Protein 2HK0 (pdb70)

Structure (mmCIF, N/CA/C/O backbone):
data_2HK0
#
_entry.id   2HK0
#
_cell.length_a   102.400
_cell.length_b   113.000
_cell.length_c   131.800
_cell.angle_alpha   90.000
_cell.angle_beta   90.000
_cell.angle_gamma   90.000
#
_symmetry.space_group_name_H-M   'P 21 21 21'
#
loop_
_entity.id
_entity.type
_entity.pdbx_description
1 polymer 'D-PSICOSE 3-EPIMERASE'
2 water water
#
loop_
_atom_site.group_PDB
_atom_site.id
_atom_site.type_symbol
_atom_site.label_atom_id
_atom_site.label_alt_id
_atom_site.label_comp_id
_atom_site.label_asym_id
_atom_site.label_entity_id
_atom_site.label_seq_id
_atom_site.pdbx_PDB_ins_code
_atom_site.Cartn_x
_atom_site.Cartn_y
_atom_site.Cartn_z
_atom_site.occupancy
_atom_site.B_iso_or_equiv
_atom_site.auth_seq_id
_atom_site.auth_comp_id
_atom_site.auth_asym_id
_atom_site.auth_atom_id
_atom_site.pdbx_PDB_model_num
ATOM 9 N N . LYS A 1 22 ? 37.351 44.012 85.281 1.00 24.44 2 LYS A N 1
ATOM 10 C CA . LYS A 1 22 ? 37.317 45.088 86.275 1.00 23.96 2 LYS A CA 1
ATOM 11 C C . LYS A 1 22 ? 38.468 45.009 87.268 1.00 22.37 2 LYS A C 1
ATOM 12 O O . LYS A 1 22 ? 38.940 43.916 87.606 1.00 21.56 2 LYS A O 1
ATOM 18 N N . HIS A 1 23 ? 38.898 46.172 87.747 1.00 18.86 3 HIS A N 1
ATOM 19 C CA . HIS A 1 23 ? 40.003 46.241 88.683 1.00 19.35 3 HIS A CA 1
ATOM 20 C C . HIS A 1 23 ? 39.621 46.745 90.067 1.00 18.56 3 HIS A C 1
ATOM 21 O O . HIS A 1 23 ? 38.843 47.691 90.208 1.00 16.89 3 HIS A O 1
ATOM 28 N N . GLY A 1 24 ? 40.172 46.089 91.083 1.00 16.58 4 GLY A N 1
ATOM 29 C CA . GLY A 1 24 ? 39.892 46.476 92.449 1.00 15.89 4 GLY A CA 1
ATOM 30 C C . GLY A 1 24 ? 41.119 46.364 93.335 1.00 15.82 4 GLY A C 1
ATOM 31 O O . GLY A 1 24 ? 42.207 46.007 92.883 1.00 16.13 4 GLY A O 1
ATOM 32 N N . ILE A 1 25 ? 40.944 46.682 94.610 1.00 16.22 5 ILE A N 1
ATOM 33 C CA . ILE A 1 25 ? 42.020 46.592 95.579 1.00 15.26 5 ILE A CA 1
ATOM 34 C C . ILE A 1 25 ? 41.427 46.188 96.928 1.00 17.28 5 ILE A C 1
ATOM 35 O O . ILE A 1 25 ? 40.300 46.569 97.249 1.00 17.14 5 ILE A O 1
ATOM 40 N N . TYR A 1 26 ? 42.178 45.405 97.697 1.00 16.64 6 TYR A N 1
ATOM 41 C CA . TYR A 1 26 ? 41.755 44.983 99.027 1.00 20.27 6 TYR A CA 1
ATOM 42 C C . TYR A 1 26 ? 42.059 46.177 99.957 1.00 20.74 6 TYR A C 1
ATOM 43 O O . TYR A 1 26 ? 43.218 46.561 100.097 1.00 20.68 6 TYR A O 1
ATOM 52 N N . TYR A 1 27 ? 41.033 46.752 100.595 1.00 22.44 7 TYR A N 1
ATOM 53 C CA . TYR A 1 27 ? 41.232 47.946 101.436 1.00 21.66 7 TYR A CA 1
ATOM 54 C C . TYR A 1 27 ? 42.246 47.828 102.586 1.00 21.22 7 TYR A C 1
ATOM 55 O O . TYR A 1 27 ? 42.806 48.839 103.008 1.00 21.44 7 TYR A O 1
ATOM 64 N N . SER A 1 28 ? 42.499 46.617 103.078 1.00 20.29 8 SER A N 1
ATOM 65 C CA . SER A 1 28 ? 43.474 46.424 104.164 1.00 21.32 8 SER A CA 1
ATOM 66 C C . SER A 1 28 ? 44.903 46.877 103.809 1.00 20.61 8 SER A C 1
ATOM 67 O O . SER A 1 28 ? 45.802 46.906 104.661 1.00 20.10 8 SER A O 1
ATOM 70 N N . TYR A 1 29 ? 45.108 47.198 102.543 1.00 18.81 9 TYR A N 1
ATOM 71 C CA . TYR A 1 29 ? 46.388 47.714 102.062 1.00 18.42 9 TYR A CA 1
ATOM 72 C C . TYR A 1 29 ? 46.772 48.950 102.901 1.00 19.02 9 TYR A C 1
ATOM 73 O O . TYR A 1 29 ? 47.936 49.181 103.197 1.00 18.39 9 TYR A O 1
ATOM 82 N N . TRP A 1 30 ? 45.769 49.731 103.280 1.00 20.59 10 TRP A N 1
ATOM 83 C CA . TRP A 1 30 ? 45.969 50.961 104.054 1.00 21.37 10 TRP A CA 1
ATOM 84 C C . TRP A 1 30 ? 45.923 50.784 105.581 1.00 23.75 10 TRP A C 1
ATOM 85 O O . TRP A 1 30 ? 46.091 51.760 106.316 1.00 23.82 10 TRP A O 1
ATOM 96 N N . GLU A 1 31 ? 45.718 49.563 106.069 1.00 24.75 11 GLU A N 1
ATOM 97 C CA . GLU A 1 31 ? 45.631 49.358 107.516 1.00 27.32 11 GLU A CA 1
ATOM 98 C C . GLU A 1 31 ? 46.683 48.428 108.109 1.00 29.56 11 GLU A C 1
ATOM 99 O O . GLU A 1 31 ? 47.481 47.828 107.380 1.00 27.10 11 GLU A O 1
ATOM 105 N N . HIS A 1 32 ? 46.669 48.311 109.441 1.00 30.72 12 HIS A N 1
ATOM 106 C CA . HIS A 1 32 ? 47.605 47.453 110.168 1.00 32.41 12 HIS A CA 1
ATOM 107 C C . HIS A 1 32 ? 46.842 46.405 110.959 1.00 33.50 12 HIS A C 1
ATOM 108 O O . HIS A 1 32 ? 47.419 45.443 111.450 1.00 32.65 12 HIS A O 1
ATOM 115 N N . GLU A 1 33 ? 45.538 46.615 111.093 1.00 34.29 13 GLU A N 1
ATOM 116 C CA . GLU A 1 33 ? 44.676 45.714 111.840 1.00 34.69 13 GLU A CA 1
ATOM 117 C C . GLU A 1 33 ? 43.507 45.244 110.958 1.00 35.34 13 GLU A C 1
ATOM 118 O O . GLU A 1 33 ? 42.956 46.033 110.177 1.00 34.17 13 GLU A O 1
ATOM 124 N N . TRP A 1 34 ? 43.123 43.972 111.078 1.00 34.26 14 TRP A N 1
ATOM 125 C CA . TRP A 1 34 ? 42.005 43.458 110.290 1.00 35.23 14 TRP A CA 1
ATOM 126 C C . TRP A 1 34 ? 40.700 44.082 110.797 1.00 37.20 14 TRP A C 1
ATOM 127 O O . TRP A 1 34 ? 39.694 44.103 110.093 1.00 37.88 14 TRP A O 1
ATOM 138 N N . SER A 1 35 ? 40.734 44.586 112.028 1.00 39.30 15 SER A N 1
ATOM 139 C CA . SER A 1 35 ? 39.566 45.188 112.668 1.00 39.62 15 SER A CA 1
ATOM 140 C C . SER A 1 35 ? 39.178 46.567 112.123 1.00 38.71 15 SER A C 1
ATOM 141 O O . SER A 1 35 ? 38.086 47.057 112.404 1.00 40.03 15 SER A O 1
ATOM 144 N N . ALA A 1 36 ? 40.057 47.202 111.355 1.00 37.33 16 ALA A N 1
ATOM 145 C CA . ALA A 1 36 ? 39.736 48.514 110.798 1.00 35.83 16 ALA A CA 1
ATOM 146 C C . ALA A 1 36 ? 38.523 48.407 109.868 1.00 35.71 16 ALA A C 1
ATOM 147 O O . ALA A 1 36 ? 38.491 47.553 108.981 1.00 34.77 16 ALA A O 1
ATOM 149 N N . LYS A 1 37 ? 37.527 49.267 110.078 1.00 34.58 17 LYS A N 1
ATOM 150 C CA . LYS A 1 37 ? 36.313 49.261 109.262 1.00 34.49 17 LYS A CA 1
ATOM 151 C C . LYS A 1 37 ? 36.563 49.732 107.835 1.00 32.50 17 LYS A C 1
ATOM 152 O O . LYS A 1 37 ? 37.348 50.653 107.600 1.00 32.18 17 LYS A O 1
ATOM 158 N N . PHE A 1 38 ? 35.865 49.117 106.885 1.00 29.52 18 PHE A N 1
ATOM 159 C CA . PHE A 1 38 ? 36.044 49.452 105.475 1.00 26.60 18 PHE A CA 1
ATOM 160 C C . PHE A 1 38 ? 35.133 50.577 104.963 1.00 24.88 18 PHE A C 1
ATOM 161 O O . PHE A 1 38 ? 35.351 51.120 103.882 1.00 23.60 18 PHE A O 1
ATOM 169 N N . GLY A 1 39 ? 34.128 50.941 105.751 1.00 24.58 19 GLY A N 1
ATOM 170 C CA . GLY A 1 39 ? 33.201 51.991 105.348 1.00 24.08 19 GLY A CA 1
ATOM 171 C C . GLY A 1 39 ? 33.780 53.198 104.632 1.00 24.23 19 GLY A C 1
ATOM 172 O O . GLY A 1 39 ? 33.390 53.478 103.496 1.00 25.99 19 GLY A O 1
ATOM 173 N N . PRO A 1 40 ? 34.716 53.937 105.258 1.00 24.64 20 PRO A N 1
ATOM 174 C CA . PRO A 1 40 ? 35.344 55.129 104.661 1.00 23.70 20 PRO A CA 1
ATOM 175 C C . PRO A 1 40 ? 36.122 54.832 103.380 1.00 23.97 20 PRO A C 1
ATOM 176 O O . PRO A 1 40 ? 36.333 55.713 102.546 1.00 22.99 20 PRO A O 1
ATOM 180 N N . TYR A 1 41 ? 36.556 53.587 103.230 1.00 23.06 21 TYR A N 1
ATOM 181 C CA . TYR A 1 41 ? 37.320 53.208 102.048 1.00 23.51 21 TYR A CA 1
ATOM 182 C C . TYR A 1 41 ? 36.509 53.128 100.764 1.00 23.66 21 TYR A C 1
ATOM 183 O O . TYR A 1 41 ? 37.068 53.249 99.673 1.00 23.48 21 TYR A O 1
ATOM 192 N N . ILE A 1 42 ? 35.194 52.937 100.885 1.00 23.92 22 ILE A N 1
ATOM 193 C CA . ILE A 1 42 ? 34.344 52.858 99.707 1.00 24.55 22 ILE A CA 1
ATOM 194 C C . ILE A 1 42 ? 34.570 54.093 98.832 1.00 25.51 22 ILE A C 1
ATOM 195 O O . ILE A 1 42 ? 34.931 53.991 97.656 1.00 23.39 22 ILE A O 1
ATOM 200 N N . GLU A 1 43 ? 34.369 55.264 99.429 1.00 23.86 23 GLU A N 1
ATOM 201 C CA . GLU A 1 43 ? 34.532 56.535 98.735 1.00 24.01 23 GLU A CA 1
ATOM 202 C C . GLU A 1 43 ? 35.977 56.791 98.317 1.00 22.45 23 GLU A C 1
ATOM 203 O O . GLU A 1 43 ? 36.235 57.280 97.222 1.00 22.96 23 GLU A O 1
ATOM 209 N N . LYS A 1 44 ? 36.924 56.472 99.192 1.00 21.44 24 LYS A N 1
ATOM 210 C CA . LYS A 1 44 ? 38.332 56.700 98.893 1.00 21.01 24 LYS A CA 1
ATOM 211 C C . LYS A 1 44 ? 38.795 55.869 97.700 1.00 20.45 24 LYS A C 1
ATOM 212 O O . LYS A 1 44 ? 39.414 56.388 96.766 1.00 20.24 24 LYS A O 1
ATOM 218 N N . VAL A 1 45 ? 38.513 54.569 97.742 1.00 19.16 25 VAL A N 1
ATOM 219 C CA . VAL A 1 45 ? 38.918 53.675 96.666 1.00 19.54 25 VAL A CA 1
ATOM 220 C C . VAL A 1 45 ? 38.244 54.077 95.351 1.00 20.40 25 VAL A C 1
ATOM 221 O O . VAL A 1 45 ? 38.876 54.064 94.292 1.00 21.09 25 VAL A O 1
ATOM 225 N N . ALA A 1 46 ? 36.971 54.463 95.415 1.00 20.46 26 ALA A N 1
ATOM 226 C CA . ALA A 1 46 ? 36.270 54.886 94.205 1.00 22.05 26 ALA A CA 1
ATOM 227 C C . ALA A 1 46 ? 36.968 56.125 93.635 1.00 24.28 26 ALA A C 1
ATOM 228 O O . ALA A 1 46 ? 37.190 56.226 92.427 1.00 21.01 26 ALA A O 1
ATOM 230 N N . LYS A 1 47 ? 37.325 57.061 94.511 1.00 24.70 27 LYS A N 1
ATOM 231 C CA . LYS A 1 47 ? 37.982 58.284 94.060 1.00 26.88 27 LYS A CA 1
ATOM 232 C C . LYS A 1 47 ? 39.334 58.008 93.412 1.00 25.09 27 LYS A C 1
ATOM 233 O O . LYS A 1 47 ? 39.788 58.779 92.578 1.00 23.50 27 LYS A O 1
ATOM 239 N N . LEU A 1 48 ? 39.988 56.922 93.802 1.00 23.99 28 LEU A N 1
ATOM 240 C CA . LEU A 1 48 ? 41.278 56.593 93.211 1.00 22.60 28 LEU A CA 1
ATOM 241 C C . LEU A 1 48 ? 41.091 55.964 91.825 1.00 22.98 28 LEU A C 1
ATOM 242 O O . LEU A 1 48 ? 42.058 55.692 91.120 1.00 23.26 28 LEU A O 1
ATOM 247 N N . GLY A 1 49 ? 39.851 55.713 91.431 1.00 21.15 29 GLY A N 1
ATOM 248 C CA . GLY A 1 49 ? 39.644 55.162 90.096 1.00 22.04 29 GLY A CA 1
ATOM 249 C C . GLY A 1 49 ? 39.338 53.678 89.959 1.00 20.03 29 GLY A C 1
ATOM 250 O O . GLY A 1 49 ? 39.088 53.197 88.855 1.00 19.07 29 GLY A O 1
ATOM 251 N N . PHE A 1 50 ? 39.356 52.943 91.060 1.00 17.92 30 PHE A N 1
ATOM 252 C CA . PHE A 1 50 ? 39.062 51.514 90.996 1.00 19.33 30 PHE A CA 1
ATOM 253 C C . PHE A 1 50 ? 37.584 51.230 90.697 1.00 19.46 30 PHE A C 1
ATOM 254 O O . PHE A 1 50 ? 36.703 51.988 91.100 1.00 19.21 30 PHE A O 1
ATOM 262 N N . ASP A 1 51 ? 37.325 50.128 89.995 1.00 18.98 31 ASP A N 1
ATOM 263 C CA . ASP A 1 51 ? 35.963 49.707 89.682 1.00 18.38 31 ASP A CA 1
ATOM 264 C C . ASP A 1 51 ? 35.405 48.945 90.891 1.00 18.51 31 ASP A C 1
ATOM 265 O O . ASP A 1 51 ? 34.200 48.878 91.096 1.00 17.88 31 ASP A O 1
ATOM 270 N N . ILE A 1 52 ? 36.299 48.350 91.675 1.00 16.76 32 ILE A N 1
ATOM 271 C CA . ILE A 1 52 ? 35.909 47.518 92.803 1.00 14.92 32 ILE A CA 1
ATOM 272 C C . ILE A 1 52 ? 36.741 47.714 94.067 1.00 15.78 32 ILE A C 1
ATOM 273 O O . ILE A 1 52 ? 37.930 48.061 94.003 1.00 17.71 32 ILE A O 1
ATOM 278 N N . ILE A 1 53 ? 36.111 47.489 95.217 1.00 15.87 33 ILE A N 1
ATOM 279 C CA . ILE A 1 53 ? 36.826 47.516 96.488 1.00 15.93 33 ILE A CA 1
ATOM 280 C C . ILE A 1 53 ? 36.496 46.152 97.093 1.00 15.86 33 ILE A C 1
ATOM 281 O O . ILE A 1 53 ? 35.336 45.751 97.135 1.00 14.23 33 ILE A O 1
ATOM 286 N N . GLU A 1 54 ? 37.525 45.416 97.501 1.00 17.20 34 GLU A N 1
ATOM 287 C CA . GLU A 1 54 ? 37.294 44.118 98.098 1.00 18.86 34 GLU A CA 1
ATOM 288 C C . GLU A 1 54 ? 37.374 44.294 99.592 1.00 19.71 34 GLU A C 1
ATOM 289 O O . GLU A 1 54 ? 38.295 44.923 100.107 1.00 20.38 34 GLU A O 1
ATOM 295 N N . VAL A 1 55 ? 36.409 43.689 100.267 1.00 20.94 35 VAL A N 1
ATOM 296 C CA . VAL A 1 55 ? 36.250 43.776 101.704 1.00 24.41 35 VAL A CA 1
ATOM 297 C C . VAL A 1 55 ? 36.301 42.409 102.394 1.00 24.08 35 VAL A C 1
ATOM 298 O O . VAL A 1 55 ? 36.175 41.381 101.734 1.00 20.81 35 VAL A O 1
ATOM 302 N N . ALA A 1 56 ? 36.488 42.403 103.717 1.00 25.47 36 ALA A N 1
ATOM 303 C CA . ALA A 1 56 ? 36.521 41.162 104.502 1.00 27.02 36 ALA A CA 1
ATOM 304 C C . ALA A 1 56 ? 35.118 40.848 105.043 1.00 29.13 36 ALA A C 1
ATOM 305 O O . ALA A 1 56 ? 34.499 41.676 105.717 1.00 24.53 36 ALA A O 1
ATOM 307 N N . ALA A 1 57 ? 34.633 39.644 104.757 1.00 30.76 37 ALA A N 1
ATOM 308 C CA . ALA A 1 57 ? 33.299 39.227 105.173 1.00 35.86 37 ALA A CA 1
ATOM 309 C C . ALA A 1 57 ? 32.973 39.310 106.663 1.00 39.02 37 ALA A C 1
ATOM 310 O O . ALA A 1 57 ? 31.854 39.688 107.019 1.00 38.64 37 ALA A O 1
ATOM 312 N N . HIS A 1 58 ? 33.929 38.980 107.532 1.00 43.20 38 HIS A N 1
ATOM 313 C CA . HIS A 1 58 ? 33.673 39.007 108.974 1.00 46.92 38 HIS A CA 1
ATOM 314 C C . HIS A 1 58 ? 33.169 40.369 109.456 1.00 47.99 38 HIS A C 1
ATOM 315 O O . HIS A 1 58 ? 32.292 40.444 110.323 1.00 49.31 38 HIS A O 1
ATOM 322 N N . HIS A 1 59 ? 33.716 41.440 108.895 1.00 48.22 39 HIS A N 1
ATOM 323 C CA . HIS A 1 59 ? 33.290 42.788 109.254 1.00 47.88 39 HIS A CA 1
ATOM 324 C C . HIS A 1 59 ? 31.803 42.941 108.976 1.00 46.73 39 HIS A C 1
ATOM 325 O O . HIS A 1 59 ? 31.063 43.547 109.750 1.00 46.85 39 HIS A O 1
ATOM 332 N N . ILE A 1 60 ? 31.381 42.386 107.850 1.00 44.67 40 ILE A N 1
ATOM 333 C CA . ILE A 1 60 ? 29.998 42.464 107.414 1.00 43.66 40 ILE A CA 1
ATOM 334 C C . ILE A 1 60 ? 28.983 41.862 108.391 1.00 42.55 40 ILE A C 1
ATOM 335 O O . ILE A 1 60 ? 27.880 42.386 108.539 1.00 40.15 40 ILE A O 1
ATOM 340 N N . ASN A 1 61 ? 29.360 40.784 109.072 1.00 41.82 41 ASN A N 1
ATOM 341 C CA . ASN A 1 61 ? 28.456 40.135 110.016 1.00 42.44 41 ASN A CA 1
ATOM 342 C C . ASN A 1 61 ? 28.195 40.931 111.290 1.00 44.04 41 ASN A C 1
ATOM 343 O O . ASN A 1 61 ? 27.333 40.566 112.086 1.00 43.02 41 ASN A O 1
ATOM 348 N N . GLU A 1 62 ? 28.928 42.019 111.480 1.00 46.26 42 GLU A N 1
ATOM 349 C CA . GLU A 1 62 ? 28.759 42.819 112.684 1.00 48.46 42 GLU A CA 1
ATOM 350 C C . GLU A 1 62 ? 27.929 44.076 112.506 1.00 48.60 42 GLU A C 1
ATOM 351 O O . GLU A 1 62 ? 27.515 44.694 113.489 1.00 49.78 42 GLU A O 1
ATOM 357 N N . TYR A 1 63 ? 27.681 44.448 111.255 1.00 48.04 43 TYR A N 1
ATOM 358 C CA . TYR A 1 63 ? 26.894 45.635 110.956 1.00 47.14 43 TYR A CA 1
ATOM 359 C C . TYR A 1 63 ? 25.406 45.353 111.063 1.00 46.17 43 TYR A C 1
ATOM 360 O O . TYR A 1 63 ? 24.952 44.249 110.781 1.00 45.68 43 TYR A O 1
ATOM 369 N N . SER A 1 64 ? 24.651 46.365 111.472 1.00 46.03 44 SER A N 1
ATOM 370 C CA . SER A 1 64 ? 23.207 46.244 111.592 1.00 45.80 44 SER A CA 1
ATOM 371 C C . SER A 1 64 ? 22.650 46.317 110.184 1.00 45.95 44 SER A C 1
ATOM 372 O O . SER A 1 64 ? 23.307 46.832 109.285 1.00 46.58 44 SER A O 1
ATOM 375 N N . ASP A 1 65 ? 21.438 45.818 109.991 1.00 45.82 45 ASP A N 1
ATOM 376 C CA . ASP A 1 65 ? 20.827 45.860 108.671 1.00 46.39 45 ASP A CA 1
ATOM 377 C C . ASP A 1 65 ? 20.738 47.300 108.166 1.00 45.92 45 ASP A C 1
ATOM 378 O O . ASP A 1 65 ? 20.749 47.544 106.956 1.00 46.81 45 ASP A O 1
ATOM 383 N N . ALA A 1 66 ? 20.667 48.254 109.092 1.00 43.47 46 ALA A N 1
ATOM 384 C CA . ALA A 1 66 ? 20.585 49.667 108.724 1.00 40.75 46 ALA A CA 1
ATOM 385 C C . ALA A 1 66 ? 21.943 50.165 108.233 1.00 39.57 46 ALA A C 1
ATOM 386 O O . ALA A 1 66 ? 22.035 50.967 107.300 1.00 37.43 46 ALA A O 1
ATOM 388 N N . GLU A 1 67 ? 22.998 49.687 108.884 1.00 38.12 47 GLU A N 1
ATOM 389 C CA . GLU A 1 67 ? 24.352 50.062 108.520 1.00 36.25 47 GLU A CA 1
ATOM 390 C C . GLU A 1 67 ? 24.725 49.460 107.167 1.00 34.20 47 GLU A C 1
ATOM 391 O O . GLU A 1 67 ? 25.334 50.130 106.330 1.00 33.66 47 GLU A O 1
ATOM 397 N N . LEU A 1 68 ? 24.348 48.202 106.955 1.00 32.29 48 LEU A N 1
ATOM 398 C CA . LEU A 1 68 ? 24.627 47.541 105.687 1.00 31.57 48 LEU A CA 1
ATOM 399 C C . LEU A 1 68 ? 24.006 48.369 104.571 1.00 30.59 48 LEU A C 1
ATOM 400 O O . LEU A 1 68 ? 24.655 48.654 103.570 1.00 31.38 48 LEU A O 1
ATOM 405 N N . ALA A 1 69 ? 22.752 48.765 104.759 1.00 29.44 49 ALA A N 1
ATOM 406 C CA . ALA A 1 69 ? 22.045 49.578 103.776 1.00 28.84 49 ALA A CA 1
ATOM 407 C C . ALA A 1 69 ? 22.806 50.871 103.481 1.00 28.42 49 ALA A C 1
ATOM 408 O O . ALA A 1 69 ? 22.908 51.297 102.335 1.00 26.66 49 ALA A O 1
ATOM 410 N N . THR A 1 70 ? 23.339 51.497 104.520 1.00 27.83 50 THR A N 1
ATOM 411 C CA . THR A 1 70 ? 24.082 52.741 104.340 1.00 29.72 50 THR A CA 1
ATOM 412 C C . THR A 1 70 ? 25.346 52.496 103.518 1.00 28.14 50 THR A C 1
ATOM 413 O O . THR A 1 70 ? 25.723 53.305 102.673 1.00 27.33 50 THR A O 1
ATOM 417 N N . ILE A 1 71 ? 25.998 51.373 103.792 1.00 27.40 51 ILE A N 1
ATOM 418 C CA . ILE A 1 71 ? 27.211 50.987 103.085 1.00 26.53 51 ILE A CA 1
ATOM 419 C C . ILE A 1 71 ? 26.880 50.711 101.613 1.00 26.47 51 ILE A C 1
ATOM 420 O O . ILE A 1 71 ? 27.580 51.184 100.714 1.00 25.17 51 ILE A O 1
ATOM 425 N N . ARG A 1 72 ? 25.806 49.961 101.369 1.00 24.93 52 ARG A N 1
ATOM 426 C CA . ARG A 1 72 ? 25.410 49.657 99.993 1.00 24.84 52 ARG A CA 1
ATOM 427 C C . ARG A 1 72 ? 25.078 50.934 99.222 1.00 25.38 52 ARG A C 1
ATOM 428 O O . ARG A 1 72 ? 25.329 51.030 98.010 1.00 23.03 52 ARG A O 1
ATOM 436 N N . LYS A 1 73 ? 24.518 51.919 99.924 1.00 25.64 53 LYS A N 1
ATOM 437 C CA . LYS A 1 73 ? 24.164 53.184 99.287 1.00 25.59 53 LYS A CA 1
ATOM 438 C C . LYS A 1 73 ? 25.424 53.982 98.972 1.00 24.70 53 LYS A C 1
ATOM 439 O O . LYS A 1 73 ? 25.518 54.629 97.930 1.00 23.64 53 LYS A O 1
ATOM 445 N N . SER A 1 74 ? 26.395 53.941 99.875 1.00 24.12 54 SER A N 1
ATOM 446 C CA . SER A 1 74 ? 27.641 54.652 99.642 1.00 24.64 54 SER A CA 1
ATOM 447 C C . SER A 1 74 ? 28.317 54.100 98.382 1.00 23.85 54 SER A C 1
ATOM 448 O O . SER A 1 74 ? 28.809 54.855 97.543 1.00 22.59 54 SER A O 1
ATOM 451 N N . ALA A 1 75 ? 28.341 52.775 98.257 1.00 23.22 55 ALA A N 1
ATOM 452 C CA . ALA A 1 75 ? 28.949 52.146 97.094 1.00 23.84 55 ALA A CA 1
ATOM 453 C C . ALA A 1 75 ? 28.174 52.563 95.840 1.00 24.20 55 ALA A C 1
ATOM 454 O O . ALA A 1 75 ? 28.764 52.924 94.822 1.00 24.07 55 ALA A O 1
ATOM 456 N N . LYS A 1 76 ? 26.850 52.521 95.905 1.00 26.11 56 LYS A N 1
ATOM 457 C CA . LYS A 1 76 ? 26.067 52.919 94.736 1.00 28.12 56 LYS A CA 1
ATOM 458 C C . LYS A 1 76 ? 26.347 54.380 94.351 1.00 28.17 56 LYS A C 1
ATOM 459 O O . LYS A 1 76 ? 26.569 54.688 93.182 1.00 25.95 56 LYS A O 1
ATOM 465 N N . ASP A 1 77 ? 26.348 55.276 95.337 1.00 29.41 57 ASP A N 1
ATOM 466 C CA . ASP A 1 77 ? 26.591 56.690 95.067 1.00 30.00 57 ASP A CA 1
ATOM 467 C C . ASP A 1 77 ? 27.975 56.959 94.504 1.00 29.97 57 ASP A C 1
ATOM 468 O O . ASP A 1 77 ? 28.169 57.921 93.775 1.00 30.33 57 ASP A O 1
ATOM 473 N N . ASN A 1 78 ? 28.944 56.118 94.840 1.00 28.94 58 ASN A N 1
ATOM 474 C CA . ASN A 1 78 ? 30.296 56.327 94.342 1.00 29.63 58 ASN A CA 1
ATOM 475 C C . ASN A 1 78 ? 30.618 55.481 93.124 1.00 29.52 58 ASN A C 1
ATOM 476 O O . ASN A 1 78 ? 31.761 55.436 92.669 1.00 31.00 58 ASN A O 1
ATOM 481 N N . GLY A 1 79 ? 29.594 54.814 92.603 1.00 28.09 59 GLY A N 1
ATOM 482 C CA . GLY A 1 79 ? 29.752 53.985 91.425 1.00 27.11 59 GLY A CA 1
ATOM 483 C C . GLY A 1 79 ? 30.815 52.913 91.550 1.00 27.79 59 GLY A C 1
ATOM 484 O O . GLY A 1 79 ? 31.548 52.661 90.591 1.00 29.14 59 GLY A O 1
ATOM 485 N N . ILE A 1 80 ? 30.904 52.270 92.715 1.00 25.54 60 ILE A N 1
ATOM 486 C CA . ILE A 1 80 ? 31.897 51.221 92.910 1.00 23.76 60 ILE A CA 1
ATOM 487 C C . ILE A 1 80 ? 31.223 49.905 93.325 1.00 23.07 60 ILE A C 1
ATOM 488 O O . ILE A 1 80 ? 30.203 49.904 94.019 1.00 24.00 60 ILE A O 1
ATOM 493 N N . ILE A 1 81 ? 31.796 48.791 92.886 1.00 20.45 61 ILE A N 1
ATOM 494 C CA . ILE A 1 81 ? 31.250 47.471 93.185 1.00 20.70 61 ILE A CA 1
ATOM 495 C C . ILE A 1 81 ? 31.971 46.840 94.371 1.00 20.30 61 ILE A C 1
ATOM 496 O O . ILE A 1 81 ? 33.170 47.048 94.560 1.00 16.99 61 ILE A O 1
ATOM 501 N N . LEU A 1 82 ? 31.250 46.066 95.171 1.00 19.48 62 LEU A N 1
ATOM 502 C CA . LEU A 1 82 ? 31.893 45.416 96.298 1.00 19.12 62 LEU A CA 1
ATOM 503 C C . LEU A 1 82 ? 32.099 43.930 96.039 1.00 19.83 62 LEU A C 1
ATOM 504 O O . LEU A 1 82 ? 31.235 43.247 95.478 1.00 17.84 62 LEU A O 1
ATOM 509 N N . THR A 1 83 ? 33.270 43.458 96.445 1.00 18.28 63 THR A N 1
ATOM 510 C CA . THR A 1 83 ? 33.646 42.062 96.348 1.00 20.32 63 THR A CA 1
ATOM 511 C C . THR A 1 83 ? 34.088 41.682 97.773 1.00 19.49 63 THR A C 1
ATOM 512 O O . THR A 1 83 ? 34.460 42.563 98.557 1.00 19.13 63 THR A O 1
ATOM 516 N N . ALA A 1 84 ? 34.031 40.406 98.139 1.00 17.52 64 ALA A N 1
ATOM 517 C CA . ALA A 1 84 ? 34.434 40.052 99.494 1.00 19.30 64 ALA A CA 1
ATOM 518 C C . ALA A 1 84 ? 35.232 38.779 99.662 1.00 20.39 64 ALA A C 1
ATOM 519 O O . ALA A 1 84 ? 35.081 37.816 98.892 1.00 19.46 64 ALA A O 1
ATOM 521 N N . GLY A 1 85 ? 36.080 38.800 100.691 1.00 19.86 65 GLY A N 1
ATOM 522 C CA . GLY A 1 85 ? 36.897 37.658 101.037 1.00 23.94 65 GLY A CA 1
ATOM 523 C C . GLY A 1 85 ? 36.314 37.038 102.301 1.00 28.20 65 GLY A C 1
ATOM 524 O O . GLY A 1 85 ? 35.678 37.729 103.111 1.00 27.05 65 GLY A O 1
ATOM 525 N N . ILE A 1 86 ? 36.502 35.732 102.462 1.00 28.55 66 ILE A N 1
ATOM 526 C CA . ILE A 1 86 ? 36.012 35.016 103.641 1.00 30.43 66 ILE A CA 1
ATOM 527 C C . ILE A 1 86 ? 37.120 34.107 104.151 1.00 30.47 66 ILE A C 1
ATOM 528 O O . ILE A 1 86 ? 37.691 33.320 103.389 1.00 28.07 66 ILE A O 1
ATOM 533 N N . GLY A 1 87 ? 37.424 34.223 105.440 1.00 30.23 67 GLY A N 1
ATOM 534 C CA . GLY A 1 87 ? 38.463 33.399 106.033 1.00 29.92 67 GLY A CA 1
ATOM 535 C C . GLY A 1 87 ? 37.893 32.572 107.168 1.00 29.24 67 GLY A C 1
ATOM 536 O O . GLY A 1 87 ? 37.743 33.068 108.277 1.00 28.69 67 GLY A O 1
ATOM 537 N N . PRO A 1 88 ? 37.552 31.303 106.918 1.00 28.45 68 PRO A N 1
ATOM 538 C CA . PRO A 1 88 ? 36.992 30.432 107.955 1.00 28.58 68 PRO A CA 1
ATOM 539 C C . PRO A 1 88 ? 38.009 30.256 109.083 1.00 29.11 68 PRO A C 1
ATOM 540 O O . PRO A 1 88 ? 39.209 30.417 108.866 1.00 27.41 68 PRO A O 1
ATOM 544 N N . SER A 1 89 ? 37.530 29.912 110.276 1.00 29.00 69 SER A N 1
ATOM 545 C CA . SER A 1 89 ? 38.406 29.726 111.430 1.00 29.11 69 SER A CA 1
ATOM 546 C C . SER A 1 89 ? 38.517 28.261 111.810 1.00 30.19 69 SER A C 1
ATOM 547 O O . SER A 1 89 ? 37.814 27.417 111.260 1.00 30.29 69 SER A O 1
ATOM 550 N N . LYS A 1 90 ? 39.399 27.964 112.761 1.00 31.44 70 LYS A N 1
ATOM 551 C CA . LYS A 1 90 ? 39.601 26.594 113.221 1.00 34.45 70 LYS A CA 1
ATOM 552 C C . LYS A 1 90 ? 38.333 25.996 113.812 1.00 33.23 70 LYS A C 1
ATOM 553 O O . LYS A 1 90 ? 38.106 24.800 113.709 1.00 32.77 70 LYS A O 1
ATOM 559 N N . THR A 1 91 ? 37.504 26.833 114.424 1.00 33.95 71 THR A N 1
ATOM 560 C CA . THR A 1 91 ? 36.263 26.363 115.040 1.00 33.32 71 THR A CA 1
ATOM 561 C C . THR A 1 91 ? 35.044 26.396 114.108 1.00 33.43 71 THR A C 1
ATOM 562 O O . THR A 1 91 ? 34.023 25.779 114.396 1.00 32.30 71 THR A O 1
ATOM 566 N N . LYS A 1 92 ? 35.148 27.123 112.999 1.00 33.15 72 LYS A N 1
ATOM 567 C CA . LYS A 1 92 ? 34.047 27.209 112.041 1.00 33.17 72 LYS A CA 1
ATOM 568 C C . LYS A 1 92 ? 34.587 27.072 110.624 1.00 31.78 72 LYS A C 1
ATOM 569 O O . LYS A 1 92 ? 35.006 28.060 110.025 1.00 31.39 72 LYS A O 1
ATOM 575 N N . ASN A 1 93 ? 34.593 25.851 110.098 1.00 29.50 73 ASN A N 1
ATOM 576 C CA . ASN A 1 93 ? 35.091 25.618 108.746 1.00 28.99 73 ASN A CA 1
ATOM 577 C C . ASN A 1 93 ? 34.494 24.338 108.213 1.00 28.13 73 ASN A C 1
ATOM 578 O O . ASN A 1 93 ? 34.009 23.505 108.986 1.00 29.86 73 ASN A O 1
ATOM 583 N N . LEU A 1 94 ? 34.557 24.171 106.896 1.00 26.06 74 LEU A N 1
ATOM 584 C CA . LEU A 1 94 ? 33.970 23.013 106.226 1.00 24.98 74 LEU A CA 1
ATOM 585 C C . LEU A 1 94 ? 34.855 21.786 106.048 1.00 25.00 74 LEU A C 1
ATOM 586 O O . LEU A 1 94 ? 34.394 20.751 105.571 1.00 27.27 74 LEU A O 1
ATOM 591 N N . SER A 1 95 ? 36.118 21.863 106.421 1.00 24.88 75 SER A N 1
ATOM 592 C CA . SER A 1 95 ? 36.959 20.702 106.200 1.00 25.54 75 SER A CA 1
ATOM 593 C C . SER A 1 95 ? 37.284 19.914 107.460 1.00 26.05 75 SER A C 1
ATOM 594 O O . SER A 1 95 ? 37.820 18.823 107.361 1.00 23.17 75 SER A O 1
ATOM 597 N N . SER A 1 96 ? 36.978 20.459 108.634 1.00 26.74 76 SER A N 1
ATOM 598 C CA . SER A 1 96 ? 37.301 19.761 109.878 1.00 31.18 76 SER A CA 1
ATOM 599 C C . SER A 1 96 ? 36.727 18.355 110.044 1.00 30.33 76 SER A C 1
ATOM 600 O O . SER A 1 96 ? 35.633 18.045 109.573 1.00 28.39 76 SER A O 1
ATOM 603 N N . GLU A 1 97 ? 37.490 17.505 110.724 1.00 33.68 77 GLU A N 1
ATOM 604 C CA . GLU A 1 97 ? 37.057 16.139 111.001 1.00 36.21 77 GLU A CA 1
ATOM 605 C C . GLU A 1 97 ? 35.857 16.188 111.941 1.00 34.80 77 GLU A C 1
ATOM 606 O O . GLU A 1 97 ? 34.970 15.343 111.879 1.00 35.86 77 GLU A O 1
ATOM 612 N N . ASP A 1 98 ? 35.853 17.190 112.810 1.00 33.00 78 ASP A N 1
ATOM 613 C CA . ASP A 1 98 ? 34.801 17.404 113.803 1.00 34.20 78 ASP A CA 1
ATOM 614 C C . ASP A 1 98 ? 33.464 17.840 113.192 1.00 33.64 78 ASP A C 1
ATOM 615 O O . ASP A 1 98 ? 33.324 18.967 112.728 1.00 31.06 78 ASP A O 1
ATOM 620 N N . ALA A 1 99 ? 32.481 16.947 113.219 1.00 33.18 79 ALA A N 1
ATOM 621 C CA . ALA A 1 99 ? 31.163 17.242 112.671 1.00 33.58 79 ALA A CA 1
ATOM 622 C C . ALA A 1 99 ? 30.571 18.533 113.223 1.00 33.28 79 ALA A C 1
ATOM 623 O O . ALA A 1 99 ? 29.903 19.274 112.504 1.00 33.25 79 ALA A O 1
ATOM 625 N N . ALA A 1 100 ? 30.815 18.807 114.501 1.00 33.25 80 ALA A N 1
ATOM 626 C CA . ALA A 1 100 ? 30.294 20.014 115.130 1.00 30.78 80 ALA A CA 1
ATOM 627 C C . ALA A 1 100 ? 30.903 21.250 114.489 1.00 29.85 80 ALA A C 1
ATOM 628 O O . ALA A 1 100 ? 30.222 22.253 114.262 1.00 28.75 80 ALA A O 1
ATOM 630 N N . VAL A 1 101 ? 32.198 21.178 114.217 1.00 29.02 81 VAL A N 1
ATOM 631 C CA . VAL A 1 101 ? 32.900 22.276 113.582 1.00 28.22 81 VAL A CA 1
ATOM 632 C C . VAL A 1 101 ? 32.329 22.490 112.182 1.00 28.31 81 VAL A C 1
ATOM 633 O O . VAL A 1 101 ? 32.092 23.626 111.776 1.00 26.27 81 VAL A O 1
ATOM 637 N N . ARG A 1 102 ? 32.101 21.395 111.457 1.00 28.55 82 ARG A N 1
ATOM 638 C CA . ARG A 1 102 ? 31.555 21.485 110.100 1.00 30.06 82 ARG A CA 1
ATOM 639 C C . ARG A 1 102 ? 30.153 22.079 110.106 1.00 29.92 82 ARG A C 1
ATOM 640 O O . ARG A 1 102 ? 29.789 22.823 109.196 1.00 28.67 82 ARG A O 1
ATOM 648 N N . ALA A 1 103 ? 29.368 21.749 111.129 1.00 28.56 83 ALA A N 1
ATOM 649 C CA . ALA A 1 103 ? 28.012 22.274 111.238 1.00 28.53 83 ALA A CA 1
ATOM 650 C C . ALA A 1 103 ? 28.069 23.765 111.538 1.00 28.54 83 ALA A C 1
ATOM 651 O O . ALA A 1 103 ? 27.265 24.549 111.019 1.00 28.80 83 ALA A O 1
ATOM 653 N N . ALA A 1 104 ? 29.014 24.158 112.386 1.00 26.88 84 ALA A N 1
ATOM 654 C CA . ALA A 1 104 ? 29.164 25.567 112.725 1.00 26.69 84 ALA A CA 1
ATOM 655 C C . ALA A 1 104 ? 29.696 26.335 111.508 1.00 26.28 84 ALA A C 1
ATOM 656 O O . ALA A 1 104 ? 29.339 27.494 111.285 1.00 26.77 84 ALA A O 1
ATOM 658 N N . GLY A 1 105 ? 30.547 25.688 110.719 1.00 26.29 85 GLY A N 1
ATOM 659 C CA . GLY A 1 105 ? 31.079 26.344 109.532 1.00 27.10 85 GLY A CA 1
ATOM 660 C C . GLY A 1 105 ? 29.959 26.592 108.536 1.00 26.63 85 GLY A C 1
ATOM 661 O O . GLY A 1 105 ? 29.860 27.668 107.946 1.00 25.32 85 GLY A O 1
ATOM 662 N N . LYS A 1 106 ? 29.103 25.590 108.348 1.00 26.63 86 LYS A N 1
ATOM 663 C CA . LYS A 1 106 ? 27.989 25.724 107.417 1.00 26.20 86 LYS A CA 1
ATOM 664 C C . LYS A 1 106 ? 27.053 26.838 107.880 1.00 26.39 86 LYS A C 1
ATOM 665 O O . LYS A 1 106 ? 26.575 27.641 107.060 1.00 25.44 86 LYS A O 1
ATOM 671 N N . ALA A 1 107 ? 26.798 26.895 109.187 1.00 25.44 87 ALA A N 1
ATOM 672 C CA . ALA A 1 107 ? 25.938 27.934 109.751 1.00 24.70 87 ALA A CA 1
ATOM 673 C C . ALA A 1 107 ? 26.601 29.292 109.559 1.00 24.87 87 ALA A C 1
ATOM 674 O O . ALA A 1 107 ? 25.932 30.268 109.238 1.00 26.01 87 ALA A O 1
ATOM 676 N N . PHE A 1 108 ? 27.914 29.356 109.771 1.00 25.12 88 PHE A N 1
ATOM 677 C CA . PHE A 1 108 ? 28.670 30.598 109.587 1.00 25.33 88 PHE A CA 1
ATOM 678 C C . PHE A 1 108 ? 28.590 31.091 108.127 1.00 24.81 88 PHE A C 1
ATOM 679 O O . PHE A 1 108 ? 28.428 32.281 107.865 1.00 23.39 88 PHE A O 1
ATOM 687 N N . PHE A 1 109 ? 28.725 30.182 107.172 1.00 24.59 89 PHE A N 1
ATOM 688 C CA . PHE A 1 109 ? 28.652 30.581 105.778 1.00 24.19 89 PHE A CA 1
ATOM 689 C C . PHE A 1 109 ? 27.276 31.104 105.390 1.00 24.86 89 PHE A C 1
ATOM 690 O O . PHE A 1 109 ? 27.164 32.132 104.725 1.00 23.44 89 PHE A O 1
ATOM 698 N N . GLU A 1 110 ? 26.227 30.399 105.802 1.00 25.01 90 GLU A N 1
ATOM 699 C CA . GLU A 1 110 ? 24.874 30.829 105.467 1.00 27.67 90 GLU A CA 1
ATOM 700 C C . GLU A 1 110 ? 24.589 32.233 105.986 1.00 26.01 90 GLU A C 1
ATOM 701 O O . GLU A 1 110 ? 24.048 33.070 105.269 1.00 26.28 90 GLU A O 1
ATOM 707 N N . ARG A 1 111 ? 24.987 32.501 107.220 1.00 25.41 91 ARG A N 1
ATOM 708 C CA . ARG A 1 111 ? 24.788 33.824 107.809 1.00 26.01 91 ARG A CA 1
ATOM 709 C C . ARG A 1 111 ? 25.573 34.902 107.047 1.00 24.53 91 ARG A C 1
ATOM 710 O O . ARG A 1 111 ? 25.041 35.964 106.692 1.00 23.91 91 ARG A O 1
ATOM 718 N N . THR A 1 112 ? 26.848 34.625 106.798 1.00 23.44 92 THR A N 1
ATOM 719 C CA . THR A 1 112 ? 27.702 35.571 106.094 1.00 22.80 92 THR A CA 1
ATOM 720 C C . THR A 1 112 ? 27.187 35.821 104.682 1.00 21.26 92 THR A C 1
ATOM 721 O O . THR A 1 112 ? 27.115 36.955 104.235 1.00 21.17 92 THR A O 1
ATOM 725 N N . LEU A 1 113 ? 26.825 34.755 103.980 1.00 21.45 93 LEU A N 1
ATOM 726 C CA . LEU A 1 113 ? 26.316 34.876 102.613 1.00 20.66 93 LEU A CA 1
ATOM 727 C C . LEU A 1 113 ? 25.044 35.742 102.559 1.00 20.41 93 LEU A C 1
ATOM 728 O O . LEU A 1 113 ? 24.870 36.548 101.641 1.00 16.68 93 LEU A O 1
ATOM 733 N N . SER A 1 114 ? 24.150 35.573 103.537 1.00 22.22 94 SER A N 1
ATOM 734 C CA . SER A 1 114 ? 22.925 36.369 103.574 1.00 23.00 94 SER A CA 1
ATOM 735 C C . SER A 1 114 ? 23.278 37.845 103.752 1.00 23.10 94 SER A C 1
ATOM 736 O O . SER A 1 114 ? 22.704 38.718 103.100 1.00 22.90 94 SER A O 1
ATOM 739 N N . ASN A 1 115 ? 24.223 38.125 104.638 1.00 23.24 95 ASN A N 1
ATOM 740 C CA . ASN A 1 115 ? 24.626 39.506 104.875 1.00 24.06 95 ASN A CA 1
ATOM 741 C C . ASN A 1 115 ? 25.329 40.082 103.643 1.00 24.51 95 ASN A C 1
ATOM 742 O O . ASN A 1 115 ? 25.100 41.231 103.270 1.00 23.87 95 ASN A O 1
ATOM 747 N N . VAL A 1 116 ? 26.164 39.260 103.010 1.00 23.04 96 VAL A N 1
ATOM 748 C CA . VAL A 1 116 ? 26.906 39.642 101.811 1.00 23.08 96 VAL A CA 1
ATOM 749 C C . VAL A 1 116 ? 25.946 40.093 100.704 1.00 22.41 96 VAL A C 1
ATOM 750 O O . VAL A 1 116 ? 26.207 41.067 99.985 1.00 21.19 96 VAL A O 1
ATOM 754 N N . ALA A 1 117 ? 24.825 39.390 100.575 1.00 22.06 97 ALA A N 1
ATOM 755 C CA . ALA A 1 117 ? 23.839 39.736 99.558 1.00 23.00 97 ALA A CA 1
ATOM 756 C C . ALA A 1 117 ? 23.203 41.094 99.856 1.00 23.51 97 ALA A C 1
ATOM 757 O O . ALA A 1 117 ? 22.817 41.822 98.931 1.00 22.39 97 ALA A O 1
ATOM 759 N N . LYS A 1 118 ? 23.099 41.440 101.143 1.00 22.24 98 LYS A N 1
ATOM 760 C CA . LYS A 1 118 ? 22.528 42.722 101.550 1.00 23.84 98 LYS A CA 1
ATOM 761 C C . LYS A 1 118 ? 23.394 43.879 101.061 1.00 24.63 98 LYS A C 1
ATOM 762 O O . LYS A 1 118 ? 22.938 45.025 101.014 1.00 25.58 98 LYS A O 1
ATOM 768 N N . LEU A 1 119 ? 24.647 43.591 100.719 1.00 22.01 99 LEU A N 1
ATOM 769 C CA . LEU A 1 119 ? 25.546 44.626 100.220 1.00 23.04 99 LEU A CA 1
ATOM 770 C C . LEU A 1 119 ? 25.674 44.547 98.702 1.00 23.77 99 LEU A C 1
ATOM 771 O O . LEU A 1 119 ? 26.529 45.209 98.102 1.00 23.76 99 LEU A O 1
ATOM 776 N N . ASP A 1 120 ? 24.829 43.728 98.079 1.00 24.02 100 ASP A N 1
ATOM 777 C CA . ASP A 1 120 ? 24.853 43.562 96.630 1.00 23.94 100 ASP A CA 1
ATOM 778 C C . ASP A 1 120 ? 26.217 43.039 96.155 1.00 23.59 100 ASP A C 1
ATOM 779 O O . ASP A 1 120 ? 26.748 43.474 95.133 1.00 22.58 100 ASP A O 1
ATOM 784 N N . ILE A 1 121 ? 26.777 42.110 96.925 1.00 21.67 101 ILE A N 1
ATOM 785 C CA . ILE A 1 121 ? 28.050 41.472 96.613 1.00 20.85 101 ILE A CA 1
ATOM 786 C C . ILE A 1 121 ? 27.724 40.122 95.957 1.00 21.49 101 ILE A C 1
ATOM 787 O O . ILE A 1 121 ? 26.935 39.336 96.496 1.00 21.46 101 ILE A O 1
ATOM 792 N N . HIS A 1 122 ? 28.331 39.841 94.813 1.00 19.65 102 HIS A N 1
ATOM 793 C CA . HIS A 1 122 ? 28.064 38.587 94.113 1.00 20.04 102 HIS A CA 1
ATOM 794 C C . HIS A 1 122 ? 29.264 37.649 93.963 1.00 20.55 102 HIS A C 1
ATOM 795 O O . HIS A 1 122 ? 29.135 36.527 93.456 1.00 18.71 102 HIS A O 1
ATOM 802 N N . THR A 1 123 ? 30.429 38.108 94.404 1.00 20.03 103 THR A N 1
ATOM 803 C CA . THR A 1 123 ? 31.649 37.305 94.324 1.00 20.70 103 THR A CA 1
ATOM 804 C C . THR A 1 123 ? 32.276 37.196 95.708 1.00 20.22 103 THR A C 1
ATOM 805 O O . THR A 1 123 ? 32.580 38.205 96.349 1.00 20.02 103 THR A O 1
ATOM 809 N N . ILE A 1 124 ? 32.447 35.961 96.160 1.00 20.06 104 ILE A N 1
ATOM 810 C CA . ILE A 1 124 ? 33.034 35.643 97.456 1.00 21.64 104 ILE A CA 1
ATOM 811 C C . ILE A 1 124 ? 34.228 34.743 97.175 1.00 22.83 104 ILE A C 1
ATOM 812 O O . ILE A 1 124 ? 34.099 33.750 96.445 1.00 23.02 104 ILE A O 1
ATOM 817 N N . GLY A 1 125 ? 35.384 35.073 97.744 1.00 21.38 105 GLY A N 1
ATOM 818 C CA . GLY A 1 125 ? 36.564 34.259 97.498 1.00 20.91 105 GLY A CA 1
ATOM 819 C C . GLY A 1 125 ? 37.418 33.985 98.719 1.00 19.77 105 GLY A C 1
ATOM 820 O O . GLY A 1 125 ? 37.230 34.586 99.778 1.00 20.88 105 GLY A O 1
ATOM 821 N N . GLY A 1 126 ? 38.377 33.079 98.575 1.00 19.58 106 GLY A N 1
ATOM 822 C CA . GLY A 1 126 ? 39.237 32.760 99.700 1.00 18.30 106 GLY A CA 1
ATOM 823 C C . GLY A 1 126 ? 39.372 31.260 99.866 1.00 17.55 106 GLY A C 1
ATOM 824 O O . GLY A 1 126 ? 38.894 30.494 99.032 1.00 15.62 106 GLY A O 1
ATOM 825 N N . ALA A 1 127 ? 40.014 30.835 100.945 1.00 16.30 107 ALA A N 1
ATOM 826 C CA . ALA A 1 127 ? 40.210 29.409 101.196 1.00 16.27 107 ALA A CA 1
ATOM 827 C C . ALA A 1 127 ? 38.934 28.835 101.815 1.00 16.48 107 ALA A C 1
ATOM 828 O O . ALA A 1 127 ? 38.961 28.301 102.927 1.00 15.32 107 ALA A O 1
ATOM 830 N N . LEU A 1 128 ? 37.825 28.942 101.075 1.00 17.26 108 LEU A N 1
ATOM 831 C CA . LEU A 1 128 ? 36.511 28.504 101.542 1.00 18.08 108 LEU A CA 1
ATOM 832 C C . LEU A 1 128 ? 36.446 27.040 101.925 1.00 19.83 108 LEU A C 1
ATOM 833 O O . LEU A 1 128 ? 35.614 26.639 102.747 1.00 19.57 108 LEU A O 1
ATOM 838 N N . HIS A 1 129 ? 37.328 26.252 101.329 1.00 18.67 109 HIS A N 1
ATOM 839 C CA . HIS A 1 129 ? 37.403 24.817 101.562 1.00 21.09 109 HIS A CA 1
ATOM 840 C C . HIS A 1 129 ? 38.215 24.462 102.795 1.00 23.81 109 HIS A C 1
ATOM 841 O O . HIS A 1 129 ? 38.340 23.290 103.146 1.00 23.70 109 HIS A O 1
ATOM 848 N N . SER A 1 130 ? 38.780 25.467 103.446 1.00 26.19 110 SER A N 1
ATOM 849 C CA . SER A 1 130 ? 39.667 25.203 104.561 1.00 25.95 110 SER A CA 1
ATOM 850 C C . SER A 1 130 ? 39.518 26.283 105.623 1.00 27.37 110 SER A C 1
ATOM 851 O O . SER A 1 130 ? 38.419 26.761 105.891 1.00 26.68 110 SER A O 1
ATOM 854 N N . TYR A 1 131 ? 40.633 26.651 106.237 1.00 29.00 111 TYR A N 1
ATOM 855 C CA . TYR A 1 131 ? 40.636 27.695 107.239 1.00 31.61 111 TYR A CA 1
ATOM 856 C C . TYR A 1 131 ? 42.061 28.182 107.427 1.00 35.70 111 TYR A C 1
ATOM 857 O O . TYR A 1 131 ? 43.000 27.668 106.811 1.00 33.17 111 TYR A O 1
ATOM 866 N N . TRP A 1 132 ? 42.198 29.193 108.274 1.00 39.01 112 TRP A N 1
ATOM 867 C CA . TRP A 1 132 ? 43.481 29.777 108.617 1.00 45.35 112 TRP A CA 1
ATOM 868 C C . TRP A 1 132 ? 43.462 29.981 110.136 1.00 46.39 112 TRP A C 1
ATOM 869 O O . TRP A 1 132 ? 42.422 30.316 110.702 1.00 47.38 112 TRP A O 1
ATOM 880 N N . PRO A 1 133 ? 44.611 29.825 110.815 1.00 47.79 113 PRO A N 1
ATOM 881 C CA . PRO A 1 133 ? 45.964 29.485 110.364 1.00 48.23 113 PRO A CA 1
ATOM 882 C C . PRO A 1 133 ? 46.172 28.088 109.770 1.00 48.91 113 PRO A C 1
ATOM 883 O O . PRO A 1 133 ? 46.305 27.928 108.551 1.00 49.75 113 PRO A O 1
ATOM 887 N N . ILE A 1 134 ? 46.217 27.106 110.666 1.00 47.93 114 ILE A N 1
ATOM 888 C CA . ILE A 1 134 ? 46.434 25.682 110.390 1.00 46.83 114 ILE A CA 1
ATOM 889 C C . ILE A 1 134 ? 47.731 25.297 111.101 1.00 46.86 114 ILE A C 1
ATOM 890 O O . ILE A 1 134 ? 48.818 25.710 110.704 1.00 46.66 114 ILE A O 1
ATOM 895 N N . ASP A 1 135 ? 47.606 24.516 112.168 1.00 47.72 115 ASP A N 1
ATOM 896 C CA . ASP A 1 135 ? 48.766 24.097 112.945 1.00 48.57 115 ASP A CA 1
ATOM 897 C C . ASP A 1 135 ? 49.533 23.005 112.220 1.00 47.28 115 ASP A C 1
ATOM 898 O O . ASP A 1 135 ? 49.168 21.829 112.282 1.00 47.52 115 ASP A O 1
ATOM 903 N N . TYR A 1 136 ? 50.601 23.393 111.535 1.00 46.29 116 TYR A N 1
ATOM 904 C CA . TYR A 1 136 ? 51.406 22.421 110.816 1.00 46.53 116 TYR A CA 1
ATOM 905 C C . TYR A 1 136 ? 52.392 21.669 111.710 1.00 47.31 116 TYR A C 1
ATOM 906 O O . TYR A 1 136 ? 53.211 20.892 111.222 1.00 47.33 116 TYR A O 1
ATOM 915 N N . SER A 1 137 ? 52.315 21.898 113.018 1.00 47.95 117 SER A N 1
ATOM 916 C CA . SER A 1 137 ? 53.189 21.186 113.948 1.00 49.38 117 SER A CA 1
ATOM 917 C C . SER A 1 137 ? 52.437 19.900 114.280 1.00 49.34 117 SER A C 1
ATOM 918 O O . SER A 1 137 ? 52.988 18.972 114.870 1.00 50.92 117 SER A O 1
ATOM 921 N N . GLN A 1 138 ? 51.162 19.873 113.896 1.00 48.99 118 GLN A N 1
ATOM 922 C CA . GLN A 1 138 ? 50.287 18.717 114.093 1.00 48.38 118 GLN A CA 1
ATOM 923 C C . GLN A 1 138 ? 50.131 18.026 112.733 1.00 47.24 118 GLN A C 1
ATOM 924 O O . GLN A 1 138 ? 50.063 18.697 111.700 1.00 46.58 118 GLN A O 1
ATOM 930 N N . PRO A 1 139 ? 50.074 16.682 112.715 1.00 45.45 119 PRO A N 1
ATOM 931 C CA . PRO A 1 139 ? 49.926 15.940 111.457 1.00 43.77 119 PRO A CA 1
ATOM 932 C C . PRO A 1 139 ? 48.773 16.468 110.599 1.00 41.84 119 PRO A C 1
ATOM 933 O O . PRO A 1 139 ? 47.780 16.987 111.106 1.00 40.33 119 PRO A O 1
ATOM 937 N N . VAL A 1 140 ? 48.920 16.322 109.292 1.00 40.40 120 VAL A N 1
ATOM 938 C CA . VAL A 1 140 ? 47.925 16.793 108.346 1.00 39.30 120 VAL A CA 1
ATOM 939 C C . VAL A 1 140 ? 47.271 15.631 107.593 1.00 36.79 120 VAL A C 1
ATOM 940 O O . VAL A 1 140 ? 47.925 14.645 107.267 1.00 35.31 120 VAL A O 1
ATOM 944 N N . ASP A 1 141 ? 45.974 15.765 107.327 1.00 35.94 121 ASP A N 1
ATOM 945 C CA . ASP A 1 141 ? 45.192 14.744 106.625 1.00 34.19 121 ASP A CA 1
ATOM 946 C C . ASP A 1 141 ? 44.701 15.302 105.280 1.00 32.87 121 ASP A C 1
ATOM 947 O O . ASP A 1 141 ? 43.558 15.758 105.159 1.00 33.09 121 ASP A O 1
ATOM 952 N N . LYS A 1 142 ? 45.562 15.241 104.263 1.00 29.23 122 LYS A N 1
ATOM 953 C CA . LYS A 1 142 ? 45.237 15.797 102.953 1.00 27.73 122 LYS A CA 1
ATOM 954 C C . LYS A 1 142 ? 44.006 15.212 102.282 1.00 26.08 122 LYS A C 1
ATOM 955 O O . LYS A 1 142 ? 43.112 15.952 101.880 1.00 22.27 122 LYS A O 1
ATOM 961 N N . ALA A 1 143 ? 43.970 13.890 102.148 1.00 26.59 123 ALA A N 1
ATOM 962 C CA . ALA A 1 143 ? 42.844 13.211 101.515 1.00 26.70 123 ALA A CA 1
ATOM 963 C C . ALA A 1 143 ? 41.542 13.506 102.247 1.00 25.68 123 ALA A C 1
ATOM 964 O O . ALA A 1 143 ? 40.521 13.791 101.622 1.00 25.61 123 ALA A O 1
ATOM 966 N N . GLY A 1 144 ? 41.588 13.436 103.574 1.00 24.91 124 GLY A N 1
ATOM 967 C CA . GLY A 1 144 ? 40.406 13.696 104.374 1.00 22.83 124 GLY A CA 1
ATOM 968 C C . GLY A 1 144 ? 39.915 15.129 104.255 1.00 23.65 124 GLY A C 1
ATOM 969 O O . GLY A 1 144 ? 38.724 15.371 104.045 1.00 23.73 124 GLY A O 1
ATOM 970 N N . ASP A 1 145 ? 40.816 16.096 104.388 1.00 23.46 125 ASP A N 1
ATOM 971 C CA . ASP A 1 145 ? 40.412 17.494 104.287 1.00 22.72 125 ASP A CA 1
ATOM 972 C C . ASP A 1 145 ? 39.868 17.809 102.890 1.00 22.27 125 ASP A C 1
ATOM 973 O O . ASP A 1 145 ? 38.957 18.629 102.733 1.00 21.34 125 ASP A O 1
ATOM 978 N N . TYR A 1 146 ? 40.422 17.156 101.879 1.00 21.16 126 TYR A N 1
ATOM 979 C CA . TYR A 1 146 ? 39.959 17.368 100.509 1.00 22.44 126 TYR A CA 1
ATOM 980 C C . TYR A 1 146 ? 38.509 16.882 100.383 1.00 22.91 126 TYR A C 1
ATOM 981 O O . TYR A 1 146 ? 37.609 17.628 99.965 1.00 21.43 126 TYR A O 1
ATOM 990 N N . ALA A 1 147 ? 38.296 15.618 100.749 1.00 21.68 127 ALA A N 1
ATOM 991 C CA . ALA A 1 147 ? 36.974 15.011 100.673 1.00 21.69 127 ALA A CA 1
ATOM 992 C C . ALA A 1 147 ? 35.922 15.783 101.475 1.00 21.17 127 ALA A C 1
ATOM 993 O O . ALA A 1 147 ? 34.814 16.024 100.984 1.00 21.16 127 ALA A O 1
ATOM 995 N N . ARG A 1 148 ? 36.254 16.179 102.699 1.00 19.88 128 ARG A N 1
ATOM 996 C CA . ARG A 1 148 ? 35.296 16.923 103.505 1.00 20.55 128 ARG A CA 1
ATOM 997 C C . ARG A 1 148 ? 35.089 18.329 102.939 1.00 20.30 128 ARG A C 1
ATOM 998 O O . ARG A 1 148 ? 33.985 18.878 103.012 1.00 21.02 128 ARG A O 1
ATOM 1006 N N . GLY A 1 149 ? 36.140 18.910 102.367 1.00 19.77 129 GLY A N 1
ATOM 1007 C CA . GLY A 1 149 ? 36.010 20.247 101.799 1.00 18.70 129 GLY A CA 1
ATOM 1008 C C . GLY A 1 149 ? 35.054 20.262 100.610 1.00 19.70 129 GLY A C 1
ATOM 1009 O O . GLY A 1 149 ? 34.221 21.167 100.467 1.00 19.53 129 GLY A O 1
ATOM 1010 N N . VAL A 1 150 ? 35.180 19.250 99.758 1.00 19.23 130 VAL A N 1
ATOM 1011 C CA . VAL A 1 150 ? 34.340 19.110 98.576 1.00 20.39 130 VAL A CA 1
ATOM 1012 C C . VAL A 1 150 ? 32.896 19.018 99.018 1.00 20.92 130 VAL A C 1
ATOM 1013 O O . VAL A 1 150 ? 32.033 19.706 98.496 1.00 22.79 130 VAL A O 1
ATOM 1017 N N . GLU A 1 151 ? 32.635 18.143 99.976 1.00 23.97 131 GLU A N 1
ATOM 1018 C CA . GLU A 1 151 ? 31.281 17.958 100.481 1.00 25.92 131 GLU A CA 1
ATOM 1019 C C . GLU A 1 151 ? 30.748 19.229 101.139 1.00 23.06 131 GLU A C 1
ATOM 1020 O O . GLU A 1 151 ? 29.624 19.635 100.878 1.00 23.05 131 GLU A O 1
ATOM 1026 N N . GLY A 1 152 ? 31.545 19.857 101.996 1.00 23.12 132 GLY A N 1
ATOM 1027 C CA . GLY A 1 152 ? 31.094 21.080 102.643 1.00 21.79 132 GLY A CA 1
ATOM 1028 C C . GLY A 1 152 ? 30.748 22.188 101.651 1.00 23.24 132 GLY A C 1
ATOM 1029 O O . GLY A 1 152 ? 29.743 22.883 101.816 1.00 23.92 132 GLY A O 1
ATOM 1030 N N . ILE A 1 153 ? 31.566 22.365 100.615 1.00 21.87 133 ILE A N 1
ATOM 1031 C CA . ILE A 1 153 ? 31.313 23.413 99.614 1.00 21.01 133 ILE A CA 1
ATOM 1032 C C . ILE A 1 153 ? 30.068 23.073 98.806 1.00 22.23 133 ILE A C 1
ATOM 1033 O O . ILE A 1 153 ? 29.215 23.925 98.549 1.00 21.87 133 ILE A O 1
ATOM 1038 N N . ASN A 1 154 ? 29.976 21.819 98.394 1.00 20.75 134 ASN A N 1
ATOM 1039 C CA . ASN A 1 154 ? 28.824 21.353 97.644 1.00 21.74 134 ASN A CA 1
ATOM 1040 C C . ASN A 1 154 ? 27.552 21.705 98.449 1.00 22.15 134 ASN A C 1
ATOM 1041 O O . ASN A 1 154 ? 26.572 22.192 97.896 1.00 20.98 134 ASN A O 1
ATOM 1046 N N . GLY A 1 155 ? 27.608 21.484 99.758 1.00 19.97 135 GLY A N 1
ATOM 1047 C CA . GLY A 1 155 ? 26.472 21.744 100.633 1.00 20.38 135 GLY A CA 1
ATOM 1048 C C . GLY A 1 155 ? 26.029 23.174 100.894 1.00 21.69 135 GLY A C 1
ATOM 1049 O O . GLY A 1 155 ? 24.947 23.379 101.453 1.00 20.76 135 GLY A O 1
ATOM 1050 N N . ILE A 1 156 ? 26.843 24.175 100.551 1.00 21.06 136 ILE A N 1
ATOM 1051 C CA . ILE A 1 156 ? 26.415 25.560 100.755 1.00 20.30 136 ILE A CA 1
ATOM 1052 C C . ILE A 1 156 ? 26.230 26.249 99.405 1.00 20.65 136 ILE A C 1
ATOM 1053 O O . ILE A 1 156 ? 25.743 27.386 99.335 1.00 20.52 136 ILE A O 1
ATOM 1058 N N . ALA A 1 157 ? 26.603 25.558 98.329 1.00 19.45 137 ALA A N 1
ATOM 1059 C CA . ALA A 1 157 ? 26.520 26.142 96.993 1.00 19.45 137 ALA A CA 1
ATOM 1060 C C . ALA A 1 157 ? 25.140 26.631 96.574 1.00 21.09 137 ALA A C 1
ATOM 1061 O O . ALA A 1 157 ? 25.006 27.739 96.031 1.00 18.91 137 ALA A O 1
ATOM 1063 N N . ASP A 1 158 ? 24.116 25.809 96.801 1.00 20.99 138 ASP A N 1
ATOM 1064 C CA . ASP A 1 158 ? 22.766 26.192 96.408 1.00 22.73 138 ASP A CA 1
ATOM 1065 C C . ASP A 1 158 ? 22.300 27.429 97.174 1.00 22.39 138 ASP A C 1
ATOM 1066 O O . ASP A 1 158 ? 21.632 28.296 96.614 1.00 21.49 138 ASP A O 1
ATOM 1071 N N . PHE A 1 159 ? 22.652 27.507 98.457 1.00 21.89 139 PHE A N 1
ATOM 1072 C CA . PHE A 1 159 ? 22.264 28.656 99.268 1.00 22.45 139 PHE A CA 1
ATOM 1073 C C . PHE A 1 159 ? 22.875 29.916 98.651 1.00 21.64 139 PHE A C 1
ATOM 1074 O O . PHE A 1 159 ? 22.197 30.924 98.481 1.00 19.28 139 PHE A O 1
ATOM 1082 N N . ALA A 1 160 ? 24.155 29.843 98.294 1.00 19.93 140 ALA A N 1
ATOM 1083 C CA . ALA A 1 160 ? 24.833 30.980 97.671 1.00 20.95 140 ALA A CA 1
ATOM 1084 C C . ALA A 1 160 ? 24.188 31.293 96.319 1.00 20.30 140 ALA A C 1
ATOM 1085 O O . ALA A 1 160 ? 23.954 32.453 95.976 1.00 19.91 140 ALA A O 1
ATOM 1087 N N . ASN A 1 161 ? 23.907 30.242 95.556 1.00 19.78 141 ASN A N 1
ATOM 1088 C CA . ASN A 1 161 ? 23.317 30.399 94.240 1.00 21.41 141 ASN A CA 1
ATOM 1089 C C . ASN A 1 161 ? 21.965 31.100 94.273 1.00 22.48 141 ASN A C 1
ATOM 1090 O O . ASN A 1 161 ? 21.643 31.878 93.376 1.00 22.02 141 ASN A O 1
ATOM 1095 N N . ASP A 1 162 ? 21.166 30.841 95.298 1.00 24.65 142 ASP A N 1
ATOM 1096 C CA . ASP A 1 162 ? 19.871 31.508 95.369 1.00 26.78 142 ASP A CA 1
ATOM 1097 C C . ASP A 1 162 ? 20.091 33.008 95.530 1.00 27.56 142 ASP A C 1
ATOM 1098 O O . ASP A 1 162 ? 19.257 33.811 95.124 1.00 28.21 142 ASP A O 1
ATOM 1103 N N . LEU A 1 163 ? 21.231 33.385 96.098 1.00 24.63 143 LEU A N 1
ATOM 1104 C CA . LEU A 1 163 ? 21.531 34.797 96.306 1.00 23.35 143 LEU A CA 1
ATOM 1105 C C . LEU A 1 163 ? 22.338 35.387 95.146 1.00 21.31 143 LEU A C 1
ATOM 1106 O O . LEU A 1 163 ? 22.784 36.525 95.221 1.00 19.10 143 LEU A O 1
ATOM 1111 N N . GLY A 1 164 ? 22.516 34.606 94.080 1.00 20.24 144 GLY A N 1
ATOM 1112 C CA . GLY A 1 164 ? 23.278 35.061 92.919 1.00 20.18 144 GLY A CA 1
ATOM 1113 C C . GLY A 1 164 ? 24.756 35.257 93.235 1.00 20.09 144 GLY A C 1
ATOM 1114 O O . GLY A 1 164 ? 25.414 36.127 92.669 1.00 21.01 144 GLY A O 1
ATOM 1115 N N . ILE A 1 165 ? 25.277 34.432 94.138 1.00 20.45 145 ILE A N 1
ATOM 1116 C CA . ILE A 1 165 ? 26.663 34.519 94.581 1.00 18.64 145 ILE A CA 1
ATOM 1117 C C . ILE A 1 165 ? 27.533 33.363 94.081 1.00 18.53 145 ILE A C 1
ATOM 1118 O O . ILE A 1 165 ? 27.140 32.203 94.176 1.00 18.96 145 ILE A O 1
ATOM 1123 N N . ASN A 1 166 ? 28.713 33.692 93.554 1.00 17.76 146 ASN A N 1
ATOM 1124 C CA . ASN A 1 166 ? 29.679 32.689 93.105 1.00 18.66 146 ASN A CA 1
ATOM 1125 C C . ASN A 1 166 ? 30.707 32.516 94.218 1.00 18.77 146 ASN A C 1
ATOM 1126 O O . ASN A 1 166 ? 31.173 33.505 94.778 1.00 19.68 146 ASN A O 1
ATOM 1131 N N . LEU A 1 167 ? 31.035 31.265 94.540 1.00 17.52 147 LEU A N 1
ATOM 1132 C CA . LEU A 1 167 ? 32.019 30.927 95.562 1.00 18.12 147 LEU A CA 1
ATOM 1133 C C . LEU A 1 167 ? 33.323 30.619 94.815 1.00 19.11 147 LEU A C 1
ATOM 1134 O O . LEU A 1 167 ? 33.380 29.684 94.006 1.00 18.63 147 LEU A O 1
ATOM 1139 N N . CYS A 1 168 ? 34.366 31.402 95.073 1.00 18.49 148 CYS A N 1
ATOM 1140 C CA . CYS A 1 168 ? 35.642 31.204 94.386 1.00 16.28 148 CYS A CA 1
ATOM 1141 C C . CYS A 1 168 ? 36.690 30.628 95.328 1.00 17.85 148 CYS A C 1
ATOM 1142 O O . CYS A 1 168 ? 37.096 31.282 96.291 1.00 19.62 148 CYS A O 1
ATOM 1145 N N . ILE A 1 169 ? 37.109 29.398 95.032 1.00 16.62 149 ILE A N 1
ATOM 1146 C CA . ILE A 1 169 ? 38.073 28.636 95.825 1.00 17.73 149 ILE A CA 1
ATOM 1147 C C . ILE A 1 169 ? 39.498 29.049 95.506 1.00 17.84 149 ILE A C 1
ATOM 1148 O O . ILE A 1 169 ? 39.997 28.790 94.407 1.00 14.52 149 ILE A O 1
ATOM 1153 N N . GLU A 1 170 ? 40.163 29.663 96.481 1.00 16.39 150 GLU A N 1
ATOM 1154 C CA . GLU A 1 170 ? 41.522 30.153 96.256 1.00 18.27 150 GLU A CA 1
ATOM 1155 C C . GLU A 1 170 ? 42.602 29.102 96.401 1.00 16.64 150 GLU A C 1
ATOM 1156 O O . GLU A 1 170 ? 42.633 28.357 97.380 1.00 16.91 150 GLU A O 1
ATOM 1162 N N . VAL A 1 171 ? 43.483 29.048 95.404 1.00 17.28 151 VAL A N 1
ATOM 1163 C CA . VAL A 1 171 ? 44.609 28.112 95.386 1.00 15.60 151 VAL A CA 1
ATOM 1164 C C . VAL A 1 171 ? 45.722 28.848 96.130 1.00 17.66 151 VAL A C 1
ATOM 1165 O O . VAL A 1 171 ? 46.051 29.980 95.781 1.00 17.07 151 VAL A O 1
ATOM 1169 N N . LEU A 1 172 ? 46.281 28.218 97.160 1.00 17.74 152 LEU A N 1
ATOM 1170 C CA . LEU A 1 172 ? 47.327 28.854 97.981 1.00 17.59 152 LEU A CA 1
ATOM 1171 C C . LEU A 1 172 ? 48.680 28.138 97.977 1.00 16.88 152 LEU A C 1
ATOM 1172 O O . LEU A 1 172 ? 48.776 26.976 97.586 1.00 15.33 152 LEU A O 1
ATOM 1177 N N . ASN A 1 173 ? 49.724 28.829 98.434 1.00 15.70 153 ASN A N 1
ATOM 1178 C CA . ASN A 1 173 ? 51.055 28.226 98.476 1.00 15.24 153 ASN A CA 1
ATOM 1179 C C . ASN A 1 173 ? 51.169 27.229 99.635 1.00 15.93 153 ASN A C 1
ATOM 1180 O O . ASN A 1 173 ? 50.406 27.289 100.594 1.00 16.64 153 ASN A O 1
ATOM 1185 N N . ARG A 1 174 ? 52.130 26.320 99.538 1.00 15.61 154 ARG A N 1
ATOM 1186 C CA . ARG A 1 174 ? 52.338 25.276 100.537 1.00 17.23 154 ARG A CA 1
ATOM 1187 C C . ARG A 1 174 ? 52.379 25.725 102.006 1.00 18.80 154 ARG A C 1
ATOM 1188 O O . ARG A 1 174 ? 52.029 24.958 102.898 1.00 17.43 154 ARG A O 1
ATOM 1196 N N . PHE A 1 175 ? 52.830 26.945 102.265 1.00 17.73 155 PHE A N 1
ATOM 1197 C CA . PHE A 1 175 ? 52.912 27.423 103.648 1.00 19.73 155 PHE A CA 1
ATOM 1198 C C . PHE A 1 175 ? 51.558 27.797 104.262 1.00 20.20 155 PHE A C 1
ATOM 1199 O O . PHE A 1 175 ? 51.445 27.892 105.482 1.00 19.93 155 PHE A O 1
ATOM 1207 N N . GLU A 1 176 ? 50.534 27.974 103.424 1.00 19.46 156 GLU A N 1
ATOM 1208 C CA . GLU A 1 176 ? 49.217 28.395 103.901 1.00 19.27 156 GLU A CA 1
ATOM 1209 C C . GLU A 1 176 ? 48.099 27.372 103.701 1.00 21.58 156 GLU A C 1
ATOM 1210 O O . GLU A 1 176 ? 47.038 27.480 104.308 1.00 23.72 156 GLU A O 1
ATOM 1216 N N . ASN A 1 177 ? 48.306 26.389 102.836 1.00 20.07 157 ASN A N 1
ATOM 1217 C CA . ASN A 1 177 ? 47.292 25.353 102.650 1.00 18.06 157 ASN A CA 1
ATOM 1218 C C . ASN A 1 177 ? 47.995 24.109 102.142 1.00 19.53 157 ASN A C 1
ATOM 1219 O O . ASN A 1 177 ? 49.037 24.195 101.478 1.00 17.90 157 ASN A O 1
ATOM 1224 N N . HIS A 1 178 ? 47.430 22.951 102.467 1.00 18.02 158 HIS A N 1
ATOM 1225 C CA . HIS A 1 178 ? 48.036 21.690 102.080 1.00 19.57 158 HIS A CA 1
ATOM 1226 C C . HIS A 1 178 ? 47.166 20.881 101.153 1.00 18.43 158 HIS A C 1
ATOM 1227 O O . HIS A 1 178 ? 47.532 19.760 100.807 1.00 17.17 158 HIS A O 1
ATOM 1234 N N . VAL A 1 179 ? 46.021 21.437 100.761 1.00 16.80 159 VAL A N 1
ATOM 1235 C CA . VAL A 1 179 ? 45.091 20.717 99.893 1.00 17.77 159 VAL A CA 1
ATOM 1236 C C . VAL A 1 179 ? 45.086 21.168 98.424 1.00 16.44 159 VAL A C 1
ATOM 1237 O O . VAL A 1 179 ? 45.211 20.345 97.526 1.00 15.98 159 VAL A O 1
ATOM 1241 N N . LEU A 1 180 ? 44.933 22.469 98.191 1.00 15.87 160 LEU A N 1
ATOM 1242 C CA . LEU A 1 180 ? 44.928 23.019 96.824 1.00 15.31 160 LEU A CA 1
ATOM 1243 C C . LEU A 1 180 ? 46.098 24.021 96.709 1.00 15.12 160 LEU A C 1
ATOM 1244 O O . LEU A 1 180 ? 46.037 25.130 97.255 1.00 13.59 160 LEU A O 1
ATOM 1249 N N . ASN A 1 181 ? 47.164 23.610 96.020 1.00 13.76 161 ASN A N 1
ATOM 1250 C CA . ASN A 1 181 ? 48.365 24.432 95.839 1.00 16.18 161 ASN A CA 1
ATOM 1251 C C . ASN A 1 181 ? 48.594 24.786 94.386 1.00 17.43 161 ASN A C 1
ATOM 1252 O O . ASN A 1 181 ? 49.419 25.644 94.055 1.00 18.71 161 ASN A O 1
ATOM 1257 N N . THR A 1 182 ? 47.837 24.134 93.527 1.00 15.29 162 THR A N 1
ATOM 1258 C CA . THR A 1 182 ? 47.982 24.296 92.097 1.00 17.74 162 THR A CA 1
ATOM 1259 C C . THR A 1 182 ? 46.665 24.577 91.355 1.00 16.55 162 THR A C 1
ATOM 1260 O O . THR A 1 182 ? 45.603 24.114 91.778 1.00 15.89 162 THR A O 1
ATOM 1264 N N . ALA A 1 183 ? 46.729 25.324 90.252 1.00 14.46 163 ALA A N 1
ATOM 1265 C CA . ALA A 1 183 ? 45.527 25.585 89.473 1.00 15.45 163 ALA A CA 1
ATOM 1266 C C . ALA A 1 183 ? 44.885 24.233 89.078 1.00 16.00 163 ALA A C 1
ATOM 1267 O O . ALA A 1 183 ? 43.679 24.070 89.153 1.00 16.49 163 ALA A O 1
ATOM 1269 N N . ALA A 1 184 ? 45.704 23.256 88.691 1.00 17.30 164 ALA A N 1
ATOM 1270 C CA . ALA A 1 184 ? 45.180 21.944 88.291 1.00 17.42 164 ALA A CA 1
ATOM 1271 C C . ALA A 1 184 ? 44.458 21.270 89.457 1.00 18.66 164 ALA A C 1
ATOM 1272 O O . ALA A 1 184 ? 43.436 20.617 89.261 1.00 18.86 164 ALA A O 1
ATOM 1274 N N . GLU A 1 185 ? 44.988 21.419 90.669 1.00 16.44 165 GLU A N 1
ATOM 1275 C CA . GLU A 1 185 ? 44.339 20.833 91.840 1.00 17.77 165 GLU A CA 1
ATOM 1276 C C . GLU A 1 185 ? 43.047 21.599 92.125 1.00 19.06 165 GLU A C 1
ATOM 1277 O O . GLU A 1 185 ? 42.036 21.004 92.510 1.00 18.34 165 GLU A O 1
ATOM 1283 N N . GLY A 1 186 ? 43.087 22.922 91.935 1.00 19.78 166 GLY A N 1
ATOM 1284 C CA . GLY A 1 186 ? 41.915 23.750 92.172 1.00 18.96 166 GLY A CA 1
ATOM 1285 C C . GLY A 1 186 ? 40.794 23.349 91.230 1.00 19.52 166 GLY A C 1
ATOM 1286 O O . GLY A 1 186 ? 39.643 23.198 91.637 1.00 20.07 166 GLY A O 1
ATOM 1287 N N . VAL A 1 187 ? 41.128 23.172 89.961 1.00 19.76 167 VAL A N 1
ATOM 1288 C CA . VAL A 1 187 ? 40.134 22.753 88.983 1.00 17.71 167 VAL A CA 1
ATOM 1289 C C . VAL A 1 187 ? 39.551 21.365 89.316 1.00 18.84 167 VAL A C 1
ATOM 1290 O O . VAL A 1 187 ? 38.351 21.149 89.171 1.00 19.96 167 VAL A O 1
ATOM 1294 N N . ALA A 1 188 ? 40.384 20.437 89.786 1.00 18.89 168 ALA A N 1
ATOM 1295 C CA . ALA A 1 188 ? 39.887 19.093 90.103 1.00 21.54 168 ALA A CA 1
ATOM 1296 C C . ALA A 1 188 ? 38.887 19.198 91.245 1.00 21.88 168 ALA A C 1
ATOM 1297 O O . ALA A 1 188 ? 37.830 18.576 91.221 1.00 21.10 168 ALA A O 1
ATOM 1299 N N . PHE A 1 189 ? 39.224 20.007 92.239 1.00 19.92 169 PHE A N 1
ATOM 1300 C CA . PHE A 1 189 ? 38.354 20.193 93.387 1.00 20.35 169 PHE A CA 1
ATOM 1301 C C . PHE A 1 189 ? 36.996 20.762 92.954 1.00 19.93 169 PHE A C 1
ATOM 1302 O O . PHE A 1 189 ? 35.952 20.277 93.378 1.00 19.03 169 PHE A O 1
ATOM 1310 N N . VAL A 1 190 ? 37.028 21.806 92.128 1.00 18.91 170 VAL A N 1
ATOM 1311 C CA . VAL A 1 190 ? 35.817 22.441 91.640 1.00 18.88 170 VAL A CA 1
ATOM 1312 C C . VAL A 1 190 ? 34.952 21.460 90.819 1.00 20.46 170 VAL A C 1
ATOM 1313 O O . VAL A 1 190 ? 33.721 21.431 90.964 1.00 18.63 170 VAL A O 1
ATOM 1317 N N . LYS A 1 191 ? 35.585 20.648 89.978 1.00 19.94 171 LYS A N 1
ATOM 1318 C CA . LYS A 1 191 ? 34.823 19.677 89.185 1.00 21.68 171 LYS A CA 1
ATOM 1319 C C . LYS A 1 191 ? 34.143 18.660 90.105 1.00 22.66 171 LYS A C 1
ATOM 1320 O O . LYS A 1 191 ? 33.018 18.243 89.852 1.00 21.54 171 LYS A O 1
ATOM 1326 N N . ASP A 1 192 ? 34.834 18.262 91.169 1.00 22.47 172 ASP A N 1
ATOM 1327 C CA . ASP A 1 192 ? 34.270 17.335 92.139 1.00 24.29 172 ASP A CA 1
ATOM 1328 C C . ASP A 1 192 ? 33.081 17.944 92.869 1.00 24.67 172 ASP A C 1
ATOM 1329 O O . ASP A 1 192 ? 32.143 17.232 93.239 1.00 23.92 172 ASP A O 1
ATOM 1334 N N . VAL A 1 193 ? 33.125 19.249 93.110 1.00 20.65 173 VAL A N 1
ATOM 1335 C CA . VAL A 1 193 ? 32.009 19.864 93.798 1.00 20.20 173 VAL A CA 1
ATOM 1336 C C . VAL A 1 193 ? 30.778 19.784 92.897 1.00 21.15 173 VAL A C 1
ATOM 1337 O O . VAL A 1 193 ? 29.674 19.549 93.379 1.00 19.61 173 VAL A O 1
ATOM 1341 N N . GLY A 1 194 ? 30.987 19.977 91.594 1.00 21.09 174 GLY A N 1
ATOM 1342 C CA . GLY A 1 194 ? 29.906 19.893 90.623 1.00 22.11 174 GLY A CA 1
ATOM 1343 C C . GLY A 1 194 ? 28.780 20.908 90.741 1.00 22.99 174 GLY A C 1
ATOM 1344 O O . GLY A 1 194 ? 27.611 20.566 90.614 1.00 21.52 174 GLY A O 1
ATOM 1345 N N . LYS A 1 195 ? 29.124 22.162 90.986 1.00 22.03 175 LYS A N 1
ATOM 1346 C CA . LYS A 1 195 ? 28.117 23.203 91.103 1.00 22.13 175 LYS A CA 1
ATOM 1347 C C . LYS A 1 195 ? 28.484 24.332 90.154 1.00 22.45 175 LYS A C 1
ATOM 1348 O O . LYS A 1 195 ? 29.652 24.712 90.037 1.00 24.03 175 LYS A O 1
ATOM 1354 N N . ASN A 1 196 ? 27.486 24.856 89.459 1.00 23.63 176 ASN A N 1
ATOM 1355 C CA . ASN A 1 196 ? 27.714 25.926 88.495 1.00 22.86 176 ASN A CA 1
ATOM 1356 C C . ASN A 1 196 ? 28.250 27.224 89.071 1.00 22.28 176 ASN A C 1
ATOM 1357 O O . ASN A 1 196 ? 28.877 27.999 88.349 1.00 21.40 176 ASN A O 1
ATOM 1362 N N . ASN A 1 197 ? 28.007 27.475 90.355 1.00 19.16 177 ASN A N 1
ATOM 1363 C CA . ASN A 1 197 ? 28.467 28.726 90.949 1.00 19.12 177 ASN A CA 1
ATOM 1364 C C . ASN A 1 197 ? 29.691 28.590 91.852 1.00 19.78 177 ASN A C 1
ATOM 1365 O O . ASN A 1 197 ? 29.918 29.438 92.718 1.00 19.83 177 ASN A O 1
ATOM 1370 N N . VAL A 1 198 ? 30.464 27.517 91.671 1.00 19.74 178 VAL A N 1
ATOM 1371 C CA . VAL A 1 198 ? 31.689 27.317 92.441 1.00 17.62 178 VAL A CA 1
ATOM 1372 C C . VAL A 1 198 ? 32.787 27.393 91.386 1.00 18.94 178 VAL A C 1
ATOM 1373 O O . VAL A 1 198 ? 32.770 26.657 90.394 1.00 18.16 178 VAL A O 1
ATOM 1377 N N . LYS A 1 199 ? 33.730 28.306 91.612 1.00 17.16 179 LYS A N 1
ATOM 1378 C CA . LYS A 1 199 ? 34.804 28.596 90.675 1.00 18.44 179 LYS A CA 1
ATOM 1379 C C . LYS A 1 199 ? 36.192 28.520 91.307 1.00 19.15 179 LYS A C 1
ATOM 1380 O O . LYS A 1 199 ? 36.341 28.487 92.536 1.00 18.24 179 LYS A O 1
ATOM 1386 N N . VAL A 1 200 ? 37.209 28.522 90.452 1.00 19.68 180 VAL A N 1
ATOM 1387 C CA . VAL A 1 200 ? 38.582 28.486 90.918 1.00 19.57 180 VAL A CA 1
ATOM 1388 C C . VAL A 1 200 ? 39.068 29.921 91.032 1.00 17.98 180 VAL A C 1
ATOM 1389 O O . VAL A 1 200 ? 38.658 30.788 90.254 1.00 15.47 180 VAL A O 1
ATOM 1401 N N . LEU A 1 202 ? 42.716 32.238 91.499 1.00 13.52 182 LEU A N 1
ATOM 1402 C CA . LEU A 1 202 ? 44.183 32.242 91.487 1.00 13.00 182 LEU A CA 1
ATOM 1403 C C . LEU A 1 202 ? 44.737 33.570 92.005 1.00 12.90 182 LEU A C 1
ATOM 1404 O O . LEU A 1 202 ? 44.091 34.615 91.901 1.00 11.97 182 LEU A O 1
ATOM 1409 N N . ASP A 1 203 ? 45.961 33.524 92.516 1.00 13.01 183 ASP A N 1
ATOM 1410 C CA . ASP A 1 203 ? 46.601 34.696 93.114 1.00 14.13 183 ASP A CA 1
ATOM 1411 C C . ASP A 1 203 ? 48.084 34.684 92.689 1.00 14.81 183 ASP A C 1
ATOM 1412 O O . ASP A 1 203 ? 48.790 33.706 92.943 1.00 14.01 183 ASP A O 1
ATOM 1417 N N . THR A 1 204 ? 48.556 35.756 92.046 1.00 14.74 184 THR A N 1
ATOM 1418 C CA . THR A 1 204 ? 49.935 35.777 91.581 1.00 14.72 184 THR A CA 1
ATOM 1419 C C . THR A 1 204 ? 50.970 35.495 92.652 1.00 13.89 184 THR A C 1
ATOM 1420 O O . THR A 1 204 ? 51.977 34.862 92.369 1.00 15.69 184 THR A O 1
ATOM 1424 N N . PHE A 1 205 ? 50.722 35.934 93.875 1.00 13.92 185 PHE A N 1
ATOM 1425 C CA . PHE A 1 205 ? 51.659 35.681 94.965 1.00 14.81 185 PHE A CA 1
ATOM 1426 C C . PHE A 1 205 ? 51.833 34.172 95.209 1.00 15.28 185 PHE A C 1
ATOM 1427 O O . PHE A 1 205 ? 52.959 33.685 95.415 1.00 13.76 185 PHE A O 1
ATOM 1435 N N . HIS A 1 206 ? 50.724 33.438 95.173 1.00 13.47 186 HIS A N 1
ATOM 1436 C CA . HIS A 1 206 ? 50.751 32.005 95.434 1.00 14.89 186 HIS A CA 1
ATOM 1437 C C . HIS A 1 206 ? 51.229 31.238 94.212 1.00 14.48 186 HIS A C 1
ATOM 1438 O O . HIS A 1 206 ? 51.972 30.260 94.329 1.00 12.35 186 HIS A O 1
ATOM 1453 N N . ASN A 1 208 ? 53.318 32.262 92.111 1.00 14.29 188 ASN A N 1
ATOM 1454 C CA . ASN A 1 208 ? 54.758 32.493 92.023 1.00 13.42 188 ASN A CA 1
ATOM 1455 C C . ASN A 1 208 ? 55.556 31.398 92.717 1.00 15.27 188 ASN A C 1
ATOM 1456 O O . ASN A 1 208 ? 56.669 31.083 92.313 1.00 15.37 188 ASN A O 1
ATOM 1461 N N . ILE A 1 209 ? 54.993 30.819 93.766 1.00 15.93 189 ILE A N 1
ATOM 1462 C CA . ILE A 1 209 ? 55.703 29.772 94.477 1.00 16.11 189 ILE A CA 1
ATOM 1463 C C . ILE A 1 209 ? 55.445 28.375 93.892 1.00 19.29 189 ILE A C 1
ATOM 1464 O O . ILE A 1 209 ? 56.384 27.658 93.524 1.00 18.03 189 ILE A O 1
ATOM 1469 N N . GLU A 1 210 ? 54.168 28.020 93.757 1.00 16.39 190 GLU A N 1
ATOM 1470 C CA . GLU A 1 210 ? 53.786 26.679 93.319 1.00 16.28 190 GLU A CA 1
ATOM 1471 C C . GLU A 1 210 ? 53.719 26.306 91.837 1.00 16.27 190 GLU A C 1
ATOM 1472 O O . GLU A 1 210 ? 54.022 25.170 91.478 1.00 15.41 190 GLU A O 1
ATOM 1478 N N . GLU A 1 211 ? 53.335 27.238 90.979 1.00 15.02 191 GLU A N 1
ATOM 1479 C CA . GLU A 1 211 ? 53.149 26.898 89.570 1.00 16.38 191 GLU A CA 1
ATOM 1480 C C . GLU A 1 211 ? 54.363 26.750 88.683 1.00 17.44 191 GLU A C 1
ATOM 1481 O O . GLU A 1 211 ? 55.368 27.462 88.820 1.00 17.52 191 GLU A O 1
ATOM 1487 N N . ASP A 1 212 ? 54.236 25.833 87.736 1.00 16.48 192 ASP A N 1
ATOM 1488 C CA . ASP A 1 212 ? 55.271 25.595 86.741 1.00 19.79 192 ASP A CA 1
ATOM 1489 C C . ASP A 1 212 ? 55.271 26.773 85.744 1.00 19.28 192 ASP A C 1
ATOM 1490 O O . ASP A 1 212 ? 56.331 27.230 85.305 1.00 19.33 192 ASP A O 1
ATOM 1495 N N . SER A 1 213 ? 54.080 27.262 85.399 1.00 18.69 193 SER A N 1
ATOM 1496 C CA . SER A 1 213 ? 53.929 28.373 84.450 1.00 17.22 193 SER A CA 1
ATOM 1497 C C . SER A 1 213 ? 52.675 29.211 84.754 1.00 17.35 193 SER A C 1
ATOM 1498 O O . SER A 1 213 ? 51.588 28.658 84.917 1.00 16.33 193 SER A O 1
ATOM 1501 N N . PHE A 1 214 ? 52.825 30.536 84.812 1.00 15.86 194 PHE A N 1
ATOM 1502 C CA . PHE A 1 214 ? 51.694 31.425 85.106 1.00 18.53 194 PHE A CA 1
ATOM 1503 C C . PHE A 1 214 ? 50.635 31.319 84.001 1.00 20.36 194 PHE A C 1
ATOM 1504 O O . PHE A 1 214 ? 49.437 31.165 84.280 1.00 18.44 194 PHE A O 1
ATOM 1512 N N . GLY A 1 215 ? 51.085 31.411 82.748 1.00 18.30 195 GLY A N 1
ATOM 1513 C CA . GLY A 1 215 ? 50.163 31.313 81.638 1.00 18.80 195 GLY A CA 1
ATOM 1514 C C . GLY A 1 215 ? 49.452 29.972 81.618 1.00 19.47 195 GLY A C 1
ATOM 1515 O O . GLY A 1 215 ? 48.237 29.906 81.385 1.00 19.00 195 GLY A O 1
ATOM 1516 N N . ASP A 1 216 ? 50.199 28.897 81.852 1.00 17.65 196 ASP A N 1
ATOM 1517 C CA . ASP A 1 216 ? 49.609 27.565 81.847 1.00 18.96 196 ASP A CA 1
ATOM 1518 C C . ASP A 1 216 ? 48.598 27.386 82.964 1.00 18.06 196 ASP A C 1
ATOM 1519 O O . ASP A 1 216 ? 47.573 26.745 82.757 1.00 15.53 196 ASP A O 1
ATOM 1524 N N . ALA A 1 217 ? 48.882 27.952 84.141 1.00 15.03 197 ALA A N 1
ATOM 1525 C CA . ALA A 1 217 ? 47.974 27.810 85.277 1.00 14.72 197 ALA A CA 1
ATOM 1526 C C . ALA A 1 217 ? 46.647 28.532 84.982 1.00 15.80 197 ALA A C 1
ATOM 1527 O O . ALA A 1 217 ? 45.553 28.041 85.306 1.00 15.32 197 ALA A O 1
ATOM 1529 N N . ILE A 1 218 ? 46.748 29.688 84.342 1.00 15.50 198 ILE A N 1
ATOM 1530 C CA . ILE A 1 218 ? 45.565 30.482 84.015 1.00 15.77 198 ILE A CA 1
ATOM 1531 C C . ILE A 1 218 ? 44.724 29.783 82.960 1.00 17.69 198 ILE A C 1
ATOM 1532 O O . ILE A 1 218 ? 43.500 29.723 83.061 1.00 17.39 198 ILE A O 1
ATOM 1537 N N . ARG A 1 219 ? 45.387 29.229 81.954 1.00 16.78 199 ARG A N 1
ATOM 1538 C CA . ARG A 1 219 ? 44.676 28.523 80.912 1.00 18.65 199 ARG A CA 1
ATOM 1539 C C . ARG A 1 219 ? 44.052 27.251 81.486 1.00 19.38 199 ARG A C 1
ATOM 1540 O O . ARG A 1 219 ? 42.976 26.843 81.061 1.00 17.33 199 ARG A O 1
ATOM 1548 N N . THR A 1 220 ? 44.739 26.622 82.442 1.00 18.62 200 THR A N 1
ATOM 1549 C CA . THR A 1 220 ? 44.223 25.409 83.072 1.00 19.36 200 THR A CA 1
ATOM 1550 C C . THR A 1 220 ? 42.923 25.760 83.788 1.00 19.44 200 THR A C 1
ATOM 1551 O O . THR A 1 220 ? 41.939 25.025 83.711 1.00 19.21 200 THR A O 1
ATOM 1555 N N . ALA A 1 221 ? 42.913 26.892 84.480 1.00 18.27 201 ALA A N 1
ATOM 1556 C CA . ALA A 1 221 ? 41.703 27.327 85.183 1.00 18.07 201 ALA A CA 1
ATOM 1557 C C . ALA A 1 221 ? 40.624 27.572 84.141 1.00 19.26 201 ALA A C 1
ATOM 1558 O O . ALA A 1 221 ? 39.456 27.224 84.337 1.00 19.18 201 ALA A O 1
ATOM 1560 N N . GLY A 1 222 ? 41.032 28.194 83.039 1.00 17.63 202 GLY A N 1
ATOM 1561 C CA . GLY A 1 222 ? 40.135 28.471 81.932 1.00 17.77 202 GLY A CA 1
ATOM 1562 C C . GLY A 1 222 ? 38.758 29.001 82.288 1.00 20.12 202 GLY A C 1
ATOM 1563 O O . GLY A 1 222 ? 38.625 29.985 83.012 1.00 20.44 202 GLY A O 1
ATOM 1564 N N . PRO A 1 223 ? 37.701 28.353 81.791 1.00 21.01 203 PRO A N 1
ATOM 1565 C CA . PRO A 1 223 ? 36.329 28.787 82.068 1.00 20.74 203 PRO A CA 1
ATOM 1566 C C . PRO A 1 223 ? 35.962 28.790 83.550 1.00 19.12 203 PRO A C 1
ATOM 1567 O O . PRO A 1 223 ? 35.004 29.449 83.939 1.00 20.75 203 PRO A O 1
ATOM 1571 N N . LEU A 1 224 ? 36.708 28.056 84.370 1.00 17.33 204 LEU A N 1
ATOM 1572 C CA . LEU A 1 224 ? 36.426 28.001 85.810 1.00 18.71 204 LEU A CA 1
ATOM 1573 C C . LEU A 1 224 ? 37.070 29.125 86.636 1.00 18.78 204 LEU A C 1
ATOM 1574 O O . LEU A 1 224 ? 36.848 29.202 87.853 1.00 18.83 204 LEU A O 1
ATOM 1579 N N . LEU A 1 225 ? 37.856 29.992 85.996 1.00 17.32 205 LEU A N 1
ATOM 1580 C CA . LEU A 1 225 ? 38.504 31.079 86.734 1.00 17.45 205 LEU A CA 1
ATOM 1581 C C . LEU A 1 225 ? 37.413 32.085 87.061 1.00 17.14 205 LEU A C 1
ATOM 1582 O O . LEU A 1 225 ? 36.871 32.723 86.153 1.00 16.32 205 LEU A O 1
ATOM 1587 N N . GLY A 1 226 ? 37.103 32.239 88.345 1.00 16.67 206 GLY A N 1
ATOM 1588 C CA . GLY A 1 226 ? 36.059 33.173 88.733 1.00 18.13 206 GLY A CA 1
ATOM 1589 C C . GLY A 1 226 ? 36.513 34.436 89.444 1.00 18.75 206 GLY A C 1
ATOM 1590 O O . GLY A 1 226 ? 35.751 35.396 89.531 1.00 19.38 206 GLY A O 1
ATOM 1591 N N . HIS A 1 227 ? 37.749 34.445 89.942 1.00 19.22 207 HIS A N 1
ATOM 1592 C CA . HIS A 1 227 ? 38.290 35.599 90.665 1.00 18.32 207 HIS A CA 1
ATOM 1593 C C . HIS A 1 227 ? 39.825 35.541 90.559 1.00 17.54 207 HIS A C 1
ATOM 1594 O O . HIS A 1 227 ? 40.401 34.461 90.401 1.00 19.53 207 HIS A O 1
ATOM 1601 N N . PHE A 1 228 ? 40.484 36.692 90.645 1.00 17.05 208 PHE A N 1
ATOM 1602 C CA . PHE A 1 228 ? 41.937 36.762 90.475 1.00 17.00 208 PHE A CA 1
ATOM 1603 C C . PHE A 1 228 ? 42.561 37.827 91.379 1.00 18.18 208 PHE A C 1
ATOM 1604 O O . PHE A 1 228 ? 42.073 38.959 91.455 1.00 15.99 208 PHE A O 1
ATOM 1612 N N . HIS A 1 229 ? 43.649 37.462 92.048 1.00 16.71 209 HIS A N 1
ATOM 1613 C CA . HIS A 1 229 ? 44.357 38.384 92.932 1.00 15.45 209 HIS A CA 1
ATOM 1614 C C . HIS A 1 229 ? 45.747 38.676 92.372 1.00 15.97 209 HIS A C 1
ATOM 1615 O O . HIS A 1 229 ? 46.405 37.779 91.824 1.00 15.65 209 HIS A O 1
ATOM 1622 N N . THR A 1 230 ? 46.210 39.913 92.540 1.00 14.45 210 THR A N 1
ATOM 1623 C CA . THR A 1 230 ? 47.522 40.299 92.038 1.00 16.01 210 THR A CA 1
ATOM 1624 C C . THR A 1 230 ? 48.423 40.964 93.077 1.00 15.99 210 THR A C 1
ATOM 1625 O O . THR A 1 230 ? 47.953 41.591 94.032 1.00 16.23 210 THR A O 1
ATOM 1629 N N . GLY A 1 231 ? 49.724 40.832 92.846 1.00 15.99 211 GLY A N 1
ATOM 1630 C CA . GLY A 1 231 ? 50.732 41.409 93.718 1.00 16.43 211 GLY A CA 1
ATOM 1631 C C . GLY A 1 231 ? 52.073 40.895 93.235 1.00 16.88 211 GLY A C 1
ATOM 1632 O O . GLY A 1 231 ? 52.125 39.896 92.511 1.00 17.87 211 GLY A O 1
ATOM 1633 N N . GLU A 1 232 ? 53.160 41.562 93.607 1.00 16.01 212 GLU A N 1
ATOM 1634 C CA . GLU A 1 232 ? 54.471 41.100 93.189 1.00 14.78 212 GLU A CA 1
ATOM 1635 C C . GLU A 1 232 ? 54.809 39.918 94.099 1.00 15.98 212 GLU A C 1
ATOM 1636 O O . GLU A 1 232 ? 54.048 39.606 95.021 1.00 16.85 212 GLU A O 1
ATOM 1642 N N . SER A 1 233 ? 55.936 39.259 93.850 1.00 15.22 213 SER A N 1
ATOM 1643 C CA . SER A 1 233 ? 56.307 38.081 94.622 1.00 14.39 213 SER A CA 1
ATOM 1644 C C . SER A 1 233 ? 56.410 38.350 96.113 1.00 16.38 213 SER A C 1
ATOM 1645 O O . SER A 1 233 ? 56.163 37.441 96.930 1.00 15.65 213 SER A O 1
ATOM 1648 N N . ASN A 1 234 ? 56.801 39.574 96.469 1.00 15.21 214 ASN A N 1
ATOM 1649 C CA . ASN A 1 234 ? 56.918 39.951 97.878 1.00 16.42 214 ASN A CA 1
ATOM 1650 C C . ASN A 1 234 ? 55.765 40.850 98.312 1.00 16.00 214 ASN A C 1
ATOM 1651 O O . ASN A 1 234 ? 55.843 41.538 99.338 1.00 16.56 214 ASN A O 1
ATOM 1656 N N . ARG A 1 235 ? 54.705 40.850 97.500 1.00 15.77 215 ARG A N 1
ATOM 1657 C CA . ARG A 1 235 ? 53.457 41.567 97.802 1.00 15.78 215 ARG A CA 1
ATOM 1658 C C . ARG A 1 235 ? 53.369 43.072 97.606 1.00 15.26 215 ARG A C 1
ATOM 1659 O O . ARG A 1 235 ? 52.472 43.702 98.156 1.00 11.69 215 ARG A O 1
ATOM 1667 N N . ARG A 1 236 ? 54.297 43.646 96.852 1.00 14.77 216 ARG A N 1
ATOM 1668 C CA . ARG A 1 236 ? 54.219 45.069 96.548 1.00 16.10 216 ARG A CA 1
ATOM 1669 C C . ARG A 1 236 ? 53.121 45.197 95.486 1.00 14.55 216 ARG A C 1
ATOM 1670 O O . ARG A 1 236 ? 52.667 44.191 94.931 1.00 11.57 216 ARG A O 1
ATOM 1678 N N . VAL A 1 237 ? 52.697 46.422 95.203 1.00 13.65 217 VAL A N 1
ATOM 1679 C CA . VAL A 1 237 ? 51.659 46.632 94.215 1.00 15.18 217 VAL A CA 1
ATOM 1680 C C . VAL A 1 237 ? 52.156 46.217 92.839 1.00 16.14 217 VAL A C 1
ATOM 1681 O O . VAL A 1 237 ? 53.346 46.295 92.536 1.00 15.02 217 VAL A O 1
ATOM 1685 N N . PRO A 1 238 ? 51.240 45.741 91.992 1.00 15.64 218 PRO A N 1
ATOM 1686 C CA . PRO A 1 238 ? 51.585 45.308 90.639 1.00 15.87 218 PRO A CA 1
ATOM 1687 C C . PRO A 1 238 ? 52.329 46.390 89.854 1.00 17.67 218 PRO A C 1
ATOM 1688 O O . PRO A 1 238 ? 51.941 47.560 89.858 1.00 16.71 218 PRO A O 1
ATOM 1692 N N . GLY A 1 239 ? 53.404 45.989 89.187 1.00 19.88 219 GLY A N 1
ATOM 1693 C CA . GLY A 1 239 ? 54.183 46.932 88.408 1.00 19.31 219 GLY A CA 1
ATOM 1694 C C . GLY A 1 239 ? 55.498 47.321 89.069 1.00 20.24 219 GLY A C 1
ATOM 1695 O O . GLY A 1 239 ? 56.395 47.858 88.399 1.00 19.20 219 GLY A O 1
ATOM 1696 N N . LYS A 1 240 ? 55.624 47.070 90.373 1.00 18.41 220 LYS A N 1
ATOM 1697 C CA . LYS A 1 240 ? 56.854 47.408 91.095 1.00 18.79 220 LYS A CA 1
ATOM 1698 C C . LYS A 1 240 ? 57.914 46.313 90.913 1.00 21.07 220 LYS A C 1
ATOM 1699 O O . LYS A 1 240 ? 59.105 46.534 91.183 1.00 16.97 220 LYS A O 1
ATOM 1705 N N . GLY A 1 241 ? 57.485 45.137 90.450 1.00 18.01 221 GLY A N 1
ATOM 1706 C CA . GLY A 1 241 ? 58.418 44.034 90.346 1.00 18.60 221 GLY A CA 1
ATOM 1707 C C . GLY A 1 241 ? 58.569 43.243 89.069 1.00 18.10 221 GLY A C 1
ATOM 1708 O O . GLY A 1 241 ? 58.191 43.684 87.991 1.00 19.24 221 GLY A O 1
ATOM 1709 N N . ARG A 1 242 ? 59.100 42.037 89.224 1.00 18.26 222 ARG A N 1
ATOM 1710 C CA . ARG A 1 242 ? 59.399 41.137 88.115 1.00 20.66 222 ARG A CA 1
ATOM 1711 C C . ARG A 1 242 ? 58.345 40.115 87.684 1.00 19.60 222 ARG A C 1
ATOM 1712 O O . ARG A 1 242 ? 58.629 39.249 86.867 1.00 18.51 222 ARG A O 1
ATOM 1728 N N . PRO A 1 244 ? 55.680 38.225 85.619 1.00 20.12 224 PRO A N 1
ATOM 1729 C CA . PRO A 1 244 ? 55.553 38.287 84.151 1.00 20.15 224 PRO A CA 1
ATOM 1730 C C . PRO A 1 244 ? 54.168 38.824 83.737 1.00 18.86 224 PRO A C 1
ATOM 1731 O O . PRO A 1 244 ? 53.346 38.110 83.162 1.00 17.09 224 PRO A O 1
ATOM 1735 N N . TRP A 1 245 ? 53.934 40.096 84.019 1.00 17.12 225 TRP A N 1
ATOM 1736 C CA . TRP A 1 245 ? 52.657 40.721 83.730 1.00 16.94 225 TRP A CA 1
ATOM 1737 C C . TRP A 1 245 ? 52.149 40.554 82.303 1.00 16.77 225 TRP A C 1
ATOM 1738 O O . TRP A 1 245 ? 50.967 40.301 82.097 1.00 16.69 225 TRP A O 1
ATOM 1749 N N . HIS A 1 246 ? 53.036 40.673 81.323 1.00 15.18 226 HIS A N 1
ATOM 1750 C CA . HIS A 1 246 ? 52.630 40.524 79.936 1.00 15.56 226 HIS A CA 1
ATOM 1751 C C . HIS A 1 246 ? 52.090 39.112 79.656 1.00 14.37 226 HIS A C 1
ATOM 1752 O O . HIS A 1 246 ? 51.058 38.947 79.004 1.00 16.36 226 HIS A O 1
ATOM 1759 N N . GLU A 1 247 ? 52.787 38.098 80.152 1.00 15.44 227 GLU A N 1
ATOM 1760 C CA . GLU A 1 247 ? 52.364 36.706 79.982 1.00 16.33 227 GLU A CA 1
ATOM 1761 C C . GLU A 1 247 ? 50.999 36.483 80.669 1.00 15.87 227 GLU A C 1
ATOM 1762 O O . GLU A 1 247 ? 50.108 35.807 80.133 1.00 13.67 227 GLU A O 1
ATOM 1768 N N . ILE A 1 248 ? 50.851 37.062 81.855 1.00 15.14 228 ILE A N 1
ATOM 1769 C CA . ILE A 1 248 ? 49.617 36.945 82.632 1.00 16.36 228 ILE A CA 1
ATOM 1770 C C . ILE A 1 248 ? 48.485 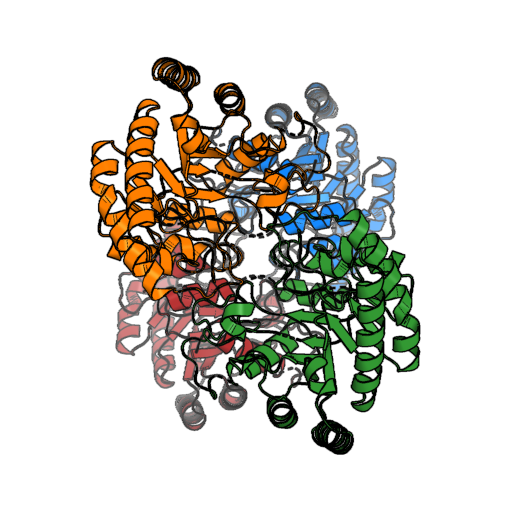37.584 81.824 1.00 15.52 228 ILE A C 1
ATOM 1771 O O . ILE A 1 248 ? 47.419 37.003 81.656 1.00 14.71 228 ILE A O 1
ATOM 1776 N N . GLY A 1 249 ? 48.731 38.798 81.342 1.00 17.41 229 GLY A N 1
ATOM 1777 C CA . GLY A 1 249 ? 47.723 39.507 80.567 1.00 17.48 229 GLY A CA 1
ATOM 1778 C C . GLY A 1 249 ? 47.251 38.693 79.374 1.00 18.73 229 GLY A C 1
ATOM 1779 O O . GLY A 1 249 ? 46.049 38.598 79.118 1.00 19.44 229 GLY A O 1
ATOM 1780 N N . LEU A 1 250 ? 48.198 38.110 78.644 1.00 17.90 230 LEU A N 1
ATOM 1781 C CA . LEU A 1 250 ? 47.878 37.296 77.471 1.00 19.84 230 LEU A CA 1
ATOM 1782 C C . LEU A 1 250 ? 47.021 36.086 77.841 1.00 19.92 230 LEU A C 1
ATOM 1783 O O . LEU A 1 250 ? 46.059 35.765 77.144 1.00 20.20 230 LEU A O 1
ATOM 1788 N N . ALA A 1 251 ? 47.380 35.409 78.931 1.00 17.26 231 ALA A N 1
ATOM 1789 C CA . ALA A 1 251 ? 46.636 34.239 79.364 1.00 16.11 231 ALA A CA 1
ATOM 1790 C C . ALA A 1 251 ? 45.200 34.624 79.754 1.00 16.93 231 ALA A C 1
ATOM 1791 O O . ALA A 1 251 ? 44.249 33.941 79.366 1.00 15.68 231 ALA A O 1
ATOM 1793 N N . LEU A 1 252 ? 45.040 35.709 80.511 1.00 16.53 232 LEU A N 1
ATOM 1794 C CA . LEU A 1 252 ? 43.702 36.151 80.908 1.00 17.53 232 LEU A CA 1
ATOM 1795 C C . LEU A 1 252 ? 42.875 36.424 79.639 1.00 18.75 232 LEU A C 1
ATOM 1796 O O . LEU A 1 252 ? 41.706 36.049 79.561 1.00 15.96 232 LEU A O 1
ATOM 1801 N N . ARG A 1 253 ? 43.485 37.058 78.640 1.00 20.28 233 ARG A N 1
ATOM 1802 C CA . ARG A 1 253 ? 42.767 37.308 77.394 1.00 25.28 233 ARG A CA 1
ATOM 1803 C C . ARG A 1 253 ? 42.491 35.996 76.639 1.00 24.59 233 ARG A C 1
ATOM 1804 O O . ARG A 1 253 ? 41.419 35.831 76.061 1.00 24.81 233 ARG A O 1
ATOM 1812 N N . ASP A 1 254 ? 43.441 35.060 76.664 1.00 26.97 234 ASP A N 1
ATOM 1813 C CA . ASP A 1 254 ? 43.258 33.761 76.001 1.00 27.21 234 ASP A CA 1
ATOM 1814 C C . ASP A 1 254 ? 41.982 33.096 76.518 1.00 26.36 234 ASP A C 1
ATOM 1815 O O . ASP A 1 254 ? 41.243 32.479 75.752 1.00 23.91 234 ASP A O 1
ATOM 1820 N N . ILE A 1 255 ? 41.726 33.201 77.822 1.00 22.50 235 ILE A N 1
ATOM 1821 C CA . ILE A 1 255 ? 40.531 32.570 78.373 1.00 20.15 235 ILE A CA 1
ATOM 1822 C C . ILE A 1 255 ? 39.320 33.495 78.425 1.00 20.21 235 ILE A C 1
ATOM 1823 O O . ILE A 1 255 ? 38.299 33.161 79.046 1.00 19.06 235 ILE A O 1
ATOM 1828 N N . ASN A 1 256 ? 39.430 34.651 77.775 1.00 18.77 236 ASN A N 1
ATOM 1829 C CA . ASN A 1 256 ? 38.345 35.623 77.759 1.00 22.84 236 ASN A CA 1
ATOM 1830 C C . ASN A 1 256 ? 37.882 36.006 79.168 1.00 23.42 236 ASN A C 1
ATOM 1831 O O . ASN A 1 256 ? 36.678 36.166 79.412 1.00 21.11 236 ASN A O 1
ATOM 1836 N N . TYR A 1 257 ? 38.822 36.157 80.095 1.00 20.65 237 TYR A N 1
ATOM 1837 C CA . TYR A 1 257 ? 38.453 36.524 81.453 1.00 20.32 237 TYR A CA 1
ATOM 1838 C C . TYR A 1 257 ? 37.821 37.918 81.482 1.00 21.75 237 TYR A C 1
ATOM 1839 O O . TYR A 1 257 ? 38.410 38.888 80.991 1.00 21.86 237 TYR A O 1
ATOM 1848 N N . THR A 1 258 ? 36.625 38.011 82.053 1.00 20.65 238 THR A N 1
ATOM 1849 C CA . THR A 1 258 ? 35.927 39.292 82.170 1.00 24.23 238 THR A CA 1
ATOM 1850 C C . THR A 1 258 ? 35.550 39.520 83.645 1.00 23.94 238 THR A C 1
ATOM 1851 O O . THR A 1 258 ? 34.699 40.359 83.958 1.00 21.80 238 THR A O 1
ATOM 1855 N N . GLY A 1 259 ? 36.193 38.759 84.534 1.00 22.02 239 GLY A N 1
ATOM 1856 C CA . GLY A 1 259 ? 35.940 38.883 85.963 1.00 19.45 239 GLY A CA 1
ATOM 1857 C C . GLY A 1 259 ? 36.766 40.002 86.581 1.00 19.98 239 GLY A C 1
ATOM 1858 O O . GLY A 1 259 ? 37.278 40.881 85.873 1.00 18.91 239 GLY A O 1
ATOM 1859 N N . ALA A 1 260 ? 36.921 39.954 87.902 1.00 17.79 240 ALA A N 1
ATOM 1860 C CA . ALA A 1 260 ? 37.664 40.969 88.635 1.00 16.94 240 ALA A CA 1
ATOM 1861 C C . ALA A 1 260 ? 39.133 40.641 88.844 1.00 15.84 240 ALA A C 1
ATOM 1862 O O . ALA A 1 260 ? 39.523 39.483 88.953 1.00 14.52 240 ALA A O 1
ATOM 1864 N N . VAL A 1 261 ? 39.945 41.689 88.897 1.00 16.34 241 VAL A N 1
ATOM 1865 C CA . VAL A 1 261 ? 41.374 41.564 89.146 1.00 15.79 241 VAL A CA 1
ATOM 1866 C C . VAL A 1 261 ? 41.602 42.488 90.349 1.00 16.44 241 VAL A C 1
ATOM 1867 O O . VAL A 1 261 ? 41.562 43.712 90.208 1.00 17.44 241 VAL A O 1
ATOM 1871 N N . ILE A 1 262 ? 41.811 41.898 91.523 1.00 15.46 242 ILE A N 1
ATOM 1872 C CA . ILE A 1 262 ? 42.004 42.661 92.750 1.00 14.97 242 ILE A CA 1
ATOM 1873 C C . ILE A 1 262 ? 43.457 42.651 93.179 1.00 16.33 242 ILE A C 1
ATOM 1874 O O . ILE A 1 262 ? 44.039 41.572 93.400 1.00 15.57 242 ILE A O 1
ATOM 1887 N N . GLU A 1 264 ? 46.175 42.860 95.886 1.00 16.30 244 GLU A N 1
ATOM 1888 C CA . GLU A 1 264 ? 46.158 42.588 97.315 1.00 17.23 244 GLU A CA 1
ATOM 1889 C C . GLU A 1 264 ? 47.549 42.871 97.879 1.00 16.96 244 GLU A C 1
ATOM 1890 O O . GLU A 1 264 ? 48.248 41.974 98.338 1.00 18.65 244 GLU A O 1
ATOM 1896 N N . PRO A 1 265 ? 47.967 44.139 97.853 1.00 19.32 245 PRO A N 1
ATOM 1897 C CA . PRO A 1 265 ? 49.298 44.441 98.375 1.00 18.91 245 PRO A CA 1
ATOM 1898 C C . PRO A 1 265 ? 49.386 44.567 99.894 1.00 16.79 245 PRO A C 1
ATOM 1899 O O . PRO A 1 265 ? 48.490 45.087 100.551 1.00 16.16 245 PRO A O 1
ATOM 1903 N N . PHE A 1 266 ? 50.482 44.066 100.441 1.00 15.72 246 PHE A N 1
ATOM 1904 C CA . PHE A 1 266 ? 50.732 44.132 101.877 1.00 18.07 246 PHE A CA 1
ATOM 1905 C C . PHE A 1 266 ? 52.194 44.575 101.989 1.00 17.90 246 PHE A C 1
ATOM 1906 O O . PHE A 1 266 ? 53.117 43.766 101.831 1.00 18.36 246 PHE A O 1
ATOM 1914 N N . VAL A 1 267 ? 52.393 45.863 102.255 1.00 16.76 247 VAL A N 1
ATOM 1915 C CA . VAL A 1 267 ? 53.722 46.430 102.328 1.00 16.95 247 VAL A CA 1
ATOM 1916 C C . VAL A 1 267 ? 54.055 47.121 103.669 1.00 19.50 247 VAL A C 1
ATOM 1917 O O . VAL A 1 267 ? 55.145 47.671 103.824 1.00 18.53 247 VAL A O 1
ATOM 1921 N N . LYS A 1 268 ? 53.134 47.078 104.628 1.00 19.96 248 LYS A N 1
ATOM 1922 C CA . LYS A 1 268 ? 53.357 47.703 105.932 1.00 23.56 248 LYS A CA 1
ATOM 1923 C C . LYS A 1 268 ? 53.555 46.718 107.086 1.00 23.69 248 LYS A C 1
ATOM 1924 O O . LYS A 1 268 ? 52.770 45.784 107.267 1.00 20.10 248 LYS A O 1
ATOM 1930 N N . THR A 1 269 ? 54.612 46.939 107.869 1.00 25.11 249 THR A N 1
ATOM 1931 C CA . THR A 1 269 ? 54.906 46.088 109.018 1.00 29.09 249 THR A CA 1
ATOM 1932 C C . THR A 1 269 ? 54.020 46.509 110.175 1.00 31.09 249 THR A C 1
ATOM 1933 O O . THR A 1 269 ? 53.449 47.601 110.157 1.00 31.97 249 THR A O 1
ATOM 1937 N N . GLY A 1 270 ? 53.925 45.647 111.185 1.00 32.24 250 GLY A N 1
ATOM 1938 C CA . GLY A 1 270 ? 53.144 45.964 112.372 1.00 33.29 250 GLY A CA 1
ATOM 1939 C C . GLY A 1 270 ? 51.673 45.577 112.408 1.00 33.31 250 GLY A C 1
ATOM 1940 O O . GLY A 1 270 ? 51.014 45.400 111.378 1.00 33.41 250 GLY A O 1
ATOM 1941 N N . GLY A 1 271 ? 51.153 45.461 113.625 1.00 32.05 251 GLY A N 1
ATOM 1942 C CA . GLY A 1 271 ? 49.763 45.102 113.814 1.00 30.52 251 GLY A CA 1
ATOM 1943 C C . GLY A 1 271 ? 49.512 43.653 113.472 1.00 29.99 251 GLY A C 1
ATOM 1944 O O . GLY A 1 271 ? 50.432 42.903 113.151 1.00 30.26 251 GLY A O 1
ATOM 1945 N N . THR A 1 272 ? 48.251 43.260 113.551 1.00 29.78 252 THR A N 1
ATOM 1946 C CA . THR A 1 272 ? 47.836 41.901 113.245 1.00 30.92 252 THR A CA 1
ATOM 1947 C C . THR A 1 272 ? 48.092 41.525 111.774 1.00 29.06 252 THR A C 1
ATOM 1948 O O . THR A 1 272 ? 48.482 40.397 111.476 1.00 27.50 252 THR A O 1
ATOM 1952 N N . ILE A 1 273 ? 47.859 42.464 110.859 1.00 26.15 253 ILE A N 1
ATOM 1953 C CA . ILE A 1 273 ? 48.077 42.178 109.442 1.00 25.14 253 ILE A CA 1
ATOM 1954 C C . ILE A 1 273 ? 49.572 41.913 109.235 1.00 24.87 253 ILE A C 1
ATOM 1955 O O . ILE A 1 273 ? 49.960 40.906 108.630 1.00 21.09 253 ILE A O 1
ATOM 1960 N N . GLY A 1 274 ? 50.402 42.811 109.774 1.00 23.51 254 GLY A N 1
ATOM 1961 C CA . GLY A 1 274 ? 51.845 42.668 109.651 1.00 23.83 254 GLY A CA 1
ATOM 1962 C C . GLY A 1 274 ? 52.361 41.306 110.090 1.00 24.09 254 GLY A C 1
ATOM 1963 O O . GLY A 1 274 ? 53.182 40.699 109.410 1.00 23.73 254 GLY A O 1
ATOM 1964 N N . SER A 1 275 ? 51.880 40.806 111.224 1.00 24.21 255 SER A N 1
ATOM 1965 C CA . SER A 1 275 ? 52.345 39.514 111.692 1.00 25.93 255 SER A CA 1
ATOM 1966 C C . SER A 1 275 ? 51.644 38.346 110.979 1.00 24.92 255 SER A C 1
ATOM 1967 O O . SER A 1 275 ? 52.262 37.312 110.731 1.00 24.04 255 SER A O 1
ATOM 1970 N N . ASP A 1 276 ? 50.366 38.508 110.648 1.00 24.73 256 ASP A N 1
ATOM 1971 C CA . ASP A 1 276 ? 49.621 37.450 109.962 1.00 24.45 256 ASP A CA 1
ATOM 1972 C C . ASP A 1 276 ? 50.100 37.232 108.524 1.00 23.44 256 ASP A C 1
ATOM 1973 O O . ASP A 1 276 ? 50.224 36.091 108.076 1.00 20.86 256 ASP A O 1
ATOM 1978 N N . ILE A 1 277 ? 50.357 38.328 107.812 1.00 19.72 257 ILE A N 1
ATOM 1979 C CA . ILE A 1 277 ? 50.839 38.264 106.441 1.00 19.89 257 ILE A CA 1
ATOM 1980 C C . ILE A 1 277 ? 52.370 38.192 106.459 1.00 20.14 257 ILE A C 1
ATOM 1981 O O . ILE A 1 277 ? 53.016 38.143 105.421 1.00 21.17 257 ILE A O 1
ATOM 1986 N N . LYS A 1 278 ? 52.946 38.183 107.656 1.00 19.89 258 LYS A N 1
ATOM 1987 C CA . LYS A 1 278 ? 54.386 38.070 107.808 1.00 19.78 258 LYS A CA 1
ATOM 1988 C C . LYS A 1 278 ? 55.166 39.133 107.038 1.00 20.10 258 LYS A C 1
ATOM 1989 O O . LYS A 1 278 ? 56.102 38.828 106.291 1.00 18.57 258 LYS A O 1
ATOM 1995 N N . VAL A 1 279 ? 54.767 40.383 107.229 1.00 19.27 259 VAL A N 1
ATOM 1996 C CA . VAL A 1 279 ? 55.427 41.517 106.595 1.00 19.58 259 VAL A CA 1
ATOM 1997 C C . VAL A 1 279 ? 56.451 41.997 107.636 1.00 20.72 259 VAL A C 1
ATOM 1998 O O . VAL A 1 279 ? 56.182 42.905 108.419 1.00 19.53 259 VAL A O 1
ATOM 2002 N N . TRP A 1 280 ? 57.619 41.366 107.639 1.00 21.46 260 TRP A N 1
ATOM 2003 C CA . TRP A 1 280 ? 58.662 41.670 108.615 1.00 22.40 260 TRP A CA 1
ATOM 2004 C C . TRP A 1 280 ? 59.415 42.963 108.344 1.00 23.14 260 TRP A C 1
ATOM 2005 O O . TRP A 1 280 ? 59.902 43.586 109.273 1.00 24.63 260 TRP A O 1
ATOM 2016 N N . ARG A 1 281 ? 59.505 43.356 107.078 1.00 20.71 261 ARG A N 1
ATOM 2017 C CA . ARG A 1 281 ? 60.198 44.575 106.698 1.00 20.91 261 ARG A CA 1
ATOM 2018 C C . ARG A 1 281 ? 59.262 45.443 105.878 1.00 21.31 261 ARG A C 1
ATOM 2019 O O . ARG A 1 281 ? 58.391 44.940 105.171 1.00 20.20 261 ARG A O 1
ATOM 2027 N N . ASP A 1 282 ? 59.458 46.750 105.970 1.00 20.77 262 ASP A N 1
ATOM 2028 C CA . ASP A 1 282 ? 58.652 47.691 105.230 1.00 21.50 262 ASP A CA 1
ATOM 2029 C C . ASP A 1 282 ? 58.980 47.600 103.743 1.00 21.50 262 ASP A C 1
ATOM 2030 O O . ASP A 1 282 ? 60.145 47.561 103.363 1.00 19.83 262 ASP A O 1
ATOM 2035 N N . LEU A 1 283 ? 57.952 47.561 102.905 1.00 21.53 263 LEU A N 1
ATOM 2036 C CA . LEU A 1 283 ? 58.157 47.501 101.468 1.00 22.26 263 LEU A CA 1
ATOM 2037 C C . LEU A 1 283 ? 57.436 48.658 100.787 1.00 23.66 263 LEU A C 1
ATOM 2038 O O . LEU A 1 283 ? 57.235 48.640 99.569 1.00 24.39 263 LEU A O 1
ATOM 2043 N N . SER A 1 284 ? 57.057 49.663 101.578 1.00 25.24 264 SER A N 1
ATOM 2044 C CA . SER A 1 284 ? 56.364 50.848 101.060 1.00 27.50 264 SER A CA 1
ATOM 2045 C C . SER A 1 284 ? 57.358 51.970 100.791 1.00 29.76 264 SER A C 1
ATOM 2046 O O . SER A 1 284 ? 57.053 52.922 100.076 1.00 29.88 264 SER A O 1
ATOM 2049 N N . GLY A 1 285 ? 58.546 51.849 101.381 1.00 30.40 265 GLY A N 1
ATOM 2050 C CA . GLY A 1 285 ? 59.561 52.872 101.226 1.00 30.95 265 GLY A CA 1
ATOM 2051 C C . GLY A 1 285 ? 59.213 54.031 102.139 1.00 30.55 265 GLY A C 1
ATOM 2052 O O . GLY A 1 285 ? 59.390 55.187 101.768 1.00 31.85 265 GLY A O 1
ATOM 2053 N N . GLY A 1 286 ? 58.702 53.708 103.328 1.00 29.55 266 GLY A N 1
ATOM 2054 C CA . GLY A 1 286 ? 58.303 54.720 104.291 1.00 29.73 266 GLY A CA 1
ATOM 2055 C C . GLY A 1 286 ? 57.203 55.646 103.780 1.00 30.48 266 GLY A C 1
ATOM 2056 O O . GLY A 1 286 ? 57.104 56.801 104.201 1.00 29.98 266 GLY A O 1
ATOM 2057 N N . ALA A 1 287 ? 56.351 55.145 102.895 1.00 29.25 267 ALA A N 1
ATOM 2058 C CA . ALA A 1 287 ? 55.293 55.970 102.316 1.00 28.02 267 ALA A CA 1
ATOM 2059 C C . ALA A 1 287 ? 54.262 56.536 103.286 1.00 28.17 267 ALA A C 1
ATOM 2060 O O . ALA A 1 287 ? 53.869 55.887 104.254 1.00 27.28 267 ALA A O 1
ATOM 2062 N N . ASP A 1 288 ? 53.847 57.773 103.032 1.00 27.52 268 ASP A N 1
ATOM 2063 C CA . ASP A 1 288 ? 52.794 58.384 103.834 1.00 29.33 268 ASP A CA 1
ATOM 2064 C C . ASP A 1 288 ? 51.522 57.974 103.086 1.00 27.82 268 ASP A C 1
ATOM 2065 O O . ASP A 1 288 ? 51.606 57.329 102.029 1.00 24.35 268 ASP A O 1
ATOM 2070 N N . ILE A 1 289 ? 50.355 58.330 103.610 1.00 26.93 269 ILE A N 1
ATOM 2071 C CA . ILE A 1 289 ? 49.124 57.936 102.942 1.00 27.42 269 ILE A CA 1
ATOM 2072 C C . ILE A 1 289 ? 49.076 58.372 101.488 1.00 25.82 269 ILE A C 1
ATOM 2073 O O . ILE A 1 289 ? 48.643 57.607 100.628 1.00 23.97 269 ILE A O 1
ATOM 2078 N N . ALA A 1 290 ? 49.547 59.584 101.209 1.00 23.67 270 ALA A N 1
ATOM 2079 C CA . ALA A 1 290 ? 49.545 60.090 99.840 1.00 22.82 270 ALA A CA 1
ATOM 2080 C C . ALA A 1 290 ? 50.427 59.260 98.904 1.00 23.41 270 ALA A C 1
ATOM 2081 O O . ALA A 1 290 ? 50.085 59.070 97.729 1.00 22.99 270 ALA A O 1
ATOM 2083 N N . LYS A 1 291 ? 51.567 58.780 99.396 1.00 20.60 271 LYS A N 1
ATOM 2084 C CA . LYS A 1 291 ? 52.419 57.966 98.541 1.00 22.29 271 LYS A CA 1
ATOM 2085 C C . LYS A 1 291 ? 51.743 56.590 98.349 1.00 20.18 271 LYS A C 1
ATOM 2086 O O . LYS A 1 291 ? 51.786 56.019 97.263 1.00 19.14 271 LYS A O 1
ATOM 2100 N N . ASP A 1 293 ? 48.603 55.984 98.167 1.00 19.86 273 ASP A N 1
ATOM 2101 C CA . ASP A 1 293 ? 47.548 56.223 97.175 1.00 20.91 273 ASP A CA 1
ATOM 2102 C C . ASP A 1 293 ? 48.126 56.294 95.771 1.00 20.25 273 ASP A C 1
ATOM 2103 O O . ASP A 1 293 ? 47.548 55.769 94.811 1.00 19.73 273 ASP A O 1
ATOM 2108 N N . GLU A 1 294 ? 49.258 56.979 95.657 1.00 21.10 274 GLU A N 1
ATOM 2109 C CA . GLU A 1 294 ? 49.943 57.154 94.383 1.00 23.75 274 GLU A CA 1
ATOM 2110 C C . GLU A 1 294 ? 50.390 55.793 93.825 1.00 21.87 274 GLU A C 1
ATOM 2111 O O . GLU A 1 294 ? 50.201 55.507 92.645 1.00 21.51 274 GLU A O 1
ATOM 2117 N N . ASP A 1 295 ? 50.994 54.960 94.666 1.00 21.73 275 ASP A N 1
ATOM 2118 C CA . ASP A 1 295 ? 51.410 53.627 94.219 1.00 21.28 275 ASP A CA 1
ATOM 2119 C C . ASP A 1 295 ? 50.165 52.846 93.759 1.00 19.20 275 ASP A C 1
ATOM 2120 O O . ASP A 1 295 ? 50.178 52.200 92.716 1.00 20.33 275 ASP A O 1
ATOM 2125 N N . ALA A 1 296 ? 49.091 52.912 94.543 1.00 19.18 276 ALA A N 1
ATOM 2126 C CA . ALA A 1 296 ? 47.850 52.213 94.195 1.00 19.13 276 ALA A CA 1
ATOM 2127 C C . ALA A 1 296 ? 47.329 52.714 92.847 1.00 19.10 276 ALA A C 1
ATOM 2128 O O . ALA A 1 296 ? 46.995 51.931 91.956 1.00 16.71 276 ALA A O 1
ATOM 2130 N N . ARG A 1 297 ? 47.276 54.032 92.701 1.00 19.82 277 ARG A N 1
ATOM 2131 C CA . ARG A 1 297 ? 46.796 54.647 91.469 1.00 20.75 277 ARG A CA 1
ATOM 2132 C C . ARG A 1 297 ? 47.674 54.259 90.269 1.00 20.54 277 ARG A C 1
ATOM 2133 O O . ARG A 1 297 ? 47.159 53.983 89.171 1.00 18.77 277 ARG A O 1
ATOM 2141 N N . ASN A 1 298 ? 48.991 54.219 90.468 1.00 18.83 278 ASN A N 1
ATOM 2142 C CA . ASN A 1 298 ? 49.872 53.866 89.356 1.00 18.42 278 ASN A CA 1
ATOM 2143 C C . ASN A 1 298 ? 49.758 52.371 89.030 1.00 17.51 278 ASN A C 1
ATOM 2144 O O . ASN A 1 298 ? 49.803 51.983 87.858 1.00 19.00 278 ASN A O 1
ATOM 2149 N N . ALA A 1 299 ? 49.604 51.537 90.060 1.00 14.93 279 ALA A N 1
ATOM 2150 C CA . ALA A 1 299 ? 49.477 50.098 89.837 1.00 14.20 279 ALA A CA 1
ATOM 2151 C C . ALA A 1 299 ? 48.183 49.813 89.078 1.00 13.11 279 ALA A C 1
ATOM 2152 O O . ALA A 1 299 ? 48.142 48.904 88.246 1.00 13.77 279 ALA A O 1
ATOM 2154 N N . LEU A 1 300 ? 47.146 50.604 89.357 1.00 13.77 280 LEU A N 1
ATOM 2155 C CA . LEU A 1 300 ? 45.840 50.477 88.699 1.00 13.24 280 LEU A CA 1
ATOM 2156 C C . LEU A 1 300 ? 46.003 50.747 87.211 1.00 14.72 280 LEU A C 1
ATOM 2157 O O . LEU A 1 300 ? 45.542 49.966 86.373 1.00 14.22 280 LEU A O 1
ATOM 2162 N N . ALA A 1 301 ? 46.628 51.882 86.887 1.00 15.87 281 ALA A N 1
ATOM 2163 C CA . ALA A 1 301 ? 46.865 52.261 85.485 1.00 16.60 281 ALA A CA 1
ATOM 2164 C C . ALA A 1 301 ? 47.724 51.204 84.783 1.00 16.45 281 ALA A C 1
ATOM 2165 O O . ALA A 1 301 ? 47.456 50.819 83.643 1.00 17.15 281 ALA A O 1
ATOM 2167 N N . PHE A 1 302 ? 48.765 50.752 85.473 1.00 15.38 282 PHE A N 1
ATOM 2168 C CA . PHE A 1 302 ? 49.663 49.724 84.951 1.00 15.07 282 PHE A CA 1
ATOM 2169 C C . PHE A 1 302 ? 48.834 48.473 84.651 1.00 16.38 282 PHE A C 1
ATOM 2170 O O . PHE A 1 302 ? 48.936 47.880 83.579 1.00 17.77 282 PHE A O 1
ATOM 2178 N N . SER A 1 303 ? 47.997 48.073 85.600 1.00 16.98 283 SER A N 1
ATOM 2179 C CA . SER A 1 303 ? 47.203 46.860 85.425 1.00 16.27 283 SER A CA 1
ATOM 2180 C C . SER A 1 303 ? 46.210 46.938 84.289 1.00 16.38 283 SER A C 1
ATOM 2181 O O . SER A 1 303 ? 46.018 45.974 83.562 1.00 15.42 283 SER A O 1
ATOM 2184 N N . ARG A 1 304 ? 45.574 48.086 84.126 1.00 16.79 284 ARG A N 1
ATOM 2185 C CA . ARG A 1 304 ? 44.613 48.218 83.043 1.00 17.95 284 ARG A CA 1
ATOM 2186 C C . ARG A 1 304 ? 45.317 48.177 81.688 1.00 18.73 284 ARG A C 1
ATOM 2187 O O . ARG A 1 304 ? 44.805 47.580 80.735 1.00 15.97 284 ARG A O 1
ATOM 2195 N N . PHE A 1 305 ? 46.500 48.789 81.620 1.00 18.60 285 PHE A N 1
ATOM 2196 C CA . PHE A 1 305 ? 47.271 48.872 80.372 1.00 19.19 285 PHE A CA 1
ATOM 2197 C C . PHE A 1 305 ? 47.922 47.550 79.950 1.00 19.85 285 PHE A C 1
ATOM 2198 O O . PHE A 1 305 ? 47.891 47.188 78.780 1.00 20.23 285 PHE A O 1
ATOM 2206 N N . VAL A 1 306 ? 48.491 46.822 80.903 1.00 19.41 286 VAL A N 1
ATOM 2207 C CA . VAL A 1 306 ? 49.151 45.560 80.614 1.00 19.11 286 VAL A CA 1
ATOM 2208 C C . VAL A 1 306 ? 48.200 44.354 80.692 1.00 21.53 286 VAL A C 1
ATOM 2209 O O . VAL A 1 306 ? 48.349 43.389 79.950 1.00 19.45 286 VAL A O 1
ATOM 2213 N N . LEU A 1 307 ? 47.212 44.409 81.576 1.00 21.22 287 LEU A N 1
ATOM 2214 C CA . LEU A 1 307 ? 46.309 43.272 81.719 1.00 22.59 287 LEU A CA 1
ATOM 2215 C C . LEU A 1 307 ? 45.023 43.358 80.922 1.00 24.19 287 LEU A C 1
ATOM 2216 O O . LEU A 1 307 ? 44.543 42.352 80.413 1.00 24.90 287 LEU A O 1
ATOM 2221 N N . GLY A 1 308 ? 44.470 44.558 80.814 1.00 25.61 288 GLY A N 1
ATOM 2222 C CA . GLY A 1 308 ? 43.232 44.733 80.084 1.00 28.70 288 GLY A CA 1
ATOM 2223 C C . GLY A 1 308 ? 42.228 45.393 81.006 1.00 29.63 288 GLY A C 1
ATOM 2224 O O . GLY A 1 308 ? 42.442 45.428 82.210 1.00 28.12 288 GLY A O 1
ATOM 2225 N N . GLY A 1 309 ? 41.141 45.914 80.448 1.00 31.72 289 GLY A N 1
ATOM 2226 C CA . GLY A 1 309 ? 40.142 46.582 81.260 1.00 34.43 289 GLY A CA 1
ATOM 2227 C C . GLY A 1 309 ? 40.209 48.090 81.092 1.00 37.33 289 GLY A C 1
ATOM 2228 O O . GLY A 1 309 ? 40.855 48.571 80.124 1.00 36.94 289 GLY A O 1
ATOM 2238 N N . LYS B 1 22 ? 64.140 62.107 82.307 1.00 27.24 2 LYS B N 1
ATOM 2239 C CA . LYS B 1 22 ? 63.046 62.747 81.581 1.00 25.78 2 LYS B CA 1
ATOM 2240 C C . LYS B 1 22 ? 62.525 61.837 80.476 1.00 23.60 2 LYS B C 1
ATOM 2241 O O . LYS B 1 22 ? 63.282 61.045 79.925 1.00 24.99 2 LYS B O 1
ATOM 2247 N N . HIS B 1 23 ? 61.241 61.950 80.150 1.00 19.33 3 HIS B N 1
ATOM 2248 C CA . HIS B 1 23 ? 60.652 61.094 79.125 1.00 19.02 3 HIS B CA 1
ATOM 2249 C C . HIS B 1 23 ? 60.172 61.832 77.887 1.00 18.55 3 HIS B C 1
ATOM 2250 O O . HIS B 1 23 ? 59.587 62.908 77.985 1.00 20.06 3 HIS B O 1
ATOM 2257 N N . GLY B 1 24 ? 60.416 61.247 76.717 1.00 17.85 4 GLY B N 1
ATOM 2258 C CA . GLY B 1 24 ? 59.992 61.870 75.476 1.00 15.31 4 GLY B CA 1
ATOM 2259 C C . GLY B 1 24 ? 59.486 60.879 74.452 1.00 16.17 4 GLY B C 1
ATOM 2260 O O . GLY B 1 24 ? 59.405 59.673 74.718 1.00 13.33 4 GLY B O 1
ATOM 2261 N N . ILE B 1 25 ? 59.139 61.391 73.276 1.00 14.41 5 ILE B N 1
ATOM 2262 C CA . ILE B 1 25 ? 58.649 60.568 72.188 1.00 16.45 5 ILE B CA 1
ATOM 2263 C C . ILE B 1 25 ? 59.098 61.157 70.862 1.00 17.25 5 ILE B C 1
ATOM 2264 O O . ILE B 1 25 ? 59.142 62.372 70.701 1.00 17.91 5 ILE B O 1
ATOM 2269 N N . TYR B 1 26 ? 59.445 60.298 69.912 1.00 18.28 6 TYR B N 1
ATOM 2270 C CA . TYR B 1 26 ? 59.866 60.769 68.601 1.00 18.74 6 TYR B CA 1
ATOM 2271 C C . TYR B 1 26 ? 58.569 61.110 67.854 1.00 18.96 6 TYR B C 1
ATOM 2272 O O . TYR B 1 26 ? 57.738 60.243 67.636 1.00 19.76 6 TYR B O 1
ATOM 2281 N N . TYR B 1 27 ? 58.388 62.364 67.449 1.00 19.63 7 TYR B N 1
ATOM 2282 C CA . TYR B 1 27 ? 57.133 62.754 66.808 1.00 20.84 7 TYR B CA 1
ATOM 2283 C C . TYR B 1 27 ? 56.683 61.989 65.558 1.00 21.80 7 TYR B C 1
ATOM 2284 O O . TYR B 1 27 ? 55.488 61.964 65.269 1.00 21.71 7 TYR B O 1
ATOM 2293 N N . SER B 1 28 ? 57.604 61.345 64.835 1.00 20.09 8 SER B N 1
ATOM 2294 C CA . SER B 1 28 ? 57.239 60.609 63.618 1.00 22.01 8 SER B CA 1
ATOM 2295 C C . SER B 1 28 ? 56.334 59.410 63.878 1.00 21.41 8 SER B C 1
ATOM 2296 O O . SER B 1 28 ? 55.876 58.735 62.955 1.00 21.05 8 SER B O 1
ATOM 2299 N N . TYR B 1 29 ? 56.095 59.150 65.154 1.00 21.64 9 TYR B N 1
ATOM 2300 C CA . TYR B 1 29 ? 55.201 58.084 65.585 1.00 21.11 9 TYR B CA 1
ATOM 2301 C C . TYR B 1 29 ? 53.834 58.325 64.932 1.00 21.24 9 TYR B C 1
ATOM 2302 O O . TYR B 1 29 ? 53.135 57.388 64.548 1.00 20.18 9 TYR B O 1
ATOM 2311 N N . TRP B 1 30 ? 53.479 59.599 64.797 1.00 21.41 10 TRP B N 1
ATOM 2312 C CA . TRP B 1 30 ? 52.196 60.018 64.226 1.00 23.29 10 TRP B CA 1
ATOM 2313 C C . TRP B 1 30 ? 52.140 60.240 62.707 1.00 25.97 10 TRP B C 1
ATOM 2314 O O . TRP B 1 30 ? 51.071 60.556 62.173 1.00 25.34 10 TRP B O 1
ATOM 2325 N N . GLU B 1 31 ? 53.258 60.061 62.007 1.00 25.22 11 GLU B N 1
ATOM 2326 C CA . GLU B 1 31 ? 53.286 60.307 60.564 1.00 26.76 11 GLU B CA 1
ATOM 2327 C C . GLU B 1 31 ? 53.695 59.105 59.712 1.00 28.25 11 GLU B C 1
ATOM 2328 O O . GLU B 1 31 ? 54.023 58.037 60.234 1.00 27.86 11 GLU B O 1
ATOM 2334 N N . HIS B 1 32 ? 53.685 59.310 58.393 1.00 27.47 12 HIS B N 1
ATOM 2335 C CA . HIS B 1 32 ? 54.066 58.286 57.421 1.00 29.12 12 HIS B CA 1
ATOM 2336 C C . HIS B 1 32 ? 55.237 58.773 56.563 1.00 28.50 12 HIS B C 1
ATOM 2337 O O . HIS B 1 32 ? 55.851 57.996 55.840 1.00 26.61 12 HIS B O 1
ATOM 2344 N N . GLU B 1 33 ? 55.543 60.064 56.653 1.00 28.45 13 GLU B N 1
ATOM 2345 C CA . GLU B 1 33 ? 56.620 60.656 55.876 1.00 29.88 13 GLU B CA 1
ATOM 2346 C C . GLU B 1 33 ? 57.598 61.385 56.782 1.00 29.42 13 GLU B C 1
ATOM 2347 O O . GLU B 1 33 ? 57.194 62.074 57.719 1.00 28.82 13 GLU B O 1
ATOM 2353 N N . TRP B 1 34 ? 58.885 61.235 56.507 1.00 28.25 14 TRP B N 1
ATOM 2354 C CA . TRP B 1 34 ? 59.908 61.902 57.309 1.00 30.01 14 TRP B CA 1
ATOM 2355 C C . TRP B 1 34 ? 59.831 63.417 57.129 1.00 30.65 14 TRP B C 1
ATOM 2356 O O . TRP B 1 34 ? 60.270 64.172 57.994 1.00 29.15 14 TRP B O 1
ATOM 2367 N N . SER B 1 35 ? 59.263 63.840 56.001 1.00 31.87 15 SER B N 1
ATOM 2368 C CA . SER B 1 35 ? 59.139 65.254 55.651 1.00 33.69 15 SER B CA 1
ATOM 2369 C C . SER B 1 35 ? 58.073 66.034 56.409 1.00 33.62 15 SER B C 1
ATOM 2370 O O . SER B 1 35 ? 58.047 67.262 56.351 1.00 33.39 15 SER B O 1
ATOM 2373 N N . ALA B 1 36 ? 57.182 65.332 57.097 1.00 32.99 16 ALA B N 1
ATOM 2374 C CA . ALA B 1 36 ? 56.149 65.997 57.874 1.00 32.05 16 ALA B CA 1
ATOM 2375 C C . ALA B 1 36 ? 56.883 66.882 58.891 1.00 32.66 16 ALA B C 1
ATOM 2376 O O . ALA B 1 36 ? 57.831 66.434 59.531 1.00 33.24 16 ALA B O 1
ATOM 2378 N N . LYS B 1 37 ? 56.464 68.137 59.030 1.00 33.02 17 LYS B N 1
ATOM 2379 C CA . LYS B 1 37 ? 57.116 69.056 59.962 1.00 33.64 17 LYS B CA 1
ATOM 2380 C C . LYS B 1 37 ? 56.703 68.824 61.413 1.00 33.17 17 LYS B C 1
ATOM 2381 O O . LYS B 1 37 ? 55.562 68.450 61.697 1.00 32.50 17 LYS B O 1
ATOM 2387 N N . PHE B 1 38 ? 57.631 69.068 62.334 1.00 30.86 18 PHE B N 1
ATOM 2388 C CA . PHE B 1 38 ? 57.358 68.861 63.746 1.00 31.33 18 PHE B CA 1
ATOM 2389 C C . PHE B 1 38 ? 56.761 70.064 64.481 1.00 30.73 18 PHE B C 1
ATOM 2390 O O . PHE B 1 38 ? 56.401 69.961 65.653 1.00 29.02 18 PHE B O 1
ATOM 2398 N N . GLY B 1 39 ? 56.642 71.195 63.793 1.00 29.48 19 GLY B N 1
ATOM 2399 C CA . GLY B 1 39 ? 56.107 72.384 64.433 1.00 30.39 19 GLY B CA 1
ATOM 2400 C C . GLY B 1 39 ? 54.871 72.187 65.304 1.00 30.60 19 GLY B C 1
ATOM 2401 O O . GLY B 1 39 ? 54.895 72.479 66.499 1.00 30.92 19 GLY B O 1
ATOM 2402 N N . PRO B 1 40 ? 53.774 71.680 64.734 1.00 30.37 20 PRO B N 1
ATOM 2403 C CA . PRO B 1 40 ? 52.533 71.460 65.479 1.00 31.35 20 PRO B CA 1
ATOM 2404 C C . PRO B 1 40 ? 52.648 70.430 66.601 1.00 31.88 20 PRO B C 1
ATOM 2405 O O . PRO B 1 40 ? 51.829 70.415 67.526 1.00 30.71 20 PRO B O 1
ATOM 2409 N N . TYR B 1 41 ? 53.662 69.571 66.526 1.00 31.16 21 TYR B N 1
ATOM 2410 C CA . TYR B 1 41 ? 53.818 68.529 67.532 1.00 29.18 21 TYR B CA 1
ATOM 2411 C C . TYR B 1 41 ? 54.400 68.986 68.855 1.00 29.26 21 TYR B C 1
ATOM 2412 O O . TYR B 1 41 ? 54.247 68.309 69.871 1.00 29.42 21 TYR B O 1
ATOM 2421 N N . ILE B 1 42 ? 55.057 70.137 68.860 1.00 28.41 22 ILE B N 1
ATOM 2422 C CA . ILE B 1 42 ? 55.631 70.626 70.095 1.00 28.54 22 ILE B CA 1
ATOM 2423 C C . ILE B 1 42 ? 54.537 70.774 71.148 1.00 29.44 22 ILE B C 1
ATOM 2424 O O . ILE B 1 42 ? 54.662 70.264 72.264 1.00 27.25 22 ILE B O 1
ATOM 2429 N N . GLU B 1 43 ? 53.449 71.442 70.784 1.00 29.84 23 GLU B N 1
ATOM 2430 C CA . GLU B 1 43 ? 52.354 71.643 71.720 1.00 31.40 23 GLU B CA 1
ATOM 2431 C C . GLU B 1 43 ? 51.516 70.390 71.932 1.00 30.10 23 GLU B C 1
ATOM 2432 O O . GLU B 1 43 ? 50.980 70.182 73.013 1.00 28.35 23 GLU B O 1
ATOM 2438 N N . LYS B 1 44 ? 51.393 69.559 70.902 1.00 28.69 24 LYS B N 1
ATOM 2439 C CA . LYS B 1 44 ? 50.604 68.345 71.026 1.00 28.66 24 LYS B CA 1
ATOM 2440 C C . LYS B 1 44 ? 51.245 67.412 72.045 1.00 29.00 24 LYS B C 1
ATOM 2441 O O . LYS B 1 44 ? 50.593 66.937 72.975 1.00 28.57 24 LYS B O 1
ATOM 2447 N N . VAL B 1 45 ? 52.537 67.172 71.858 1.00 27.19 25 VAL B N 1
ATOM 2448 C CA . VAL B 1 45 ? 53.299 66.289 72.718 1.00 26.10 25 VAL B CA 1
ATOM 2449 C C . VAL B 1 45 ? 53.389 66.801 74.144 1.00 26.64 25 VAL B C 1
ATOM 2450 O O . VAL B 1 45 ? 53.324 66.021 75.097 1.00 25.77 25 VAL B O 1
ATOM 2454 N N . ALA B 1 46 ? 53.524 68.114 74.300 1.00 26.13 26 ALA B N 1
ATOM 2455 C CA . ALA B 1 46 ? 53.608 68.688 75.626 1.00 25.81 26 ALA B CA 1
ATOM 2456 C C . ALA B 1 46 ? 52.291 68.467 76.361 1.00 25.84 26 ALA B C 1
ATOM 2457 O O . ALA B 1 46 ? 52.288 68.103 77.531 1.00 25.68 26 ALA B O 1
ATOM 2459 N N . LYS B 1 47 ? 51.175 68.681 75.675 1.00 26.62 27 LYS B N 1
ATOM 2460 C CA . LYS B 1 47 ? 49.872 68.493 76.301 1.00 28.47 27 LYS B CA 1
ATOM 2461 C C . LYS B 1 47 ? 49.618 67.033 76.649 1.00 28.17 27 LYS B C 1
ATOM 2462 O O . LYS B 1 47 ? 48.750 66.734 77.469 1.00 27.05 27 LYS B O 1
ATOM 2468 N N . LEU B 1 48 ? 50.377 66.124 76.036 1.00 26.20 28 LEU B N 1
ATOM 2469 C CA . LEU B 1 48 ? 50.216 64.697 76.326 1.00 26.83 28 LEU B CA 1
ATOM 2470 C C . LEU B 1 48 ? 50.952 64.341 77.611 1.00 26.17 28 LEU B C 1
ATOM 2471 O O . LEU B 1 48 ? 50.797 63.243 78.134 1.00 27.49 28 LEU B O 1
ATOM 2476 N N . GLY B 1 49 ? 51.757 65.279 78.105 1.00 25.55 29 GLY B N 1
ATOM 2477 C CA . GLY B 1 49 ? 52.492 65.068 79.341 1.00 23.99 29 GLY B CA 1
ATOM 2478 C C . GLY B 1 49 ? 53.977 64.768 79.231 1.00 22.22 29 GLY B C 1
ATOM 2479 O O . GLY B 1 49 ? 54.642 64.612 80.250 1.00 19.99 29 GLY B O 1
ATOM 2480 N N . PHE B 1 50 ? 54.496 64.671 78.009 1.00 21.40 30 PHE B N 1
ATOM 2481 C CA . PHE B 1 50 ? 55.910 64.370 77.800 1.00 20.69 30 PHE B CA 1
ATOM 2482 C C . PHE B 1 50 ? 56.832 65.508 78.207 1.00 20.23 30 PHE B C 1
ATOM 2483 O O . PHE B 1 50 ? 56.483 66.662 78.063 1.00 19.58 30 PHE B O 1
ATOM 2491 N N . ASP B 1 51 ? 58.009 65.173 78.718 1.00 19.57 31 ASP B N 1
ATOM 2492 C CA . ASP B 1 51 ? 58.990 66.193 79.089 1.00 21.46 31 ASP B CA 1
ATOM 2493 C C . ASP B 1 51 ? 59.761 66.641 77.847 1.00 20.74 31 ASP B C 1
ATOM 2494 O O . ASP B 1 51 ? 60.213 67.786 77.754 1.00 19.75 31 ASP B O 1
ATOM 2499 N N . ILE B 1 52 ? 59.887 65.727 76.894 1.00 21.02 32 ILE B N 1
ATOM 2500 C CA . ILE B 1 52 ? 60.682 65.956 75.688 1.00 20.96 32 ILE B CA 1
ATOM 2501 C C . ILE B 1 52 ? 60.009 65.548 74.394 1.00 21.69 32 ILE B C 1
ATOM 2502 O O . ILE B 1 52 ? 59.214 64.612 74.368 1.00 22.62 32 ILE B O 1
ATOM 2507 N N . ILE B 1 53 ? 60.321 66.261 73.315 1.00 21.84 33 ILE B N 1
ATOM 2508 C CA . ILE B 1 53 ? 59.842 65.865 71.998 1.00 20.74 33 ILE B CA 1
ATOM 2509 C C . ILE B 1 53 ? 61.132 65.737 71.169 1.00 21.13 33 ILE B C 1
ATOM 2510 O O . ILE B 1 53 ? 61.952 66.654 71.151 1.00 19.27 33 ILE B O 1
ATOM 2515 N N . GLU B 1 54 ? 61.345 64.583 70.537 1.00 21.29 34 GLU B N 1
ATOM 2516 C CA . GLU B 1 54 ? 62.549 64.396 69.724 1.00 22.02 34 GLU B CA 1
ATOM 2517 C C . GLU B 1 54 ? 62.202 64.572 68.255 1.00 20.99 34 GLU B C 1
ATOM 2518 O O . GLU B 1 54 ? 61.178 64.076 67.789 1.00 22.38 34 GLU B O 1
ATOM 2524 N N . VAL B 1 55 ? 63.063 65.280 67.532 1.00 21.29 35 VAL B N 1
ATOM 2525 C CA . VAL B 1 55 ? 62.853 65.557 66.109 1.00 21.55 35 VAL B CA 1
ATOM 2526 C C . VAL B 1 55 ? 64.083 65.203 65.268 1.00 21.82 35 VAL B C 1
ATOM 2527 O O . VAL B 1 55 ? 65.128 64.854 65.806 1.00 23.36 35 VAL B O 1
ATOM 2531 N N . ALA B 1 56 ? 63.957 65.286 63.946 1.00 22.34 36 ALA B N 1
ATOM 2532 C CA . ALA B 1 56 ? 65.095 65.000 63.062 1.00 22.13 36 ALA B CA 1
ATOM 2533 C C . ALA B 1 56 ? 65.827 66.321 62.823 1.00 22.65 36 ALA B C 1
ATOM 2534 O O . ALA B 1 56 ? 65.251 67.283 62.327 1.00 23.79 36 ALA B O 1
ATOM 2536 N N . ALA B 1 57 ? 67.098 66.360 63.186 1.00 23.44 37 ALA B N 1
ATOM 2537 C CA . ALA B 1 57 ? 67.905 67.567 63.066 1.00 26.20 37 ALA B CA 1
ATOM 2538 C C . ALA B 1 57 ? 68.036 68.179 61.660 1.00 27.97 37 ALA B C 1
ATOM 2539 O O . ALA B 1 57 ? 68.129 69.394 61.532 1.00 28.40 37 ALA B O 1
ATOM 2541 N N . HIS B 1 58 ? 68.030 67.373 60.607 1.00 29.07 38 HIS B N 1
ATOM 2542 C CA . HIS B 1 58 ? 68.183 67.966 59.285 1.00 32.74 38 HIS B CA 1
ATOM 2543 C C . HIS B 1 58 ? 67.064 68.949 58.939 1.00 32.51 38 HIS B C 1
ATOM 2544 O O . HIS B 1 58 ? 67.272 69.869 58.152 1.00 31.60 38 HIS B O 1
ATOM 2551 N N . HIS B 1 59 ? 65.885 68.767 59.532 1.00 31.98 39 HIS B N 1
ATOM 2552 C CA . HIS B 1 59 ? 64.757 69.669 59.285 1.00 32.12 39 HIS B CA 1
ATOM 2553 C C . HIS B 1 59 ? 65.091 71.075 59.777 1.00 30.29 39 HIS B C 1
ATOM 2554 O O . HIS B 1 59 ? 64.661 72.078 59.206 1.00 28.61 39 HIS B O 1
ATOM 2561 N N . ILE B 1 60 ? 65.857 71.133 60.855 1.00 28.60 40 ILE B N 1
ATOM 2562 C CA . ILE B 1 60 ? 66.235 72.397 61.463 1.00 28.86 40 ILE B CA 1
ATOM 2563 C C . ILE B 1 60 ? 67.053 73.274 60.511 1.00 28.92 40 ILE B C 1
ATOM 2564 O O . ILE B 1 60 ? 67.003 74.496 60.601 1.00 27.42 40 ILE B O 1
ATOM 2569 N N . ASN B 1 61 ? 67.778 72.651 59.583 1.00 29.31 41 ASN B N 1
ATOM 2570 C CA . ASN B 1 61 ? 68.591 73.393 58.616 1.00 29.08 41 ASN B CA 1
ATOM 2571 C C . ASN B 1 61 ? 67.741 74.111 57.565 1.00 30.35 41 ASN B C 1
ATOM 2572 O O . ASN B 1 61 ? 68.242 74.962 56.825 1.00 30.82 41 ASN B O 1
ATOM 2577 N N . GLU B 1 62 ? 66.459 73.769 57.506 1.00 30.90 42 GLU B N 1
ATOM 2578 C CA . GLU B 1 62 ? 65.544 74.357 56.526 1.00 33.07 42 GLU B CA 1
ATOM 2579 C C . GLU B 1 62 ? 64.828 75.625 56.985 1.00 32.85 42 GLU B C 1
ATOM 2580 O O . GLU B 1 62 ? 64.263 76.350 56.167 1.00 33.07 42 GLU B O 1
ATOM 2586 N N . TYR B 1 63 ? 64.850 75.896 58.283 1.00 31.66 43 TYR B N 1
ATOM 2587 C CA . TYR B 1 63 ? 64.162 77.070 58.815 1.00 32.71 43 TYR B CA 1
ATOM 2588 C C . TYR B 1 63 ? 65.026 78.330 58.877 1.00 32.48 43 TYR B C 1
ATOM 2589 O O . TYR B 1 63 ? 66.238 78.256 59.045 1.00 31.61 43 TYR B O 1
ATOM 2598 N N . SER B 1 64 ? 64.381 79.484 58.751 1.00 32.71 44 SER B N 1
ATOM 2599 C CA . SER B 1 64 ? 65.067 80.762 58.831 1.00 34.48 44 SER B CA 1
ATOM 2600 C C . SER B 1 64 ? 65.302 81.006 60.315 1.00 34.99 44 SER B C 1
ATOM 2601 O O . SER B 1 64 ? 64.636 80.399 61.146 1.00 34.35 44 SER B O 1
ATOM 2604 N N . ASP B 1 65 ? 66.234 81.885 60.660 1.00 34.62 45 ASP B N 1
ATOM 2605 C CA . ASP B 1 65 ? 66.497 82.143 62.067 1.00 35.24 45 ASP B CA 1
ATOM 2606 C C . ASP B 1 65 ? 65.223 82.576 62.790 1.00 35.45 45 ASP B C 1
ATOM 2607 O O . ASP B 1 65 ? 65.018 82.245 63.968 1.00 33.49 45 ASP B O 1
ATOM 2612 N N . ALA B 1 66 ? 64.365 83.296 62.073 1.00 33.65 46 ALA B N 1
ATOM 2613 C CA . ALA B 1 66 ? 63.109 83.770 62.634 1.00 33.80 46 ALA B CA 1
ATOM 2614 C C . ALA B 1 66 ? 62.187 82.605 62.988 1.00 34.37 46 ALA B C 1
ATOM 2615 O O . ALA B 1 66 ? 61.606 82.581 64.074 1.00 34.75 46 ALA B O 1
ATOM 2617 N N . GLU B 1 67 ? 62.040 81.654 62.068 1.00 32.93 47 GLU B N 1
ATOM 2618 C CA . GLU B 1 67 ? 61.183 80.492 62.301 1.00 33.36 47 GLU B CA 1
ATOM 2619 C C . GLU B 1 67 ? 61.730 79.662 63.463 1.00 33.12 47 GLU B C 1
ATOM 2620 O O . GLU B 1 67 ? 60.968 79.078 64.247 1.00 31.81 47 GLU B O 1
ATOM 2626 N N . LEU B 1 68 ? 63.054 79.624 63.570 1.00 30.27 48 LEU B N 1
ATOM 2627 C CA . LEU B 1 68 ? 63.708 78.899 64.646 1.00 31.30 48 LEU B CA 1
ATOM 2628 C C . LEU B 1 68 ? 63.417 79.562 65.996 1.00 32.22 48 LEU B C 1
ATOM 2629 O O . LEU B 1 68 ? 63.098 78.874 66.960 1.00 31.45 48 LEU B O 1
ATOM 2634 N N . ALA B 1 69 ? 63.526 80.888 66.071 1.00 32.59 49 ALA B N 1
ATOM 2635 C CA . ALA B 1 69 ? 63.252 81.595 67.333 1.00 34.69 49 ALA B CA 1
ATOM 2636 C C . ALA B 1 69 ? 61.796 81.363 67.763 1.00 33.88 49 ALA B C 1
ATOM 2637 O O . ALA B 1 69 ? 61.485 81.337 68.956 1.00 35.87 49 ALA B O 1
ATOM 2639 N N . THR B 1 70 ? 60.913 81.208 66.783 1.00 32.62 50 THR B N 1
ATOM 2640 C CA . THR B 1 70 ? 59.501 80.945 67.046 1.00 33.97 50 THR B CA 1
ATOM 2641 C C . THR B 1 70 ? 59.342 79.532 67.631 1.00 33.30 50 THR B C 1
ATOM 2642 O O . THR B 1 70 ? 58.581 79.310 68.578 1.00 31.87 50 THR B O 1
ATOM 2646 N N . ILE B 1 71 ? 60.074 78.580 67.061 1.00 32.08 51 ILE B N 1
ATOM 2647 C CA . ILE B 1 71 ? 60.027 77.204 67.531 1.00 30.27 51 ILE B CA 1
ATOM 2648 C C . ILE B 1 71 ? 60.599 77.130 68.948 1.00 30.50 51 ILE B C 1
ATOM 2649 O O . ILE B 1 71 ? 60.009 76.483 69.819 1.00 29.29 51 ILE B O 1
ATOM 2654 N N . ARG B 1 72 ? 61.719 77.820 69.186 1.00 30.54 52 ARG B N 1
ATOM 2655 C CA . ARG B 1 72 ? 62.348 77.820 70.502 1.00 32.28 52 ARG B CA 1
ATOM 2656 C C . ARG B 1 72 ? 61.390 78.384 71.545 1.00 32.77 52 ARG B C 1
ATOM 2657 O O . ARG B 1 72 ? 61.321 77.879 72.663 1.00 32.60 52 ARG B O 1
ATOM 2665 N N . LYS B 1 73 ? 60.657 79.432 71.176 1.00 32.32 53 LYS B N 1
ATOM 2666 C CA . LYS B 1 73 ? 59.708 80.059 72.100 1.00 34.19 53 LYS B CA 1
ATOM 2667 C C . LYS B 1 73 ? 58.521 79.137 72.397 1.00 32.75 53 LYS B C 1
ATOM 2668 O O . LYS B 1 73 ? 58.078 79.030 73.541 1.00 32.28 53 LYS B O 1
ATOM 2674 N N . SER B 1 74 ? 57.989 78.509 71.353 1.00 32.07 54 SER B N 1
ATOM 2675 C CA . SER B 1 74 ? 56.877 77.586 71.505 1.00 31.49 54 SER B CA 1
ATOM 2676 C C . SER B 1 74 ? 57.275 76.504 72.507 1.00 31.43 54 SER B C 1
ATOM 2677 O O . SER B 1 74 ? 56.491 76.134 73.383 1.00 32.00 54 SER B O 1
ATOM 2680 N N . ALA B 1 75 ? 58.504 76.013 72.387 1.00 30.62 55 ALA B N 1
ATOM 2681 C CA . ALA B 1 75 ? 58.989 74.971 73.280 1.00 30.55 55 ALA B CA 1
ATOM 2682 C C . ALA B 1 75 ? 59.058 75.476 74.715 1.00 31.75 55 ALA B C 1
ATOM 2683 O O . ALA B 1 75 ? 58.640 74.778 75.641 1.00 29.87 55 ALA B O 1
ATOM 2685 N N . LYS B 1 76 ? 59.591 76.683 74.904 1.00 32.49 56 LYS B N 1
ATOM 2686 C CA . LYS B 1 76 ? 59.699 77.245 76.243 1.00 34.15 56 LYS B CA 1
ATOM 2687 C C . LYS B 1 76 ? 58.308 77.516 76.815 1.00 33.55 56 LYS B C 1
ATOM 2688 O O . LYS B 1 76 ? 58.028 77.232 77.983 1.00 33.39 56 LYS B O 1
ATOM 2694 N N . ASP B 1 77 ? 57.436 78.060 75.982 1.00 32.31 57 ASP B N 1
ATOM 2695 C CA . ASP B 1 77 ? 56.090 78.370 76.419 1.00 32.33 57 ASP B CA 1
ATOM 2696 C C . ASP B 1 77 ? 55.354 77.118 76.894 1.00 33.53 57 ASP B C 1
ATOM 2697 O O . ASP B 1 77 ? 54.666 77.154 77.918 1.00 31.76 57 ASP B O 1
ATOM 2702 N N . ASN B 1 78 ? 55.512 76.018 76.153 1.00 31.26 58 ASN B N 1
ATOM 2703 C CA . ASN B 1 78 ? 54.860 74.758 76.483 1.00 29.50 58 ASN B CA 1
ATOM 2704 C C . ASN B 1 78 ? 55.624 73.936 77.501 1.00 29.25 58 ASN B C 1
ATOM 2705 O O . ASN B 1 78 ? 55.224 72.825 77.817 1.00 30.13 58 ASN B O 1
ATOM 2710 N N . GLY B 1 79 ? 56.722 74.486 78.007 1.00 27.37 59 GLY B N 1
ATOM 2711 C CA . GLY B 1 79 ? 57.527 73.797 79.003 1.00 28.78 59 GLY B CA 1
ATOM 2712 C C . GLY B 1 79 ? 58.097 72.447 78.587 1.00 30.90 59 GLY B C 1
ATOM 2713 O O . GLY B 1 79 ? 58.275 71.555 79.430 1.00 29.60 59 GLY B O 1
ATOM 2714 N N . ILE B 1 80 ? 58.403 72.298 77.299 1.00 27.77 60 ILE B N 1
ATOM 2715 C CA . ILE B 1 80 ? 58.936 71.046 76.801 1.00 28.80 60 ILE B CA 1
ATOM 2716 C C . ILE B 1 80 ? 60.338 71.239 76.228 1.00 29.24 60 ILE B C 1
ATOM 2717 O O . ILE B 1 80 ? 60.689 72.324 75.763 1.00 29.33 60 ILE B O 1
ATOM 2722 N N . ILE B 1 81 ? 61.133 70.179 76.278 1.00 27.63 61 ILE B N 1
ATOM 2723 C CA . ILE B 1 81 ? 62.504 70.213 75.790 1.00 27.24 61 ILE B CA 1
ATOM 2724 C C . ILE B 1 81 ? 62.603 69.511 74.453 1.00 26.05 61 ILE B C 1
ATOM 2725 O O . ILE B 1 81 ? 61.827 68.598 74.161 1.00 24.37 61 ILE B O 1
ATOM 2730 N N . LEU B 1 82 ? 63.564 69.938 73.642 1.00 25.07 62 LEU B N 1
ATOM 2731 C CA . LEU B 1 82 ? 63.785 69.310 72.356 1.00 24.05 62 LEU B CA 1
ATOM 2732 C C . LEU B 1 82 ? 65.086 68.538 72.365 1.00 23.65 62 LEU B C 1
ATOM 2733 O O . LEU B 1 82 ? 66.080 68.964 72.949 1.00 23.15 62 LEU B O 1
ATOM 2738 N N . THR B 1 83 ? 65.041 67.385 71.718 1.00 20.69 63 THR B N 1
ATOM 2739 C CA . THR B 1 83 ? 66.177 66.499 71.537 1.00 21.76 63 THR B CA 1
ATOM 2740 C C . THR B 1 83 ? 66.127 66.196 70.032 1.00 20.41 63 THR B C 1
ATOM 2741 O O . THR B 1 83 ? 65.061 66.308 69.408 1.00 18.51 63 THR B O 1
ATOM 2745 N N . ALA B 1 84 ? 67.250 65.827 69.434 1.00 19.80 64 ALA B N 1
ATOM 2746 C CA . ALA B 1 84 ? 67.232 65.556 67.993 1.00 19.93 64 ALA B CA 1
ATOM 2747 C C . ALA B 1 84 ? 68.112 64.410 67.574 1.00 19.48 64 ALA B C 1
ATOM 2748 O O . ALA B 1 84 ? 69.130 64.126 68.210 1.00 19.80 64 ALA B O 1
ATOM 2750 N N . GLY B 1 85 ? 67.705 63.748 66.498 1.00 20.68 65 GLY B N 1
ATOM 2751 C CA . GLY B 1 85 ? 68.481 62.645 65.976 1.00 22.71 65 GLY B CA 1
ATOM 2752 C C . GLY B 1 85 ? 69.048 63.038 64.621 1.00 27.39 65 GLY B C 1
ATOM 2753 O O . GLY B 1 85 ? 68.482 63.903 63.932 1.00 23.36 65 GLY B O 1
ATOM 2754 N N . ILE B 1 86 ? 70.178 62.434 64.254 1.00 28.69 66 ILE B N 1
ATOM 2755 C CA . ILE B 1 86 ? 70.806 62.707 62.962 1.00 31.03 66 ILE B CA 1
ATOM 2756 C C . ILE B 1 86 ? 71.111 61.396 62.265 1.00 31.60 66 ILE B C 1
ATOM 2757 O O . ILE B 1 86 ? 71.658 60.469 62.875 1.00 32.61 66 ILE B O 1
ATOM 2762 N N . GLY B 1 87 ? 70.754 61.320 60.989 1.00 31.74 67 GLY B N 1
ATOM 2763 C CA . GLY B 1 87 ? 71.028 60.121 60.206 1.00 31.55 67 GLY B CA 1
ATOM 2764 C C . GLY B 1 87 ? 71.897 60.513 59.017 1.00 28.92 67 GLY B C 1
ATOM 2765 O O . GLY B 1 87 ? 71.379 60.930 57.985 1.00 30.37 67 GLY B O 1
ATOM 2766 N N . PRO B 1 88 ? 73.225 60.418 59.134 1.00 27.20 68 PRO B N 1
ATOM 2767 C CA . PRO B 1 88 ? 74.057 60.803 57.987 1.00 26.29 68 PRO B CA 1
ATOM 2768 C C . PRO B 1 88 ? 73.744 59.953 56.757 1.00 26.19 68 PRO B C 1
ATOM 2769 O O . PRO B 1 88 ? 73.287 58.822 56.884 1.00 23.60 68 PRO B O 1
ATOM 2773 N N . SER B 1 89 ? 74.014 60.496 55.573 1.00 26.66 69 SER B N 1
ATOM 2774 C CA . SER B 1 89 ? 73.757 59.784 54.321 1.00 27.26 69 SER B CA 1
ATOM 2775 C C . SER B 1 89 ? 75.034 59.208 53.722 1.00 27.36 69 SER B C 1
ATOM 2776 O O . SER B 1 89 ? 76.136 59.441 54.227 1.00 26.60 69 SER B O 1
ATOM 2779 N N . LYS B 1 90 ? 74.878 58.478 52.620 1.00 28.67 70 LYS B N 1
ATOM 2780 C CA . LYS B 1 90 ? 76.010 57.863 51.939 1.00 31.07 70 LYS B CA 1
ATOM 2781 C C . LYS B 1 90 ? 76.987 58.892 51.392 1.00 29.02 70 LYS B C 1
ATOM 2782 O O . LYS B 1 90 ? 78.169 58.601 51.241 1.00 29.71 70 LYS B O 1
ATOM 2788 N N . THR B 1 91 ? 76.486 60.087 51.107 1.00 28.12 71 THR B N 1
ATOM 2789 C CA . THR B 1 91 ? 77.313 61.144 50.552 1.00 28.21 71 THR B CA 1
ATOM 2790 C C . THR B 1 91 ? 77.850 62.131 51.573 1.00 29.08 71 THR B C 1
ATOM 2791 O O . THR B 1 91 ? 78.736 62.926 51.256 1.00 27.49 71 THR B O 1
ATOM 2795 N N . LYS B 1 92 ? 77.322 62.096 52.792 1.00 27.81 72 LYS B N 1
ATOM 2796 C CA . LYS B 1 92 ? 77.804 63.005 53.821 1.00 27.73 72 LYS B CA 1
ATOM 2797 C C . LYS B 1 92 ? 77.887 62.282 55.156 1.00 27.10 72 LYS B C 1
ATOM 2798 O O . LYS B 1 92 ? 76.905 62.241 55.891 1.00 25.74 72 LYS B O 1
ATOM 2804 N N . ASN B 1 93 ? 79.044 61.701 55.461 1.00 26.42 73 ASN B N 1
ATOM 2805 C CA . ASN B 1 93 ? 79.228 60.994 56.726 1.00 26.55 73 ASN B CA 1
ATOM 2806 C C . ASN B 1 93 ? 80.685 60.961 57.141 1.00 25.84 73 ASN B C 1
ATOM 2807 O O . ASN B 1 93 ? 81.566 61.240 56.336 1.00 28.21 73 ASN B O 1
ATOM 2812 N N . LEU B 1 94 ? 80.940 60.585 58.389 1.00 23.04 74 LEU B N 1
ATOM 2813 C CA . LEU B 1 94 ? 82.293 60.594 58.911 1.00 21.87 74 LEU B CA 1
ATOM 2814 C C . LEU B 1 94 ? 83.124 59.315 58.771 1.00 23.01 74 LEU B C 1
ATOM 2815 O O . LEU B 1 94 ? 84.302 59.313 59.124 1.00 25.47 74 LEU B O 1
ATOM 2820 N N . SER B 1 95 ? 82.544 58.242 58.241 1.00 22.19 75 SER B N 1
ATOM 2821 C CA . SER B 1 95 ? 83.284 56.987 58.149 1.00 22.56 75 SER B CA 1
ATOM 2822 C C . SER B 1 95 ? 83.709 56.557 56.755 1.00 22.61 75 SER B C 1
ATOM 2823 O O . SER B 1 95 ? 84.471 55.614 56.605 1.00 24.27 75 SER B O 1
ATOM 2826 N N . SER B 1 96 ? 83.213 57.236 55.740 1.00 22.28 76 SER B N 1
ATOM 2827 C CA . SER B 1 96 ? 83.536 56.888 54.359 1.00 26.14 76 SER B CA 1
ATOM 2828 C C . SER B 1 96 ? 85.037 56.822 54.089 1.00 26.92 76 SER B C 1
ATOM 2829 O O . SER B 1 96 ? 85.821 57.567 54.674 1.00 24.89 76 SER B O 1
ATOM 2832 N N . GLU B 1 97 ? 85.440 55.920 53.203 1.00 30.28 77 GLU B N 1
ATOM 2833 C CA . GLU B 1 97 ? 86.851 55.815 52.849 1.00 33.04 77 GLU B CA 1
ATOM 2834 C C . GLU B 1 97 ? 87.203 57.048 52.007 1.00 31.42 77 GLU B C 1
ATOM 2835 O O . GLU B 1 97 ? 88.351 57.493 51.967 1.00 31.86 77 GLU B O 1
ATOM 2841 N N . ASP B 1 98 ? 86.191 57.607 51.359 1.00 30.26 78 ASP B N 1
ATOM 2842 C CA . ASP B 1 98 ? 86.360 58.781 50.501 1.00 30.36 78 ASP B CA 1
ATOM 2843 C C . ASP B 1 98 ? 86.476 60.076 51.302 1.00 29.59 78 ASP B C 1
ATOM 2844 O O . ASP B 1 98 ? 85.525 60.501 51.955 1.00 30.48 78 ASP B O 1
ATOM 2849 N N . ALA B 1 99 ? 87.635 60.715 51.228 1.00 28.79 79 ALA B N 1
ATOM 2850 C CA . ALA B 1 99 ? 87.884 61.947 51.966 1.00 29.12 79 ALA B CA 1
ATOM 2851 C C . ALA B 1 99 ? 86.906 63.097 51.679 1.00 27.94 79 ALA B C 1
ATOM 2852 O O . ALA B 1 99 ? 86.696 63.962 52.527 1.00 25.18 79 ALA B O 1
ATOM 2854 N N . ALA B 1 100 ? 86.329 63.117 50.484 1.00 27.15 80 ALA B N 1
ATOM 2855 C CA . ALA B 1 100 ? 85.389 64.175 50.120 1.00 24.58 80 ALA B CA 1
ATOM 2856 C C . ALA B 1 100 ? 84.080 63.960 50.865 1.00 24.45 80 ALA B C 1
ATOM 2857 O O . ALA B 1 100 ? 83.392 64.919 51.235 1.00 23.23 80 ALA B O 1
ATOM 2859 N N . VAL B 1 101 ? 83.724 62.696 51.075 1.00 22.00 81 VAL B N 1
ATOM 2860 C CA . VAL B 1 101 ? 82.506 62.396 51.801 1.00 21.60 81 VAL B CA 1
ATOM 2861 C C . VAL B 1 101 ? 82.733 62.756 53.266 1.00 20.89 81 VAL B C 1
ATOM 2862 O O . VAL B 1 101 ? 81.871 63.358 53.890 1.00 21.03 81 VAL B O 1
ATOM 2866 N N . ARG B 1 102 ? 83.897 62.422 53.812 1.00 20.09 82 ARG B N 1
ATOM 2867 C CA . ARG B 1 102 ? 84.166 62.759 55.200 1.00 21.04 82 ARG B CA 1
ATOM 2868 C C . ARG B 1 102 ? 84.147 64.283 55.412 1.00 23.34 82 ARG B C 1
ATOM 2869 O O . ARG B 1 102 ? 83.665 64.766 56.445 1.00 21.43 82 ARG B O 1
ATOM 2877 N N . ALA B 1 103 ? 84.657 65.044 54.440 1.00 21.05 83 ALA B N 1
ATOM 2878 C CA . ALA B 1 103 ? 84.663 66.511 54.554 1.00 20.44 83 ALA B CA 1
ATOM 2879 C C . ALA B 1 103 ? 83.228 67.011 54.471 1.00 19.05 83 ALA B C 1
ATOM 2880 O O . ALA B 1 103 ? 82.850 67.965 55.151 1.00 20.76 83 ALA B O 1
ATOM 2882 N N . ALA B 1 104 ? 82.421 66.367 53.636 1.00 17.61 84 ALA B N 1
ATOM 2883 C CA . ALA B 1 104 ? 81.023 66.760 53.507 1.00 18.35 84 ALA B CA 1
ATOM 2884 C C . ALA B 1 104 ? 80.294 66.456 54.833 1.00 18.88 84 ALA B C 1
ATOM 2885 O O . ALA B 1 104 ? 79.441 67.226 55.284 1.00 16.36 84 ALA B O 1
ATOM 2887 N N . GLY B 1 105 ? 80.635 65.327 55.450 1.00 18.82 85 GLY B N 1
ATOM 2888 C CA . GLY B 1 105 ? 80.022 64.980 56.717 1.00 19.60 85 GLY B CA 1
ATOM 2889 C C . GLY B 1 105 ? 80.381 65.993 57.800 1.00 20.93 85 GLY B C 1
ATOM 2890 O O . GLY B 1 105 ? 79.507 66.448 58.557 1.00 24.42 85 GLY B O 1
ATOM 2891 N N . LYS B 1 106 ? 81.656 66.352 57.894 1.00 19.82 86 LYS B N 1
ATOM 2892 C CA . LYS B 1 106 ? 82.076 67.317 58.906 1.00 20.04 86 LYS B CA 1
ATOM 2893 C C . LYS B 1 106 ? 81.382 68.658 58.710 1.00 20.32 86 LYS B C 1
ATOM 2894 O O . LYS B 1 106 ? 80.847 69.233 59.672 1.00 21.44 86 LYS B O 1
ATOM 2900 N N . ALA B 1 107 ? 81.375 69.158 57.471 1.00 19.19 87 ALA B N 1
ATOM 2901 C CA . ALA B 1 107 ? 80.752 70.442 57.178 1.00 20.21 87 ALA B CA 1
ATOM 2902 C C . ALA B 1 107 ? 79.250 70.431 57.512 1.00 22.26 87 ALA B C 1
ATOM 2903 O O . ALA B 1 107 ? 78.725 71.383 58.105 1.00 18.86 87 ALA B O 1
ATOM 2905 N N . PHE B 1 108 ? 78.569 69.357 57.116 1.00 20.95 88 PHE B N 1
ATOM 2906 C CA . PHE B 1 108 ? 77.141 69.204 57.378 1.00 23.26 88 PHE B CA 1
ATOM 2907 C C . PHE B 1 108 ? 76.891 69.136 58.899 1.00 23.58 88 PHE B C 1
ATOM 2908 O O . PHE B 1 108 ? 75.963 69.779 59.417 1.00 21.22 88 PHE B O 1
ATOM 2916 N N . PHE B 1 109 ? 77.718 68.368 59.611 1.00 22.28 89 PHE B N 1
ATOM 2917 C CA . PHE B 1 109 ? 77.560 68.280 61.065 1.00 23.51 89 PHE B CA 1
ATOM 2918 C C . PHE B 1 109 ? 77.740 69.652 61.727 1.00 23.38 89 PHE B C 1
ATOM 2919 O O . PHE B 1 109 ? 76.902 70.081 62.521 1.00 20.39 89 PHE B O 1
ATOM 2927 N N . GLU B 1 110 ? 78.830 70.345 61.399 1.00 22.33 90 GLU B N 1
ATOM 2928 C CA . GLU B 1 110 ? 79.067 71.631 62.035 1.00 24.19 90 GLU B CA 1
ATOM 2929 C C . GLU B 1 110 ? 77.936 72.600 61.751 1.00 22.44 90 GLU B C 1
ATOM 2930 O O . GLU B 1 110 ? 77.507 73.323 62.641 1.00 22.21 90 GLU B O 1
ATOM 2936 N N . ARG B 1 111 ? 77.421 72.591 60.530 1.00 22.47 91 ARG B N 1
ATOM 2937 C CA . ARG B 1 111 ? 76.310 73.470 60.194 1.00 21.47 91 ARG B CA 1
ATOM 2938 C C . ARG B 1 111 ? 75.059 73.101 61.012 1.00 22.08 91 ARG B C 1
ATOM 2939 O O . ARG B 1 111 ? 74.384 73.972 61.553 1.00 18.22 91 ARG B O 1
ATOM 2947 N N . THR B 1 112 ? 74.745 71.807 61.082 1.00 22.23 92 THR B N 1
ATOM 2948 C CA . THR B 1 112 ? 73.566 71.342 61.809 1.00 21.94 92 THR B CA 1
ATOM 2949 C C . THR B 1 112 ? 73.674 71.630 63.307 1.00 22.01 92 THR B C 1
ATOM 2950 O O . THR B 1 112 ? 72.698 72.044 63.944 1.00 22.53 92 THR B O 1
ATOM 2954 N N . LEU B 1 113 ? 74.856 71.411 63.870 1.00 19.93 93 LEU B N 1
ATOM 2955 C CA . LEU B 1 113 ? 75.053 71.656 65.294 1.00 22.79 93 LEU B CA 1
ATOM 2956 C C . LEU B 1 113 ? 74.798 73.119 65.628 1.00 22.44 93 LEU B C 1
ATOM 2957 O O . LEU B 1 113 ? 74.174 73.419 66.647 1.00 22.20 93 LEU B O 1
ATOM 2962 N N . SER B 1 114 ? 75.253 74.026 64.760 1.00 21.22 94 SER B N 1
ATOM 2963 C CA . SER B 1 114 ? 75.045 75.456 64.981 1.00 22.95 94 SER B CA 1
ATOM 2964 C C . SER B 1 114 ? 73.562 75.769 64.991 1.00 24.39 94 SER B C 1
ATOM 2965 O O . SER B 1 114 ? 73.098 76.558 65.808 1.00 24.87 94 SER B O 1
ATOM 2968 N N . ASN B 1 115 ? 72.819 75.144 64.080 1.00 24.35 95 ASN B N 1
ATOM 2969 C CA . ASN B 1 115 ? 71.385 75.378 63.988 1.00 24.54 95 ASN B CA 1
ATOM 2970 C C . ASN B 1 115 ? 70.629 74.787 65.167 1.00 25.60 95 ASN B C 1
ATOM 2971 O O . ASN B 1 115 ? 69.700 75.398 65.697 1.00 24.87 95 ASN B O 1
ATOM 2976 N N . VAL B 1 116 ? 71.040 73.593 65.571 1.00 25.30 96 VAL B N 1
ATOM 2977 C CA . VAL B 1 116 ? 70.431 72.897 66.687 1.00 25.52 96 VAL B CA 1
ATOM 2978 C C . VAL B 1 116 ? 70.545 73.746 67.957 1.00 25.33 96 VAL B C 1
ATOM 2979 O O . VAL B 1 116 ? 69.602 73.822 68.741 1.00 26.60 96 VAL B O 1
ATOM 2983 N N . ALA B 1 117 ? 71.685 74.405 68.146 1.00 25.89 97 ALA B N 1
ATOM 2984 C CA . ALA B 1 117 ? 71.884 75.247 69.324 1.00 27.40 97 ALA B CA 1
ATOM 2985 C C . ALA B 1 117 ? 70.860 76.392 69.401 1.00 27.07 97 ALA B C 1
ATOM 2986 O O . ALA B 1 117 ? 70.533 76.870 70.493 1.00 27.39 97 ALA B O 1
ATOM 2988 N N . LYS B 1 118 ? 70.341 76.811 68.248 1.00 25.61 98 LYS B N 1
ATOM 2989 C CA . LYS B 1 118 ? 69.361 77.893 68.197 1.00 26.82 98 LYS B CA 1
ATOM 2990 C C . LYS B 1 118 ? 68.027 77.503 68.820 1.00 26.19 98 LYS B C 1
ATOM 2991 O O . LYS B 1 118 ? 67.217 78.373 69.152 1.00 26.52 98 LYS B O 1
ATOM 2997 N N . LEU B 1 119 ? 67.797 76.202 68.976 1.00 25.38 99 LEU B N 1
ATOM 2998 C CA . LEU B 1 119 ? 66.566 75.721 69.597 1.00 25.17 99 LEU B CA 1
ATOM 2999 C C . LEU B 1 119 ? 66.863 75.204 71.007 1.00 26.75 99 LEU B C 1
ATOM 3000 O O . LEU B 1 119 ? 66.075 74.455 71.594 1.00 26.67 99 LEU B O 1
ATOM 3005 N N . ASP B 1 120 ? 68.007 75.617 71.539 1.00 25.20 100 ASP B N 1
ATOM 3006 C CA . ASP B 1 120 ? 68.454 75.204 72.867 1.00 28.15 100 ASP B CA 1
ATOM 3007 C C . ASP B 1 120 ? 68.483 73.682 73.018 1.00 26.48 100 ASP B C 1
ATOM 3008 O O . ASP B 1 120 ? 68.152 73.149 74.071 1.00 26.55 100 ASP B O 1
ATOM 3013 N N . ILE B 1 121 ? 68.872 72.984 71.955 1.00 25.75 101 ILE B N 1
ATOM 3014 C CA . ILE B 1 121 ? 68.953 71.522 71.986 1.00 23.89 101 ILE B CA 1
ATOM 3015 C C . ILE B 1 121 ? 70.331 71.154 72.505 1.00 22.97 101 ILE B C 1
ATOM 3016 O O . ILE B 1 121 ? 71.332 71.690 72.042 1.00 23.65 101 ILE B O 1
ATOM 3021 N N . HIS B 1 122 ? 70.396 70.234 73.455 1.00 22.78 102 HIS B N 1
ATOM 3022 C CA . HIS B 1 122 ? 71.682 69.851 74.025 1.00 23.12 102 HIS B CA 1
ATOM 3023 C C . HIS B 1 122 ? 72.054 68.390 73.802 1.00 22.69 102 HIS B C 1
ATOM 3024 O O . HIS B 1 122 ? 73.121 67.944 74.224 1.00 20.82 102 HIS B O 1
ATOM 3031 N N . THR B 1 123 ? 71.185 67.647 73.132 1.00 20.93 103 THR B N 1
ATOM 3032 C CA . THR B 1 123 ? 71.465 66.240 72.888 1.00 21.96 103 THR B CA 1
ATOM 3033 C C . THR B 1 123 ? 71.176 65.909 71.450 1.00 20.90 103 THR B C 1
ATOM 3034 O O . THR B 1 123 ? 70.072 66.155 70.966 1.00 20.73 103 THR B O 1
ATOM 3038 N N . ILE B 1 124 ? 72.186 65.361 70.783 1.00 21.84 104 ILE B N 1
ATOM 3039 C CA . ILE B 1 124 ? 72.105 64.944 69.391 1.00 22.77 104 ILE B CA 1
ATOM 3040 C C . ILE B 1 124 ? 72.517 63.472 69.368 1.00 23.58 104 ILE B C 1
ATOM 3041 O O . ILE B 1 124 ? 73.598 63.121 69.845 1.00 23.83 104 ILE B O 1
ATOM 3046 N N . GLY B 1 125 ? 71.660 62.617 68.814 1.00 21.77 105 GLY B N 1
ATOM 3047 C CA . GLY B 1 125 ? 71.972 61.202 68.779 1.00 21.66 105 GLY B CA 1
ATOM 3048 C C . GLY B 1 125 ? 71.718 60.484 67.469 1.00 21.64 105 GLY B C 1
ATOM 3049 O O . GLY B 1 125 ? 71.082 61.029 66.580 1.00 22.16 105 GLY B O 1
ATOM 3050 N N . GLY B 1 126 ? 72.219 59.251 67.358 1.00 22.29 106 GLY B N 1
ATOM 3051 C CA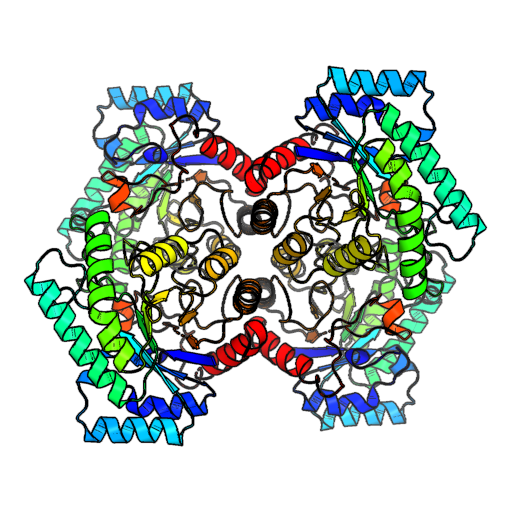 . GLY B 1 126 ? 72.032 58.473 66.147 1.00 20.35 106 GLY B CA 1
ATOM 3052 C C . GLY B 1 126 ? 73.307 57.764 65.730 1.00 20.73 106 GLY B C 1
ATOM 3053 O O . GLY B 1 126 ? 74.251 57.653 66.511 1.00 20.37 106 GLY B O 1
ATOM 3054 N N . ALA B 1 127 ? 73.328 57.283 64.491 1.00 19.26 107 ALA B N 1
ATOM 3055 C CA . ALA B 1 127 ? 74.478 56.575 63.938 1.00 21.35 107 ALA B CA 1
ATOM 3056 C C . ALA B 1 127 ? 75.489 57.602 63.397 1.00 20.97 107 ALA B C 1
ATOM 3057 O O . ALA B 1 127 ? 75.894 57.555 62.230 1.00 19.88 107 ALA B O 1
ATOM 3059 N N . LEU B 1 128 ? 75.901 58.511 64.276 1.00 21.03 108 LEU B N 1
ATOM 3060 C CA . LEU B 1 128 ? 76.814 59.606 63.936 1.00 20.99 108 LEU B CA 1
ATOM 3061 C C . LEU B 1 128 ? 78.173 59.164 63.426 1.00 21.26 108 LEU B C 1
ATOM 3062 O O . LEU B 1 128 ? 78.871 59.929 62.767 1.00 21.69 108 LEU B O 1
ATOM 3067 N N . HIS B 1 129 ? 78.544 57.936 63.747 1.00 19.01 109 HIS B N 1
ATOM 3068 C CA . HIS B 1 129 ? 79.822 57.363 63.345 1.00 21.06 109 HIS B CA 1
ATOM 3069 C C . HIS B 1 129 ? 79.717 56.706 61.980 1.00 20.48 109 HIS B C 1
ATOM 3070 O O . HIS B 1 129 ? 80.719 56.259 61.422 1.00 22.11 109 HIS B O 1
ATOM 3077 N N . SER B 1 130 ? 78.504 56.636 61.451 1.00 21.52 110 SER B N 1
ATOM 3078 C CA . SER B 1 130 ? 78.271 55.921 60.206 1.00 21.60 110 SER B CA 1
ATOM 3079 C C . SER B 1 130 ? 77.227 56.642 59.372 1.00 23.35 110 SER B C 1
ATOM 3080 O O . SER B 1 130 ? 77.200 57.869 59.308 1.00 24.86 110 SER B O 1
ATOM 3083 N N . TYR B 1 131 ? 76.359 55.884 58.722 1.00 24.17 111 TYR B N 1
ATOM 3084 C CA . TYR B 1 131 ? 75.311 56.495 57.934 1.00 27.22 111 TYR B CA 1
ATOM 3085 C C . TYR B 1 131 ? 74.237 55.445 57.682 1.00 31.21 111 TYR B C 1
ATOM 3086 O O . TYR B 1 131 ? 74.377 54.289 58.099 1.00 29.57 111 TYR B O 1
ATOM 3095 N N . TRP B 1 132 ? 73.160 55.855 57.020 1.00 36.19 112 TRP B N 1
ATOM 3096 C CA . TRP B 1 132 ? 72.067 54.950 56.685 1.00 42.30 112 TRP B CA 1
ATOM 3097 C C . TRP B 1 132 ? 71.674 55.215 55.231 1.00 43.95 112 TRP B C 1
ATOM 3098 O O . TRP B 1 132 ? 71.705 56.359 54.777 1.00 44.88 112 TRP B O 1
ATOM 3109 N N . PRO B 1 133 ? 71.254 54.176 54.490 1.00 45.18 113 PRO B N 1
ATOM 3110 C CA . PRO B 1 133 ? 71.081 52.756 54.826 1.00 45.85 113 PRO B CA 1
ATOM 3111 C C . PRO B 1 133 ? 72.322 51.865 55.005 1.00 45.91 113 PRO B C 1
ATOM 3112 O O . PRO B 1 133 ? 72.431 51.119 55.989 1.00 48.26 113 PRO B O 1
ATOM 3116 N N . ILE B 1 134 ? 73.235 51.945 54.045 1.00 44.86 114 ILE B N 1
ATOM 3117 C CA . ILE B 1 134 ? 74.450 51.121 53.996 1.00 42.70 114 ILE B CA 1
ATOM 3118 C C . ILE B 1 134 ? 74.050 49.933 53.141 1.00 42.39 114 ILE B C 1
ATOM 3119 O O . ILE B 1 134 ? 73.187 49.140 53.527 1.00 41.35 114 ILE B O 1
ATOM 3124 N N . ASP B 1 135 ? 74.659 49.831 51.968 1.00 43.60 115 ASP B N 1
ATOM 3125 C CA . ASP B 1 135 ? 74.361 48.738 51.058 1.00 45.47 115 ASP B CA 1
ATOM 3126 C C . ASP B 1 135 ? 75.250 47.558 51.392 1.00 44.93 115 ASP B C 1
ATOM 3127 O O . ASP B 1 135 ? 76.458 47.594 51.160 1.00 45.44 115 ASP B O 1
ATOM 3132 N N . TYR B 1 136 ? 74.650 46.511 51.943 1.00 44.72 116 TYR B N 1
ATOM 3133 C CA . TYR B 1 136 ? 75.416 45.337 52.316 1.00 44.97 116 TYR B CA 1
ATOM 3134 C C . TYR B 1 136 ? 75.668 44.366 51.167 1.00 45.73 116 TYR B C 1
ATOM 3135 O O . TYR B 1 136 ? 76.340 43.349 51.342 1.00 45.00 116 TYR B O 1
ATOM 3144 N N . SER B 1 137 ? 75.136 44.680 49.990 1.00 46.49 117 SER B N 1
ATOM 3145 C CA . SER B 1 137 ? 75.373 43.828 48.832 1.00 48.76 117 SER B CA 1
ATOM 3146 C C . SER B 1 137 ? 76.821 44.097 48.417 1.00 49.42 117 SER B C 1
ATOM 3147 O O . SER B 1 137 ? 77.450 43.290 47.732 1.00 49.19 117 SER B O 1
ATOM 3150 N N . GLN B 1 138 ? 77.335 45.248 48.850 1.00 49.30 118 GLN B N 1
ATOM 3151 C CA . GLN B 1 138 ? 78.713 45.652 48.578 1.00 49.32 118 GLN B CA 1
ATOM 3152 C C . GLN B 1 138 ? 79.557 45.220 49.777 1.00 48.02 118 GLN B C 1
ATOM 3153 O O . GLN B 1 138 ? 79.025 45.016 50.868 1.00 47.46 118 GLN B O 1
ATOM 3159 N N . PRO B 1 139 ? 80.880 45.073 49.594 1.00 46.18 119 PRO B N 1
ATOM 3160 C CA . PRO B 1 139 ? 81.721 44.660 50.722 1.00 43.79 119 PRO B CA 1
ATOM 3161 C C . PRO B 1 139 ? 81.766 45.755 51.780 1.00 41.87 119 PRO B C 1
ATOM 3162 O O . PRO B 1 139 ? 81.596 46.937 51.474 1.00 40.16 119 PRO B O 1
ATOM 3166 N N . VAL B 1 140 ? 82.004 45.349 53.021 1.00 39.45 120 VAL B N 1
ATOM 3167 C CA . VAL B 1 140 ? 82.061 46.272 54.143 1.00 37.46 120 VAL B CA 1
ATOM 3168 C C . VAL B 1 140 ? 83.456 46.232 54.778 1.00 35.43 120 VAL B C 1
ATOM 3169 O O . VAL B 1 140 ? 84.125 45.205 54.741 1.00 33.54 120 VAL B O 1
ATOM 3173 N N . ASP B 1 141 ? 83.886 47.345 55.365 1.00 33.83 121 ASP B N 1
ATOM 3174 C CA . ASP B 1 141 ? 85.202 47.431 56.005 1.00 31.87 121 ASP B CA 1
ATOM 3175 C C . ASP B 1 141 ? 85.058 47.894 57.467 1.00 30.79 121 ASP B C 1
ATOM 3176 O O . ASP B 1 141 ? 85.224 49.073 57.790 1.00 28.52 121 ASP B O 1
ATOM 3181 N N . LYS B 1 142 ? 84.750 46.943 58.347 1.00 28.24 122 LYS B N 1
ATOM 3182 C CA . LYS B 1 142 ? 84.542 47.234 59.758 1.00 25.42 122 LYS B CA 1
ATOM 3183 C C . LYS B 1 142 ? 85.689 48.001 60.404 1.00 25.08 122 LYS B C 1
ATOM 3184 O O . LYS B 1 142 ? 85.484 49.108 60.901 1.00 24.17 122 LYS B O 1
ATOM 3190 N N . ALA B 1 143 ? 86.890 47.424 60.397 1.00 22.74 123 ALA B N 1
ATOM 3191 C CA . ALA B 1 143 ? 88.050 48.067 61.008 1.00 24.48 123 ALA B CA 1
ATOM 3192 C C . ALA B 1 143 ? 88.332 49.466 60.461 1.00 24.23 123 ALA B C 1
ATOM 3193 O O . ALA B 1 143 ? 88.698 50.373 61.211 1.00 24.50 123 ALA B O 1
ATOM 3195 N N . GLY B 1 144 ? 88.172 49.629 59.153 1.00 25.35 124 GLY B N 1
ATOM 3196 C CA . GLY B 1 144 ? 88.414 50.921 58.541 1.00 25.49 124 GLY B CA 1
ATOM 3197 C C . GLY B 1 144 ? 87.331 51.920 58.915 1.00 24.78 124 GLY B C 1
ATOM 3198 O O . GLY B 1 144 ? 87.635 53.045 59.295 1.00 24.72 124 GLY B O 1
ATOM 3199 N N . ASP B 1 145 ? 86.071 51.514 58.813 1.00 23.65 125 ASP B N 1
ATOM 3200 C CA . ASP B 1 145 ? 84.973 52.410 59.154 1.00 23.19 125 ASP B CA 1
ATOM 3201 C C . ASP B 1 145 ? 85.040 52.814 60.615 1.00 22.24 125 ASP B C 1
ATOM 3202 O O . ASP B 1 145 ? 84.659 53.934 60.983 1.00 22.03 125 ASP B O 1
ATOM 3207 N N . TYR B 1 146 ? 85.526 51.901 61.448 1.00 19.99 126 TYR B N 1
ATOM 3208 C CA . TYR B 1 146 ? 85.632 52.175 62.868 1.00 21.33 126 TYR B CA 1
ATOM 3209 C C . TYR B 1 146 ? 86.653 53.281 63.107 1.00 21.50 126 TYR B C 1
ATOM 3210 O O . TYR B 1 146 ? 86.357 54.276 63.786 1.00 22.49 126 TYR B O 1
ATOM 3219 N N . ALA B 1 147 ? 87.847 53.095 62.545 1.00 20.39 127 ALA B N 1
ATOM 3220 C CA . ALA B 1 147 ? 88.952 54.052 62.684 1.00 21.29 127 ALA B CA 1
ATOM 3221 C C . ALA B 1 147 ? 88.583 55.447 62.188 1.00 21.16 127 ALA B C 1
ATOM 3222 O O . ALA B 1 147 ? 88.838 56.445 62.861 1.00 21.00 127 ALA B O 1
ATOM 3224 N N . ARG B 1 148 ? 87.988 55.511 61.003 1.00 21.50 128 ARG B N 1
ATOM 3225 C CA . ARG B 1 148 ? 87.601 56.787 60.428 1.00 23.13 128 ARG B CA 1
ATOM 3226 C C . ARG B 1 148 ? 86.482 57.430 61.234 1.00 22.55 128 ARG B C 1
ATOM 3227 O O . ARG B 1 148 ? 86.451 58.653 61.402 1.00 20.20 128 ARG B O 1
ATOM 3235 N N . GLY B 1 149 ? 85.573 56.600 61.740 1.00 21.38 129 GLY B N 1
ATOM 3236 C CA . GLY B 1 149 ? 84.479 57.119 62.541 1.00 21.14 129 GLY B CA 1
ATOM 3237 C C . GLY B 1 149 ? 84.989 57.742 63.827 1.00 21.20 129 GLY B C 1
ATOM 3238 O O . GLY B 1 149 ? 84.526 58.814 64.225 1.00 22.73 129 GLY B O 1
ATOM 3239 N N . VAL B 1 150 ? 85.937 57.077 64.487 1.00 21.42 130 VAL B N 1
ATOM 3240 C CA . VAL B 1 150 ? 86.513 57.597 65.725 1.00 22.36 130 VAL B CA 1
ATOM 3241 C C . VAL B 1 150 ? 87.142 58.957 65.427 1.00 23.50 130 VAL B C 1
ATOM 3242 O O . VAL B 1 150 ? 86.926 59.921 66.159 1.00 21.57 130 VAL B O 1
ATOM 3246 N N . GLU B 1 151 ? 87.914 59.019 64.342 1.00 25.01 131 GLU B N 1
ATOM 3247 C CA . GLU B 1 151 ? 88.585 60.254 63.931 1.00 27.01 131 GLU B CA 1
ATOM 3248 C C . GLU B 1 151 ? 87.575 61.347 63.635 1.00 25.57 131 GLU B C 1
ATOM 3249 O O . GLU B 1 151 ? 87.735 62.474 64.080 1.00 24.16 131 GLU B O 1
ATOM 3255 N N . GLY B 1 152 ? 86.545 61.009 62.866 1.00 23.22 132 GLY B N 1
ATOM 3256 C CA . GLY B 1 152 ? 85.538 61.991 62.510 1.00 22.91 132 GLY B CA 1
ATOM 3257 C C . GLY B 1 152 ? 84.763 62.568 63.683 1.00 22.70 132 GLY B C 1
ATOM 3258 O O . GLY B 1 152 ? 84.515 63.780 63.748 1.00 19.61 132 GLY B O 1
ATOM 3259 N N . ILE B 1 153 ? 84.355 61.702 64.604 1.00 20.94 133 ILE B N 1
ATOM 3260 C CA . ILE B 1 153 ? 83.615 62.159 65.782 1.00 21.27 133 ILE B CA 1
ATOM 3261 C C . ILE B 1 153 ? 84.547 63.000 66.672 1.00 22.08 133 ILE B C 1
ATOM 3262 O O . ILE B 1 153 ? 84.181 64.094 67.109 1.00 22.70 133 ILE B O 1
ATOM 3267 N N . ASN B 1 154 ? 85.752 62.497 66.925 1.00 21.90 134 ASN B N 1
ATOM 3268 C CA . ASN B 1 154 ? 86.720 63.232 67.739 1.00 23.93 134 ASN B CA 1
ATOM 3269 C C . ASN B 1 154 ? 86.861 64.631 67.153 1.00 24.17 134 ASN B C 1
ATOM 3270 O O . ASN B 1 154 ? 86.950 65.620 67.879 1.00 24.27 134 ASN B O 1
ATOM 3275 N N . GLY B 1 155 ? 86.846 64.679 65.825 1.00 24.77 135 GLY B N 1
ATOM 3276 C CA . GLY B 1 155 ? 87.000 65.916 65.085 1.00 24.90 135 GLY B CA 1
ATOM 3277 C C . GLY B 1 155 ? 85.928 66.975 65.217 1.00 26.72 135 GLY B C 1
ATOM 3278 O O . GLY B 1 155 ? 86.212 68.147 64.960 1.00 26.80 135 GLY B O 1
ATOM 3279 N N . ILE B 1 156 ? 84.701 66.601 65.574 1.00 23.64 136 ILE B N 1
ATOM 3280 C CA . ILE B 1 156 ? 83.653 67.607 65.732 1.00 24.19 136 ILE B CA 1
ATOM 3281 C C . ILE B 1 156 ? 83.199 67.736 67.189 1.00 23.65 136 ILE B C 1
ATOM 3282 O O . ILE B 1 156 ? 82.340 68.560 67.505 1.00 21.85 136 ILE B O 1
ATOM 3287 N N . ALA B 1 157 ? 83.786 66.940 68.075 1.00 22.51 137 ALA B N 1
ATOM 3288 C CA . ALA B 1 157 ? 83.390 66.973 69.481 1.00 24.49 137 ALA B CA 1
ATOM 3289 C C . ALA B 1 157 ? 83.548 68.343 70.157 1.00 25.48 137 ALA B C 1
ATOM 3290 O O . ALA B 1 157 ? 82.609 68.833 70.801 1.00 24.26 137 ALA B O 1
ATOM 3292 N N . ASP B 1 158 ? 84.720 68.961 70.019 1.00 25.49 138 ASP B N 1
ATOM 3293 C CA . ASP B 1 158 ? 84.955 70.268 70.641 1.00 25.82 138 ASP B CA 1
ATOM 3294 C C . ASP B 1 158 ? 83.959 71.295 70.130 1.00 23.97 138 ASP B C 1
ATOM 3295 O O . ASP B 1 158 ? 83.480 72.140 70.889 1.00 24.27 138 ASP B O 1
ATOM 3300 N N . PHE B 1 159 ? 83.635 71.208 68.845 1.00 24.31 139 PHE B N 1
ATOM 3301 C CA . PHE B 1 159 ? 82.677 72.125 68.225 1.00 23.89 139 PHE B CA 1
ATOM 3302 C C . PHE B 1 159 ? 81.300 71.957 68.886 1.00 23.81 139 PHE B C 1
ATOM 3303 O O . PHE B 1 159 ? 80.607 72.933 69.182 1.00 21.93 139 PHE B O 1
ATOM 3311 N N . ALA B 1 160 ? 80.906 70.710 69.113 1.00 21.45 140 ALA B N 1
ATOM 3312 C CA . ALA B 1 160 ? 79.623 70.450 69.752 1.00 21.20 140 ALA B CA 1
ATOM 3313 C C . ALA B 1 160 ? 79.713 70.884 71.212 1.00 19.19 140 ALA B C 1
ATOM 3314 O O . ALA B 1 160 ? 78.783 71.488 71.742 1.00 17.65 140 ALA B O 1
ATOM 3316 N N . ASN B 1 161 ? 80.848 70.609 71.847 1.00 19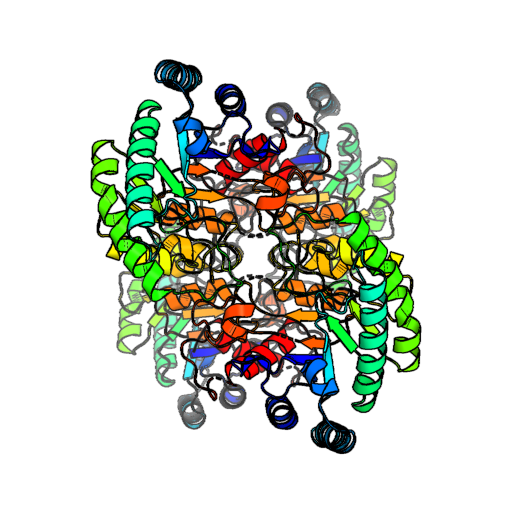.53 141 ASN B N 1
ATOM 3317 C CA . ASN B 1 161 ? 81.009 70.954 73.247 1.00 22.22 141 ASN B CA 1
ATOM 3318 C C . ASN B 1 161 ? 80.892 72.467 73.454 1.00 25.04 141 ASN B C 1
ATOM 3319 O O . ASN B 1 161 ? 80.228 72.921 74.390 1.00 23.08 141 ASN B O 1
ATOM 3324 N N . ASP B 1 162 ? 81.507 73.253 72.568 1.00 25.15 142 ASP B N 1
ATOM 3325 C CA . ASP B 1 162 ? 81.425 74.705 72.691 1.00 27.20 142 ASP B CA 1
ATOM 3326 C C . ASP B 1 162 ? 79.981 75.180 72.601 1.00 27.07 142 ASP B C 1
ATOM 3327 O O . ASP B 1 162 ? 79.656 76.280 73.035 1.00 27.67 142 ASP B O 1
ATOM 3332 N N . LEU B 1 163 ? 79.108 74.356 72.027 1.00 27.17 143 LEU B N 1
ATOM 3333 C CA . LEU B 1 163 ? 77.697 74.716 71.924 1.00 25.90 143 LEU B CA 1
ATOM 3334 C C . LEU B 1 163 ? 76.862 74.024 73.013 1.00 25.94 143 LEU B C 1
ATOM 3335 O O . LEU B 1 163 ? 75.641 74.137 73.033 1.00 25.96 143 LEU B O 1
ATOM 3340 N N . GLY B 1 164 ? 77.525 73.308 73.916 1.00 26.48 144 GLY B N 1
ATOM 3341 C CA . GLY B 1 164 ? 76.809 72.617 74.980 1.00 26.65 144 GLY B CA 1
ATOM 3342 C C . GLY B 1 164 ? 76.028 71.415 74.468 1.00 25.93 144 GLY B C 1
ATOM 3343 O O . GLY B 1 164 ? 74.957 71.088 74.982 1.00 24.33 144 GLY B O 1
ATOM 3344 N N . ILE B 1 165 ? 76.564 70.753 73.449 1.00 24.89 145 ILE B N 1
ATOM 3345 C CA . ILE B 1 165 ? 75.887 69.597 72.871 1.00 24.87 145 ILE B CA 1
ATOM 3346 C C . ILE B 1 165 ? 76.640 68.281 73.076 1.00 25.18 145 ILE B C 1
ATOM 3347 O O . ILE B 1 165 ? 77.855 68.202 72.851 1.00 25.70 145 ILE B O 1
ATOM 3352 N N . ASN B 1 166 ? 75.913 67.258 73.528 1.00 24.20 146 ASN B N 1
ATOM 3353 C CA . ASN B 1 166 ? 76.483 65.927 73.701 1.00 24.37 146 ASN B CA 1
ATOM 3354 C C . ASN B 1 166 ? 76.137 65.147 72.438 1.00 22.05 146 ASN B C 1
ATOM 3355 O O . ASN B 1 166 ? 74.992 65.189 71.977 1.00 21.68 146 ASN B O 1
ATOM 3360 N N . LEU B 1 167 ? 77.118 64.450 71.880 1.00 20.91 147 LEU B N 1
ATOM 3361 C CA . LEU B 1 167 ? 76.906 63.629 70.681 1.00 20.80 147 LEU B CA 1
ATOM 3362 C C . LEU B 1 167 ? 76.770 62.189 71.205 1.00 21.15 147 LEU B C 1
ATOM 3363 O O . LEU B 1 167 ? 77.710 61.647 71.792 1.00 22.03 147 LEU B O 1
ATOM 3368 N N . CYS B 1 168 ? 75.617 61.571 70.995 1.00 20.29 148 CYS B N 1
ATOM 3369 C CA . CYS B 1 168 ? 75.403 60.217 71.500 1.00 19.13 148 CYS B CA 1
ATOM 3370 C C . CYS B 1 168 ? 75.397 59.212 70.361 1.00 18.66 148 CYS B C 1
ATOM 3371 O O . CYS B 1 168 ? 74.543 59.265 69.476 1.00 19.84 148 CYS B O 1
ATOM 3374 N N . ILE B 1 169 ? 76.363 58.297 70.407 1.00 17.91 149 ILE B N 1
ATOM 3375 C CA . ILE B 1 169 ? 76.579 57.281 69.376 1.00 17.46 149 ILE B CA 1
ATOM 3376 C C . ILE B 1 169 ? 75.658 56.095 69.573 1.00 15.89 149 ILE B C 1
ATOM 3377 O O . ILE B 1 169 ? 75.800 55.351 70.533 1.00 13.63 149 ILE B O 1
ATOM 3382 N N . GLU B 1 170 ? 74.724 55.913 68.653 1.00 15.10 150 GLU B N 1
ATOM 3383 C CA . GLU B 1 170 ? 73.756 54.832 68.783 1.00 18.10 150 GLU B CA 1
ATOM 3384 C C . GLU B 1 170 ? 74.239 53.449 68.353 1.00 19.10 150 GLU B C 1
ATOM 3385 O O . GLU B 1 170 ? 74.766 53.270 67.254 1.00 18.15 150 GLU B O 1
ATOM 3391 N N . VAL B 1 171 ? 74.063 52.477 69.247 1.00 17.66 151 VAL B N 1
ATOM 3392 C CA . VAL B 1 171 ? 74.439 51.092 68.980 1.00 17.08 151 VAL B CA 1
ATOM 3393 C C . VAL B 1 171 ? 73.224 50.501 68.265 1.00 18.77 151 VAL B C 1
ATOM 3394 O O . VAL B 1 171 ? 72.102 50.569 68.780 1.00 17.93 151 VAL B O 1
ATOM 3398 N N . LEU B 1 172 ? 73.444 49.936 67.078 1.00 17.88 152 LEU B N 1
ATOM 3399 C CA . LEU B 1 172 ? 72.356 49.387 66.279 1.00 18.45 152 LEU B CA 1
ATOM 3400 C C . LEU B 1 172 ? 72.477 47.881 66.050 1.00 18.76 152 LEU B C 1
ATOM 3401 O O . LEU B 1 172 ? 73.522 47.282 66.299 1.00 16.57 152 LEU B O 1
ATOM 3406 N N . ASN B 1 173 ? 71.408 47.269 65.550 1.00 18.91 153 ASN B N 1
ATOM 3407 C CA . ASN B 1 173 ? 71.455 45.844 65.277 1.00 17.78 153 ASN B CA 1
ATOM 3408 C C . ASN B 1 173 ? 72.193 45.598 63.962 1.00 19.21 153 ASN B C 1
ATOM 3409 O O . ASN B 1 173 ? 72.366 46.518 63.157 1.00 16.79 153 ASN B O 1
ATOM 3414 N N . ARG B 1 174 ? 72.604 44.345 63.764 1.00 17.58 154 ARG B N 1
ATOM 3415 C CA . ARG B 1 174 ? 73.369 43.902 62.602 1.00 19.17 154 ARG B CA 1
ATOM 3416 C C . ARG B 1 174 ? 72.801 44.236 61.240 1.00 18.74 154 ARG B C 1
ATOM 3417 O O . ARG B 1 174 ? 73.559 44.338 60.278 1.00 19.43 154 ARG B O 1
ATOM 3425 N N . PHE B 1 175 ? 71.482 44.360 61.136 1.00 18.54 155 PHE B N 1
ATOM 3426 C CA . PHE B 1 175 ? 70.878 44.655 59.838 1.00 19.37 155 PHE B CA 1
ATOM 3427 C C . PHE B 1 175 ? 71.034 46.119 59.445 1.00 20.34 155 PHE B C 1
ATOM 3428 O O . PHE B 1 175 ? 70.888 46.468 58.275 1.00 21.87 155 PHE B O 1
ATOM 3436 N N . GLU B 1 176 ? 71.338 46.973 60.415 1.00 18.73 156 GLU B N 1
ATOM 3437 C CA . GLU B 1 176 ? 71.458 48.401 60.152 1.00 21.10 156 GLU B CA 1
ATOM 3438 C C . GLU B 1 176 ? 72.869 48.981 60.268 1.00 22.23 156 GLU B C 1
ATOM 3439 O O . GLU B 1 176 ? 73.166 50.033 59.691 1.00 21.66 156 GLU B O 1
ATOM 3445 N N . ASN B 1 177 ? 73.744 48.309 61.008 1.00 20.18 157 ASN B N 1
ATOM 3446 C CA . ASN B 1 177 ? 75.111 48.781 61.141 1.00 21.07 157 ASN B CA 1
ATOM 3447 C C . ASN B 1 177 ? 76.013 47.588 61.351 1.00 20.00 157 ASN B C 1
ATOM 3448 O O . ASN B 1 177 ? 75.580 46.572 61.881 1.00 18.44 157 ASN B O 1
ATOM 3453 N N . HIS B 1 178 ? 77.261 47.717 60.913 1.00 20.72 158 HIS B N 1
ATOM 3454 C CA . HIS B 1 178 ? 78.249 46.648 61.023 1.00 22.45 158 HIS B CA 1
ATOM 3455 C C . HIS B 1 178 ? 79.419 46.997 61.945 1.00 21.83 158 HIS B C 1
ATOM 3456 O O . HIS B 1 178 ? 80.292 46.157 62.189 1.00 21.48 158 HIS B O 1
ATOM 3463 N N . VAL B 1 179 ? 79.440 48.226 62.455 1.00 21.09 159 VAL B N 1
ATOM 3464 C CA . VAL B 1 179 ? 80.533 48.652 63.326 1.00 18.83 159 VAL B CA 1
ATOM 3465 C C . VAL B 1 179 ? 80.263 48.499 64.828 1.00 19.15 159 VAL B C 1
ATOM 3466 O O . VAL B 1 179 ? 81.021 47.838 65.541 1.00 19.57 159 VAL B O 1
ATOM 3470 N N . LEU B 1 180 ? 79.189 49.112 65.306 1.00 17.82 160 LEU B N 1
ATOM 3471 C CA . LEU B 1 180 ? 78.840 49.044 66.727 1.00 17.01 160 LEU B CA 1
ATOM 3472 C C . LEU B 1 180 ? 77.489 48.354 66.894 1.00 17.41 160 LEU B C 1
ATOM 3473 O O . LEU B 1 180 ? 76.452 48.947 66.606 1.00 16.39 160 LEU B O 1
ATOM 3478 N N . ASN B 1 181 ? 77.507 47.113 67.374 1.00 17.13 161 ASN B N 1
ATOM 3479 C CA . ASN B 1 181 ? 76.292 46.331 67.566 1.00 15.69 161 ASN B CA 1
ATOM 3480 C C . ASN B 1 181 ? 75.968 46.066 69.031 1.00 16.12 161 ASN B C 1
ATOM 3481 O O . ASN B 1 181 ? 74.847 45.681 69.346 1.00 14.69 161 ASN B O 1
ATOM 3486 N N . THR B 1 182 ? 76.944 46.228 69.921 1.00 15.93 162 THR B N 1
ATOM 3487 C CA . THR B 1 182 ? 76.698 45.988 71.351 1.00 16.42 162 THR B CA 1
ATOM 3488 C C . THR B 1 182 ? 77.178 47.146 72.204 1.00 17.20 162 THR B C 1
ATOM 3489 O O . THR B 1 182 ? 78.018 47.943 71.771 1.00 15.27 162 THR B O 1
ATOM 3493 N N . ALA B 1 183 ? 76.648 47.229 73.423 1.00 17.40 163 ALA B N 1
ATOM 3494 C CA . ALA B 1 183 ? 77.047 48.284 74.345 1.00 19.00 163 ALA B CA 1
ATOM 3495 C C . ALA B 1 183 ? 78.571 48.279 74.531 1.00 18.83 163 ALA B C 1
ATOM 3496 O O . ALA B 1 183 ? 79.188 49.339 74.528 1.00 20.00 163 ALA B O 1
ATOM 3498 N N . ALA B 1 184 ? 79.176 47.100 74.699 1.00 17.24 164 ALA B N 1
ATOM 3499 C CA . ALA B 1 184 ? 80.631 47.013 74.879 1.00 18.37 164 ALA B CA 1
ATOM 3500 C C . ALA B 1 184 ? 81.373 47.614 73.685 1.00 17.17 164 ALA B C 1
ATOM 3501 O O . ALA B 1 184 ? 82.366 48.309 73.859 1.00 18.64 164 ALA B O 1
ATOM 3503 N N . GLU B 1 185 ? 80.912 47.337 72.473 1.00 18.06 165 GLU B N 1
ATOM 3504 C CA . GLU B 1 185 ? 81.563 47.918 71.295 1.00 20.44 165 GLU B CA 1
ATOM 3505 C C . GLU B 1 185 ? 81.379 49.446 71.310 1.00 20.57 165 GLU B C 1
ATOM 3506 O O . GLU B 1 185 ? 82.302 50.195 70.997 1.00 21.16 165 GLU B O 1
ATOM 3512 N N . GLY B 1 186 ? 80.184 49.898 71.683 1.00 19.57 166 GLY B N 1
ATOM 3513 C CA . GLY B 1 186 ? 79.915 51.326 71.732 1.00 20.06 166 GLY B CA 1
ATOM 3514 C C . GLY B 1 186 ? 80.840 52.006 72.729 1.00 20.55 166 GLY B C 1
ATOM 3515 O O . GLY B 1 186 ? 81.395 53.064 72.457 1.00 20.46 166 GLY B O 1
ATOM 3516 N N . VAL B 1 187 ? 80.995 51.391 73.895 1.00 19.72 167 VAL B N 1
ATOM 3517 C CA . VAL B 1 187 ? 81.873 51.912 74.936 1.00 20.14 167 VAL B CA 1
ATOM 3518 C C . VAL B 1 187 ? 83.329 52.017 74.435 1.00 20.52 167 VAL B C 1
ATOM 3519 O O . VAL B 1 187 ? 83.992 53.023 74.665 1.00 19.35 167 VAL B O 1
ATOM 3523 N N . ALA B 1 188 ? 83.819 50.979 73.758 1.00 18.65 168 ALA B N 1
ATOM 3524 C CA . ALA B 1 188 ? 85.189 50.987 73.247 1.00 19.32 168 ALA B CA 1
ATOM 3525 C C . ALA B 1 188 ? 85.367 52.152 72.277 1.00 21.23 168 ALA B C 1
ATOM 3526 O O . ALA B 1 188 ? 86.370 52.857 72.326 1.00 20.19 168 ALA B O 1
ATOM 3528 N N . PHE B 1 189 ? 84.388 52.347 71.398 1.00 20.33 169 PHE B N 1
ATOM 3529 C CA . PHE B 1 189 ? 84.440 53.432 70.425 1.00 21.79 169 PHE B CA 1
ATOM 3530 C C . PHE B 1 189 ? 84.495 54.791 71.138 1.00 22.67 169 PHE B C 1
ATOM 3531 O O . PHE B 1 189 ? 85.344 55.628 70.842 1.00 21.40 169 PHE B O 1
ATOM 3539 N N . VAL B 1 190 ? 83.594 54.997 72.090 1.00 23.08 170 VAL B N 1
ATOM 3540 C CA . VAL B 1 190 ? 83.552 56.250 72.826 1.00 23.54 170 VAL B CA 1
ATOM 3541 C C . VAL B 1 190 ? 84.842 56.485 73.599 1.00 23.77 170 VAL B C 1
ATOM 3542 O O . VAL B 1 190 ? 85.345 57.611 73.641 1.00 21.72 170 VAL B O 1
ATOM 3546 N N . LYS B 1 191 ? 85.390 55.438 74.202 1.00 22.73 171 LYS B N 1
ATOM 3547 C CA . LYS B 1 191 ? 86.640 55.614 74.917 1.00 25.67 171 LYS B CA 1
ATOM 3548 C C . LYS B 1 191 ? 87.738 56.008 73.937 1.00 27.72 171 LYS B C 1
ATOM 3549 O O . LYS B 1 191 ? 88.588 56.822 74.269 1.00 28.45 171 LYS B O 1
ATOM 3555 N N . ASP B 1 192 ? 87.724 55.439 72.732 1.00 27.62 172 ASP B N 1
ATOM 3556 C CA . ASP B 1 192 ? 88.737 55.785 71.738 1.00 27.23 172 ASP B CA 1
ATOM 3557 C C . ASP B 1 192 ? 88.624 57.238 71.307 1.00 27.56 172 ASP B C 1
ATOM 3558 O O . ASP B 1 192 ? 89.637 57.886 71.031 1.00 26.08 172 ASP B O 1
ATOM 3563 N N . VAL B 1 193 ? 87.394 57.743 71.232 1.00 25.09 173 VAL B N 1
ATOM 3564 C CA . VAL B 1 193 ? 87.165 59.126 70.825 1.00 24.12 173 VAL B CA 1
ATOM 3565 C C . VAL B 1 193 ? 87.783 60.042 71.867 1.00 24.83 173 VAL B C 1
ATOM 3566 O O . VAL B 1 193 ? 88.380 61.060 71.538 1.00 25.07 173 VAL B O 1
ATOM 3570 N N . GLY B 1 194 ? 87.638 59.657 73.128 1.00 25.83 174 GLY B N 1
ATOM 3571 C CA . GLY B 1 194 ? 88.203 60.418 74.224 1.00 25.10 174 GLY B CA 1
ATOM 3572 C C . GLY B 1 194 ? 87.713 61.835 74.448 1.00 24.77 174 GLY B C 1
ATOM 3573 O O . GLY B 1 194 ? 88.500 62.700 74.821 1.00 23.51 174 GLY B O 1
ATOM 3574 N N . LYS B 1 195 ? 86.430 62.089 74.233 1.00 24.63 175 LYS B N 1
ATOM 3575 C CA . LYS B 1 195 ? 85.887 63.426 74.450 1.00 25.34 175 LYS B CA 1
ATOM 3576 C C . LYS B 1 195 ? 84.787 63.328 75.500 1.00 27.75 175 LYS B C 1
ATOM 3577 O O . LYS B 1 195 ? 83.976 62.398 75.464 1.00 25.94 175 LYS B O 1
ATOM 3583 N N . ASN B 1 196 ? 84.765 64.279 76.435 1.00 27.04 176 ASN B N 1
ATOM 3584 C CA . ASN B 1 196 ? 83.790 64.275 77.517 1.00 26.69 176 ASN B CA 1
ATOM 3585 C C . ASN B 1 196 ? 82.344 64.377 77.085 1.00 26.93 176 ASN B C 1
ATOM 3586 O O . ASN B 1 196 ? 81.469 63.855 77.768 1.00 26.32 176 ASN B O 1
ATOM 3591 N N . ASN B 1 197 ? 82.093 65.049 75.967 1.00 23.21 177 ASN B N 1
ATOM 3592 C CA . ASN B 1 197 ? 80.735 65.229 75.489 1.00 23.25 177 ASN B CA 1
ATOM 3593 C C . ASN B 1 197 ? 80.275 64.205 74.447 1.00 21.21 177 ASN B C 1
ATOM 3594 O O . ASN B 1 197 ? 79.263 64.408 73.779 1.00 22.69 177 ASN B O 1
ATOM 3599 N N . VAL B 1 198 ? 81.020 63.115 74.305 1.00 21.74 178 VAL B N 1
ATOM 3600 C CA . VAL B 1 198 ? 80.654 62.052 73.366 1.00 21.57 178 VAL B CA 1
ATOM 3601 C C . VAL B 1 198 ? 80.235 60.874 74.240 1.00 21.33 178 VAL B C 1
ATOM 3602 O O . VAL B 1 198 ? 81.022 60.386 75.054 1.00 18.58 178 VAL B O 1
ATOM 3606 N N . LYS B 1 199 ? 78.995 60.433 74.050 1.00 21.41 179 LYS B N 1
ATOM 3607 C CA . LYS B 1 199 ? 78.402 59.372 74.864 1.00 20.99 179 LYS B CA 1
ATOM 3608 C C . LYS B 1 199 ? 77.881 58.188 74.058 1.00 19.48 179 LYS B C 1
ATOM 3609 O O . LYS B 1 199 ? 77.725 58.280 72.844 1.00 18.00 179 LYS B O 1
ATOM 3615 N N . VAL B 1 200 ? 77.584 57.091 74.757 1.00 19.54 180 VAL B N 1
ATOM 3616 C CA . VAL B 1 200 ? 77.009 55.902 74.129 1.00 20.06 180 VAL B CA 1
ATOM 3617 C C . VAL B 1 200 ? 75.483 56.064 74.174 1.00 20.65 180 VAL B C 1
ATOM 3618 O O . VAL B 1 200 ? 74.925 56.667 75.101 1.00 20.06 180 VAL B O 1
ATOM 3630 N N . LEU B 1 202 ? 71.892 53.738 73.727 1.00 16.42 182 LEU B N 1
ATOM 3631 C CA . LEU B 1 202 ? 71.331 52.400 73.548 1.00 16.79 182 LEU B CA 1
ATOM 3632 C C . LEU B 1 202 ? 69.847 52.491 73.193 1.00 17.64 182 LEU B C 1
ATOM 3633 O O . LEU B 1 202 ? 69.163 53.455 73.559 1.00 17.28 182 LEU B O 1
ATOM 3638 N N . ASP B 1 203 ? 69.350 51.473 72.494 1.00 16.39 183 ASP B N 1
ATOM 3639 C CA . ASP B 1 203 ? 67.961 51.431 72.029 1.00 16.99 183 ASP B CA 1
ATOM 3640 C C . ASP B 1 203 ? 67.462 50.003 72.303 1.00 16.40 183 ASP B C 1
ATOM 3641 O O . ASP B 1 203 ? 68.084 49.053 71.843 1.00 15.85 183 ASP B O 1
ATOM 3646 N N . THR B 1 204 ? 66.362 49.855 73.049 1.00 15.10 184 THR B N 1
ATOM 3647 C CA . THR B 1 204 ? 65.856 48.521 73.392 1.00 16.18 184 THR B CA 1
ATOM 3648 C C . THR B 1 204 ? 65.535 47.640 72.177 1.00 16.89 184 THR B C 1
ATOM 3649 O O . THR B 1 204 ? 65.696 46.418 72.224 1.00 17.45 184 THR B O 1
ATOM 3653 N N . PHE B 1 205 ? 65.095 48.254 71.091 1.00 15.50 185 PHE B N 1
ATOM 3654 C CA . PHE B 1 205 ? 64.779 47.497 69.876 1.00 16.81 185 PHE B CA 1
ATOM 3655 C C . PHE B 1 205 ? 66.051 46.830 69.359 1.00 15.13 185 PHE B C 1
ATOM 3656 O O . PHE B 1 205 ? 66.043 45.652 68.992 1.00 16.11 185 PHE B O 1
ATOM 3664 N N . HIS B 1 206 ? 67.149 47.580 69.346 1.00 15.87 186 HIS B N 1
ATOM 3665 C CA . HIS B 1 206 ? 68.433 47.053 68.868 1.00 15.74 186 HIS B CA 1
ATOM 3666 C C . HIS B 1 206 ? 69.069 46.087 69.852 1.00 15.18 186 HIS B C 1
ATOM 3667 O O . HIS B 1 206 ? 69.609 45.057 69.457 1.00 15.70 186 HIS B O 1
ATOM 3682 N N . ASN B 1 208 ? 67.548 44.212 71.880 1.00 14.66 188 ASN B N 1
ATOM 3683 C CA . ASN B 1 208 ? 66.756 42.982 71.863 1.00 16.58 188 ASN B CA 1
ATOM 3684 C C . ASN B 1 208 ? 67.326 41.938 70.915 1.00 15.53 188 ASN B C 1
ATOM 3685 O O . ASN B 1 208 ? 67.192 40.745 71.142 1.00 15.82 188 ASN B O 1
ATOM 3690 N N . ILE B 1 209 ? 67.953 42.385 69.846 1.00 15.00 189 ILE B N 1
ATOM 3691 C CA . ILE B 1 209 ? 68.531 41.443 68.917 1.00 17.48 189 ILE B CA 1
ATOM 3692 C C . ILE B 1 209 ? 69.957 41.016 69.309 1.00 18.77 189 ILE B C 1
ATOM 3693 O O . ILE B 1 209 ? 70.247 39.821 69.463 1.00 19.34 189 ILE B O 1
ATOM 3698 N N . GLU B 1 210 ? 70.816 42.001 69.539 1.00 16.29 190 GLU B N 1
ATOM 3699 C CA . GLU B 1 210 ? 72.229 41.758 69.798 1.00 15.80 190 GLU B CA 1
ATOM 3700 C C . GLU B 1 210 ? 72.777 41.440 71.186 1.00 16.51 190 GLU B C 1
ATOM 3701 O O . GLU B 1 210 ? 73.732 40.673 71.302 1.00 16.21 190 GLU B O 1
ATOM 3707 N N . GLU B 1 211 ? 72.199 42.026 72.228 1.00 15.92 191 GLU B N 1
ATOM 3708 C CA . GLU B 1 211 ? 72.733 41.869 73.575 1.00 16.06 191 GLU B CA 1
ATOM 3709 C C . GLU B 1 211 ? 72.504 40.546 74.272 1.00 18.45 191 GLU B C 1
ATOM 3710 O O . GLU B 1 211 ? 71.458 39.918 74.119 1.00 18.37 191 GLU B O 1
ATOM 3716 N N . ASP B 1 212 ? 73.492 40.141 75.056 1.00 17.22 192 ASP B N 1
ATOM 3717 C CA . ASP B 1 212 ? 73.382 38.925 75.841 1.00 19.70 192 ASP B CA 1
ATOM 3718 C C . ASP B 1 212 ? 72.388 39.247 76.968 1.00 19.19 192 ASP B C 1
ATOM 3719 O O . ASP B 1 212 ? 71.536 38.433 77.293 1.00 17.90 192 ASP B O 1
ATOM 3724 N N . SER B 1 213 ? 72.467 40.462 77.513 1.00 19.20 193 SER B N 1
ATOM 3725 C CA . SER B 1 213 ? 71.582 40.881 78.607 1.00 19.01 193 SER B CA 1
ATOM 3726 C C . SER B 1 213 ? 71.266 42.383 78.604 1.00 19.15 193 SER B C 1
ATOM 3727 O O . SER B 1 213 ? 72.165 43.204 78.483 1.00 18.80 193 SER B O 1
ATOM 3730 N N . PHE B 1 214 ? 69.992 42.740 78.757 1.00 17.42 194 PHE B N 1
ATOM 3731 C CA . PHE B 1 214 ? 69.605 44.145 78.772 1.00 18.29 194 PHE B CA 1
ATOM 3732 C C . PHE B 1 214 ? 70.271 44.880 79.933 1.00 19.37 194 PHE B C 1
ATOM 3733 O O . PHE B 1 214 ? 70.867 45.953 79.756 1.00 17.51 194 PHE B O 1
ATOM 3741 N N . GLY B 1 215 ? 70.165 44.297 81.121 1.00 17.63 195 GLY B N 1
ATOM 3742 C CA . GLY B 1 215 ? 70.752 44.904 82.300 1.00 17.91 195 GLY B CA 1
ATOM 3743 C C . GLY B 1 215 ? 72.260 45.016 82.231 1.00 18.78 195 GLY B C 1
ATOM 3744 O O . GLY B 1 215 ? 72.829 46.041 82.640 1.00 17.62 195 GLY B O 1
ATOM 3745 N N . ASP B 1 216 ? 72.921 43.976 81.724 1.00 18.19 196 ASP B N 1
ATOM 3746 C CA . ASP B 1 216 ? 74.380 44.005 81.628 1.00 19.92 196 ASP B CA 1
ATOM 3747 C C . ASP B 1 216 ? 74.840 45.055 80.614 1.00 18.76 196 ASP B C 1
ATOM 3748 O O . ASP B 1 216 ? 75.857 45.698 80.829 1.00 15.85 196 ASP B O 1
ATOM 3753 N N . ALA B 1 217 ? 74.087 45.230 79.524 1.00 15.60 197 ALA B N 1
ATOM 3754 C CA . ALA B 1 217 ? 74.443 46.223 78.504 1.00 17.32 197 ALA B CA 1
ATOM 3755 C C . ALA B 1 217 ? 74.397 47.637 79.092 1.00 17.10 197 ALA B C 1
ATOM 3756 O O . ALA B 1 217 ? 75.280 48.463 78.855 1.00 16.99 197 ALA B O 1
ATOM 3758 N N . ILE B 1 218 ? 73.344 47.913 79.848 1.00 18.66 198 ILE B N 1
ATOM 3759 C CA . ILE B 1 218 ? 73.179 49.217 80.452 1.00 18.50 198 ILE B CA 1
ATOM 3760 C C . ILE B 1 218 ? 74.282 49.488 81.480 1.00 18.96 198 ILE B C 1
ATOM 3761 O O . ILE B 1 218 ? 74.837 50.581 81.509 1.00 17.40 198 ILE B O 1
ATOM 3766 N N . ARG B 1 219 ? 74.607 48.491 82.300 1.00 18.99 199 ARG B N 1
ATOM 3767 C CA . ARG B 1 219 ? 75.672 48.623 83.309 1.00 20.57 199 ARG B CA 1
ATOM 3768 C C . ARG B 1 219 ? 77.026 48.842 82.606 1.00 20.80 199 ARG B C 1
ATOM 3769 O O . ARG B 1 219 ? 77.877 49.597 83.072 1.00 17.45 199 ARG B O 1
ATOM 3777 N N . THR B 1 220 ? 77.221 48.153 81.484 1.00 21.08 200 THR B N 1
ATOM 3778 C CA . THR B 1 220 ? 78.441 48.284 80.712 1.00 20.81 200 THR B CA 1
ATOM 3779 C C . THR B 1 220 ? 78.557 49.725 80.219 1.00 20.29 200 THR B C 1
ATOM 3780 O O . THR B 1 220 ? 79.616 50.338 80.328 1.00 19.44 200 THR B O 1
ATOM 3784 N N . ALA B 1 221 ? 77.465 50.266 79.682 1.00 20.82 201 ALA B N 1
ATOM 3785 C CA . ALA B 1 221 ? 77.475 51.648 79.217 1.00 19.38 201 ALA B CA 1
ATOM 3786 C C . ALA B 1 221 ? 77.825 52.519 80.429 1.00 22.76 201 ALA B C 1
ATOM 3787 O O . ALA B 1 221 ? 78.664 53.422 80.351 1.00 22.93 201 ALA B O 1
ATOM 3789 N N . GLY B 1 222 ? 77.165 52.250 81.548 1.00 21.35 202 GLY B N 1
ATOM 3790 C CA . GLY B 1 222 ? 77.452 52.981 82.766 1.00 23.13 202 GLY B CA 1
ATOM 3791 C C . GLY B 1 222 ? 77.409 54.492 82.640 1.00 24.29 202 GLY B C 1
ATOM 3792 O O . GLY B 1 222 ? 76.445 55.044 82.110 1.00 21.49 202 GLY B O 1
ATOM 3793 N N . PRO B 1 223 ? 78.455 55.188 83.122 1.00 24.87 203 PRO B N 1
ATOM 3794 C CA . PRO B 1 223 ? 78.591 56.651 83.097 1.00 23.95 203 PRO B CA 1
ATOM 3795 C C . PRO B 1 223 ? 78.612 57.206 81.679 1.00 23.52 203 PRO B C 1
ATOM 3796 O O . PRO B 1 223 ? 78.399 58.393 81.470 1.00 23.04 203 PRO B O 1
ATOM 3800 N N . LEU B 1 224 ? 78.852 56.348 80.699 1.00 21.58 204 LEU B N 1
ATOM 3801 C CA . LEU B 1 224 ? 78.903 56.816 79.319 1.00 23.04 204 LEU B CA 1
ATOM 3802 C C . LEU B 1 224 ? 77.546 56.857 78.613 1.00 21.61 204 LEU B C 1
ATOM 3803 O O . LEU B 1 224 ? 77.445 57.394 77.507 1.00 21.10 204 LEU B O 1
ATOM 3808 N N . LEU B 1 225 ? 76.506 56.310 79.244 1.00 22.35 205 LEU B N 1
ATOM 3809 C CA . LEU B 1 225 ? 75.160 56.316 78.648 1.00 22.38 205 LEU B CA 1
ATOM 3810 C C . LEU B 1 225 ? 74.671 57.762 78.626 1.00 22.07 205 LEU B C 1
ATOM 3811 O O . LEU B 1 225 ? 74.489 58.368 79.685 1.00 20.25 205 LEU B O 1
ATOM 3816 N N . GLY B 1 226 ? 74.451 58.312 77.432 1.00 20.03 206 GLY B N 1
ATOM 3817 C CA . GLY B 1 226 ? 73.979 59.684 77.320 1.00 21.46 206 GLY B CA 1
ATOM 3818 C C . GLY B 1 226 ? 72.596 59.894 76.704 1.00 21.64 206 GLY B C 1
ATOM 3819 O O . GLY B 1 226 ? 72.084 61.013 76.706 1.00 20.41 206 GLY B O 1
ATOM 3820 N N . HIS B 1 227 ? 71.995 58.840 76.156 1.00 20.49 207 HIS B N 1
ATOM 3821 C CA . HIS B 1 227 ? 70.657 58.940 75.563 1.00 21.14 207 HIS B CA 1
ATOM 3822 C C . HIS B 1 227 ? 70.096 57.507 75.495 1.00 20.55 207 HIS B C 1
ATOM 3823 O O . HIS B 1 227 ? 70.867 56.530 75.439 1.00 19.46 207 HIS B O 1
ATOM 3830 N N . PHE B 1 228 ? 68.772 57.373 75.481 1.00 19.58 208 PHE B N 1
ATOM 3831 C CA . PHE B 1 228 ? 68.152 56.040 75.513 1.00 18.51 208 PHE B CA 1
ATOM 3832 C C . PHE B 1 228 ? 66.828 55.995 74.746 1.00 18.07 208 PHE B C 1
ATOM 3833 O O . PHE B 1 228 ? 65.968 56.843 74.947 1.00 16.74 208 PHE B O 1
ATOM 3841 N N . HIS B 1 229 ? 66.679 54.999 73.876 1.00 16.76 209 HIS B N 1
ATOM 3842 C CA . HIS B 1 229 ? 65.476 54.825 73.071 1.00 17.01 209 HIS B CA 1
ATOM 3843 C C . HIS B 1 229 ? 64.727 53.557 73.512 1.00 18.43 209 HIS B C 1
ATOM 3844 O O . HIS B 1 229 ? 65.345 52.515 73.795 1.00 16.80 209 HIS B O 1
ATOM 3851 N N . THR B 1 230 ? 63.401 53.636 73.534 1.00 16.54 210 THR B N 1
ATOM 3852 C CA . THR B 1 230 ? 62.586 52.504 73.953 1.00 15.33 210 THR B CA 1
ATOM 3853 C C . THR B 1 230 ? 61.510 52.171 72.927 1.00 18.17 210 THR B C 1
ATOM 3854 O O . THR B 1 230 ? 61.044 53.044 72.167 1.00 15.98 210 THR B O 1
ATOM 3858 N N . GLY B 1 231 ? 61.146 50.889 72.912 1.00 16.24 211 GLY B N 1
ATOM 3859 C CA . GLY B 1 231 ? 60.138 50.357 72.018 1.00 16.37 211 GLY B CA 1
ATOM 3860 C C . GLY B 1 231 ? 60.136 48.864 72.275 1.00 16.97 211 GLY B C 1
ATOM 3861 O O . GLY B 1 231 ? 61.124 48.343 72.801 1.00 17.04 211 GLY B O 1
ATOM 3862 N N . GLU B 1 232 ? 59.048 48.174 71.948 1.00 15.19 212 GLU B N 1
ATOM 3863 C CA . GLU B 1 232 ? 59.004 46.732 72.149 1.00 15.99 212 GLU B CA 1
ATOM 3864 C C . GLU B 1 232 ? 59.802 46.108 71.010 1.00 15.96 212 GLU B C 1
ATOM 3865 O O . GLU B 1 232 ? 60.204 46.804 70.076 1.00 15.81 212 GLU B O 1
ATOM 3871 N N . SER B 1 233 ? 60.020 44.799 71.071 1.00 16.99 213 SER B N 1
ATOM 3872 C CA . SER B 1 233 ? 60.805 44.108 70.044 1.00 16.61 213 SER B CA 1
ATOM 3873 C C . SER B 1 233 ? 60.334 44.357 68.604 1.00 18.06 213 SER B C 1
ATOM 3874 O O . SER B 1 233 ? 61.140 44.332 67.663 1.00 16.57 213 SER B O 1
ATOM 3877 N N . ASN B 1 234 ? 59.041 44.590 68.423 1.00 17.94 214 ASN B N 1
ATOM 3878 C CA . ASN B 1 234 ? 58.528 44.843 67.084 1.00 17.94 214 ASN B CA 1
ATOM 3879 C C . ASN B 1 234 ? 58.139 46.316 66.915 1.00 18.88 214 ASN B C 1
ATOM 3880 O O . ASN B 1 234 ? 57.390 46.680 66.000 1.00 16.68 214 ASN B O 1
ATOM 3885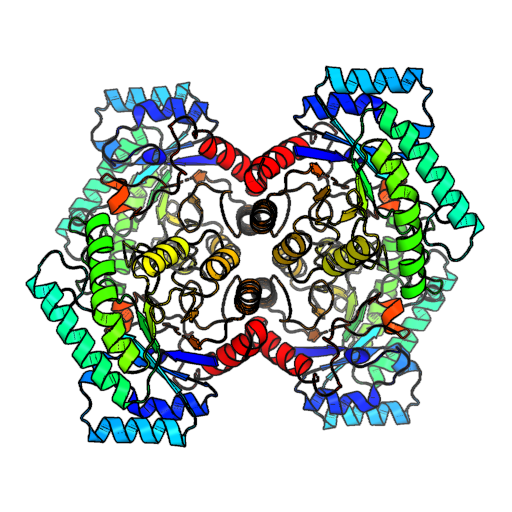 N N . ARG B 1 235 ? 58.643 47.139 67.835 1.00 18.54 215 ARG B N 1
ATOM 3886 C CA . ARG B 1 235 ? 58.465 48.585 67.817 1.00 19.26 215 ARG B CA 1
ATOM 3887 C C . ARG B 1 235 ? 57.141 49.196 68.275 1.00 19.58 215 ARG B C 1
ATOM 3888 O O . ARG B 1 235 ? 56.841 50.331 67.915 1.00 18.43 215 ARG B O 1
ATOM 3896 N N . ARG B 1 236 ? 56.352 48.457 69.051 1.00 18.43 216 ARG B N 1
ATOM 3897 C CA . ARG B 1 236 ? 55.102 49.002 69.584 1.00 18.68 216 ARG B CA 1
ATOM 3898 C C . ARG B 1 236 ? 55.515 49.877 70.766 1.00 16.82 216 ARG B C 1
ATOM 3899 O O . ARG B 1 236 ? 56.667 49.824 71.197 1.00 17.03 216 ARG B O 1
ATOM 3907 N N . VAL B 1 237 ? 54.601 50.682 71.301 1.00 17.24 217 VAL B N 1
ATOM 3908 C CA . VAL B 1 237 ? 54.974 51.534 72.420 1.00 16.40 217 VAL B CA 1
ATOM 3909 C C . VAL B 1 237 ? 55.317 50.694 73.653 1.00 17.81 217 VAL B C 1
ATOM 3910 O O . VAL B 1 237 ? 54.843 49.550 73.804 1.00 15.77 217 VAL B O 1
ATOM 3914 N N . PRO B 1 238 ? 56.160 51.240 74.547 1.00 15.39 218 PRO B N 1
ATOM 3915 C CA . PRO B 1 238 ? 56.547 50.518 75.762 1.00 17.35 218 PRO B CA 1
ATOM 3916 C C . PRO B 1 238 ? 55.343 50.085 76.615 1.00 18.26 218 PRO B C 1
ATOM 3917 O O . PRO B 1 238 ? 54.447 50.876 76.882 1.00 16.77 218 PRO B O 1
ATOM 3921 N N . GLY B 1 239 ? 55.344 48.830 77.048 1.00 18.43 219 GLY B N 1
ATOM 3922 C CA . GLY B 1 239 ? 54.263 48.347 77.881 1.00 19.22 219 GLY B CA 1
ATOM 3923 C C . GLY B 1 239 ? 53.337 47.411 77.134 1.00 21.13 219 GLY B C 1
ATOM 3924 O O . GLY B 1 239 ? 52.586 46.678 77.756 1.00 21.21 219 GLY B O 1
ATOM 3925 N N . LYS B 1 240 ? 53.382 47.449 75.802 1.00 18.59 220 LYS B N 1
ATOM 3926 C CA . LYS B 1 240 ? 52.550 46.573 74.987 1.00 20.90 220 LYS B CA 1
ATOM 3927 C C . LYS B 1 240 ? 53.112 45.166 74.890 1.00 19.58 220 LYS B C 1
ATOM 3928 O O . LYS B 1 240 ? 52.368 44.236 74.601 1.00 19.11 220 LYS B O 1
ATOM 3934 N N . GLY B 1 241 ? 54.413 45.004 75.141 1.00 18.69 221 GLY B N 1
ATOM 3935 C CA . GLY B 1 241 ? 55.015 43.690 74.968 1.00 19.06 221 GLY B CA 1
ATOM 3936 C C . GLY B 1 241 ? 55.793 43.023 76.076 1.00 19.24 221 GLY B C 1
ATOM 3937 O O . GLY B 1 241 ? 55.655 43.350 77.248 1.00 19.35 221 GLY B O 1
ATOM 3938 N N . ARG B 1 242 ? 56.655 42.095 75.669 1.00 20.07 222 ARG B N 1
ATOM 3939 C CA . ARG B 1 242 ? 57.450 41.286 76.583 1.00 20.93 222 ARG B CA 1
ATOM 3940 C C . ARG B 1 242 ? 58.826 41.798 77.010 1.00 21.26 222 ARG B C 1
ATOM 3941 O O . ARG B 1 242 ? 59.561 41.091 77.689 1.00 21.07 222 ARG B O 1
ATOM 3957 N N . PRO B 1 244 ? 61.852 43.222 79.001 1.00 20.50 224 PRO B N 1
ATOM 3958 C CA . PRO B 1 244 ? 62.106 43.152 80.456 1.00 20.49 224 PRO B CA 1
ATOM 3959 C C . PRO B 1 244 ? 62.214 44.557 81.049 1.00 18.46 224 PRO B C 1
ATOM 3960 O O . PRO B 1 244 ? 63.290 44.966 81.489 1.00 17.52 224 PRO B O 1
ATOM 3964 N N . TRP B 1 245 ? 61.103 45.289 81.077 1.00 16.50 225 TRP B N 1
ATOM 3965 C CA . TRP B 1 245 ? 61.124 46.658 81.579 1.00 14.47 225 TRP B CA 1
ATOM 3966 C C . TRP B 1 245 ? 61.590 46.816 83.015 1.00 15.88 225 TRP B C 1
ATOM 3967 O O . TRP B 1 245 ? 62.293 47.774 83.323 1.00 15.38 225 TRP B O 1
ATOM 3978 N N . HIS B 1 246 ? 61.204 45.890 83.895 1.00 14.30 226 HIS B N 1
ATOM 3979 C CA . HIS B 1 246 ? 61.614 45.991 85.287 1.00 16.96 226 HIS B CA 1
ATOM 3980 C C . HIS B 1 246 ? 63.148 45.900 85.379 1.00 16.89 226 HIS B C 1
ATOM 3981 O O . HIS B 1 246 ? 63.775 46.665 86.093 1.00 14.96 226 HIS B O 1
ATOM 3988 N N . GLU B 1 247 ? 63.742 44.966 84.645 1.00 16.37 227 GLU B N 1
ATOM 3989 C CA . GLU B 1 247 ? 65.192 44.792 84.632 1.00 17.17 227 GLU B CA 1
ATOM 3990 C C . GLU B 1 247 ? 65.880 46.034 84.048 1.00 17.50 227 GLU B C 1
ATOM 3991 O O . GLU B 1 247 ? 66.922 46.480 84.539 1.00 15.89 227 GLU B O 1
ATOM 3997 N N . ILE B 1 248 ? 65.292 46.600 83.001 1.00 17.01 228 ILE B N 1
ATOM 3998 C CA . ILE B 1 248 ? 65.870 47.788 82.382 1.00 17.19 228 ILE B CA 1
ATOM 3999 C C . ILE B 1 248 ? 65.835 48.966 83.353 1.00 18.65 228 ILE B C 1
ATOM 4000 O O . ILE B 1 248 ? 66.808 49.711 83.471 1.00 17.19 228 ILE B O 1
ATOM 4005 N N . GLY B 1 249 ? 64.703 49.126 84.037 1.00 18.20 229 GLY B N 1
ATOM 4006 C CA . GLY B 1 249 ? 64.559 50.212 84.981 1.00 17.96 229 GLY B CA 1
ATOM 4007 C C . GLY B 1 249 ? 65.580 50.100 86.094 1.00 19.55 229 GLY B C 1
ATOM 4008 O O . GLY B 1 249 ? 66.191 51.095 86.512 1.00 17.61 229 GLY B O 1
ATOM 4009 N N . LEU B 1 250 ? 65.751 48.881 86.589 1.00 18.97 230 LEU B N 1
ATOM 4010 C CA . LEU B 1 250 ? 66.707 48.622 87.651 1.00 21.18 230 LEU B CA 1
ATOM 4011 C C . LEU B 1 250 ? 68.118 49.012 87.202 1.00 20.41 230 LEU B C 1
ATOM 4012 O O . LEU B 1 250 ? 68.860 49.653 87.950 1.00 17.58 230 LEU B O 1
ATOM 4017 N N . ALA B 1 251 ? 68.481 48.610 85.983 1.00 17.61 231 ALA B N 1
ATOM 4018 C CA . ALA B 1 251 ? 69.796 48.904 85.441 1.00 18.62 231 ALA B CA 1
ATOM 4019 C C . ALA B 1 251 ? 69.990 50.415 85.301 1.00 19.45 231 ALA B C 1
ATOM 4020 O O . ALA B 1 251 ? 71.013 50.958 85.734 1.00 18.77 231 ALA B O 1
ATOM 4022 N N . LEU B 1 252 ? 69.017 51.101 84.706 1.00 19.42 232 LEU B N 1
ATOM 4023 C CA . LEU B 1 252 ? 69.142 52.558 84.547 1.00 21.23 232 LEU B CA 1
ATOM 4024 C C . LEU B 1 252 ? 69.371 53.241 85.909 1.00 23.36 232 LEU B C 1
ATOM 4025 O O . LEU B 1 252 ? 70.096 54.238 86.005 1.00 22.90 232 LEU B O 1
ATOM 4030 N N . ARG B 1 253 ? 68.771 52.696 86.964 1.00 24.52 233 ARG B N 1
ATOM 4031 C CA . ARG B 1 253 ? 68.949 53.268 88.290 1.00 27.35 233 ARG B CA 1
ATOM 4032 C C . ARG B 1 253 ? 70.297 52.869 88.889 1.00 26.52 233 ARG B C 1
ATOM 4033 O O . ARG B 1 253 ? 70.909 53.647 89.602 1.00 27.46 233 ARG B O 1
ATOM 4041 N N . ASP B 1 254 ? 70.765 51.666 88.583 1.00 27.79 234 ASP B N 1
ATOM 4042 C CA . ASP B 1 254 ? 72.060 51.209 89.066 1.00 28.07 234 ASP B CA 1
ATOM 4043 C C . ASP B 1 254 ? 73.122 52.220 88.617 1.00 27.04 234 ASP B C 1
ATOM 4044 O O . ASP B 1 254 ? 74.033 52.530 89.359 1.00 25.28 234 ASP B O 1
ATOM 4049 N N . ILE B 1 255 ? 73.009 52.716 87.391 1.00 25.09 235 ILE B N 1
ATOM 4050 C CA . ILE B 1 255 ? 74.013 53.645 86.879 1.00 23.99 235 ILE B CA 1
ATOM 4051 C C . ILE B 1 255 ? 73.652 55.109 87.054 1.00 25.67 235 ILE B C 1
ATOM 4052 O O . ILE B 1 255 ? 74.287 55.984 86.454 1.00 24.37 235 ILE B O 1
ATOM 4057 N N . ASN B 1 256 ? 72.636 55.368 87.877 1.00 25.72 236 ASN B N 1
ATOM 4058 C CA . ASN B 1 256 ? 72.166 56.721 88.143 1.00 26.98 236 ASN B CA 1
ATOM 4059 C C . ASN B 1 256 ? 71.930 57.494 86.848 1.00 26.69 236 ASN B C 1
ATOM 4060 O O . ASN B 1 256 ? 72.354 58.648 86.711 1.00 25.81 236 ASN B O 1
ATOM 4065 N N . TYR B 1 257 ? 71.237 56.869 85.901 1.00 25.27 237 TYR B N 1
ATOM 4066 C CA . TYR B 1 257 ? 70.958 57.528 84.630 1.00 25.48 237 TYR B CA 1
ATOM 4067 C C . TYR B 1 257 ? 69.994 58.688 84.808 1.00 25.54 237 TYR B C 1
ATOM 4068 O O . TYR B 1 257 ? 68.873 58.525 85.283 1.00 25.63 237 TYR B O 1
ATOM 4077 N N . THR B 1 258 ? 70.425 59.874 84.413 1.00 26.88 238 THR B N 1
ATOM 4078 C CA . THR B 1 258 ? 69.562 61.028 84.557 1.00 29.33 238 THR B CA 1
ATOM 4079 C C . THR B 1 258 ? 69.265 61.671 83.206 1.00 28.66 238 THR B C 1
ATOM 4080 O O . THR B 1 258 ? 68.782 62.798 83.140 1.00 29.60 238 THR B O 1
ATOM 4084 N N . GLY B 1 259 ? 69.543 60.936 82.134 1.00 27.45 239 GLY B N 1
ATOM 4085 C CA . GLY B 1 259 ? 69.299 61.445 80.799 1.00 24.68 239 GLY B CA 1
ATOM 4086 C C . GLY B 1 259 ? 67.865 61.255 80.355 1.00 23.59 239 GLY B C 1
ATOM 4087 O O . GLY B 1 259 ? 66.957 61.069 81.162 1.00 24.46 239 GLY B O 1
ATOM 4088 N N . ALA B 1 260 ? 67.663 61.292 79.047 1.00 22.10 240 ALA B N 1
ATOM 4089 C CA . ALA B 1 260 ? 66.342 61.157 78.473 1.00 19.67 240 ALA B CA 1
ATOM 4090 C C . ALA B 1 260 ? 65.991 59.719 78.085 1.00 18.97 240 ALA B C 1
ATOM 4091 O O . ALA B 1 260 ? 66.857 58.900 77.758 1.00 17.35 240 ALA B O 1
ATOM 4093 N N . VAL B 1 261 ? 64.702 59.428 78.127 1.00 17.36 241 VAL B N 1
ATOM 4094 C CA . VAL B 1 261 ? 64.204 58.128 77.737 1.00 17.72 241 VAL B CA 1
ATOM 4095 C C . VAL B 1 261 ? 63.179 58.480 76.676 1.00 16.83 241 VAL B C 1
ATOM 4096 O O . VAL B 1 261 ? 62.115 58.996 76.988 1.00 15.21 241 VAL B O 1
ATOM 4100 N N . ILE B 1 262 ? 63.522 58.213 75.418 1.00 15.40 242 ILE B N 1
ATOM 4101 C CA . ILE B 1 262 ? 62.654 58.548 74.296 1.00 17.13 242 ILE B CA 1
ATOM 4102 C C . ILE B 1 262 ? 62.018 57.305 73.691 1.00 17.79 242 ILE B C 1
ATOM 4103 O O . ILE B 1 262 ? 62.738 56.430 73.218 1.00 16.00 242 ILE B O 1
ATOM 4116 N N . GLU B 1 264 ? 60.362 55.413 70.776 1.00 17.50 244 GLU B N 1
ATOM 4117 C CA . GLU B 1 264 ? 60.485 55.552 69.337 1.00 19.75 244 GLU B CA 1
ATOM 4118 C C . GLU B 1 264 ? 59.637 54.471 68.691 1.00 19.70 244 GLU B C 1
ATOM 4119 O O . GLU B 1 264 ? 60.163 53.524 68.116 1.00 17.84 244 GLU B O 1
ATOM 4125 N N . PRO B 1 265 ? 58.308 54.589 68.801 1.00 18.42 245 PRO B N 1
ATOM 4126 C CA . PRO B 1 265 ? 57.458 53.561 68.199 1.00 20.12 245 PRO B CA 1
ATOM 4127 C C . PRO B 1 265 ? 57.084 53.819 66.748 1.00 19.10 245 PRO B C 1
ATOM 4128 O O . PRO B 1 265 ? 56.932 54.957 66.327 1.00 18.87 245 PRO B O 1
ATOM 4132 N N . PHE B 1 266 ? 56.984 52.738 65.983 1.00 19.47 246 PHE B N 1
ATOM 4133 C CA . PHE B 1 266 ? 56.618 52.785 64.570 1.00 19.08 246 PHE B CA 1
ATOM 4134 C C . PHE B 1 266 ? 55.645 51.645 64.390 1.00 18.43 246 PHE B C 1
ATOM 4135 O O . PHE B 1 266 ? 56.051 50.484 64.312 1.00 18.72 246 PHE B O 1
ATOM 4143 N N . VAL B 1 267 ? 54.358 51.967 64.344 1.00 19.59 247 VAL B N 1
ATOM 4144 C CA . VAL B 1 267 ? 53.351 50.935 64.225 1.00 20.39 247 VAL B CA 1
ATOM 4145 C C . VAL B 1 267 ? 52.447 51.116 63.018 1.00 23.53 247 VAL B C 1
ATOM 4146 O O . VAL B 1 267 ? 51.469 50.382 62.865 1.00 24.61 247 VAL B O 1
ATOM 4150 N N . LYS B 1 268 ? 52.774 52.082 62.159 1.00 24.59 248 LYS B N 1
ATOM 4151 C CA . LYS B 1 268 ? 51.962 52.355 60.968 1.00 24.25 248 LYS B CA 1
ATOM 4152 C C . LYS B 1 268 ? 52.658 51.995 59.667 1.00 24.77 248 LYS B C 1
ATOM 4153 O O . LYS B 1 268 ? 53.816 52.360 59.457 1.00 22.25 248 LYS B O 1
ATOM 4159 N N . THR B 1 269 ? 51.940 51.297 58.790 1.00 24.73 249 THR B N 1
ATOM 4160 C CA . THR B 1 269 ? 52.475 50.916 57.487 1.00 27.55 249 THR B CA 1
ATOM 4161 C C . THR B 1 269 ? 52.312 52.099 56.532 1.00 28.46 249 THR B C 1
ATOM 4162 O O . THR B 1 269 ? 51.614 53.059 56.839 1.00 27.69 249 THR B O 1
ATOM 4166 N N . GLY B 1 270 ? 52.954 52.021 55.372 1.00 30.56 250 GLY B N 1
ATOM 4167 C CA . GLY B 1 270 ? 52.818 53.087 54.389 1.00 29.62 250 GLY B CA 1
ATOM 4168 C C . GLY B 1 270 ? 53.763 54.269 54.476 1.00 31.19 250 GLY B C 1
ATOM 4169 O O . GLY B 1 270 ? 54.334 54.583 55.531 1.00 32.06 250 GLY B O 1
ATOM 4170 N N . GLY B 1 271 ? 53.931 54.935 53.339 1.00 30.72 251 GLY B N 1
ATOM 4171 C CA . GLY B 1 271 ? 54.799 56.090 53.292 1.00 30.66 251 GLY B CA 1
ATOM 4172 C C . GLY B 1 271 ? 56.256 55.711 53.375 1.00 29.78 251 GLY B C 1
ATOM 4173 O O . GLY B 1 271 ? 56.600 54.537 53.491 1.00 30.71 251 GLY B O 1
ATOM 4174 N N . THR B 1 272 ? 57.114 56.718 53.313 1.00 28.67 252 THR B N 1
ATOM 4175 C CA . THR B 1 272 ? 58.550 56.511 53.368 1.00 28.52 252 THR B CA 1
ATOM 4176 C C . THR B 1 272 ? 58.948 55.917 54.721 1.00 28.11 252 THR B C 1
ATOM 4177 O O . THR B 1 272 ? 59.877 55.098 54.813 1.00 26.32 252 THR B O 1
ATOM 4181 N N . ILE B 1 273 ? 58.239 56.316 55.773 1.00 25.98 253 ILE B N 1
ATOM 4182 C CA . ILE B 1 273 ? 58.555 55.792 57.101 1.00 25.67 253 ILE B CA 1
ATOM 4183 C C . ILE B 1 273 ? 58.263 54.307 57.151 1.00 24.82 253 ILE B C 1
ATOM 4184 O O . ILE B 1 273 ? 59.081 53.518 57.631 1.00 25.67 253 ILE B O 1
ATOM 4189 N N . GLY B 1 274 ? 57.097 53.930 56.640 1.00 24.69 254 GLY B N 1
ATOM 4190 C CA . GLY B 1 274 ? 56.715 52.534 56.650 1.00 25.09 254 GLY B CA 1
ATOM 4191 C C . GLY B 1 274 ? 57.726 51.645 55.954 1.00 25.47 254 GLY B C 1
ATOM 4192 O O . GLY B 1 274 ? 58.086 50.584 56.463 1.00 23.85 254 GLY B O 1
ATOM 4193 N N . SER B 1 275 ? 58.202 52.076 54.793 1.00 25.10 255 SER B N 1
ATOM 4194 C CA . SER B 1 275 ? 59.159 51.265 54.061 1.00 26.48 255 SER B CA 1
ATOM 4195 C C . SER B 1 275 ? 60.578 51.336 54.627 1.00 23.84 255 SER B C 1
ATOM 4196 O O . SER B 1 275 ? 61.275 50.333 54.638 1.00 23.68 255 SER B O 1
ATOM 4199 N N . ASP B 1 276 ? 61.003 52.500 55.110 1.00 23.37 256 ASP B N 1
ATOM 4200 C CA . ASP B 1 276 ? 62.344 52.631 55.691 1.00 23.22 256 ASP B CA 1
ATOM 4201 C C . ASP B 1 276 ? 62.501 51.882 57.006 1.00 23.55 256 ASP B C 1
ATOM 4202 O O . ASP B 1 276 ? 63.568 51.347 57.286 1.00 22.90 256 ASP B O 1
ATOM 4207 N N . ILE B 1 277 ? 61.446 51.875 57.817 1.00 21.87 257 ILE B N 1
ATOM 4208 C CA . ILE B 1 277 ? 61.454 51.187 59.111 1.00 21.34 257 ILE B CA 1
ATOM 4209 C C . ILE B 1 277 ? 60.929 49.759 58.920 1.00 21.14 257 ILE B C 1
ATOM 4210 O O . ILE B 1 277 ? 60.856 48.977 59.862 1.00 22.40 257 ILE B O 1
ATOM 4215 N N . LYS B 1 278 ? 60.567 49.429 57.685 1.00 21.28 258 LYS B N 1
ATOM 4216 C CA . LYS B 1 278 ? 60.099 48.094 57.345 1.00 21.35 258 LYS B CA 1
ATOM 4217 C C . LYS B 1 278 ? 58.916 47.647 58.193 1.00 22.33 258 LYS B C 1
ATOM 4218 O O . LYS B 1 278 ? 58.914 46.547 58.767 1.00 19.72 258 LYS B O 1
ATOM 4224 N N . VAL B 1 279 ? 57.920 48.525 58.267 1.00 21.45 259 VAL B N 1
ATOM 4225 C CA . VAL B 1 279 ? 56.691 48.250 58.989 1.00 23.66 259 VAL B CA 1
ATOM 4226 C C . VAL B 1 279 ? 55.765 47.655 57.925 1.00 25.44 259 VAL B C 1
ATOM 4227 O O . VAL B 1 279 ? 54.996 48.366 57.262 1.00 23.25 259 VAL B O 1
ATOM 4231 N N . TRP B 1 280 ? 55.869 46.341 57.754 1.00 24.89 260 TRP B N 1
ATOM 4232 C CA . TRP B 1 280 ? 55.091 45.637 56.743 1.00 24.66 260 TRP B CA 1
ATOM 4233 C C . TRP B 1 280 ? 53.651 45.310 57.140 1.00 25.55 260 TRP B C 1
ATOM 4234 O O . TRP B 1 280 ? 52.852 44.909 56.298 1.00 27.97 260 TRP B O 1
ATOM 4245 N N . ARG B 1 281 ? 53.315 45.462 58.412 1.00 22.74 261 ARG B N 1
ATOM 4246 C CA . ARG B 1 281 ? 51.956 45.180 58.859 1.00 23.48 261 ARG B CA 1
ATOM 4247 C C . ARG B 1 281 ? 51.597 46.210 59.914 1.00 23.09 261 ARG B C 1
ATOM 4248 O O . ARG B 1 281 ? 52.475 46.775 60.564 1.00 23.57 261 ARG B O 1
ATOM 4256 N N . ASP B 1 282 ? 50.311 46.457 60.091 1.00 23.56 262 ASP B N 1
ATOM 4257 C CA . ASP B 1 282 ? 49.886 47.434 61.082 1.00 24.46 262 ASP B CA 1
ATOM 4258 C C . ASP B 1 282 ? 50.046 46.839 62.478 1.00 23.94 262 ASP B C 1
ATOM 4259 O O . ASP B 1 282 ? 49.713 45.688 62.704 1.00 23.42 262 ASP B O 1
ATOM 4264 N N . LEU B 1 283 ? 50.564 47.616 63.413 1.00 23.89 263 LEU B N 1
ATOM 4265 C CA . LEU B 1 283 ? 50.733 47.116 64.774 1.00 25.62 263 LEU B CA 1
ATOM 4266 C C . LEU B 1 283 ? 50.055 48.061 65.748 1.00 25.16 263 LEU B C 1
ATOM 4267 O O . LEU B 1 283 ? 50.269 47.980 66.963 1.00 25.93 263 LEU B O 1
ATOM 4272 N N . SER B 1 284 ? 49.241 48.958 65.203 1.00 24.71 264 SER B N 1
ATOM 4273 C CA . SER B 1 284 ? 48.522 49.955 65.993 1.00 26.54 264 SER B CA 1
ATOM 4274 C C . SER B 1 284 ? 47.103 49.510 66.318 1.00 27.98 264 SER B C 1
ATOM 4275 O O . SER B 1 284 ? 46.402 50.179 67.073 1.00 28.11 264 SER B O 1
ATOM 4278 N N . GLY B 1 285 ? 46.681 48.395 65.728 1.00 30.34 265 GLY B N 1
ATOM 4279 C CA . GLY B 1 285 ? 45.333 47.904 65.944 1.00 31.34 265 GLY B CA 1
ATOM 4280 C C . GLY B 1 285 ? 44.333 48.777 65.195 1.00 33.36 265 GLY B C 1
ATOM 4281 O O . GLY B 1 285 ? 43.204 48.954 65.645 1.00 32.49 265 GLY B O 1
ATOM 4282 N N . GLY B 1 286 ? 44.758 49.339 64.062 1.00 32.67 266 GLY B N 1
ATOM 4283 C CA . GLY B 1 286 ? 43.887 50.195 63.268 1.00 32.44 266 GLY B CA 1
ATOM 4284 C C . GLY B 1 286 ? 43.489 51.454 64.012 1.00 32.65 266 GLY B C 1
ATOM 4285 O O . GLY B 1 286 ? 42.396 51.982 63.828 1.00 32.24 266 GLY B O 1
ATOM 4286 N N . ALA B 1 287 ? 44.398 51.951 64.843 1.00 31.55 267 ALA B N 1
ATOM 4287 C CA . ALA B 1 287 ? 44.146 53.130 65.657 1.00 29.99 267 ALA B CA 1
ATOM 4288 C C . ALA B 1 287 ? 43.961 54.458 64.921 1.00 31.29 267 ALA B C 1
ATOM 4289 O O . ALA B 1 287 ? 44.686 54.769 63.974 1.00 29.47 267 ALA B O 1
ATOM 4291 N N . ASP B 1 288 ? 42.979 55.244 65.355 1.00 29.99 268 ASP B N 1
ATOM 4292 C CA . ASP B 1 288 ? 42.795 56.567 64.778 1.00 30.38 268 ASP B CA 1
ATOM 4293 C C . ASP B 1 288 ? 43.722 57.442 65.632 1.00 29.12 268 ASP B C 1
ATOM 4294 O O . ASP B 1 288 ? 44.375 56.931 66.553 1.00 27.14 268 ASP B O 1
ATOM 4299 N N . ILE B 1 289 ? 43.787 58.738 65.355 1.00 27.70 269 ILE B N 1
ATOM 4300 C CA . ILE B 1 289 ? 44.685 59.599 66.117 1.00 28.52 269 ILE B CA 1
ATOM 4301 C C . ILE B 1 289 ? 44.470 59.556 67.634 1.00 28.46 269 ILE B C 1
ATOM 4302 O O . ILE B 1 289 ? 45.441 59.511 68.397 1.00 27.55 269 ILE B O 1
ATOM 4307 N N . ALA B 1 290 ? 43.212 59.552 68.071 1.00 27.30 270 ALA B N 1
ATOM 4308 C CA . ALA B 1 290 ? 42.903 59.506 69.505 1.00 26.87 270 ALA B CA 1
ATOM 4309 C C . ALA B 1 290 ? 43.478 58.254 70.173 1.00 24.79 270 ALA B C 1
ATOM 4310 O O . ALA B 1 290 ? 44.005 58.319 71.285 1.00 26.06 270 ALA B O 1
ATOM 4312 N N . LYS B 1 291 ? 43.348 57.118 69.503 1.00 23.88 271 LYS B N 1
ATOM 4313 C CA . LYS B 1 291 ? 43.862 55.861 70.029 1.00 24.43 271 LYS B CA 1
ATOM 4314 C C . LYS B 1 291 ? 45.401 55.874 70.044 1.00 24.67 271 LYS B C 1
ATOM 4315 O O . LYS B 1 291 ? 46.014 55.340 70.962 1.00 22.94 271 LYS B O 1
ATOM 4329 N N . ASP B 1 293 ? 47.259 58.552 70.441 1.00 21.17 273 ASP B N 1
ATOM 4330 C CA . ASP B 1 293 ? 47.571 59.439 71.561 1.00 21.98 273 ASP B CA 1
ATOM 4331 C C . ASP B 1 293 ? 47.421 58.715 72.906 1.00 24.22 273 ASP B C 1
ATOM 4332 O O . ASP B 1 293 ? 48.218 58.917 73.843 1.00 23.85 273 ASP B O 1
ATOM 4337 N N . GLU B 1 294 ? 46.368 57.910 73.010 1.00 23.17 274 GLU B N 1
ATOM 4338 C CA . GLU B 1 294 ? 46.102 57.173 74.233 1.00 24.92 274 GLU B CA 1
ATOM 4339 C C . GLU B 1 294 ? 47.232 56.177 74.490 1.00 21.65 274 GLU B C 1
ATOM 4340 O O . GLU B 1 294 ? 47.764 56.107 75.592 1.00 19.37 274 GLU B O 1
ATOM 4346 N N . ASP B 1 295 ? 47.603 55.418 73.463 1.00 20.92 275 ASP B N 1
ATOM 4347 C CA . ASP B 1 295 ? 48.685 54.446 73.602 1.00 21.03 275 ASP B CA 1
ATOM 4348 C C . ASP B 1 295 ? 49.963 55.153 74.061 1.00 22.00 275 ASP B C 1
ATOM 4349 O O . ASP B 1 295 ? 50.699 54.639 74.907 1.00 21.13 275 ASP B O 1
ATOM 4354 N N . ALA B 1 296 ? 50.220 56.336 73.501 1.00 20.14 276 ALA B N 1
ATOM 4355 C CA . ALA B 1 296 ? 51.387 57.112 73.870 1.00 19.81 276 ALA B CA 1
ATOM 4356 C C . ALA B 1 296 ? 51.271 57.577 75.326 1.00 19.49 276 ALA B C 1
ATOM 4357 O O . ALA B 1 296 ? 52.205 57.455 76.110 1.00 18.23 276 ALA B O 1
ATOM 4359 N N . ARG B 1 297 ? 50.113 58.106 75.687 1.00 21.41 277 ARG B N 1
ATOM 4360 C CA . ARG B 1 297 ? 49.896 58.589 77.043 1.00 21.53 277 ARG B CA 1
ATOM 4361 C C . ARG B 1 297 ? 50.042 57.428 78.036 1.00 21.43 277 ARG B C 1
ATOM 4362 O O . ARG B 1 297 ? 50.671 57.574 79.090 1.00 21.89 277 ARG B O 1
ATOM 4370 N N . ASN B 1 298 ? 49.482 56.271 77.698 1.00 19.52 278 ASN B N 1
ATOM 4371 C CA . ASN B 1 298 ? 49.595 55.121 78.579 1.00 20.20 278 ASN B CA 1
ATOM 4372 C C . ASN B 1 298 ? 51.029 54.595 78.679 1.00 19.97 278 ASN B C 1
ATOM 4373 O O . ASN B 1 298 ? 51.464 54.208 79.762 1.00 17.96 278 ASN B O 1
ATOM 4378 N N . ALA B 1 299 ? 51.764 54.569 77.562 1.00 18.75 279 ALA B N 1
ATOM 4379 C CA . ALA B 1 299 ? 53.156 54.095 77.588 1.00 18.78 279 ALA B CA 1
ATOM 4380 C C . ALA B 1 299 ? 54.012 55.050 78.431 1.00 18.24 279 ALA B C 1
ATOM 4381 O O . ALA B 1 299 ? 54.951 54.634 79.113 1.00 19.16 279 ALA B O 1
ATOM 4383 N N . LEU B 1 300 ? 53.666 56.334 78.384 1.00 18.39 280 LEU B N 1
ATOM 4384 C CA . LEU B 1 300 ? 54.383 57.364 79.144 1.00 18.36 280 LEU B CA 1
ATOM 4385 C C . LEU B 1 300 ? 54.223 57.092 80.642 1.00 18.14 280 LEU B C 1
ATOM 4386 O O . LEU B 1 300 ? 55.189 57.128 81.388 1.00 17.51 280 LEU B O 1
ATOM 4391 N N . ALA B 1 301 ? 52.992 56.850 81.081 1.00 17.43 281 ALA B N 1
ATOM 4392 C CA . ALA B 1 301 ? 52.732 56.565 82.495 1.00 19.26 281 ALA B CA 1
ATOM 4393 C C . ALA B 1 301 ? 53.443 55.261 82.894 1.00 18.93 281 ALA B C 1
ATOM 4394 O O . ALA B 1 301 ? 54.034 55.167 83.974 1.00 19.20 281 ALA B O 1
ATOM 4396 N N . PHE B 1 302 ? 53.376 54.265 82.011 1.00 17.58 282 PHE B N 1
ATOM 4397 C CA . PHE B 1 302 ? 54.024 52.963 82.221 1.00 15.97 282 PHE B CA 1
ATOM 4398 C C . PHE B 1 302 ? 55.537 53.182 82.407 1.00 16.02 282 PHE B C 1
ATOM 4399 O O . PHE B 1 302 ? 56.166 52.635 83.316 1.00 13.59 282 PHE B O 1
ATOM 4407 N N . SER B 1 303 ? 56.111 54.026 81.552 1.00 17.76 283 SER B N 1
ATOM 4408 C CA . SER B 1 303 ? 57.543 54.288 81.610 1.00 16.82 283 SER B CA 1
ATOM 4409 C C . SER B 1 303 ? 57.965 55.043 82.870 1.00 17.81 283 SER B C 1
ATOM 4410 O O . SER B 1 303 ? 58.989 54.726 83.471 1.00 15.70 283 SER B O 1
ATOM 4413 N N . ARG B 1 304 ? 57.176 56.027 83.290 1.00 17.99 284 ARG B N 1
ATOM 4414 C CA . ARG B 1 304 ? 57.531 56.755 84.494 1.00 19.05 284 ARG B CA 1
ATOM 4415 C C . ARG B 1 304 ? 57.444 55.850 85.713 1.00 17.63 284 ARG B C 1
ATOM 4416 O O . ARG B 1 304 ? 58.264 55.938 86.627 1.00 16.42 284 ARG B O 1
ATOM 4424 N N . PHE B 1 305 ? 56.464 54.959 85.713 1.00 17.76 285 PHE B N 1
ATOM 4425 C CA . PHE B 1 305 ? 56.258 54.072 86.847 1.00 16.86 285 PHE B CA 1
ATOM 4426 C C . PHE B 1 305 ? 57.295 52.947 86.921 1.00 19.54 285 PHE B C 1
ATOM 4427 O O . PHE B 1 305 ? 57.863 52.687 87.985 1.00 18.37 285 PHE B O 1
ATOM 4435 N N . VAL B 1 306 ? 57.569 52.303 85.786 1.00 18.63 286 VAL B N 1
ATOM 4436 C CA . VAL B 1 306 ? 58.504 51.181 85.760 1.00 20.12 286 VAL B CA 1
ATOM 4437 C C . VAL B 1 306 ? 59.974 51.552 85.558 1.00 22.02 286 VAL B C 1
ATOM 4438 O O . VAL B 1 306 ? 60.854 50.924 86.146 1.00 21.94 286 VAL B O 1
ATOM 4442 N N . LEU B 1 307 ? 60.240 52.558 84.728 1.00 21.89 287 LEU B N 1
ATOM 4443 C CA . LEU B 1 307 ? 61.617 52.975 84.481 1.00 25.00 287 LEU B CA 1
ATOM 4444 C C . LEU B 1 307 ? 62.128 54.003 85.494 1.00 28.07 287 LEU B C 1
ATOM 4445 O O . LEU B 1 307 ? 63.310 54.008 85.827 1.00 28.81 287 LEU B O 1
ATOM 4450 N N . GLY B 1 308 ? 61.253 54.882 85.969 1.00 30.01 288 GLY B N 1
ATOM 4451 C CA . GLY B 1 308 ? 61.682 55.853 86.960 1.00 37.54 288 GLY B CA 1
ATOM 4452 C C . GLY B 1 308 ? 61.607 57.305 86.530 1.00 42.80 288 GLY B C 1
ATOM 4453 O O . GLY B 1 308 ? 61.110 57.626 85.446 1.00 43.97 288 GLY B O 1
ATOM 4454 N N . GLY B 1 309 ? 62.102 58.185 87.397 1.00 46.31 289 GLY B N 1
ATOM 4455 C CA . GLY B 1 309 ? 62.094 59.609 87.120 1.00 49.51 289 GLY B CA 1
ATOM 4456 C C . GLY B 1 309 ? 60.699 60.202 87.175 1.00 52.14 289 GLY B C 1
ATOM 4457 O O . GLY B 1 309 ? 60.355 60.820 88.214 1.00 52.60 289 GLY B O 1
ATOM 4467 N N . LYS C 1 22 ? 62.571 15.381 67.399 1.00 25.98 2 LYS C N 1
ATOM 4468 C CA . LYS C 1 22 ? 63.973 15.062 67.123 1.00 25.41 2 LYS C CA 1
ATOM 4469 C C . LYS C 1 22 ? 64.848 16.312 67.009 1.00 24.35 2 LYS C C 1
ATOM 4470 O O . LYS C 1 22 ? 64.393 17.356 66.538 1.00 23.91 2 LYS C O 1
ATOM 4476 N N . HIS C 1 23 ? 66.106 16.199 67.433 1.00 21.33 3 HIS C N 1
ATOM 4477 C CA . HIS C 1 23 ? 67.014 17.342 67.413 1.00 21.11 3 HIS C CA 1
ATOM 4478 C C . HIS C 1 23 ? 68.122 17.263 66.387 1.00 20.74 3 HIS C C 1
ATOM 4479 O O . HIS C 1 23 ? 68.735 16.207 66.202 1.00 18.72 3 HIS C O 1
ATOM 4486 N N . GLY C 1 24 ? 68.385 18.397 65.739 1.00 18.68 4 GLY C N 1
ATOM 4487 C CA . GLY C 1 24 ? 69.434 18.453 64.742 1.00 18.42 4 GLY C CA 1
ATOM 4488 C C . GLY C 1 24 ? 70.182 19.770 64.789 1.00 19.01 4 GLY C C 1
ATOM 4489 O O . GLY C 1 24 ? 69.872 20.647 65.609 1.00 16.68 4 GLY C O 1
ATOM 4490 N N . ILE C 1 25 ? 71.177 19.904 63.916 1.00 18.70 5 ILE C N 1
ATOM 4491 C CA . ILE C 1 25 ? 71.955 21.136 63.834 1.00 19.40 5 ILE C CA 1
ATOM 4492 C C . ILE C 1 25 ? 72.252 21.407 62.355 1.00 21.53 5 ILE C C 1
ATOM 4493 O O . ILE C 1 25 ? 72.412 20.471 61.566 1.00 20.84 5 ILE C O 1
ATOM 4498 N N . TYR C 1 26 ? 72.270 22.683 61.971 1.00 21.25 6 TYR C N 1
ATOM 4499 C CA . TYR C 1 26 ? 72.560 23.064 60.594 1.00 22.25 6 TYR C CA 1
ATOM 4500 C C . TYR C 1 26 ? 74.079 22.992 60.522 1.00 22.87 6 TYR C C 1
ATOM 4501 O O . TYR C 1 26 ? 74.782 23.680 61.259 1.00 23.22 6 TYR C O 1
ATOM 4510 N N . TYR C 1 27 ? 74.597 22.165 59.631 1.00 22.76 7 TYR C N 1
ATOM 4511 C CA . TYR C 1 27 ? 76.035 21.974 59.587 1.00 24.33 7 TYR C CA 1
ATOM 4512 C C . TYR C 1 27 ? 76.924 23.179 59.309 1.00 24.88 7 TYR C C 1
ATOM 4513 O O . TYR C 1 27 ? 78.104 23.155 59.667 1.00 27.14 7 TYR C O 1
ATOM 4522 N N . SER C 1 28 ? 76.396 24.232 58.691 1.00 23.46 8 SER C N 1
ATOM 4523 C CA . SER C 1 28 ? 77.248 25.389 58.407 1.00 22.64 8 SER C CA 1
ATOM 4524 C C . SER C 1 28 ? 77.704 26.107 59.662 1.00 21.47 8 SER C C 1
ATOM 4525 O O . SER C 1 28 ? 78.493 27.046 59.594 1.00 20.07 8 SER C O 1
ATOM 4528 N N . TYR C 1 29 ? 77.210 25.639 60.809 1.00 20.46 9 TYR C N 1
ATOM 4529 C CA . TYR C 1 29 ? 77.602 26.159 62.121 1.00 20.24 9 TYR C CA 1
ATOM 4530 C C . TYR C 1 29 ? 79.130 26.154 62.234 1.00 19.28 9 TYR C C 1
ATOM 4531 O O . TYR C 1 29 ? 79.718 27.048 62.825 1.00 17.97 9 TYR C O 1
ATOM 4540 N N . TRP C 1 30 ? 79.764 25.140 61.657 1.00 19.14 10 TRP C N 1
ATOM 4541 C CA . TRP C 1 30 ? 81.220 25.015 61.718 1.00 20.18 10 TRP C CA 1
ATOM 4542 C C . TRP C 1 30 ? 81.999 25.698 60.594 1.00 22.05 10 TRP C C 1
ATOM 4543 O O . TRP C 1 30 ? 83.229 25.694 60.620 1.00 24.36 10 TRP C O 1
ATOM 4554 N N . GLU C 1 31 ? 81.313 26.295 59.623 1.00 22.44 11 GLU C N 1
ATOM 4555 C CA . GLU C 1 31 ? 82.012 26.894 58.478 1.00 22.81 11 GLU C CA 1
ATOM 4556 C C . GLU C 1 31 ? 81.963 28.410 58.342 1.00 23.15 11 GLU C C 1
ATOM 4557 O O . GLU C 1 31 ? 81.276 29.095 59.091 1.00 22.77 11 GLU C O 1
ATOM 4563 N N . HIS C 1 32 ? 82.699 28.915 57.357 1.00 23.38 12 HIS C N 1
ATOM 4564 C CA . HIS C 1 32 ? 82.761 30.345 57.063 1.00 24.43 12 HIS C CA 1
ATOM 4565 C C . HIS C 1 32 ? 82.185 30.583 55.681 1.00 23.65 12 HIS C C 1
ATOM 4566 O O . HIS C 1 32 ? 81.837 31.702 55.307 1.00 23.04 12 HIS C O 1
ATOM 4573 N N . GLU C 1 33 ? 82.090 29.503 54.927 1.00 25.65 13 GLU C N 1
ATOM 4574 C CA . GLU C 1 33 ? 81.653 29.555 53.540 1.00 24.77 13 GLU C CA 1
ATOM 4575 C C . GLU C 1 33 ? 80.501 28.579 53.281 1.00 24.55 13 GLU C C 1
ATOM 4576 O O . GLU C 1 33 ? 80.512 27.447 53.778 1.00 22.03 13 GLU C O 1
ATOM 4582 N N . TRP C 1 34 ? 79.520 29.022 52.494 1.00 23.38 14 TRP C N 1
ATOM 4583 C CA . TRP C 1 34 ? 78.365 28.203 52.133 1.00 24.08 14 TRP C CA 1
ATOM 4584 C C . TRP C 1 34 ? 78.833 27.051 51.252 1.00 26.45 14 TRP C C 1
ATOM 4585 O O . TRP C 1 34 ? 78.253 25.967 51.263 1.00 26.20 14 TRP C O 1
ATOM 4596 N N . SER C 1 35 ? 79.887 27.309 50.484 1.00 27.37 15 SER C N 1
ATOM 4597 C CA . SER C 1 35 ? 80.426 26.333 49.552 1.00 27.85 15 SER C CA 1
ATOM 4598 C C . SER C 1 35 ? 80.945 25.064 50.190 1.00 29.14 15 SER C C 1
ATOM 4599 O O . SER C 1 35 ? 81.081 24.053 49.510 1.00 28.62 15 SER C O 1
ATOM 4602 N N . ALA C 1 36 ? 81.243 25.109 51.486 1.00 29.93 16 ALA C N 1
ATOM 4603 C CA . ALA C 1 36 ? 81.745 23.926 52.187 1.00 31.20 16 ALA C CA 1
ATOM 4604 C C . ALA C 1 36 ? 80.712 22.802 52.083 1.00 32.24 16 ALA C C 1
ATOM 4605 O O . ALA C 1 36 ? 79.525 23.020 52.301 1.00 32.43 16 ALA C O 1
ATOM 4607 N N . LYS C 1 37 ? 81.178 21.600 51.749 1.00 33.43 17 LYS C N 1
ATOM 4608 C CA . LYS C 1 37 ? 80.303 20.440 51.567 1.00 33.38 17 LYS C CA 1
ATOM 4609 C C . LYS C 1 37 ? 79.858 19.817 52.882 1.00 31.32 17 LYS C C 1
ATOM 4610 O O . LYS C 1 37 ? 80.572 19.891 53.877 1.00 31.29 17 LYS C O 1
ATOM 4616 N N . PHE C 1 38 ? 78.697 19.170 52.872 1.00 29.09 18 PHE C N 1
ATOM 4617 C CA . PHE C 1 38 ? 78.163 18.567 54.094 1.00 29.28 18 PHE C CA 1
ATOM 4618 C C . PHE C 1 38 ? 78.514 17.087 54.278 1.00 28.13 18 PHE C C 1
ATOM 4619 O O . PHE C 1 38 ? 78.458 16.559 55.398 1.00 25.86 18 PHE C O 1
ATOM 4627 N N . GLY C 1 39 ? 78.890 16.433 53.177 1.00 29.05 19 GLY C N 1
ATOM 4628 C CA . GLY C 1 39 ? 79.250 15.020 53.212 1.00 28.27 19 GLY C CA 1
ATOM 4629 C C . GLY C 1 39 ? 80.038 14.587 54.439 1.00 30.09 19 GLY C C 1
ATOM 4630 O O . GLY C 1 39 ? 79.614 13.685 55.155 1.00 30.77 19 GLY C O 1
ATOM 4631 N N . PRO C 1 40 ? 81.189 15.214 54.719 1.00 29.22 20 PRO C N 1
ATOM 4632 C CA . PRO C 1 40 ? 82.005 14.857 55.881 1.00 29.68 20 PRO C CA 1
ATOM 4633 C C . PRO C 1 40 ? 81.307 15.122 57.223 1.00 28.70 20 PRO C C 1
ATOM 4634 O O . PRO C 1 40 ? 81.704 14.582 58.253 1.00 29.57 20 PRO C O 1
ATOM 4638 N N . TYR C 1 41 ? 80.279 15.963 57.216 1.00 27.47 21 TYR C N 1
ATOM 4639 C CA . TYR C 1 41 ? 79.575 16.286 58.455 1.00 25.78 21 TYR C CA 1
ATOM 4640 C C . TYR C 1 41 ? 78.550 15.251 58.908 1.00 25.33 21 TYR C C 1
ATOM 4641 O O . TYR C 1 41 ? 78.166 15.232 60.087 1.00 24.55 21 TYR C O 1
ATOM 4650 N N . ILE C 1 42 ? 78.130 14.378 57.992 1.00 24.51 22 ILE C N 1
ATOM 4651 C CA . ILE C 1 42 ? 77.151 13.352 58.334 1.00 26.03 22 ILE C CA 1
ATOM 4652 C C . ILE C 1 42 ? 77.637 12.585 59.552 1.00 26.40 22 ILE C C 1
ATOM 4653 O O . ILE C 1 42 ? 76.965 12.541 60.578 1.00 25.69 22 ILE C O 1
ATOM 4658 N N . GLU C 1 43 ? 78.819 11.990 59.451 1.00 25.97 23 GLU C N 1
ATOM 4659 C CA . GLU C 1 43 ? 79.347 11.214 60.565 1.00 27.87 23 GLU C CA 1
ATOM 4660 C C . GLU C 1 43 ? 79.709 12.060 61.777 1.00 27.38 23 GLU C C 1
ATOM 4661 O O . GLU C 1 43 ? 79.464 11.654 62.916 1.00 24.63 23 GLU C O 1
ATOM 4667 N N . LYS C 1 44 ? 80.315 13.220 61.537 1.00 24.82 24 LYS C N 1
ATOM 4668 C CA . LYS C 1 44 ? 80.715 14.091 62.633 1.00 25.23 24 LYS C CA 1
ATOM 4669 C C . LYS C 1 44 ? 79.510 14.456 63.503 1.00 25.18 24 LYS C C 1
ATOM 4670 O O . LYS C 1 44 ? 79.558 14.313 64.725 1.00 23.64 24 LYS C O 1
ATOM 4676 N N . VAL C 1 45 ? 78.438 14.919 62.862 1.00 22.97 25 VAL C N 1
ATOM 4677 C CA . VAL C 1 45 ? 77.232 15.330 63.574 1.00 24.17 25 VAL C CA 1
ATOM 4678 C C . VAL C 1 45 ? 76.540 14.154 64.271 1.00 25.31 25 VAL C C 1
ATOM 4679 O O . VAL C 1 45 ? 76.006 14.289 65.381 1.00 24.36 25 VAL C O 1
ATOM 4683 N N . ALA C 1 46 ? 76.569 12.990 63.635 1.00 25.14 26 ALA C N 1
ATOM 4684 C CA . ALA C 1 46 ? 75.949 11.814 64.228 1.00 24.67 26 ALA C CA 1
ATOM 4685 C C . ALA C 1 46 ? 76.676 11.438 65.526 1.00 24.07 26 ALA C C 1
ATOM 4686 O O . ALA C 1 46 ? 76.049 11.136 66.540 1.00 22.67 26 ALA C O 1
ATOM 4688 N N . LYS C 1 47 ? 78.003 11.470 65.507 1.00 24.90 27 LYS C N 1
ATOM 4689 C CA . LYS C 1 47 ? 78.747 11.114 66.707 1.00 26.87 27 LYS C CA 1
ATOM 4690 C C . LYS C 1 47 ? 78.607 12.147 67.822 1.00 25.90 27 LYS C C 1
ATOM 4691 O O . LYS C 1 47 ? 78.859 11.838 68.983 1.00 25.05 27 LYS C O 1
ATOM 4697 N N . LEU C 1 48 ? 78.209 13.370 67.489 1.00 24.00 28 LEU C N 1
ATOM 4698 C CA . LEU C 1 48 ? 78.021 14.363 68.543 1.00 24.05 28 LEU C CA 1
ATOM 4699 C C . LEU C 1 48 ? 76.701 14.062 69.254 1.00 23.93 28 LEU C C 1
ATOM 4700 O O . LEU C 1 48 ? 76.420 14.618 70.314 1.00 25.10 28 LEU C O 1
ATOM 4705 N N . GLY C 1 49 ? 75.894 13.182 68.666 1.00 22.78 29 GLY C N 1
ATOM 4706 C CA . GLY C 1 49 ? 74.634 12.796 69.294 1.00 21.73 29 GLY C CA 1
ATOM 4707 C C . GLY C 1 49 ? 73.330 13.277 68.678 1.00 21.30 29 GLY C C 1
ATOM 4708 O O . GLY C 1 49 ? 72.248 12.897 69.143 1.00 21.04 29 GLY C O 1
ATOM 4709 N N . PHE C 1 50 ? 73.411 14.104 67.640 1.00 19.13 30 PHE C N 1
ATOM 4710 C CA . PHE C 1 50 ? 72.212 14.629 67.006 1.00 20.83 30 PHE C CA 1
ATOM 4711 C C . PHE C 1 50 ? 71.398 13.589 66.259 1.00 21.46 30 PHE C C 1
ATOM 4712 O O . PHE C 1 50 ? 71.946 12.628 65.749 1.00 23.58 30 PHE C O 1
ATOM 4720 N N . ASP C 1 51 ? 70.088 13.806 66.194 1.00 21.65 31 ASP C N 1
ATOM 4721 C CA . ASP C 1 51 ? 69.169 12.913 65.494 1.00 22.00 31 ASP C CA 1
ATOM 4722 C C . ASP C 1 51 ? 69.153 13.256 64.011 1.00 22.28 31 ASP C C 1
ATOM 4723 O O . ASP C 1 51 ? 68.920 12.393 63.153 1.00 23.45 31 ASP C O 1
ATOM 4728 N N . ILE C 1 52 ? 69.400 14.532 63.727 1.00 19.57 32 ILE C N 1
ATOM 4729 C CA . ILE C 1 52 ? 69.323 15.075 62.373 1.00 18.96 32 ILE C CA 1
ATOM 4730 C C . ILE C 1 52 ? 70.444 16.040 62.020 1.00 20.23 32 ILE C C 1
ATOM 4731 O O . ILE C 1 52 ? 71.017 16.702 62.897 1.00 19.21 32 ILE C O 1
ATOM 4736 N N . ILE C 1 53 ? 70.761 16.110 60.732 1.00 19.18 33 ILE C N 1
ATOM 4737 C CA . ILE C 1 53 ? 71.711 17.095 60.250 1.00 20.46 33 ILE C CA 1
ATOM 4738 C C . ILE C 1 53 ? 70.946 17.810 59.131 1.00 20.61 33 ILE C C 1
ATOM 4739 O O . ILE C 1 53 ? 70.394 17.140 58.244 1.00 19.79 33 ILE C O 1
ATOM 4744 N N . GLU C 1 54 ? 70.841 19.145 59.222 1.00 19.86 34 GLU C N 1
ATOM 4745 C CA . GLU C 1 54 ? 70.168 19.966 58.196 1.00 21.23 34 GLU C CA 1
ATOM 4746 C C . GLU C 1 54 ? 71.230 20.353 57.194 1.00 21.58 34 GLU C C 1
ATOM 4747 O O . GLU C 1 54 ? 72.353 20.718 57.564 1.00 21.00 34 GLU C O 1
ATOM 4753 N N . VAL C 1 55 ? 70.833 20.338 55.933 1.00 21.35 35 VAL C N 1
ATOM 4754 C CA . VAL C 1 55 ? 71.721 20.610 54.823 1.00 24.36 35 VAL C CA 1
ATOM 4755 C C . VAL C 1 55 ? 71.090 21.593 53.837 1.00 23.89 35 VAL C C 1
ATOM 4756 O O . VAL C 1 55 ? 69.886 21.834 53.880 1.00 21.63 35 VAL C O 1
ATOM 4760 N N . ALA C 1 56 ? 71.912 22.170 52.968 1.00 24.99 36 ALA C N 1
ATOM 4761 C CA . ALA C 1 56 ? 71.415 23.094 51.957 1.00 26.77 36 ALA C CA 1
ATOM 4762 C C . ALA C 1 56 ? 71.047 22.275 50.712 1.00 27.72 36 ALA C C 1
ATOM 4763 O O . ALA C 1 56 ? 71.878 21.551 50.158 1.00 27.81 36 ALA C O 1
ATOM 4765 N N . ALA C 1 57 ? 69.803 22.387 50.269 1.00 29.32 37 ALA C N 1
ATOM 4766 C CA . ALA C 1 57 ? 69.360 21.632 49.110 1.00 33.22 37 ALA C CA 1
ATOM 4767 C C . ALA C 1 57 ? 70.139 21.918 47.826 1.00 36.28 37 ALA C C 1
ATOM 4768 O O . ALA C 1 57 ? 70.233 21.054 46.964 1.00 36.31 37 ALA C O 1
ATOM 4770 N N . HIS C 1 58 ? 70.708 23.112 47.696 1.00 39.66 38 HIS C N 1
ATOM 4771 C CA . HIS C 1 58 ? 71.438 23.453 46.478 1.00 43.21 38 HIS C CA 1
ATOM 4772 C C . HIS C 1 58 ? 72.721 22.633 46.314 1.00 42.36 38 HIS C C 1
ATOM 4773 O O . HIS C 1 58 ? 73.195 22.425 45.196 1.00 41.71 38 HIS C O 1
ATOM 4780 N N . HIS C 1 59 ? 73.291 22.185 47.426 1.00 40.22 39 HIS C N 1
ATOM 4781 C CA . HIS C 1 59 ? 74.493 21.365 47.375 1.00 38.90 39 HIS C CA 1
ATOM 4782 C C . HIS C 1 59 ? 74.115 20.008 46.792 1.00 36.94 39 HIS C C 1
ATOM 4783 O O . HIS C 1 59 ? 74.916 19.364 46.106 1.00 34.41 39 HIS C O 1
ATOM 4790 N N . ILE C 1 60 ? 72.889 19.577 47.076 1.00 33.82 40 ILE C N 1
ATOM 4791 C CA . ILE C 1 60 ? 72.404 18.296 46.590 1.00 32.17 40 ILE C CA 1
ATOM 4792 C C . ILE C 1 60 ? 72.394 18.288 45.067 1.00 31.91 40 ILE C C 1
ATOM 4793 O O . ILE C 1 60 ? 72.748 17.288 44.452 1.00 28.09 40 ILE C O 1
ATOM 4798 N N . ASN C 1 61 ? 72.026 19.417 44.466 1.00 31.43 41 ASN C N 1
ATOM 4799 C CA . ASN C 1 61 ? 71.971 19.525 43.008 1.00 32.42 41 ASN C CA 1
ATOM 4800 C C . ASN C 1 61 ? 73.363 19.419 42.345 1.00 32.26 41 ASN C C 1
ATOM 4801 O O . ASN C 1 61 ? 73.474 19.296 41.120 1.00 31.61 41 ASN C O 1
ATOM 4806 N N . GLU C 1 62 ? 74.422 19.433 43.150 1.00 30.11 42 GLU C N 1
ATOM 4807 C CA . GLU C 1 62 ? 75.776 19.371 42.605 1.00 31.23 42 GLU C CA 1
ATOM 4808 C C . GLU C 1 62 ? 76.485 18.021 42.688 1.00 31.13 42 GLU C C 1
ATOM 4809 O O . GLU C 1 62 ? 77.569 17.867 42.143 1.00 28.39 42 GLU C O 1
ATOM 4815 N N . TYR C 1 63 ? 75.890 17.050 43.371 1.00 30.27 43 TYR C N 1
ATOM 4816 C CA . TYR C 1 63 ? 76.513 15.738 43.485 1.00 32.29 43 TYR C CA 1
ATOM 4817 C C . TYR C 1 63 ? 76.031 14.799 42.377 1.00 32.21 43 TYR C C 1
ATOM 4818 O O . TYR C 1 63 ? 74.899 14.904 41.920 1.00 32.98 43 TYR C O 1
ATOM 4827 N N . SER C 1 64 ? 76.889 13.879 41.950 1.00 32.62 44 SER C N 1
ATOM 4828 C CA . SER C 1 64 ? 76.513 12.908 40.923 1.00 32.32 44 SER C CA 1
ATOM 4829 C C . SER C 1 64 ? 75.665 11.855 41.612 1.00 32.62 44 SER C C 1
ATOM 4830 O O . SER C 1 64 ? 75.639 11.788 42.838 1.00 32.27 44 SER C O 1
ATOM 4833 N N . ASP C 1 65 ? 74.976 11.031 40.831 1.00 34.26 45 ASP C N 1
ATOM 4834 C CA . ASP C 1 65 ? 74.138 9.985 41.405 1.00 34.86 45 ASP C CA 1
ATOM 4835 C C . ASP C 1 65 ? 74.905 9.056 42.333 1.00 33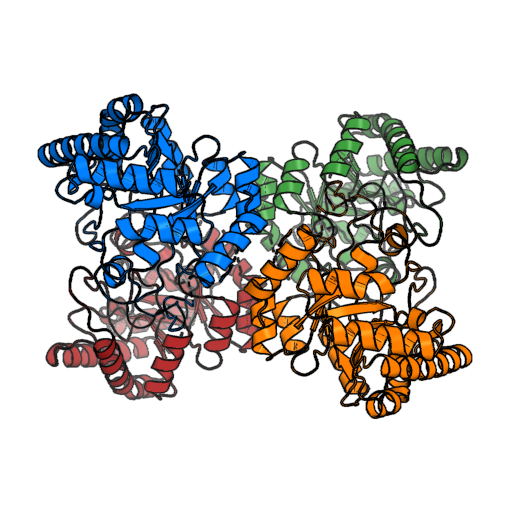.90 45 ASP C C 1
ATOM 4836 O O . ASP C 1 65 ? 74.389 8.647 43.371 1.00 34.14 45 ASP C O 1
ATOM 4841 N N . ALA C 1 66 ? 76.132 8.719 41.957 1.00 32.31 46 ALA C N 1
ATOM 4842 C CA . ALA C 1 66 ? 76.947 7.836 42.780 1.00 33.07 46 ALA C CA 1
ATOM 4843 C C . ALA C 1 66 ? 77.258 8.498 44.118 1.00 32.12 46 ALA C C 1
ATOM 4844 O O . ALA C 1 66 ? 77.278 7.842 45.163 1.00 30.50 46 ALA C O 1
ATOM 4846 N N . GLU C 1 67 ? 77.517 9.800 44.083 1.00 30.44 47 GLU C N 1
ATOM 4847 C CA . GLU C 1 67 ? 77.818 10.527 45.302 1.00 30.34 47 GLU C CA 1
ATOM 4848 C C . GLU C 1 67 ? 76.596 10.591 46.220 1.00 29.12 47 GLU C C 1
ATOM 4849 O O . GLU C 1 67 ? 76.726 10.460 47.440 1.00 29.19 47 GLU C O 1
ATOM 4855 N N . LEU C 1 68 ? 75.417 10.782 45.635 1.00 26.62 48 LEU C N 1
ATOM 4856 C CA . LEU C 1 68 ? 74.179 10.834 46.411 1.00 26.37 48 LEU C CA 1
ATOM 4857 C C . LEU C 1 68 ? 73.900 9.470 47.041 1.00 27.20 48 LEU C C 1
ATOM 4858 O O . LEU C 1 68 ? 73.406 9.390 48.161 1.00 24.99 48 LEU C O 1
ATOM 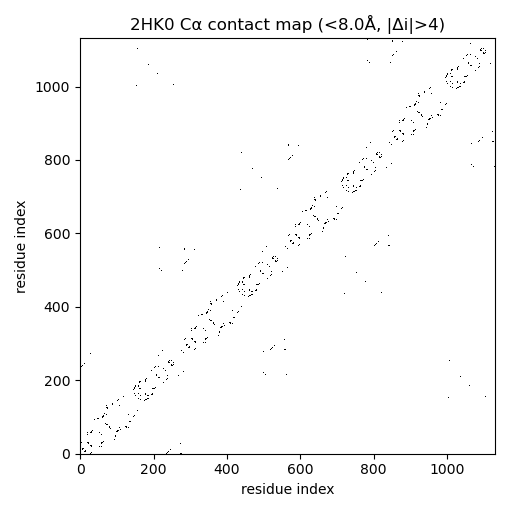4863 N N . ALA C 1 69 ? 74.236 8.398 46.324 1.00 27.73 49 ALA C N 1
ATOM 4864 C CA . ALA C 1 69 ? 74.030 7.051 46.844 1.00 28.79 49 ALA C CA 1
ATOM 4865 C C . ALA C 1 69 ? 74.930 6.817 48.058 1.00 29.22 49 ALA C C 1
ATOM 4866 O O . ALA C 1 69 ? 74.512 6.234 49.064 1.00 31.00 49 ALA C O 1
ATOM 4868 N N . THR C 1 70 ? 76.169 7.274 47.954 1.00 28.82 50 THR C N 1
ATOM 4869 C CA . THR C 1 70 ? 77.134 7.147 49.033 1.00 29.77 50 THR C CA 1
ATOM 4870 C C . THR C 1 70 ? 76.654 7.913 50.262 1.00 29.51 50 THR C C 1
ATOM 4871 O O . THR C 1 70 ? 76.666 7.385 51.371 1.00 29.24 50 THR C O 1
ATOM 4875 N N . ILE C 1 71 ? 76.246 9.165 50.056 1.00 27.38 51 ILE C N 1
ATOM 4876 C CA . ILE C 1 71 ? 75.767 10.011 51.143 1.00 26.84 51 ILE C CA 1
ATOM 4877 C C . ILE C 1 71 ? 74.555 9.387 51.822 1.00 27.31 51 ILE C C 1
ATOM 4878 O O . ILE C 1 71 ? 74.485 9.338 53.043 1.00 25.45 51 ILE C O 1
ATOM 4883 N N . ARG C 1 72 ? 73.610 8.894 51.024 1.00 28.21 52 ARG C N 1
ATOM 4884 C CA . ARG C 1 72 ? 72.416 8.276 51.571 1.00 30.61 52 ARG C CA 1
ATOM 4885 C C . ARG C 1 72 ? 72.795 7.080 52.442 1.00 32.56 52 ARG C C 1
ATOM 4886 O O . ARG C 1 72 ? 72.233 6.873 53.518 1.00 32.26 52 ARG C O 1
ATOM 4894 N N . LYS C 1 73 ? 73.766 6.307 51.975 1.00 32.68 53 LYS C N 1
ATOM 4895 C CA . LYS C 1 73 ? 74.232 5.125 52.691 1.00 33.86 53 LYS C CA 1
ATOM 4896 C C . LYS C 1 73 ? 74.942 5.540 53.981 1.00 32.69 53 LYS C C 1
ATOM 4897 O O . LYS C 1 73 ? 74.801 4.901 55.024 1.00 31.42 53 LYS C O 1
ATOM 4903 N N . SER C 1 74 ? 75.704 6.622 53.899 1.00 30.96 54 SER C N 1
ATOM 4904 C CA . SER C 1 74 ? 76.438 7.126 55.049 1.00 31.92 54 SER C CA 1
ATOM 4905 C C . SER C 1 74 ? 75.487 7.532 56.173 1.00 31.51 54 SER C C 1
ATOM 4906 O O . SER C 1 74 ? 75.731 7.236 57.345 1.00 31.23 54 SER C O 1
ATOM 4909 N N . ALA C 1 75 ? 74.402 8.214 55.812 1.00 31.93 55 ALA C N 1
ATOM 4910 C CA . ALA C 1 75 ? 73.428 8.664 56.800 1.00 30.78 55 ALA C CA 1
ATOM 4911 C C . ALA C 1 75 ? 72.775 7.473 57.472 1.00 31.08 55 ALA C C 1
ATOM 4912 O O . ALA C 1 75 ? 72.590 7.466 58.690 1.00 28.55 55 ALA C O 1
ATOM 4914 N N . LYS C 1 76 ? 72.419 6.455 56.696 1.00 30.31 56 LYS C N 1
ATOM 4915 C CA . LYS C 1 76 ? 71.792 5.298 57.321 1.00 32.63 56 LYS C CA 1
ATOM 4916 C C . LYS C 1 76 ? 72.767 4.549 58.217 1.00 31.05 56 LYS C C 1
ATOM 4917 O O . LYS C 1 76 ? 72.409 4.168 59.330 1.00 30.03 56 LYS C O 1
ATOM 4923 N N . ASP C 1 77 ? 74.002 4.361 57.763 1.00 30.68 57 ASP C N 1
ATOM 4924 C CA . ASP C 1 77 ? 74.973 3.643 58.584 1.00 30.96 57 ASP C CA 1
ATOM 4925 C C . ASP C 1 77 ? 75.233 4.368 59.896 1.00 31.55 57 ASP C C 1
ATOM 4926 O O . ASP C 1 77 ? 75.474 3.731 60.922 1.00 31.31 57 ASP C O 1
ATOM 4931 N N . ASN C 1 78 ? 75.179 5.698 59.866 1.00 30.71 58 ASN C N 1
ATOM 4932 C CA . ASN C 1 78 ? 75.427 6.500 61.060 1.00 30.18 58 ASN C CA 1
ATOM 4933 C C . ASN C 1 78 ? 74.187 6.792 61.891 1.00 31.60 58 ASN C C 1
ATOM 4934 O O . ASN C 1 78 ? 74.250 7.550 62.863 1.00 32.86 58 ASN C O 1
ATOM 4939 N N . GLY C 1 79 ? 73.063 6.209 61.493 1.00 30.58 59 GLY C N 1
ATOM 4940 C CA . GLY C 1 79 ? 71.823 6.409 62.216 1.00 30.02 59 GLY C CA 1
ATOM 4941 C C . GLY C 1 79 ? 71.415 7.860 62.376 1.00 30.04 59 GLY C C 1
ATOM 4942 O O . GLY C 1 79 ? 71.035 8.268 63.471 1.00 30.09 59 GLY C O 1
ATOM 4943 N N . ILE C 1 80 ? 71.474 8.640 61.297 1.00 28.31 60 ILE C N 1
ATOM 4944 C CA . ILE C 1 80 ? 71.099 10.055 61.366 1.00 26.87 60 ILE C CA 1
ATOM 4945 C C . ILE C 1 80 ? 70.242 10.423 60.158 1.00 27.14 60 ILE C C 1
ATOM 4946 O O . ILE C 1 80 ? 70.422 9.895 59.053 1.00 28.74 60 ILE C O 1
ATOM 4951 N N . ILE C 1 81 ? 69.292 11.318 60.382 1.00 26.66 61 ILE C N 1
ATOM 4952 C CA . ILE C 1 81 ? 68.359 11.755 59.342 1.00 26.11 61 ILE C CA 1
ATOM 4953 C C . ILE C 1 81 ? 68.757 13.098 58.747 1.00 24.87 61 ILE C C 1
ATOM 4954 O O . ILE C 1 81 ? 69.276 13.967 59.452 1.00 22.23 61 ILE C O 1
ATOM 4959 N N . LEU C 1 82 ? 68.516 13.270 57.450 1.00 22.41 62 LEU C N 1
ATOM 4960 C CA . LEU C 1 82 ? 68.818 14.540 56.824 1.00 23.46 62 LEU C CA 1
ATOM 4961 C C . LEU C 1 82 ? 67.542 15.313 56.562 1.00 23.68 62 LEU C C 1
ATOM 4962 O O . LEU C 1 82 ? 66.502 14.746 56.211 1.00 24.62 62 LEU C O 1
ATOM 4967 N N . THR C 1 83 ? 67.633 16.618 56.754 1.00 22.30 63 THR C N 1
ATOM 4968 C CA . THR C 1 83 ? 66.537 17.532 56.502 1.00 23.38 63 THR C CA 1
ATOM 4969 C C . THR C 1 83 ? 67.238 18.620 55.704 1.00 23.04 63 THR C C 1
ATOM 4970 O O . THR C 1 83 ? 68.461 18.720 55.751 1.00 23.11 63 THR C O 1
ATOM 4974 N N . ALA C 1 84 ? 66.506 19.435 54.960 1.00 23.78 64 ALA C N 1
ATOM 4975 C CA . ALA C 1 84 ? 67.185 20.455 54.167 1.00 25.96 64 ALA C CA 1
ATOM 4976 C C . ALA C 1 84 ? 66.416 21.754 53.984 1.00 25.77 64 ALA C C 1
ATOM 4977 O O . ALA C 1 84 ? 65.192 21.796 54.140 1.00 24.08 64 ALA C O 1
ATOM 4979 N N . GLY C 1 85 ? 67.161 22.806 53.649 1.00 25.37 65 GLY C N 1
ATOM 4980 C CA . GLY C 1 85 ? 66.567 24.107 53.417 1.00 27.59 65 GLY C CA 1
ATOM 4981 C C . GLY C 1 85 ? 66.724 24.524 51.966 1.00 29.82 65 GLY C C 1
ATOM 4982 O O . GLY C 1 85 ? 67.658 24.097 51.284 1.00 29.12 65 GLY C O 1
ATOM 4983 N N . ILE C 1 86 ? 65.796 25.346 51.486 1.00 31.18 66 ILE C N 1
ATOM 4984 C CA . ILE C 1 86 ? 65.831 25.846 50.113 1.00 33.01 66 ILE C CA 1
ATOM 4985 C C . ILE C 1 86 ? 65.908 27.354 50.192 1.00 32.47 66 ILE C C 1
ATOM 4986 O O . ILE C 1 86 ? 65.167 27.968 50.955 1.00 31.34 66 ILE C O 1
ATOM 4991 N N . GLY C 1 87 ? 66.798 27.944 49.404 1.00 31.45 67 GLY C N 1
ATOM 4992 C CA . GLY C 1 87 ? 66.924 29.391 49.392 1.00 31.65 67 GLY C CA 1
ATOM 4993 C C . GLY C 1 87 ? 66.816 29.869 47.954 1.00 29.96 67 GLY C C 1
ATOM 4994 O O . GLY C 1 87 ? 67.821 29.940 47.257 1.00 31.10 67 GLY C O 1
ATOM 4995 N N . PRO C 1 88 ? 65.607 30.187 47.475 1.00 28.30 68 PRO C N 1
ATOM 4996 C CA . PRO C 1 88 ? 65.444 30.649 46.088 1.00 28.17 68 PRO C CA 1
ATOM 4997 C C . PRO C 1 88 ? 66.210 31.946 45.815 1.00 29.61 68 PRO C C 1
ATOM 4998 O O . PRO C 1 88 ? 66.401 32.764 46.716 1.00 27.11 68 PRO C O 1
ATOM 5002 N N . SER C 1 89 ? 66.662 32.134 44.578 1.00 30.97 69 SER C N 1
ATOM 5003 C CA . SER C 1 89 ? 67.371 33.362 44.242 1.00 32.73 69 SER C CA 1
ATOM 5004 C C . SER C 1 89 ? 66.358 34.253 43.549 1.00 33.01 69 SER C C 1
ATOM 5005 O O . SER C 1 89 ? 65.230 33.831 43.314 1.00 32.25 69 SER C O 1
ATOM 5008 N N . LYS C 1 90 ? 66.751 35.481 43.227 1.00 34.17 70 LYS C N 1
ATOM 5009 C CA . LYS C 1 90 ? 65.846 36.407 42.558 1.00 37.60 70 LYS C CA 1
ATOM 5010 C C . LYS C 1 90 ? 65.483 35.928 41.151 1.00 37.77 70 LYS C C 1
ATOM 5011 O O . LYS C 1 90 ? 64.490 36.362 40.576 1.00 39.07 70 LYS C O 1
ATOM 5017 N N . THR C 1 91 ? 66.301 35.038 40.607 1.00 36.75 71 THR C N 1
ATOM 5018 C CA . THR C 1 91 ? 66.091 34.495 39.273 1.00 37.95 71 THR C CA 1
ATOM 5019 C C . THR C 1 91 ? 65.087 33.351 39.257 1.00 37.29 71 THR C C 1
ATOM 5020 O O . THR C 1 91 ? 64.478 33.057 38.227 1.00 37.03 71 THR C O 1
ATOM 5024 N N . LYS C 1 92 ? 64.908 32.703 40.398 1.00 36.29 72 LYS C N 1
ATOM 5025 C CA . LYS C 1 92 ? 63.990 31.581 40.463 1.00 37.16 72 LYS C CA 1
ATOM 5026 C C . LYS C 1 92 ? 63.048 31.604 41.660 1.00 36.08 72 LYS C C 1
ATOM 5027 O O . LYS C 1 92 ? 62.972 30.650 42.410 1.00 38.37 72 LYS C O 1
ATOM 5033 N N . ASN C 1 93 ? 62.315 32.686 41.841 1.00 35.80 73 ASN C N 1
ATOM 5034 C CA . ASN C 1 93 ? 61.403 32.735 42.971 1.00 37.29 73 ASN C CA 1
ATOM 5035 C C . ASN C 1 93 ? 59.964 32.687 42.499 1.00 35.69 73 ASN C C 1
ATOM 5036 O O . ASN C 1 93 ? 59.596 33.320 41.511 1.00 37.67 73 ASN C O 1
ATOM 5041 N N . LEU C 1 94 ? 59.155 31.936 43.226 1.00 31.02 74 LEU C N 1
ATOM 5042 C CA . LEU C 1 94 ? 57.759 31.756 42.889 1.00 29.82 74 LEU C CA 1
ATOM 5043 C C . LEU C 1 94 ? 56.881 32.985 43.064 1.00 28.93 74 LEU C C 1
ATOM 5044 O O . LEU C 1 94 ? 55.750 33.007 42.578 1.00 29.06 74 LEU C O 1
ATOM 5049 N N . SER C 1 95 ? 57.388 34.006 43.749 1.00 26.80 75 SER C N 1
ATOM 5050 C CA . SER C 1 95 ? 56.596 35.204 43.992 1.00 27.36 75 SER C CA 1
ATOM 5051 C C . SER C 1 95 ? 56.793 36.309 42.970 1.00 27.29 75 SER C C 1
ATOM 5052 O O . SER C 1 95 ? 56.086 37.309 43.006 1.00 25.93 75 SER C O 1
ATOM 5055 N N . SER C 1 96 ? 57.751 36.140 42.069 1.00 29.17 76 SER C N 1
ATOM 5056 C CA . SER C 1 96 ? 58.034 37.171 41.073 1.00 31.10 76 SER C CA 1
ATOM 5057 C C . SER C 1 96 ? 56.842 37.563 40.223 1.00 32.21 76 SER C C 1
ATOM 5058 O O . SER C 1 96 ? 56.016 36.726 39.863 1.00 30.18 76 SER C O 1
ATOM 5061 N N . GLU C 1 97 ? 56.749 38.847 39.904 1.00 34.94 77 GLU C N 1
ATOM 5062 C CA . GLU C 1 97 ? 55.655 39.302 39.067 1.00 39.49 77 GLU C CA 1
ATOM 5063 C C . GLU C 1 97 ? 55.959 38.930 37.615 1.00 39.69 77 GLU C C 1
ATOM 5064 O O . GLU C 1 97 ? 55.067 38.907 36.772 1.00 39.76 77 GLU C O 1
ATOM 5070 N N . ASP C 1 98 ? 57.224 38.632 37.333 1.00 40.14 78 ASP C N 1
ATOM 5071 C CA . ASP C 1 98 ? 57.635 38.233 35.989 1.00 39.96 78 ASP C CA 1
ATOM 5072 C C . ASP C 1 98 ? 57.283 36.761 35.786 1.00 39.22 78 ASP C C 1
ATOM 5073 O O . ASP C 1 98 ? 57.829 35.889 36.466 1.00 40.76 78 ASP C O 1
ATOM 5078 N N . ALA C 1 99 ? 56.386 36.488 34.844 1.00 37.11 79 ALA C N 1
ATOM 5079 C CA . ALA C 1 99 ? 55.950 35.124 34.555 1.00 36.21 79 ALA C CA 1
ATOM 5080 C C . ALA C 1 99 ? 57.089 34.145 34.258 1.00 35.48 79 ALA C C 1
ATOM 5081 O O . ALA C 1 99 ? 57.016 32.967 34.617 1.00 35.08 79 ALA C O 1
ATOM 5083 N N . ALA C 1 100 ? 58.130 34.628 33.593 1.00 34.51 80 ALA C N 1
ATOM 5084 C CA . ALA C 1 100 ? 59.265 33.782 33.249 1.00 33.22 80 ALA C CA 1
ATOM 5085 C C . ALA C 1 100 ? 60.061 33.413 34.499 1.00 32.12 80 ALA C C 1
ATOM 5086 O O . ALA C 1 100 ? 60.588 32.307 34.607 1.00 31.02 80 ALA C O 1
ATOM 5088 N N . VAL C 1 101 ? 60.159 34.343 35.442 1.00 31.65 81 VAL C N 1
ATOM 5089 C CA . VAL C 1 101 ? 60.874 34.049 36.668 1.00 31.04 81 VAL C CA 1
ATOM 5090 C C . VAL C 1 101 ? 60.088 32.998 37.441 1.00 31.10 81 VAL C C 1
ATOM 5091 O O . VAL C 1 101 ? 60.672 32.065 37.993 1.00 31.99 81 VAL C O 1
ATOM 5095 N N . ARG C 1 102 ? 58.764 33.134 37.466 1.00 30.30 82 ARG C N 1
ATOM 5096 C CA . ARG C 1 102 ? 57.927 32.175 38.177 1.00 31.48 82 ARG C CA 1
ATOM 5097 C C . ARG C 1 102 ? 58.085 30.791 37.560 1.00 31.99 82 ARG C C 1
ATOM 5098 O O . ARG C 1 102 ? 58.112 29.784 38.270 1.00 31.46 82 ARG C O 1
ATOM 5106 N N . ALA C 1 103 ? 58.199 30.746 36.234 1.00 31.30 83 ALA C N 1
ATOM 5107 C CA . ALA C 1 103 ? 58.380 29.480 35.524 1.00 30.90 83 ALA C CA 1
ATOM 5108 C C . ALA C 1 103 ? 59.754 28.893 35.870 1.00 28.65 83 ALA C C 1
ATOM 5109 O O . ALA C 1 103 ? 59.899 27.696 36.101 1.00 28.22 83 ALA C O 1
ATOM 5111 N N . ALA C 1 104 ? 60.768 29.743 35.893 1.00 28.65 84 ALA C N 1
ATOM 5112 C CA . ALA C 1 104 ? 62.114 29.288 36.235 1.00 28.49 84 ALA C CA 1
ATOM 5113 C C . ALA C 1 104 ? 62.069 28.768 37.665 1.00 27.53 84 ALA C C 1
ATOM 5114 O O . ALA C 1 104 ? 62.641 27.721 37.982 1.00 26.69 84 ALA C O 1
ATOM 5116 N N . GLY C 1 105 ? 61.371 29.505 38.524 1.00 29.05 85 GLY C N 1
ATOM 5117 C CA . GLY C 1 105 ? 61.246 29.101 39.919 1.00 29.34 85 GLY C CA 1
ATOM 5118 C C . GLY C 1 105 ? 60.632 27.716 40.051 1.00 28.62 85 GLY C C 1
ATOM 5119 O O . GLY C 1 105 ? 61.126 26.861 40.794 1.00 26.79 85 GLY C O 1
ATOM 5120 N N . LYS C 1 106 ? 59.548 27.488 39.321 1.00 27.67 86 LYS C N 1
ATOM 5121 C CA . LYS C 1 106 ? 58.884 26.200 39.378 1.00 27.41 86 LYS C CA 1
ATOM 5122 C C . LYS C 1 106 ? 59.831 25.078 38.934 1.00 28.06 86 LYS C C 1
ATOM 5123 O O . LYS C 1 106 ? 59.874 24.003 39.540 1.00 25.62 86 LYS C O 1
ATOM 5129 N N . ALA C 1 107 ? 60.596 25.327 37.875 1.00 28.14 87 ALA C N 1
ATOM 5130 C CA . ALA C 1 107 ? 61.526 24.316 37.385 1.00 28.24 87 ALA C CA 1
ATOM 5131 C C . ALA C 1 107 ? 62.623 24.075 38.429 1.00 28.13 87 ALA C C 1
ATOM 5132 O O . ALA C 1 107 ? 63.010 22.932 38.701 1.00 27.23 87 ALA C O 1
ATOM 5134 N N . PHE C 1 108 ? 63.124 25.155 39.014 1.00 27.19 88 PHE C N 1
ATOM 5135 C CA . PHE C 1 108 ? 64.153 25.040 40.039 1.00 27.01 88 PHE C CA 1
ATOM 5136 C C . PHE C 1 108 ? 63.654 24.114 41.160 1.00 26.15 88 PHE C C 1
ATOM 5137 O O . PHE C 1 108 ? 64.349 23.187 41.579 1.00 23.95 88 PHE C O 1
ATOM 5145 N N . PHE C 1 109 ? 62.434 24.356 41.626 1.00 24.67 89 PHE C N 1
ATOM 5146 C CA . PHE C 1 109 ? 61.882 23.546 42.705 1.00 25.02 89 PHE C CA 1
ATOM 5147 C C . PHE C 1 109 ? 61.724 22.077 42.324 1.00 25.78 89 PHE C C 1
ATOM 5148 O O . PHE C 1 109 ? 62.134 21.195 43.067 1.00 24.28 89 PHE C O 1
ATOM 5156 N N . GLU C 1 110 ? 61.147 21.805 41.158 1.00 27.04 90 GLU C N 1
ATOM 5157 C CA . GLU C 1 110 ? 60.961 20.423 40.735 1.00 28.44 90 GLU C CA 1
ATOM 5158 C C . GLU C 1 110 ? 62.289 19.680 40.696 1.00 28.04 90 GLU C C 1
ATOM 5159 O O . GLU C 1 110 ? 62.406 18.569 41.198 1.00 27.23 90 GLU C O 1
ATOM 5165 N N . ARG C 1 111 ? 63.296 20.307 40.105 1.00 28.14 91 ARG C N 1
ATOM 5166 C CA . ARG C 1 111 ? 64.615 19.698 40.011 1.00 29.21 91 ARG C CA 1
ATOM 5167 C C . ARG C 1 111 ? 65.198 19.477 41.411 1.00 28.18 91 ARG C C 1
ATOM 5168 O O . ARG C 1 111 ? 65.752 18.414 41.719 1.00 27.54 91 ARG C O 1
ATOM 5176 N N . THR C 1 112 ? 65.069 20.484 42.265 1.00 26.46 92 THR C N 1
ATOM 5177 C CA . THR C 1 112 ? 65.592 20.369 43.618 1.00 26.48 92 THR C CA 1
ATOM 5178 C C . THR C 1 112 ? 64.831 19.309 44.414 1.00 25.32 92 THR C C 1
ATOM 5179 O O . THR C 1 112 ? 65.443 18.505 45.114 1.00 28.07 92 THR C O 1
ATOM 5183 N N . LEU C 1 113 ? 63.504 19.298 44.306 1.00 25.76 93 LEU C N 1
ATOM 5184 C CA . LEU C 1 113 ? 62.697 18.314 45.023 1.00 25.71 93 LEU C CA 1
ATOM 5185 C C . LEU C 1 113 ? 63.059 16.894 44.584 1.00 26.95 93 LEU C C 1
ATOM 5186 O O . LEU C 1 113 ? 63.182 15.993 45.410 1.00 24.93 93 LEU C O 1
ATOM 5191 N N . SER C 1 114 ? 63.244 16.693 43.283 1.00 27.15 94 SER C N 1
ATOM 5192 C CA . SER C 1 114 ? 63.612 15.368 42.791 1.00 27.97 94 SER C CA 1
ATOM 5193 C C . SER C 1 114 ? 64.973 14.946 43.340 1.00 27.55 94 SER C C 1
ATOM 5194 O O . SER C 1 114 ? 65.162 13.782 43.657 1.00 26.90 94 SER C O 1
ATOM 5197 N N . ASN C 1 115 ? 65.920 15.881 43.463 1.00 26.82 95 ASN C N 1
ATOM 5198 C CA . ASN C 1 115 ? 67.251 15.545 43.983 1.00 26.79 95 ASN C CA 1
ATOM 5199 C C . ASN C 1 115 ? 67.195 15.230 45.474 1.00 27.66 95 ASN C C 1
ATOM 5200 O O . ASN C 1 115 ? 67.842 14.302 45.948 1.00 29.26 95 ASN C O 1
ATOM 5205 N N . VAL C 1 116 ? 66.426 16.021 46.211 1.00 27.72 96 VAL C N 1
ATOM 5206 C CA . VAL C 1 116 ? 66.242 15.828 47.646 1.00 27.93 96 VAL C CA 1
ATOM 5207 C C . VAL C 1 116 ? 65.721 14.402 47.934 1.00 28.28 96 VAL C C 1
ATOM 5208 O O . VAL C 1 116 ? 66.158 13.736 48.882 1.00 26.99 96 VAL C O 1
ATOM 5212 N N . ALA C 1 117 ? 64.796 13.944 47.097 1.00 27.21 97 ALA C N 1
ATOM 5213 C CA . ALA C 1 117 ? 64.215 12.611 47.228 1.00 28.77 97 ALA C CA 1
ATOM 5214 C C . ALA C 1 117 ? 65.282 11.515 47.185 1.00 29.27 97 ALA C C 1
ATOM 5215 O O . ALA C 1 117 ? 65.173 10.502 47.886 1.00 29.52 97 ALA C O 1
ATOM 5217 N N . LYS C 1 118 ? 66.313 11.719 46.368 1.00 28.59 98 LYS C N 1
ATOM 5218 C CA . LYS C 1 118 ? 67.380 10.735 46.238 1.00 29.82 98 LYS C CA 1
ATOM 5219 C C . LYS C 1 118 ? 68.117 10.547 47.554 1.00 29.86 98 LYS C C 1
ATOM 5220 O O . LYS C 1 118 ? 68.837 9.563 47.729 1.00 30.83 98 LYS C O 1
ATOM 5226 N N . LEU C 1 119 ? 67.940 11.484 48.483 1.00 28.95 99 LEU C N 1
ATOM 5227 C CA . LEU C 1 119 ? 68.596 11.382 49.783 1.00 29.38 99 LEU C CA 1
ATOM 5228 C C . LEU C 1 119 ? 67.623 10.984 50.888 1.00 30.16 99 LEU C C 1
ATOM 5229 O O . LEU C 1 119 ? 67.948 11.062 52.068 1.00 27.69 99 LEU C O 1
ATOM 5234 N N . ASP C 1 120 ? 66.423 10.567 50.493 1.00 32.09 100 ASP C N 1
ATOM 5235 C CA . ASP C 1 120 ? 65.405 10.146 51.446 1.00 34.77 100 ASP C CA 1
ATOM 5236 C C . ASP C 1 120 ? 65.018 11.273 52.414 1.00 33.75 100 ASP C C 1
ATOM 5237 O O . ASP C 1 120 ? 64.654 11.030 53.559 1.00 35.96 100 ASP C O 1
ATOM 5242 N N . ILE C 1 121 ? 65.088 12.510 51.937 1.00 31.94 101 ILE C N 1
ATOM 5243 C CA . ILE C 1 121 ? 64.744 13.669 52.752 1.00 29.34 101 ILE C CA 1
ATOM 5244 C C . ILE C 1 121 ? 63.246 13.918 52.648 1.00 29.13 101 ILE C C 1
ATOM 5245 O O . ILE C 1 121 ? 62.697 13.937 51.548 1.00 29.61 101 ILE C O 1
ATOM 5250 N N . HIS C 1 122 ? 62.581 14.106 53.783 1.00 28.14 102 HIS C N 1
ATOM 5251 C CA . HIS C 1 122 ? 61.131 14.318 53.779 1.00 28.89 102 HIS C CA 1
ATOM 5252 C C . HIS C 1 122 ? 60.675 15.683 54.277 1.00 28.92 102 HIS C C 1
ATOM 5253 O O . HIS C 1 122 ? 59.481 15.966 54.306 1.00 28.06 102 HIS C O 1
ATOM 5260 N N . THR C 1 123 ? 61.622 16.526 54.670 1.00 28.50 103 THR C N 1
ATOM 5261 C CA . THR C 1 123 ? 61.298 17.858 55.156 1.00 27.22 103 THR C CA 1
ATOM 5262 C C . THR C 1 123 ? 62.202 18.885 54.495 1.00 26.90 103 THR C C 1
ATOM 5263 O O . THR C 1 123 ? 63.432 18.755 54.525 1.00 25.70 103 THR C O 1
ATOM 5267 N N . ILE C 1 124 ? 61.574 19.890 53.892 1.00 25.26 104 ILE C N 1
ATOM 5268 C CA . ILE C 1 124 ? 62.270 20.972 53.216 1.00 26.94 104 ILE C CA 1
ATOM 5269 C C . ILE C 1 124 ? 61.690 22.266 53.773 1.00 28.14 104 ILE C C 1
ATOM 5270 O O . ILE C 1 124 ? 60.470 22.424 53.829 1.00 28.05 104 ILE C O 1
ATOM 5275 N N . GLY C 1 125 ? 62.551 23.188 54.188 1.00 27.66 105 GLY C N 1
ATOM 5276 C CA . GLY C 1 125 ? 62.057 24.440 54.728 1.00 25.74 105 GLY C CA 1
ATOM 5277 C C . GLY C 1 125 ? 62.822 25.647 54.229 1.00 26.28 105 GLY C C 1
ATOM 5278 O O . GLY C 1 125 ? 63.889 25.523 53.616 1.00 26.93 105 GLY C O 1
ATOM 5279 N N . GLY C 1 126 ? 62.275 26.824 54.506 1.00 26.18 106 GLY C N 1
ATOM 5280 C CA . GLY C 1 126 ? 62.913 28.056 54.095 1.00 23.97 106 GLY C CA 1
ATOM 5281 C C . GLY C 1 126 ? 61.873 29.039 53.615 1.00 23.70 106 GLY C C 1
ATOM 5282 O O . GLY C 1 126 ? 60.666 28.806 53.763 1.00 21.85 106 GLY C O 1
ATOM 5283 N N . ALA C 1 127 ? 62.341 30.144 53.043 1.00 22.20 107 ALA C N 1
ATOM 5284 C CA . ALA C 1 127 ? 61.445 31.160 52.524 1.00 22.40 107 ALA C CA 1
ATOM 5285 C C . ALA C 1 127 ? 61.039 30.723 51.113 1.00 22.96 107 ALA C C 1
ATOM 5286 O O . ALA C 1 127 ? 61.258 31.440 50.129 1.00 21.52 107 ALA C O 1
ATOM 5288 N N . LEU C 1 128 ? 60.454 29.531 51.023 1.00 21.41 108 LEU C N 1
ATOM 5289 C CA . LEU C 1 128 ? 60.044 28.964 49.736 1.00 23.63 108 LEU C CA 1
ATOM 5290 C C . LEU C 1 128 ? 59.134 29.866 48.908 1.00 23.86 108 LEU C C 1
ATOM 5291 O O . LEU C 1 128 ? 59.105 29.772 47.682 1.00 25.63 108 LEU C O 1
ATOM 5296 N N . HIS C 1 129 ? 58.401 30.735 49.592 1.00 24.13 109 HIS C N 1
ATOM 5297 C CA . HIS C 1 129 ? 57.460 31.655 48.976 1.00 24.46 109 HIS C CA 1
ATOM 5298 C C . HIS C 1 129 ? 58.098 32.923 48.448 1.00 24.53 109 HIS C C 1
ATOM 5299 O O . HIS C 1 129 ? 57.406 33.778 47.905 1.00 25.81 109 HIS C O 1
ATOM 5306 N N . SER C 1 130 ? 59.402 33.062 48.604 1.00 23.75 110 SER C N 1
ATOM 5307 C CA . SER C 1 130 ? 60.064 34.294 48.184 1.00 24.80 110 SER C CA 1
ATOM 5308 C C . SER C 1 130 ? 61.485 33.959 47.755 1.00 24.62 110 SER C C 1
ATOM 5309 O O . SER C 1 130 ? 61.732 32.900 47.170 1.00 25.66 110 SER C O 1
ATOM 5312 N N . TYR C 1 131 ? 62.421 34.852 48.039 1.00 24.38 111 TYR C N 1
ATOM 5313 C CA . TYR C 1 131 ? 63.813 34.615 47.700 1.00 26.71 111 TYR C CA 1
ATOM 5314 C C . TYR C 1 131 ? 64.683 35.448 48.632 1.00 30.37 111 TYR C C 1
ATOM 5315 O O . TYR C 1 131 ? 64.170 36.188 49.485 1.00 28.30 111 TYR C O 1
ATOM 5324 N N . TRP C 1 132 ? 65.994 35.318 48.467 1.00 31.87 112 TRP C N 1
ATOM 5325 C CA . TRP C 1 132 ? 66.964 36.049 49.272 1.00 37.46 112 TRP C CA 1
ATOM 5326 C C . TRP C 1 132 ? 68.094 36.413 48.326 1.00 38.45 112 TRP C C 1
ATOM 5327 O O . TRP C 1 132 ? 68.445 35.622 47.454 1.00 37.83 112 TRP C O 1
ATOM 5338 N N . PRO C 1 133 ? 68.704 37.597 48.494 1.00 39.59 113 PRO C N 1
ATOM 5339 C CA . PRO C 1 133 ? 68.469 38.660 49.478 1.00 41.83 113 PRO C CA 1
ATOM 5340 C C . PRO C 1 133 ? 67.125 39.402 49.481 1.00 42.76 113 PRO C C 1
ATOM 5341 O O . PRO C 1 133 ? 66.334 39.268 50.418 1.00 46.45 113 PRO C O 1
ATOM 5345 N N . ILE C 1 134 ? 66.903 40.194 48.437 1.00 43.58 114 ILE C N 1
ATOM 5346 C CA . ILE C 1 134 ? 65.721 41.058 48.245 1.00 43.79 114 ILE C CA 1
ATOM 5347 C C . ILE C 1 134 ? 66.200 42.472 48.532 1.00 43.48 114 ILE C C 1
ATOM 5348 O O . ILE C 1 134 ? 66.618 42.775 49.648 1.00 43.09 114 ILE C O 1
ATOM 5353 N N . ASP C 1 135 ? 66.124 43.328 47.520 1.00 44.60 115 ASP C N 1
ATOM 5354 C CA . ASP C 1 135 ? 66.562 44.714 47.630 1.00 46.11 115 ASP C CA 1
ATOM 5355 C C . ASP C 1 135 ? 65.447 45.618 48.143 1.00 45.61 115 ASP C C 1
ATOM 5356 O O . ASP C 1 135 ? 64.524 45.965 47.403 1.00 44.56 115 ASP C O 1
ATOM 5361 N N . TYR C 1 136 ? 65.540 46.009 49.407 1.00 44.76 116 TYR C N 1
ATOM 5362 C CA . TYR C 1 136 ? 64.527 46.869 49.977 1.00 45.63 116 TYR C CA 1
ATOM 5363 C C . TYR C 1 136 ? 64.773 48.340 49.702 1.00 46.74 116 TYR C C 1
ATOM 5364 O O . TYR C 1 136 ? 64.241 49.206 50.394 1.00 46.91 116 TYR C O 1
ATOM 5373 N N . SER C 1 137 ? 65.591 48.627 48.697 1.00 47.71 117 SER C N 1
ATOM 5374 C CA . SER C 1 137 ? 65.840 50.015 48.328 1.00 49.06 117 SER C CA 1
ATOM 5375 C C . SER C 1 137 ? 64.940 50.223 47.121 1.00 49.28 117 SER C C 1
ATOM 5376 O O . SER C 1 137 ? 64.857 51.320 46.573 1.00 49.76 117 SER C O 1
ATOM 5379 N N . GLN C 1 138 ? 64.275 49.141 46.717 1.00 49.64 118 GLN C N 1
ATOM 5380 C CA . GLN C 1 138 ? 63.343 49.165 45.594 1.00 50.57 118 GLN C CA 1
ATOM 5381 C C . GLN C 1 138 ? 61.932 48.876 46.112 1.00 50.02 118 GLN C C 1
ATOM 5382 O O . GLN C 1 138 ? 61.764 48.183 47.116 1.00 49.46 118 GLN C O 1
ATOM 5388 N N . PRO C 1 139 ? 60.901 49.398 45.426 1.00 49.30 119 PRO C N 1
ATOM 5389 C CA . PRO C 1 139 ? 59.485 49.228 45.778 1.00 48.59 119 PRO C CA 1
ATOM 5390 C C . PRO C 1 139 ? 59.053 47.803 46.123 1.00 47.11 119 PRO C C 1
ATOM 5391 O O . PRO C 1 139 ? 59.549 46.827 45.554 1.00 47.44 119 PRO C O 1
ATOM 5395 N N . VAL C 1 140 ? 58.109 47.707 47.055 1.00 44.70 120 VAL C N 1
ATOM 5396 C CA . VAL C 1 140 ? 57.589 46.433 47.524 1.00 42.88 120 VAL C CA 1
ATOM 5397 C C . VAL C 1 140 ? 56.099 46.274 47.232 1.00 40.64 120 VAL C C 1
ATOM 5398 O O . VAL C 1 140 ? 55.324 47.197 47.450 1.00 41.06 120 VAL C O 1
ATOM 5402 N N . ASP C 1 141 ? 55.703 45.099 46.749 1.00 37.69 121 ASP C N 1
ATOM 5403 C CA . ASP C 1 141 ? 54.299 44.811 46.456 1.00 35.64 121 ASP C CA 1
ATOM 5404 C C . ASP C 1 141 ? 53.873 43.628 47.323 1.00 33.12 121 ASP C C 1
ATOM 5405 O O . ASP C 1 141 ? 53.799 42.491 46.863 1.00 30.52 121 ASP C O 1
ATOM 5410 N N . LYS C 1 142 ? 53.587 43.910 48.588 1.00 31.21 122 LYS C N 1
ATOM 5411 C CA . LYS C 1 142 ? 53.216 42.860 49.530 1.00 30.43 122 LYS C CA 1
ATOM 5412 C C . LYS C 1 142 ? 52.029 42.001 49.114 1.00 29.49 122 LYS C C 1
ATOM 5413 O O . LYS C 1 142 ? 52.122 40.770 49.108 1.00 27.68 122 LYS C O 1
ATOM 5419 N N . ALA C 1 143 ? 50.916 42.650 48.777 1.00 29.37 123 ALA C N 1
ATOM 5420 C CA . ALA C 1 143 ? 49.696 41.951 48.377 1.00 29.83 123 ALA C CA 1
ATOM 5421 C C . ALA C 1 143 ? 49.957 41.023 47.196 1.00 29.68 123 ALA C C 1
ATOM 5422 O O . ALA C 1 143 ? 49.549 39.863 47.205 1.00 31.07 123 ALA C O 1
ATOM 5424 N N . GLY C 1 144 ? 50.646 41.545 46.187 1.00 29.68 124 GLY C N 1
ATOM 5425 C CA . GLY C 1 144 ? 50.958 40.756 45.009 1.00 29.33 124 GLY C CA 1
ATOM 5426 C C . GLY C 1 144 ? 51.890 39.589 45.287 1.00 28.84 124 GLY C C 1
ATOM 5427 O O . GLY C 1 144 ? 51.622 38.471 44.852 1.00 27.09 124 GLY C O 1
ATOM 5428 N N . ASP C 1 145 ? 52.989 39.845 46.001 1.00 27.47 125 ASP C N 1
ATOM 5429 C CA . ASP C 1 145 ? 53.934 38.783 46.328 1.00 26.55 125 ASP C CA 1
ATOM 5430 C C . ASP C 1 145 ? 53.241 37.683 47.121 1.00 26.13 125 ASP C C 1
ATOM 5431 O O . ASP C 1 145 ? 53.533 36.502 46.957 1.00 25.75 125 ASP C O 1
ATOM 5436 N N . TYR C 1 146 ? 52.318 38.075 47.984 1.00 25.94 126 TYR C N 1
ATOM 5437 C CA . TYR C 1 146 ? 51.589 37.110 48.781 1.00 27.23 126 TYR C CA 1
ATOM 5438 C C . TYR C 1 146 ? 50.777 36.207 47.853 1.00 28.11 126 TYR C C 1
ATOM 5439 O O . TYR C 1 146 ? 50.893 34.983 47.904 1.00 28.05 126 TYR C O 1
ATOM 5448 N N . ALA C 1 147 ? 49.947 36.828 47.017 1.00 29.47 127 ALA C N 1
ATOM 5449 C CA . ALA C 1 147 ? 49.099 36.095 46.079 1.00 28.44 127 ALA C CA 1
ATOM 5450 C C . ALA C 1 147 ? 49.905 35.172 45.159 1.00 27.90 127 ALA C C 1
ATOM 5451 O O . ALA C 1 147 ? 49.570 33.995 45.020 1.00 28.01 127 ALA C O 1
ATOM 5453 N N . ARG C 1 148 ? 50.954 35.688 44.519 1.00 28.44 128 ARG C N 1
ATOM 5454 C CA . ARG C 1 148 ? 51.765 34.831 43.645 1.00 29.34 128 ARG C CA 1
ATOM 5455 C C . ARG C 1 148 ? 52.413 33.739 44.491 1.00 28.89 128 ARG C C 1
ATOM 5456 O O . ARG C 1 148 ? 52.538 32.593 44.058 1.00 29.42 128 ARG C O 1
ATOM 5464 N N . GLY C 1 149 ? 52.831 34.099 45.701 1.00 27.10 129 GLY C N 1
ATOM 5465 C CA . GLY C 1 149 ? 53.448 33.115 46.571 1.00 27.34 129 GLY C CA 1
ATOM 5466 C C . GLY C 1 149 ? 52.530 31.937 46.849 1.00 26.41 129 GLY C C 1
ATOM 5467 O O . GLY C 1 149 ? 52.933 30.775 46.729 1.00 26.06 129 GLY C O 1
ATOM 5468 N N . VAL C 1 150 ? 51.294 32.228 47.229 1.00 24.85 130 VAL C N 1
ATOM 5469 C CA . VAL C 1 150 ? 50.339 31.165 47.514 1.00 26.54 130 VAL C CA 1
ATOM 5470 C C . VAL C 1 150 ? 50.202 30.283 46.274 1.00 27.33 130 VAL C C 1
ATOM 5471 O O . VAL C 1 150 ? 50.338 29.062 46.350 1.00 27.92 130 VAL C O 1
ATOM 5475 N N . GLU C 1 151 ? 49.953 30.924 45.136 1.00 29.40 131 GLU C N 1
ATOM 5476 C CA . GLU C 1 151 ? 49.799 30.238 43.855 1.00 32.98 131 GLU C CA 1
ATOM 5477 C C . GLU C 1 151 ? 50.959 29.307 43.546 1.00 31.95 131 GLU C C 1
ATOM 5478 O O . GLU C 1 151 ? 50.760 28.133 43.225 1.00 32.16 131 GLU C O 1
ATOM 5484 N N . GLY C 1 152 ? 52.171 29.848 43.628 1.00 30.42 132 GLY C N 1
ATOM 5485 C CA . GLY C 1 152 ? 53.355 29.067 43.334 1.00 28.07 132 GLY C CA 1
ATOM 5486 C C . GLY C 1 152 ? 53.549 27.861 44.227 1.00 27.27 132 GLY C C 1
ATOM 5487 O O . GLY C 1 152 ? 53.869 26.777 43.741 1.00 26.65 132 GLY C O 1
ATOM 5488 N N . ILE C 1 153 ? 53.352 28.038 45.531 1.00 24.93 133 ILE C N 1
ATOM 5489 C CA . ILE C 1 153 ? 53.532 26.943 46.474 1.00 23.35 133 ILE C CA 1
ATOM 5490 C C . ILE C 1 153 ? 52.476 25.862 46.229 1.00 25.17 133 ILE C C 1
ATOM 5491 O O . ILE C 1 153 ? 52.782 24.669 46.204 1.00 23.81 133 ILE C O 1
ATOM 5496 N N . ASN C 1 154 ? 51.233 26.292 46.053 1.00 26.53 134 ASN C N 1
ATOM 5497 C CA . ASN C 1 154 ? 50.141 25.375 45.771 1.00 27.95 134 ASN C CA 1
ATOM 5498 C C . ASN C 1 154 ? 50.562 24.617 44.505 1.00 27.93 134 ASN C C 1
ATOM 5499 O O . ASN C 1 154 ? 50.383 23.408 44.397 1.00 27.72 134 ASN C O 1
ATOM 5504 N N . GLY C 1 155 ? 51.166 25.355 43.579 1.00 27.65 135 GLY C N 1
ATOM 5505 C CA . GLY C 1 155 ? 51.619 24.796 42.316 1.00 28.81 135 GLY C CA 1
ATOM 5506 C C . GLY C 1 155 ? 52.698 23.721 42.341 1.00 30.11 135 GLY C C 1
ATOM 5507 O O . GLY C 1 155 ? 52.849 23.000 41.359 1.00 28.83 135 GLY C O 1
ATOM 5508 N N . ILE C 1 156 ? 53.463 23.613 43.426 1.00 28.27 136 ILE C N 1
ATOM 5509 C CA . ILE C 1 156 ? 54.491 22.581 43.493 1.00 27.93 136 ILE C CA 1
ATOM 5510 C C . ILE C 1 156 ? 54.199 21.584 44.602 1.00 28.14 136 ILE C C 1
ATOM 5511 O O . ILE C 1 156 ? 54.882 20.569 44.722 1.00 27.22 136 ILE C O 1
ATOM 5516 N N . ALA C 1 157 ? 53.176 21.866 45.405 1.00 29.26 137 ALA C N 1
ATOM 5517 C CA . ALA C 1 157 ? 52.833 20.995 46.530 1.00 30.45 137 ALA C CA 1
ATOM 5518 C C . ALA C 1 157 ? 52.669 19.516 46.171 1.00 31.49 137 ALA C C 1
ATOM 5519 O O . ALA C 1 157 ? 53.257 18.657 46.824 1.00 30.71 137 ALA C O 1
ATOM 5521 N N . ASP C 1 158 ? 51.879 19.215 45.142 1.00 32.03 138 ASP C N 1
ATOM 5522 C CA . ASP C 1 158 ? 51.663 17.819 44.756 1.00 33.54 138 ASP C CA 1
ATOM 5523 C C . ASP C 1 158 ? 52.930 17.133 44.259 1.00 31.71 138 ASP C C 1
ATOM 5524 O O . ASP C 1 158 ? 53.158 15.955 44.549 1.00 32.63 138 ASP C O 1
ATOM 5529 N N . PHE C 1 159 ? 53.747 17.863 43.505 1.00 29.79 139 PHE C N 1
ATOM 5530 C CA . PHE C 1 159 ? 54.988 17.302 43.006 1.00 29.88 139 PHE C CA 1
ATOM 5531 C C . PHE C 1 159 ? 55.800 16.865 44.221 1.00 30.42 139 PHE C C 1
ATOM 5532 O O . PHE C 1 159 ? 56.339 15.758 44.259 1.00 29.59 139 PHE C O 1
ATOM 5540 N N . ALA C 1 160 ? 55.854 17.738 45.228 1.00 31.17 140 ALA C N 1
ATOM 5541 C CA . ALA C 1 160 ? 56.589 17.450 46.457 1.00 31.13 140 ALA C CA 1
ATOM 5542 C C . ALA C 1 160 ? 55.919 16.293 47.194 1.00 31.33 140 ALA C C 1
ATOM 5543 O O . ALA C 1 160 ? 56.586 15.363 47.669 1.00 30.53 140 ALA C O 1
ATOM 5545 N N . ASN C 1 161 ? 54.593 16.349 47.277 1.00 31.47 141 ASN C N 1
ATOM 5546 C CA . ASN C 1 161 ? 53.833 15.318 47.974 1.00 32.31 141 ASN C CA 1
ATOM 5547 C C . ASN C 1 161 ? 54.067 13.918 47.395 1.00 31.86 141 ASN C C 1
ATOM 5548 O O . ASN C 1 161 ? 54.182 12.948 48.141 1.00 30.64 141 ASN C O 1
ATOM 5553 N N . ASP C 1 162 ? 54.147 13.807 46.073 1.00 32.43 142 ASP C N 1
ATOM 5554 C CA . ASP C 1 162 ? 54.372 12.498 45.466 1.00 34.07 142 ASP C CA 1
ATOM 5555 C C . ASP C 1 162 ? 55.747 11.930 45.844 1.00 33.30 142 ASP C C 1
ATOM 5556 O O . ASP C 1 162 ? 55.983 10.735 45.731 1.00 31.38 142 ASP C O 1
ATOM 5561 N N . LEU C 1 163 ? 56.653 12.788 46.302 1.00 32.70 143 LEU C N 1
ATOM 5562 C CA . LEU C 1 163 ? 57.983 12.338 46.690 1.00 31.15 143 LEU C CA 1
ATOM 5563 C C . LEU C 1 163 ? 58.071 12.174 48.196 1.00 30.79 143 LEU C C 1
ATOM 5564 O O . LEU C 1 163 ? 59.152 11.920 48.729 1.00 30.07 143 LEU C O 1
ATOM 5569 N N . GLY C 1 164 ? 56.936 12.327 48.877 1.00 30.54 144 GLY C N 1
ATOM 5570 C CA . GLY C 1 164 ? 56.915 12.203 50.326 1.00 30.58 144 GLY C CA 1
ATOM 5571 C C . GLY C 1 164 ? 57.642 13.358 51.007 1.00 30.85 144 GLY C C 1
ATOM 5572 O O . GLY C 1 164 ? 58.343 13.171 51.999 1.00 30.96 144 GLY C O 1
ATOM 5573 N N . ILE C 1 165 ? 57.466 14.561 50.479 1.00 29.72 145 ILE C N 1
ATOM 5574 C CA . ILE C 1 165 ? 58.134 15.723 51.035 1.00 29.47 145 ILE C CA 1
ATOM 5575 C C . ILE C 1 165 ? 57.183 16.801 51.534 1.00 29.36 145 ILE C C 1
ATOM 5576 O O . ILE C 1 165 ? 56.228 17.166 50.851 1.00 30.57 145 ILE C O 1
ATOM 5581 N N . ASN C 1 166 ? 57.447 17.307 52.733 1.00 29.31 146 ASN C N 1
ATOM 5582 C CA . ASN C 1 166 ? 56.651 18.402 53.284 1.00 28.73 146 ASN C CA 1
ATOM 5583 C C . ASN C 1 166 ? 57.414 19.691 53.025 1.00 25.49 146 ASN C C 1
ATOM 5584 O O . ASN C 1 166 ? 58.619 19.740 53.234 1.00 25.60 146 ASN C O 1
ATOM 5589 N N . LEU C 1 167 ? 56.708 20.718 52.567 1.00 24.61 147 LEU C N 1
ATOM 5590 C CA . LEU C 1 167 ? 57.292 22.030 52.312 1.00 24.03 147 LEU C CA 1
ATOM 5591 C C . LEU C 1 167 ? 56.932 22.904 53.528 1.00 25.47 147 LEU C C 1
ATOM 5592 O O . LEU C 1 167 ? 55.757 23.119 53.822 1.00 23.92 147 LEU C O 1
ATOM 5597 N N . CYS C 1 168 ? 57.941 23.391 54.241 1.00 24.14 148 CYS C N 1
ATOM 5598 C CA . CYS C 1 168 ? 57.692 24.212 55.424 1.00 23.44 148 CYS C CA 1
ATOM 5599 C C . CYS C 1 168 ? 58.074 25.669 55.182 1.00 22.71 148 CYS C C 1
ATOM 5600 O O . CYS C 1 168 ? 59.250 25.991 55.022 1.00 23.93 148 CYS C O 1
ATOM 5603 N N . ILE C 1 169 ? 57.062 26.536 55.157 1.00 21.69 149 ILE C N 1
ATOM 5604 C CA . ILE C 1 169 ? 57.221 27.966 54.896 1.00 20.16 149 ILE C CA 1
ATOM 5605 C C . ILE C 1 169 ? 57.732 28.720 56.131 1.00 20.58 149 ILE C C 1
ATOM 5606 O O . ILE C 1 169 ? 57.036 28.824 57.144 1.00 19.14 149 ILE C O 1
ATOM 5611 N N . GLU C 1 170 ? 58.939 29.263 56.032 1.00 20.15 150 GLU C N 1
ATOM 5612 C CA . GLU C 1 170 ? 59.541 29.979 57.150 1.00 22.17 150 GLU C CA 1
ATOM 5613 C C . GLU C 1 170 ? 59.114 31.437 57.325 1.00 21.56 150 GLU C C 1
ATOM 5614 O O . GLU C 1 170 ? 59.157 32.247 56.391 1.00 22.70 150 GLU C O 1
ATOM 5620 N N . VAL C 1 171 ? 58.705 31.759 58.546 1.00 22.06 151 VAL C N 1
ATOM 5621 C CA . VAL C 1 171 ? 58.301 33.110 58.904 1.00 20.67 151 VAL C CA 1
ATOM 5622 C C . VAL C 1 171 ? 59.602 33.819 59.286 1.00 21.62 151 VAL C C 1
ATOM 5623 O O . VAL C 1 171 ? 60.372 33.318 60.111 1.00 21.19 151 VAL C O 1
ATOM 5627 N N . LEU C 1 172 ? 59.847 34.978 58.677 1.00 20.12 152 LEU C N 1
ATOM 5628 C CA . LEU C 1 172 ? 61.082 35.720 58.907 1.00 19.27 152 LEU C CA 1
ATOM 5629 C C . LEU C 1 172 ? 60.870 37.117 59.487 1.00 18.81 152 LEU C C 1
ATOM 5630 O O . LEU C 1 172 ? 59.755 37.645 59.486 1.00 17.21 152 LEU C O 1
ATOM 5635 N N . ASN C 1 173 ? 61.946 37.722 59.981 1.00 17.06 153 ASN C N 1
ATOM 5636 C CA . ASN C 1 173 ? 61.827 39.068 60.519 1.00 17.32 153 ASN C CA 1
ATOM 5637 C C . ASN C 1 173 ? 61.753 40.073 59.359 1.00 16.70 153 ASN C C 1
ATOM 5638 O O . ASN C 1 173 ? 62.084 39.759 58.217 1.00 13.70 153 ASN C O 1
ATOM 5643 N N . ARG C 1 174 ? 61.291 41.274 59.676 1.00 18.83 154 ARG C N 1
ATOM 5644 C CA . ARG C 1 174 ? 61.102 42.360 58.707 1.00 19.47 154 ARG C CA 1
ATOM 5645 C C . ARG C 1 174 ? 62.289 42.694 57.809 1.00 20.90 154 ARG C C 1
ATOM 5646 O O . ARG C 1 174 ? 62.101 43.190 56.685 1.00 19.51 154 ARG C O 1
ATOM 5654 N N . PHE C 1 175 ? 63.503 42.439 58.290 1.00 19.40 155 PHE C N 1
ATOM 5655 C CA . PHE C 1 175 ? 64.679 42.749 57.496 1.00 20.93 155 PHE C CA 1
ATOM 5656 C C . PHE C 1 175 ? 64.932 41.748 56.382 1.00 20.73 155 PHE C C 1
ATOM 5657 O O . PHE C 1 175 ? 65.655 42.047 55.447 1.00 20.30 155 PHE C O 1
ATOM 5665 N N . GLU C 1 176 ? 64.325 40.574 56.478 1.00 21.04 156 GLU C N 1
ATOM 5666 C CA . GLU C 1 176 ? 64.563 39.528 55.489 1.00 22.65 156 GLU C CA 1
ATOM 5667 C C . GLU C 1 176 ? 63.400 39.161 54.579 1.00 22.22 156 GLU C C 1
ATOM 5668 O O . GLU C 1 176 ? 63.603 38.550 53.532 1.00 20.43 156 GLU C O 1
ATOM 5674 N N . ASN C 1 177 ? 62.185 39.508 54.985 1.00 21.24 157 ASN C N 1
ATOM 5675 C CA . ASN C 1 177 ? 61.002 39.225 54.184 1.00 20.76 157 ASN C CA 1
ATOM 5676 C C . ASN C 1 177 ? 59.941 40.242 54.573 1.00 21.33 157 ASN C C 1
ATOM 5677 O O . ASN C 1 177 ? 59.946 40.760 55.691 1.00 19.27 157 ASN C O 1
ATOM 5682 N N . HIS C 1 178 ? 59.031 40.524 53.650 1.00 21.22 158 HIS C N 1
ATOM 5683 C CA . HIS C 1 178 ? 57.988 41.509 53.892 1.00 22.34 158 HIS C CA 1
ATOM 5684 C C . HIS C 1 178 ? 56.583 40.947 53.794 1.00 21.63 158 HIS C C 1
ATOM 5685 O O . HIS C 1 178 ? 55.614 41.678 53.966 1.00 23.03 158 HIS C O 1
ATOM 5692 N N . VAL C 1 179 ? 56.468 39.654 53.527 1.00 21.50 159 VAL C N 1
ATOM 5693 C CA . VAL C 1 179 ? 55.157 39.026 53.394 1.00 20.87 159 VAL C CA 1
ATOM 5694 C C . VAL C 1 179 ? 54.728 38.277 54.657 1.00 21.29 159 VAL C C 1
ATOM 5695 O O . VAL C 1 179 ? 53.659 38.546 55.202 1.00 22.29 159 VAL C O 1
ATOM 5699 N N . LEU C 1 180 ? 55.564 37.347 55.120 1.00 19.36 160 LEU C N 1
ATOM 5700 C CA . LEU C 1 180 ? 55.259 36.544 56.301 1.00 20.45 160 LEU C CA 1
ATOM 5701 C C . LEU C 1 180 ? 56.232 36.842 57.449 1.00 20.35 160 LEU C C 1
ATOM 5702 O O . LEU C 1 180 ? 57.361 36.348 57.472 1.00 19.03 160 LEU C O 1
ATOM 5707 N N . ASN C 1 181 ? 55.782 37.641 58.405 1.00 19.21 161 ASN C N 1
ATOM 5708 C CA . ASN C 1 181 ? 56.627 38.022 59.529 1.00 20.28 161 ASN C CA 1
ATOM 5709 C C . ASN C 1 181 ? 56.153 37.476 60.861 1.00 20.52 161 ASN C C 1
ATOM 5710 O O . ASN C 1 181 ? 56.907 37.472 61.832 1.00 18.62 161 ASN C O 1
ATOM 5715 N N . THR C 1 182 ? 54.909 37.003 60.901 1.00 20.74 162 THR C N 1
ATOM 5716 C CA . THR C 1 182 ? 54.330 36.468 62.133 1.00 23.85 162 THR C CA 1
ATOM 5717 C C . THR C 1 182 ? 53.768 35.077 61.914 1.00 22.32 162 THR C C 1
ATOM 5718 O O . THR C 1 182 ? 53.419 34.713 60.792 1.00 21.34 162 THR C O 1
ATOM 5722 N N . ALA C 1 183 ? 53.660 34.310 62.991 1.00 20.35 163 ALA C N 1
ATOM 5723 C CA . ALA C 1 183 ? 53.109 32.960 62.916 1.00 19.59 163 ALA C CA 1
ATOM 5724 C C . ALA C 1 183 ? 51.700 33.022 62.330 1.00 19.54 163 ALA C C 1
ATOM 5725 O O . ALA C 1 183 ? 51.317 32.173 61.516 1.00 16.81 163 ALA C O 1
ATOM 5727 N N . ALA C 1 184 ? 50.940 34.034 62.740 1.00 18.90 164 ALA C N 1
ATOM 5728 C CA . ALA C 1 184 ? 49.570 34.208 62.250 1.00 21.81 164 ALA C CA 1
ATOM 5729 C C . ALA C 1 184 ? 49.558 34.450 60.732 1.00 21.16 164 ALA C C 1
ATOM 5730 O O . ALA C 1 184 ? 48.694 33.936 60.022 1.00 19.51 164 ALA C O 1
ATOM 5732 N N . GLU C 1 185 ? 50.510 35.236 60.235 1.00 19.89 165 GLU C N 1
ATOM 5733 C CA . GLU C 1 185 ? 50.564 35.486 58.802 1.00 21.96 165 GLU C CA 1
ATOM 5734 C C . GLU C 1 185 ? 50.981 34.182 58.134 1.00 22.42 165 GLU C C 1
ATOM 5735 O O . GLU C 1 185 ? 50.479 33.833 57.070 1.00 22.48 165 GLU C O 1
ATOM 5741 N N . GLY C 1 186 ? 51.891 33.454 58.773 1.00 20.79 166 GLY C N 1
ATOM 5742 C CA . GLY C 1 186 ? 52.326 32.193 58.215 1.00 21.66 166 GLY C CA 1
ATOM 5743 C C . GLY C 1 186 ? 51.167 31.211 58.135 1.00 22.10 166 GLY C C 1
ATOM 5744 O O . GLY C 1 186 ? 51.007 30.518 57.137 1.00 21.78 166 GLY C O 1
ATOM 5745 N N . VAL C 1 187 ? 50.365 31.141 59.193 1.00 22.65 167 VAL C N 1
ATOM 5746 C CA . VAL C 1 187 ? 49.210 30.252 59.209 1.00 22.56 167 VAL C CA 1
ATOM 5747 C C . VAL C 1 187 ? 48.192 30.641 58.122 1.00 24.15 167 VAL C C 1
ATOM 5748 O O . VAL C 1 187 ? 47.703 29.772 57.396 1.00 23.65 167 VAL C O 1
ATOM 5752 N N . ALA C 1 188 ? 47.881 31.933 57.998 1.00 23.20 168 ALA C N 1
ATOM 5753 C CA . ALA C 1 188 ? 46.908 32.372 56.989 1.00 24.29 168 ALA C CA 1
ATOM 5754 C C . ALA C 1 188 ? 47.360 31.965 55.581 1.00 25.54 168 ALA C C 1
ATOM 5755 O O . ALA C 1 188 ? 46.560 31.467 54.778 1.00 25.43 168 ALA C O 1
ATOM 5757 N N . PHE C 1 189 ? 48.647 32.153 55.296 1.00 24.67 169 PHE C N 1
ATOM 5758 C CA . PHE C 1 189 ? 49.219 31.788 54.003 1.00 26.23 169 PHE C CA 1
ATOM 5759 C C . PHE C 1 189 ? 49.075 30.273 53.742 1.00 27.58 169 PHE C C 1
ATOM 5760 O O . PHE C 1 189 ? 48.578 29.841 52.696 1.00 25.27 169 PHE C O 1
ATOM 5768 N N . VAL C 1 190 ? 49.511 29.463 54.695 1.00 27.01 170 VAL C N 1
ATOM 5769 C CA . VAL C 1 190 ? 49.423 28.021 54.519 1.00 28.68 170 VAL C CA 1
ATOM 5770 C C . VAL C 1 190 ? 47.979 27.578 54.313 1.00 29.24 170 VAL C C 1
ATOM 5771 O O . VAL C 1 190 ? 47.712 26.668 53.519 1.00 29.07 170 VAL C O 1
ATOM 5775 N N . LYS C 1 191 ? 47.050 28.206 55.027 1.00 30.16 171 LYS C N 1
ATOM 5776 C CA . LYS C 1 191 ? 45.641 27.867 54.866 1.00 31.78 171 LYS C CA 1
ATOM 5777 C C . LYS C 1 191 ? 45.172 28.225 53.457 1.00 31.59 171 LYS C C 1
ATOM 5778 O O . LYS C 1 191 ? 44.397 27.490 52.863 1.00 31.82 171 LYS C O 1
ATOM 5784 N N . ASP C 1 192 ? 45.634 29.354 52.927 1.00 32.04 172 ASP C N 1
ATOM 5785 C CA . ASP C 1 192 ? 45.261 29.746 51.567 1.00 32.93 172 ASP C CA 1
ATOM 5786 C C . ASP C 1 192 ? 45.838 28.770 50.555 1.00 32.49 172 ASP C C 1
ATOM 5787 O O . ASP C 1 192 ? 45.216 28.502 49.530 1.00 31.43 172 ASP C O 1
ATOM 5792 N N . VAL C 1 193 ? 47.037 28.260 50.826 1.00 32.12 173 VAL C N 1
ATOM 5793 C CA . VAL C 1 193 ? 47.657 27.310 49.910 1.00 31.44 173 VAL C CA 1
ATOM 5794 C C . VAL C 1 193 ? 46.770 26.081 49.835 1.00 31.71 173 VAL C C 1
ATOM 5795 O O . VAL C 1 193 ? 46.580 25.508 48.765 1.00 30.36 173 VAL C O 1
ATOM 5799 N N . GLY C 1 194 ? 46.236 25.683 50.986 1.00 32.34 174 GLY C N 1
ATOM 5800 C CA . GLY C 1 194 ? 45.344 24.540 51.054 1.00 33.41 174 GLY C CA 1
ATOM 5801 C C . GLY C 1 194 ? 45.881 23.178 50.652 1.00 34.43 174 GLY C C 1
ATOM 5802 O O . GLY C 1 194 ? 45.241 22.479 49.870 1.00 34.45 174 GLY C O 1
ATOM 5803 N N . LYS C 1 195 ? 47.040 22.787 51.177 1.00 33.76 175 LYS C N 1
ATOM 5804 C CA . LYS C 1 195 ? 47.627 21.482 50.855 1.00 33.55 175 LYS C CA 1
ATOM 5805 C C . LYS C 1 195 ? 48.136 20.837 52.134 1.00 34.03 175 LYS C C 1
ATOM 5806 O O . LYS C 1 195 ? 48.840 21.480 52.920 1.00 32.80 175 LYS C O 1
ATOM 5812 N N . ASN C 1 196 ? 47.799 19.564 52.328 1.00 32.76 176 ASN C N 1
ATOM 5813 C CA . ASN C 1 196 ? 48.190 18.838 53.531 1.00 33.82 176 ASN C CA 1
ATOM 5814 C C . ASN C 1 196 ? 49.679 18.752 53.787 1.00 32.46 176 ASN C C 1
ATOM 5815 O O . ASN C 1 196 ? 50.093 18.625 54.939 1.00 33.34 176 ASN C O 1
ATOM 5820 N N . ASN C 1 197 ? 50.483 18.813 52.729 1.00 29.44 177 ASN C N 1
ATOM 5821 C CA . ASN C 1 197 ? 51.927 18.690 52.891 1.00 27.83 177 ASN C CA 1
ATOM 5822 C C . ASN C 1 197 ? 52.675 20.025 52.918 1.00 26.47 177 ASN C C 1
ATOM 5823 O O . ASN C 1 197 ? 53.898 20.064 52.791 1.00 27.48 177 ASN C O 1
ATOM 5828 N N . VAL C 1 198 ? 51.936 21.115 53.087 1.00 25.67 178 VAL C N 1
ATOM 5829 C CA . VAL C 1 198 ? 52.543 22.434 53.186 1.00 26.20 178 VAL C CA 1
ATOM 5830 C C . VAL C 1 198 ? 52.345 22.889 54.636 1.00 27.51 178 VAL C C 1
ATOM 5831 O O . VAL C 1 198 ? 51.216 22.970 55.127 1.00 26.58 178 VAL C O 1
ATOM 5835 N N . LYS C 1 199 ? 53.447 23.168 55.323 1.00 27.32 179 LYS C N 1
ATOM 5836 C CA . LYS C 1 199 ? 53.378 23.563 56.727 1.00 26.28 179 LYS C CA 1
ATOM 5837 C C . LYS C 1 199 ? 53.991 24.920 57.058 1.00 25.76 179 LYS C C 1
ATOM 5838 O O . LYS C 1 199 ? 54.629 25.555 56.226 1.00 23.49 179 LYS C O 1
ATOM 5844 N N . VAL C 1 200 ? 53.778 25.354 58.295 1.00 24.49 180 VAL C N 1
ATOM 5845 C CA . VAL C 1 200 ? 54.339 26.601 58.773 1.00 24.08 180 VAL C CA 1
ATOM 5846 C C . VAL C 1 200 ? 55.615 26.210 59.491 1.00 22.45 180 VAL C C 1
ATOM 5847 O O . VAL C 1 200 ? 55.704 25.131 60.082 1.00 20.29 180 VAL C O 1
ATOM 5859 N N . LEU C 1 202 ? 58.629 27.961 62.096 1.00 17.51 182 LEU C N 1
ATOM 5860 C CA . LEU C 1 202 ? 59.007 29.103 62.924 1.00 17.98 182 LEU C CA 1
ATOM 5861 C C . LEU C 1 202 ? 60.481 29.007 63.341 1.00 18.68 182 LEU C C 1
ATOM 5862 O O . LEU C 1 202 ? 61.073 27.914 63.357 1.00 15.96 182 LEU C O 1
ATOM 5867 N N . ASP C 1 203 ? 61.049 30.153 63.712 1.00 17.20 183 ASP C N 1
ATOM 5868 C CA . ASP C 1 203 ? 62.470 30.249 64.057 1.00 17.47 183 ASP C CA 1
ATOM 5869 C C . ASP C 1 203 ? 62.598 31.231 65.221 1.00 15.96 183 ASP C C 1
ATOM 5870 O O . ASP C 1 203 ? 62.185 32.388 65.105 1.00 14.77 183 ASP C O 1
ATOM 5875 N N . THR C 1 204 ? 63.162 30.775 66.340 1.00 15.24 184 THR C N 1
ATOM 5876 C CA . THR C 1 204 ? 63.311 31.644 67.511 1.00 16.22 184 THR C CA 1
ATOM 5877 C C . THR C 1 204 ? 64.041 32.967 67.221 1.00 16.67 184 THR C C 1
ATOM 5878 O O . THR C 1 204 ? 63.694 34.017 67.786 1.00 16.22 184 THR C O 1
ATOM 5882 N N . PHE C 1 205 ? 65.036 32.940 66.340 1.00 15.43 185 PHE C N 1
ATOM 5883 C CA . PHE C 1 205 ? 65.743 34.175 66.017 1.00 16.82 185 PHE C CA 1
ATOM 5884 C C . PHE C 1 205 ? 64.776 35.191 65.413 1.00 17.18 185 PHE C C 1
ATOM 5885 O O . PHE C 1 205 ? 64.798 36.373 65.781 1.00 16.26 185 PHE C O 1
ATOM 5893 N N . HIS C 1 206 ? 63.930 34.733 64.490 1.00 16.13 186 HIS C N 1
ATOM 5894 C CA . HIS C 1 206 ? 62.977 35.619 63.832 1.00 17.09 186 HIS C CA 1
ATOM 5895 C C . HIS C 1 206 ? 61.795 35.991 64.725 1.00 17.87 186 HIS C C 1
ATOM 5896 O O . HIS C 1 206 ? 61.348 37.147 64.728 1.00 16.49 186 HIS C O 1
ATOM 5911 N N . ASN C 1 208 ? 61.836 36.288 67.896 1.00 17.68 188 ASN C N 1
ATOM 5912 C CA . ASN C 1 208 ? 62.328 37.214 68.925 1.00 18.71 188 ASN C CA 1
ATOM 5913 C C . ASN C 1 208 ? 62.169 38.670 68.512 1.00 17.96 188 ASN C C 1
ATOM 5914 O O . ASN C 1 208 ? 62.056 39.565 69.347 1.00 18.57 188 ASN C O 1
ATOM 5919 N N . ILE C 1 209 ? 62.181 38.913 67.209 1.00 18.80 189 ILE C N 1
ATOM 5920 C CA . ILE C 1 209 ? 62.014 40.267 66.725 1.00 18.70 189 ILE C CA 1
ATOM 5921 C C . ILE C 1 209 ? 60.538 40.618 66.537 1.00 18.73 189 ILE C C 1
ATOM 5922 O O . ILE C 1 209 ? 60.040 41.588 67.109 1.00 20.64 189 ILE C O 1
ATOM 5927 N N . GLU C 1 210 ? 59.838 39.803 65.757 1.00 16.70 190 GLU C N 1
ATOM 5928 C CA . GLU C 1 210 ? 58.448 40.068 65.400 1.00 16.30 190 GLU C CA 1
ATOM 5929 C C . GLU C 1 210 ? 57.264 39.679 66.291 1.00 16.72 190 GLU C C 1
ATOM 5930 O O . GLU C 1 210 ? 56.245 40.364 66.270 1.00 17.06 190 GLU C O 1
ATOM 5936 N N . GLU C 1 211 ? 57.380 38.597 67.056 1.00 14.63 191 GLU C N 1
ATOM 5937 C CA . GLU C 1 211 ? 56.250 38.118 67.849 1.00 16.63 191 GLU C CA 1
ATOM 5938 C C . GLU C 1 211 ? 55.922 38.821 69.153 1.00 18.18 191 GLU C C 1
ATOM 5939 O O . GLU C 1 211 ? 56.800 39.288 69.876 1.00 16.02 191 GLU C O 1
ATOM 5945 N N . ASP C 1 212 ? 54.634 38.862 69.461 1.00 17.24 192 ASP C N 1
ATOM 5946 C CA . ASP C 1 212 ? 54.194 39.442 70.710 1.00 18.70 192 ASP C CA 1
ATOM 5947 C C . ASP C 1 212 ? 54.600 38.449 71.822 1.00 19.11 192 ASP C C 1
ATOM 5948 O O . ASP C 1 212 ? 55.056 38.855 72.886 1.00 17.03 192 ASP C O 1
ATOM 5953 N N . SER C 1 213 ? 54.478 37.150 71.546 1.00 17.99 193 SER C N 1
ATOM 5954 C CA . SER C 1 213 ? 54.802 36.108 72.524 1.00 18.56 193 SER C CA 1
ATOM 5955 C C . SER C 1 213 ? 55.255 34.796 71.860 1.00 19.52 193 SER C C 1
ATOM 5956 O O . SER C 1 213 ? 54.602 34.296 70.953 1.00 18.79 193 SER C O 1
ATOM 5959 N N . PHE C 1 214 ? 56.364 34.230 72.323 1.00 20.08 194 PHE C N 1
ATOM 5960 C CA . PHE C 1 214 ? 56.868 32.982 71.744 1.00 19.48 194 PHE C CA 1
ATOM 5961 C C . PHE C 1 214 ? 55.826 31.878 71.867 1.00 20.68 194 PHE C C 1
ATOM 5962 O O . PHE C 1 214 ? 55.555 31.152 70.907 1.00 18.11 194 PHE C O 1
ATOM 5970 N N . GLY C 1 215 ? 55.259 31.750 73.063 1.00 19.66 195 GLY C N 1
ATOM 5971 C CA . GLY C 1 215 ? 54.251 30.732 73.309 1.00 20.79 195 GLY C CA 1
ATOM 5972 C C . GLY C 1 215 ? 53.001 30.854 72.451 1.00 20.81 195 GLY C C 1
ATOM 5973 O O . GLY C 1 215 ? 52.525 29.855 71.900 1.00 19.34 195 GLY C O 1
ATOM 5974 N N . ASP C 1 216 ? 52.456 32.064 72.330 1.00 22.95 196 ASP C N 1
ATOM 5975 C CA . ASP C 1 216 ? 51.256 32.248 71.522 1.00 24.23 196 ASP C CA 1
ATOM 5976 C C . ASP C 1 216 ? 51.541 31.959 70.053 1.00 23.10 196 ASP C C 1
ATOM 5977 O O . ASP C 1 216 ? 50.688 31.416 69.357 1.00 21.11 196 ASP C O 1
ATOM 5982 N N . ALA C 1 217 ? 52.732 32.324 69.577 1.00 20.26 197 ALA C N 1
ATOM 5983 C CA . ALA C 1 217 ? 53.071 32.073 68.176 1.00 19.42 197 ALA C CA 1
ATOM 5984 C C . ALA C 1 217 ? 53.092 30.570 67.881 1.00 19.81 197 ALA C C 1
ATOM 5985 O O . ALA C 1 217 ? 52.570 30.116 66.857 1.00 19.42 197 ALA C O 1
ATOM 5987 N N . ILE C 1 218 ? 53.719 29.803 68.769 1.00 19.92 198 ILE C N 1
ATOM 5988 C CA . ILE C 1 218 ? 53.809 28.358 68.606 1.00 19.43 198 ILE C CA 1
ATOM 5989 C C . ILE C 1 218 ? 52.407 27.753 68.679 1.00 20.05 198 ILE C C 1
ATOM 5990 O O . ILE C 1 218 ? 52.056 26.863 67.904 1.00 19.49 198 ILE C O 1
ATOM 5995 N N . ARG C 1 219 ? 51.607 28.262 69.605 1.00 18.98 199 ARG C N 1
ATOM 5996 C CA . ARG C 1 219 ? 50.240 27.793 69.776 1.00 22.19 199 ARG C CA 1
ATOM 5997 C C . ARG C 1 219 ? 49.396 28.177 68.551 1.00 21.85 199 ARG C C 1
ATOM 5998 O O . ARG C 1 219 ? 48.548 27.403 68.109 1.00 21.56 199 ARG C O 1
ATOM 6006 N N . THR C 1 220 ? 49.636 29.364 67.998 1.00 20.11 200 THR C N 1
ATOM 6007 C CA . THR C 1 220 ? 48.901 29.796 66.812 1.00 21.41 200 THR C CA 1
ATOM 6008 C C . THR C 1 220 ? 49.239 28.856 65.659 1.00 22.81 200 THR C C 1
ATOM 6009 O O . THR C 1 220 ? 48.363 28.471 64.884 1.00 23.71 200 THR C O 1
ATOM 6013 N N . ALA C 1 221 ? 50.511 28.476 65.555 1.00 22.71 201 ALA C N 1
ATOM 6014 C CA . ALA C 1 221 ? 50.951 27.566 64.503 1.00 23.57 201 ALA C CA 1
ATOM 6015 C C . ALA C 1 221 ? 50.245 26.227 64.677 1.00 24.87 201 ALA C C 1
ATOM 6016 O O . ALA C 1 221 ? 49.790 25.619 63.707 1.00 23.07 201 ALA C O 1
ATOM 6018 N N . GLY C 1 222 ? 50.179 25.773 65.925 1.00 25.26 202 GLY C N 1
ATOM 6019 C CA . GLY C 1 222 ? 49.522 24.521 66.254 1.00 25.68 202 GLY C CA 1
ATOM 6020 C C . GLY C 1 222 ? 49.832 23.314 65.387 1.00 26.91 202 GLY C C 1
ATOM 6021 O O . GLY C 1 222 ? 50.990 22.937 65.205 1.00 27.28 202 GLY C O 1
ATOM 6022 N N . PRO C 1 223 ? 48.793 22.684 64.825 1.00 27.94 203 PRO C N 1
ATOM 6023 C CA . PRO C 1 223 ? 48.892 21.500 63.964 1.00 26.56 203 PRO C CA 1
ATOM 6024 C C . PRO C 1 223 ? 49.699 21.748 62.702 1.00 24.93 203 PRO C C 1
ATOM 6025 O O . PRO C 1 223 ? 50.220 20.814 62.103 1.00 23.20 203 PRO C O 1
ATOM 6029 N N . LEU C 1 224 ? 49.784 23.008 62.296 1.00 24.00 204 LEU C N 1
ATOM 6030 C CA . LEU C 1 224 ? 50.498 23.374 61.078 1.00 23.88 204 LEU C CA 1
ATOM 6031 C C . LEU C 1 224 ? 52.010 23.576 61.207 1.00 24.31 204 LEU C C 1
ATOM 6032 O O . LEU C 1 224 ? 52.692 23.748 60.196 1.00 24.14 204 LEU C O 1
ATOM 6037 N N . LEU C 1 225 ? 52.540 23.552 62.432 1.00 23.99 205 LEU C N 1
ATOM 6038 C CA . LEU C 1 225 ? 53.979 23.703 62.628 1.00 22.75 205 LEU C CA 1
ATOM 6039 C C . LEU C 1 225 ? 54.623 22.437 62.073 1.00 22.29 205 LEU C C 1
ATOM 6040 O O . LEU C 1 225 ? 54.400 21.358 62.611 1.00 21.66 205 LEU C O 1
ATOM 6045 N N . GLY C 1 226 ? 55.429 22.574 61.021 1.00 21.68 206 GLY C N 1
ATOM 6046 C CA . GLY C 1 226 ? 56.078 21.423 60.415 1.00 22.38 206 GLY C CA 1
ATOM 6047 C C . GLY C 1 226 ? 57.594 21.366 60.582 1.00 22.35 206 GLY C C 1
ATOM 6048 O O . GLY C 1 226 ? 58.218 20.335 60.337 1.00 20.84 206 GLY C O 1
ATOM 6049 N N . HIS C 1 227 ? 58.189 22.472 61.018 1.00 20.35 207 HIS C N 1
ATOM 6050 C CA . HIS C 1 227 ? 59.631 22.541 61.206 1.00 20.49 207 HIS C CA 1
ATOM 6051 C C . HIS C 1 227 ? 59.928 23.683 62.183 1.00 20.61 207 HIS C C 1
ATOM 6052 O O . HIS C 1 227 ? 59.159 24.640 62.289 1.00 20.28 207 HIS C O 1
ATOM 6059 N N . PHE C 1 228 ? 61.038 23.573 62.902 1.00 20.35 208 PHE C N 1
ATOM 6060 C CA . PHE C 1 228 ? 61.377 24.570 63.911 1.00 20.83 208 PHE C CA 1
ATOM 6061 C C . PHE C 1 228 ? 62.886 24.805 63.978 1.00 19.83 208 PHE C C 1
ATOM 6062 O O . PHE C 1 228 ? 63.660 23.843 63.998 1.00 19.78 208 PHE C O 1
ATOM 6070 N N . HIS C 1 229 ? 63.286 26.081 64.008 1.00 18.47 209 HIS C N 1
ATOM 6071 C CA . HIS C 1 229 ? 64.692 26.494 64.095 1.00 17.45 209 HIS C CA 1
ATOM 6072 C C . HIS C 1 229 ? 64.956 27.213 65.420 1.00 16.82 209 HIS C C 1
ATOM 6073 O O . HIS C 1 229 ? 64.145 28.026 65.861 1.00 16.01 209 HIS C O 1
ATOM 6080 N N . THR C 1 230 ? 66.095 26.934 66.048 1.00 15.42 210 THR C N 1
ATOM 6081 C CA . THR C 1 230 ? 66.407 27.554 67.332 1.00 15.00 210 THR C CA 1
ATOM 6082 C C . THR C 1 230 ? 67.771 28.216 67.350 1.00 16.49 210 THR C C 1
ATOM 6083 O O . THR C 1 230 ? 68.656 27.860 66.573 1.00 15.37 210 THR C O 1
ATOM 6087 N N . GLY C 1 231 ? 67.917 29.174 68.258 1.00 15.76 211 GLY C N 1
ATOM 6088 C CA . GLY C 1 231 ? 69.142 29.934 68.432 1.00 16.48 211 GLY C CA 1
ATOM 6089 C C . GLY C 1 231 ? 68.808 31.096 69.365 1.00 18.03 211 GLY C C 1
ATOM 6090 O O . GLY C 1 231 ? 67.623 31.447 69.518 1.00 15.72 211 GLY C O 1
ATOM 6091 N N . GLU C 1 232 ? 69.817 31.675 70.016 1.00 17.77 212 GLU C N 1
ATOM 6092 C CA . GLU C 1 232 ? 69.565 32.801 70.918 1.00 17.27 212 GLU C CA 1
ATOM 6093 C C . GLU C 1 232 ? 69.263 34.020 70.056 1.00 16.03 212 GLU C C 1
ATOM 6094 O O . GLU C 1 232 ? 69.332 33.932 68.826 1.00 15.43 212 GLU C O 1
ATOM 6100 N N . SER C 1 233 ? 68.941 35.153 70.684 1.00 17.23 213 SER C N 1
ATOM 6101 C CA . SER C 1 233 ? 68.601 36.363 69.938 1.00 16.32 213 SER C CA 1
ATOM 6102 C C . SER C 1 233 ? 69.705 36.819 68.999 1.00 16.24 213 SER C C 1
ATOM 6103 O O . SER C 1 233 ? 69.416 37.413 67.961 1.00 17.05 213 SER C O 1
ATOM 6106 N N . ASN C 1 234 ? 70.961 36.548 69.353 1.00 15.53 214 ASN C N 1
ATOM 6107 C CA . ASN C 1 234 ? 72.083 36.936 68.485 1.00 17.19 214 ASN C CA 1
ATOM 6108 C C . ASN C 1 234 ? 72.699 35.725 67.779 1.00 16.38 214 ASN C C 1
ATOM 6109 O O . ASN C 1 234 ? 73.822 35.787 67.290 1.00 15.61 214 ASN C O 1
ATOM 6114 N N . ARG C 1 235 ? 71.949 34.628 67.753 1.00 15.48 215 ARG C N 1
ATOM 6115 C CA . ARG C 1 235 ? 72.337 33.402 67.064 1.00 17.14 215 ARG C CA 1
ATOM 6116 C C . ARG C 1 235 ? 73.370 32.465 67.700 1.00 15.96 215 ARG C C 1
ATOM 6117 O O . ARG C 1 235 ? 73.941 31.605 67.009 1.00 15.59 215 ARG C O 1
ATOM 6125 N N . ARG C 1 236 ? 73.616 32.611 69.000 1.00 15.95 216 ARG C N 1
ATOM 6126 C CA . ARG C 1 236 ? 74.536 31.702 69.682 1.00 15.35 216 ARG C CA 1
ATOM 6127 C C . ARG C 1 236 ? 73.746 30.397 69.857 1.00 14.43 216 ARG C C 1
ATOM 6128 O O . ARG C 1 236 ? 72.549 30.372 69.594 1.00 12.98 216 ARG C O 1
ATOM 6136 N N . VAL C 1 237 ? 74.397 29.314 70.282 1.00 16.64 217 VAL C N 1
ATOM 6137 C CA . VAL C 1 237 ? 73.691 28.048 70.465 1.00 14.86 217 VAL C CA 1
ATOM 6138 C C . VAL C 1 237 ? 72.684 28.135 71.606 1.00 15.48 217 VAL C C 1
ATOM 6139 O O . VAL C 1 237 ? 72.866 28.898 72.555 1.00 15.98 217 VAL C O 1
ATOM 6143 N N . PRO C 1 238 ? 71.590 27.370 71.513 1.00 15.84 218 PRO C N 1
ATOM 6144 C CA . PRO C 1 238 ? 70.556 27.369 72.554 1.00 16.51 218 PRO C CA 1
ATOM 6145 C C . PRO C 1 238 ? 71.129 27.106 73.937 1.00 17.83 218 PRO C C 1
ATOM 6146 O O . PRO C 1 238 ? 71.918 26.181 74.127 1.00 17.99 218 PRO C O 1
ATOM 6150 N N . GLY C 1 239 ? 70.727 27.917 74.909 1.00 17.98 219 GLY C N 1
ATOM 6151 C CA . GLY C 1 239 ? 71.211 27.717 76.256 1.00 15.91 219 GLY C CA 1
ATOM 6152 C C . GLY C 1 239 ? 72.262 28.730 76.662 1.00 18.56 219 GLY C C 1
ATOM 6153 O O . GLY C 1 239 ? 72.564 28.854 77.841 1.00 19.29 219 GLY C O 1
ATOM 6154 N N . LYS C 1 240 ? 72.817 29.455 75.694 1.00 18.12 220 LYS C N 1
ATOM 6155 C CA . LYS C 1 240 ? 73.821 30.470 75.980 1.00 19.80 220 LYS C CA 1
ATOM 6156 C C . LYS C 1 240 ? 73.186 31.798 76.364 1.00 19.86 220 LYS C C 1
ATOM 6157 O O . LYS C 1 240 ? 73.874 32.674 76.899 1.00 21.04 220 LYS C O 1
ATOM 6163 N N . GLY C 1 241 ? 71.895 31.954 76.080 1.00 18.72 221 GLY C N 1
ATOM 6164 C CA . GLY C 1 241 ? 71.239 33.225 76.341 1.00 16.60 221 GLY C CA 1
ATOM 6165 C C . GLY C 1 241 ? 69.906 33.279 77.057 1.00 17.52 221 GLY C C 1
ATOM 6166 O O . GLY C 1 241 ? 69.470 32.312 77.682 1.00 15.61 221 GLY C O 1
ATOM 6167 N N . ARG C 1 242 ? 69.256 34.435 76.933 1.00 17.80 222 ARG C N 1
ATOM 6168 C CA . ARG C 1 242 ? 68.000 34.729 77.611 1.00 18.38 222 ARG C CA 1
ATOM 6169 C C . ARG C 1 242 ? 66.693 34.302 76.957 1.00 19.31 222 ARG C C 1
ATOM 6170 O O . ARG C 1 242 ? 65.637 34.685 77.424 1.00 15.74 222 ARG C O 1
ATOM 6186 N N . PRO C 1 244 ? 63.281 32.477 76.244 1.00 19.59 224 PRO C N 1
ATOM 6187 C CA . PRO C 1 244 ? 62.400 31.794 77.213 1.00 20.24 224 PRO C CA 1
ATOM 6188 C C . PRO C 1 244 ? 62.248 30.315 76.848 1.00 17.96 224 PRO C C 1
ATOM 6189 O O . PRO C 1 244 ? 61.165 29.872 76.451 1.00 17.78 224 PRO C O 1
ATOM 6193 N N . TRP C 1 245 ? 63.319 29.546 76.985 1.00 17.40 225 TRP C N 1
ATOM 6194 C CA . TRP C 1 245 ? 63.263 28.142 76.585 1.00 16.59 225 TRP C CA 1
ATOM 6195 C C . TRP C 1 245 ? 62.214 27.290 77.313 1.00 16.65 225 TRP C C 1
ATOM 6196 O O . TRP C 1 245 ? 61.637 26.357 76.733 1.00 16.34 225 TRP C O 1
ATOM 6207 N N . HIS C 1 246 ? 61.968 27.592 78.579 1.00 16.73 226 HIS C N 1
ATOM 6208 C CA . HIS C 1 246 ? 60.983 26.819 79.329 1.00 17.24 226 HIS C CA 1
ATOM 6209 C C . HIS C 1 246 ? 59.605 27.068 78.694 1.00 17.33 226 HIS C C 1
ATOM 6210 O O . HIS C 1 246 ? 58.839 26.131 78.461 1.00 15.94 226 HIS C O 1
ATOM 6217 N N . GLU C 1 247 ? 59.314 28.327 78.375 1.00 18.18 227 GLU C N 1
ATOM 6218 C CA . GLU C 1 247 ? 58.041 28.689 77.740 1.00 18.56 227 GLU C CA 1
ATOM 6219 C C . GLU C 1 247 ? 57.922 28.027 76.360 1.00 17.47 227 GLU C C 1
ATOM 6220 O O . GLU C 1 247 ? 56.879 27.476 76.002 1.00 16.80 227 GLU C O 1
ATOM 6226 N N . ILE C 1 248 ? 58.996 28.084 75.586 1.00 17.88 228 ILE C N 1
ATOM 6227 C CA . ILE C 1 248 ? 59.014 27.473 74.259 1.00 17.43 228 ILE C CA 1
ATOM 6228 C C . ILE C 1 248 ? 58.782 25.953 74.339 1.00 18.05 228 ILE C C 1
ATOM 6229 O O . ILE C 1 248 ? 57.984 25.406 73.579 1.00 17.12 228 ILE C O 1
ATOM 6234 N N . GLY C 1 249 ? 59.447 25.276 75.270 1.00 16.91 229 GLY C N 1
ATOM 6235 C CA . GLY C 1 249 ? 59.255 23.839 75.395 1.00 17.38 229 GLY C CA 1
ATOM 6236 C C . GLY C 1 249 ? 57.810 23.481 75.734 1.00 19.23 229 GLY C C 1
ATOM 6237 O O . GLY C 1 249 ? 57.189 22.617 75.118 1.00 17.78 229 GLY C O 1
ATOM 6238 N N . LEU C 1 250 ? 57.281 24.166 76.733 1.00 19.23 230 LEU C N 1
ATOM 6239 C CA . LEU C 1 250 ? 55.916 23.985 77.184 1.00 19.84 230 LEU C CA 1
ATOM 6240 C C . LEU C 1 250 ? 54.963 24.196 75.993 1.00 20.78 230 LEU C C 1
ATOM 6241 O O . LEU C 1 250 ? 54.002 23.446 75.812 1.00 19.00 230 LEU C O 1
ATOM 6246 N N . ALA C 1 251 ? 55.219 25.213 75.174 1.00 19.16 231 ALA C N 1
ATOM 6247 C CA . ALA C 1 251 ? 54.334 25.456 74.037 1.00 19.59 231 ALA C CA 1
ATOM 6248 C C . ALA C 1 251 ? 54.454 24.326 73.001 1.00 19.97 231 ALA C C 1
ATOM 6249 O O . ALA C 1 251 ? 53.441 23.823 72.506 1.00 20.64 231 ALA C O 1
ATOM 6251 N N . LEU C 1 252 ? 55.681 23.919 72.685 1.00 18.58 232 LEU C N 1
ATOM 6252 C CA . LEU C 1 252 ? 55.894 22.840 71.719 1.00 22.26 232 LEU C CA 1
ATOM 6253 C C . LEU C 1 252 ? 55.196 21.572 72.195 1.00 24.58 232 LEU C C 1
ATOM 6254 O O . LEU C 1 252 ? 54.588 20.846 71.399 1.00 23.38 232 LEU C O 1
ATOM 6259 N N . ARG C 1 253 ? 55.283 21.303 73.495 1.00 24.34 233 ARG C N 1
ATOM 6260 C CA . ARG C 1 253 ? 54.625 20.126 74.033 1.00 27.63 233 ARG C CA 1
ATOM 6261 C C . ARG C 1 253 ? 53.102 20.300 73.989 1.00 27.08 233 ARG C C 1
ATOM 6262 O O . ARG C 1 253 ? 52.400 19.354 73.651 1.00 27.49 233 ARG C O 1
ATOM 6270 N N . ASP C 1 254 ? 52.602 21.506 74.284 1.00 28.37 234 ASP C N 1
ATOM 6271 C CA . ASP C 1 254 ? 51.159 21.787 74.238 1.00 28.22 234 ASP C CA 1
ATOM 6272 C C . ASP C 1 254 ? 50.573 21.397 72.883 1.00 27.79 234 ASP C C 1
ATOM 6273 O O . ASP C 1 254 ? 49.489 20.841 72.813 1.00 26.90 234 ASP C O 1
ATOM 6278 N N . ILE C 1 255 ? 51.275 21.713 71.799 1.00 24.74 235 ILE C N 1
ATOM 6279 C CA . ILE C 1 255 ? 50.753 21.385 70.488 1.00 24.48 235 ILE C CA 1
ATOM 6280 C C . ILE C 1 255 ? 51.172 20.004 70.007 1.00 24.72 235 ILE C C 1
ATOM 6281 O O . ILE C 1 255 ? 50.998 19.681 68.841 1.00 24.21 235 ILE C O 1
ATOM 6286 N N . ASN C 1 256 ? 51.719 19.195 70.908 1.00 25.90 236 ASN C N 1
ATOM 6287 C CA . ASN C 1 256 ? 52.172 17.841 70.569 1.00 27.98 236 ASN C CA 1
ATOM 6288 C C . ASN C 1 256 ? 53.101 17.843 69.361 1.00 26.74 236 ASN C C 1
ATOM 6289 O O . ASN C 1 256 ? 52.912 17.065 68.421 1.00 24.89 236 ASN C O 1
ATOM 6294 N N . TYR C 1 257 ? 54.103 18.717 69.386 1.00 25.91 237 TYR C N 1
ATOM 6295 C CA . TYR C 1 257 ? 55.054 18.808 68.283 1.00 24.42 237 TYR C CA 1
ATOM 6296 C C . TYR C 1 257 ? 56.017 17.633 68.308 1.00 24.42 237 TYR C C 1
ATOM 6297 O O . TYR C 1 257 ? 56.677 17.374 69.312 1.00 24.83 237 TYR C O 1
ATOM 6306 N N . THR C 1 258 ? 56.109 16.921 67.195 1.00 24.78 238 THR C N 1
ATOM 6307 C CA . THR C 1 258 ? 57.008 15.783 67.123 1.00 25.16 238 THR C CA 1
ATOM 6308 C C . THR C 1 258 ? 57.857 15.883 65.872 1.00 25.37 238 THR C C 1
ATOM 6309 O O . THR C 1 258 ? 58.380 14.888 65.380 1.00 24.65 238 THR C O 1
ATOM 6313 N N . GLY C 1 259 ? 57.976 17.099 65.357 1.00 24.04 239 GLY C N 1
ATOM 6314 C CA . GLY C 1 259 ? 58.791 17.328 64.185 1.00 21.75 239 GLY C CA 1
ATOM 6315 C C . GLY C 1 259 ? 60.229 17.581 64.615 1.00 19.22 239 GLY C C 1
ATOM 6316 O O . GLY C 1 259 ? 60.632 17.259 65.734 1.00 19.75 239 GLY C O 1
ATOM 6317 N N . ALA C 1 260 ? 61.008 18.189 63.740 1.00 19.22 240 ALA C N 1
ATOM 6318 C CA . ALA C 1 260 ? 62.399 18.447 64.057 1.00 19.86 240 ALA C CA 1
ATOM 6319 C C . ALA C 1 260 ? 62.630 19.807 64.713 1.00 18.77 240 ALA C C 1
ATOM 6320 O O . ALA C 1 260 ? 61.908 20.758 64.457 1.00 18.66 240 ALA C O 1
ATOM 6322 N N . VAL C 1 261 ? 63.646 19.869 65.565 1.00 19.01 241 VAL C N 1
ATOM 6323 C CA . VAL C 1 261 ? 64.061 21.098 66.244 1.00 17.72 241 VAL C CA 1
ATOM 6324 C C . VAL C 1 261 ? 65.526 21.254 65.836 1.00 17.46 241 VAL C C 1
ATOM 6325 O O . VAL C 1 261 ? 66.401 20.569 66.358 1.00 18.12 241 VAL C O 1
ATOM 6329 N N . ILE C 1 262 ? 65.777 22.135 64.876 1.00 17.31 242 ILE C N 1
ATOM 6330 C CA . ILE C 1 262 ? 67.125 22.340 64.354 1.00 16.97 242 ILE C CA 1
ATOM 6331 C C . ILE C 1 262 ? 67.807 23.579 64.905 1.00 16.41 242 ILE C C 1
ATOM 6332 O O . ILE C 1 262 ? 67.318 24.677 64.666 1.00 15.22 242 ILE C O 1
ATOM 6345 N N . GLU C 1 264 ? 70.299 26.437 64.679 1.00 16.57 244 GLU C N 1
ATOM 6346 C CA . GLU C 1 264 ? 70.912 27.070 63.516 1.00 17.49 244 GLU C CA 1
ATOM 6347 C C . GLU C 1 264 ? 71.764 28.216 64.025 1.00 17.76 244 GLU C C 1
ATOM 6348 O O . GLU C 1 264 ? 71.455 29.387 63.805 1.00 18.94 244 GLU C O 1
ATOM 6354 N N . PRO C 1 265 ? 72.856 27.894 64.716 1.00 16.95 245 PRO C N 1
ATOM 6355 C CA . PRO C 1 265 ? 73.729 28.933 65.261 1.00 17.25 245 PRO C CA 1
ATOM 6356 C C . PRO C 1 265 ? 74.779 29.431 64.289 1.00 15.95 245 PRO C C 1
ATOM 6357 O O . PRO C 1 265 ? 75.342 28.651 63.533 1.00 16.16 245 PRO C O 1
ATOM 6361 N N . PHE C 1 266 ? 75.018 30.738 64.325 1.00 15.69 246 PHE C N 1
ATOM 6362 C CA . PHE C 1 266 ? 75.999 31.406 63.465 1.00 17.55 246 PHE C CA 1
ATOM 6363 C C . PHE C 1 266 ? 76.795 32.320 64.380 1.00 18.20 246 PHE C C 1
ATOM 6364 O O . PHE C 1 266 ? 76.330 33.407 64.722 1.00 17.98 246 PHE C O 1
ATOM 6372 N N . VAL C 1 267 ? 77.987 31.877 64.769 1.00 17.29 247 VAL C N 1
ATOM 6373 C CA . VAL C 1 267 ? 78.837 32.625 65.706 1.00 17.84 247 VAL C CA 1
ATOM 6374 C C . VAL C 1 267 ? 80.212 33.009 65.166 1.00 18.48 247 VAL C C 1
ATOM 6375 O O . VAL C 1 267 ? 81.023 33.584 65.888 1.00 18.99 247 VAL C O 1
ATOM 6379 N N . LYS C 1 268 ? 80.475 32.693 63.905 1.00 20.39 248 LYS C N 1
ATOM 6380 C CA . LYS C 1 268 ? 81.769 33.002 63.314 1.00 21.94 248 LYS C CA 1
ATOM 6381 C C . LYS C 1 268 ? 81.707 34.158 62.323 1.00 21.33 248 LYS C C 1
ATOM 6382 O O . LYS C 1 268 ? 80.819 34.205 61.465 1.00 19.99 248 LYS C O 1
ATOM 6388 N N . THR C 1 269 ? 82.636 35.104 62.452 1.00 21.73 249 THR C N 1
ATOM 6389 C CA . THR C 1 269 ? 82.686 36.247 61.531 1.00 25.35 249 THR C CA 1
ATOM 6390 C C . THR C 1 269 ? 83.658 35.935 60.422 1.00 25.84 249 THR C C 1
ATOM 6391 O O . THR C 1 269 ? 84.485 35.040 60.561 1.00 24.34 249 THR C O 1
ATOM 6395 N N . GLY C 1 270 ? 83.571 36.697 59.335 1.00 26.03 250 GLY C N 1
ATOM 6396 C CA . GLY C 1 270 ? 84.457 36.471 58.205 1.00 28.76 250 GLY C CA 1
ATOM 6397 C C . GLY C 1 270 ? 83.841 35.478 57.241 1.00 29.16 250 GLY C C 1
ATOM 6398 O O . GLY C 1 270 ? 82.948 34.715 57.606 1.00 32.47 250 GLY C O 1
ATOM 6399 N N . GLY C 1 271 ? 84.305 35.481 56.003 1.00 28.45 251 GLY C N 1
ATOM 6400 C CA . GLY C 1 271 ? 83.746 34.567 55.032 1.00 25.53 251 GLY C CA 1
ATOM 6401 C C . GLY C 1 271 ? 82.362 35.002 54.598 1.00 26.74 251 GLY C C 1
ATOM 6402 O O . GLY C 1 271 ? 81.771 35.928 55.166 1.00 26.82 251 GLY C O 1
ATOM 6403 N N . THR C 1 272 ? 81.843 34.325 53.585 1.00 24.10 252 THR C N 1
ATOM 6404 C CA . THR C 1 272 ? 80.535 34.629 53.051 1.00 24.92 252 THR C CA 1
ATOM 6405 C C . THR C 1 272 ? 79.407 34.448 54.062 1.00 22.64 252 THR C C 1
ATOM 6406 O O . THR C 1 272 ? 78.435 35.203 54.053 1.00 22.42 252 THR C O 1
ATOM 6410 N N . ILE C 1 273 ? 79.517 33.438 54.914 1.00 20.23 253 ILE C N 1
ATOM 6411 C CA . ILE C 1 273 ? 78.474 33.205 55.908 1.00 20.33 253 ILE C CA 1
ATOM 6412 C C . ILE C 1 273 ? 78.424 34.406 56.844 1.00 19.62 253 ILE C C 1
ATOM 6413 O O . ILE C 1 273 ? 77.357 34.942 57.108 1.00 21.16 253 ILE C O 1
ATOM 6418 N N . GLY C 1 274 ? 79.586 34.846 57.311 1.00 18.91 254 GLY C N 1
ATOM 6419 C CA . GLY C 1 274 ? 79.627 35.987 58.200 1.00 20.84 254 GLY C CA 1
ATOM 6420 C C . GLY C 1 274 ? 78.993 37.234 57.589 1.00 22.17 254 GLY C C 1
ATOM 6421 O O . GLY C 1 274 ? 78.217 37.919 58.253 1.00 19.28 254 GLY C O 1
ATOM 6422 N N . SER C 1 275 ? 79.310 37.544 56.333 1.00 19.76 255 SER C N 1
ATOM 6423 C CA . SER C 1 275 ? 78.729 38.736 55.732 1.00 21.66 255 SER C CA 1
ATOM 6424 C C . SER C 1 275 ? 77.237 38.533 55.405 1.00 21.24 255 SER C C 1
ATOM 6425 O O . SER C 1 275 ? 76.431 39.427 55.629 1.00 22.84 255 SER C O 1
ATOM 6428 N N . ASP C 1 276 ? 76.861 37.354 54.918 1.00 21.69 256 ASP C N 1
ATOM 6429 C CA . ASP C 1 276 ? 75.463 37.063 54.599 1.00 20.19 256 ASP C CA 1
ATOM 6430 C C . ASP C 1 276 ? 74.541 37.031 55.814 1.00 22.48 256 ASP C C 1
ATOM 6431 O O . ASP C 1 276 ? 73.409 37.507 55.750 1.00 21.46 256 ASP C O 1
ATOM 6436 N N . ILE C 1 277 ? 75.022 36.448 56.907 1.00 21.26 257 ILE C N 1
ATOM 6437 C CA . ILE C 1 277 ? 74.245 36.337 58.132 1.00 21.24 257 ILE C CA 1
ATOM 6438 C C . ILE C 1 277 ? 74.507 37.564 59.029 1.00 21.88 257 ILE C C 1
ATOM 6439 O O . ILE C 1 277 ? 73.937 37.697 60.108 1.00 20.30 257 ILE C O 1
ATOM 6444 N N . LYS C 1 278 ? 75.387 38.449 58.576 1.00 22.94 258 LYS C N 1
ATOM 6445 C CA . LYS C 1 278 ? 75.702 39.675 59.308 1.00 23.05 258 LYS C CA 1
ATOM 6446 C C . LYS C 1 278 ? 76.290 39.431 60.693 1.00 23.33 258 LYS C C 1
ATOM 6447 O O . LYS C 1 278 ? 75.886 40.071 61.669 1.00 21.12 258 LYS C O 1
ATOM 6453 N N . VAL C 1 279 ? 77.232 38.494 60.776 1.00 21.18 259 VAL C N 1
ATOM 6454 C CA . VAL C 1 279 ? 77.908 38.192 62.032 1.00 19.12 259 VAL C CA 1
ATOM 6455 C C . VAL C 1 279 ? 79.139 39.095 61.956 1.00 21.27 259 VAL C C 1
ATOM 6456 O O . VAL C 1 279 ? 80.168 38.705 61.399 1.00 19.02 259 VAL C O 1
ATOM 6460 N N . TRP C 1 280 ? 79.008 40.308 62.497 1.00 19.97 260 TRP C N 1
ATOM 6461 C CA . TRP C 1 280 ? 80.062 41.322 62.456 1.00 20.71 260 TRP C CA 1
ATOM 6462 C C . TRP C 1 280 ? 81.067 41.258 63.604 1.00 21.63 260 TRP C C 1
ATOM 6463 O O . TRP C 1 280 ? 81.977 42.076 63.689 1.00 22.49 260 TRP C O 1
ATOM 6474 N N . ARG C 1 281 ? 80.882 40.309 64.508 1.00 21.60 261 ARG C N 1
ATOM 6475 C CA . ARG C 1 281 ? 81.793 40.153 65.634 1.00 20.70 261 ARG C CA 1
ATOM 6476 C C .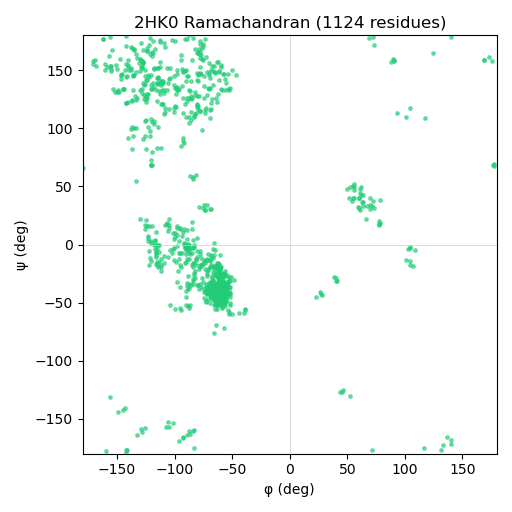 ARG C 1 281 ? 81.759 38.677 65.996 1.00 19.82 261 ARG C C 1
ATOM 6477 O O . ARG C 1 281 ? 80.770 37.988 65.736 1.00 19.29 261 ARG C O 1
ATOM 6485 N N . ASP C 1 282 ? 82.831 38.195 66.603 1.00 19.02 262 ASP C N 1
ATOM 6486 C CA . ASP C 1 282 ? 82.896 36.800 66.997 1.00 19.89 262 ASP C CA 1
ATOM 6487 C C . ASP C 1 282 ? 81.986 36.527 68.182 1.00 20.25 262 ASP C C 1
ATOM 6488 O O . ASP C 1 282 ? 82.064 37.207 69.195 1.00 20.25 262 ASP C O 1
ATOM 6493 N N . LEU C 1 283 ? 81.130 35.520 68.069 1.00 21.98 263 LEU C N 1
ATOM 6494 C CA . LEU C 1 283 ? 80.233 35.182 69.167 1.00 22.03 263 LEU C CA 1
ATOM 6495 C C . LEU C 1 283 ? 80.513 33.802 69.732 1.00 23.15 263 LEU C C 1
ATOM 6496 O O . LEU C 1 283 ? 79.728 33.285 70.527 1.00 22.84 263 LEU C O 1
ATOM 6501 N N . SER C 1 284 ? 81.634 33.217 69.323 1.00 22.19 264 SER C N 1
ATOM 6502 C CA . SER C 1 284 ? 82.038 31.879 69.771 1.00 25.61 264 SER C CA 1
ATOM 6503 C C . SER C 1 284 ? 83.044 31.901 70.922 1.00 27.22 264 SER C C 1
ATOM 6504 O O . SER C 1 284 ? 83.471 30.847 71.397 1.00 26.52 264 SER C O 1
ATOM 6507 N N . GLY C 1 285 ? 83.437 33.092 71.355 1.00 27.97 265 GLY C N 1
ATOM 6508 C CA . GLY C 1 285 ? 84.401 33.188 72.435 1.00 29.29 265 GLY C CA 1
ATOM 6509 C C . GLY C 1 285 ? 85.773 32.724 71.981 1.00 30.89 265 GLY C C 1
ATOM 6510 O O . GLY C 1 285 ? 86.550 32.203 72.778 1.00 32.20 265 GLY C O 1
ATOM 6511 N N . GLY C 1 286 ? 86.067 32.910 70.697 1.00 30.70 266 GLY C N 1
ATOM 6512 C CA . GLY C 1 286 ? 87.346 32.498 70.143 1.00 31.51 266 GLY C CA 1
ATOM 6513 C C . GLY C 1 286 ? 87.520 30.995 70.217 1.00 31.70 266 GLY C C 1
ATOM 6514 O O . GLY C 1 286 ? 88.620 30.491 70.414 1.00 32.13 266 GLY C O 1
ATOM 6515 N N . ALA C 1 287 ? 86.427 30.275 70.017 1.00 30.42 267 ALA C N 1
ATOM 6516 C CA . ALA C 1 287 ? 86.429 28.820 70.114 1.00 30.99 267 ALA C CA 1
ATOM 6517 C C . ALA C 1 287 ? 87.173 28.033 69.051 1.00 29.61 267 ALA C C 1
ATOM 6518 O O . ALA C 1 287 ? 87.028 28.303 67.860 1.00 29.80 267 ALA C O 1
ATOM 6520 N N . ASP C 1 288 ? 87.958 27.043 69.471 1.00 29.01 268 ASP C N 1
ATOM 6521 C CA . ASP C 1 288 ? 88.619 26.190 68.487 1.00 30.07 268 ASP C CA 1
ATOM 6522 C C . ASP C 1 288 ? 87.545 25.172 68.128 1.00 30.33 268 ASP C C 1
ATOM 6523 O O . ASP C 1 288 ? 86.411 25.286 68.600 1.00 26.25 268 ASP C O 1
ATOM 6528 N N . ILE C 1 289 ? 87.879 24.180 67.310 1.00 29.08 269 ILE C N 1
ATOM 6529 C CA . ILE C 1 289 ? 86.876 23.202 66.913 1.00 30.80 269 ILE C CA 1
ATOM 6530 C C . ILE C 1 289 ? 86.344 22.386 68.089 1.00 29.80 269 ILE C C 1
ATOM 6531 O O . ILE C 1 289 ? 85.156 22.071 68.145 1.00 30.89 269 ILE C O 1
ATOM 6536 N N . ALA C 1 290 ? 87.211 22.050 69.034 1.00 28.50 270 ALA C N 1
ATOM 6537 C CA . ALA C 1 290 ? 86.778 21.276 70.194 1.00 28.62 270 ALA C CA 1
ATOM 6538 C C . ALA C 1 290 ? 85.685 22.018 70.984 1.00 27.96 270 ALA C C 1
ATOM 6539 O O . ALA C 1 290 ? 84.694 21.416 71.431 1.00 27.14 270 ALA C O 1
ATOM 6541 N N . LYS C 1 291 ? 85.875 23.321 71.159 1.00 24.89 271 LYS C N 1
ATOM 6542 C CA . LYS C 1 291 ? 84.917 24.131 71.898 1.00 24.63 271 LYS C CA 1
ATOM 6543 C C . LYS C 1 291 ? 83.612 24.255 71.103 1.00 22.99 271 LYS C C 1
ATOM 6544 O O . LYS C 1 291 ? 82.521 24.186 71.664 1.00 21.15 271 LYS C O 1
ATOM 6558 N N . ASP C 1 293 ? 82.406 22.089 69.118 1.00 23.45 273 ASP C N 1
ATOM 6559 C CA . ASP C 1 293 ? 81.741 20.795 69.285 1.00 24.66 273 ASP C CA 1
ATOM 6560 C C . ASP C 1 293 ? 81.122 20.702 70.686 1.00 23.74 273 ASP C C 1
ATOM 6561 O O . ASP C 1 293 ? 79.987 20.262 70.840 1.00 22.32 273 ASP C O 1
ATOM 6566 N N . GLU C 1 294 ? 81.878 21.105 71.700 1.00 22.76 274 GLU C N 1
ATOM 6567 C CA . GLU C 1 294 ? 81.394 21.066 73.074 1.00 25.37 274 GLU C CA 1
ATOM 6568 C C . GLU C 1 294 ? 80.133 21.927 73.246 1.00 25.16 274 GLU C C 1
ATOM 6569 O O . GLU C 1 294 ? 79.166 21.496 73.867 1.00 23.07 274 GLU C O 1
ATOM 6575 N N . ASP C 1 295 ? 80.151 23.142 72.703 1.00 22.54 275 ASP C N 1
ATOM 6576 C CA . ASP C 1 295 ? 78.989 24.018 72.806 1.00 22.07 275 ASP C CA 1
ATOM 6577 C C . ASP C 1 295 ? 77.786 23.342 72.153 1.00 20.73 275 ASP C C 1
ATOM 6578 O O . ASP C 1 295 ? 76.674 23.372 72.680 1.00 18.75 275 ASP C O 1
ATOM 6583 N N . ALA C 1 296 ? 78.005 22.751 70.985 1.00 20.72 276 ALA C N 1
ATOM 6584 C CA . ALA C 1 296 ? 76.925 22.078 70.277 1.00 22.25 276 ALA C CA 1
ATOM 6585 C C . ALA C 1 296 ? 76.386 20.938 71.137 1.00 22.50 276 ALA C C 1
ATOM 6586 O O . ALA C 1 296 ? 75.181 20.805 71.317 1.00 22.56 276 ALA C O 1
ATOM 6588 N N . ARG C 1 297 ? 77.285 20.121 71.670 1.00 22.44 277 ARG C N 1
ATOM 6589 C CA . ARG C 1 297 ? 76.893 18.988 72.510 1.00 24.30 277 ARG C CA 1
ATOM 6590 C C . ARG C 1 297 ? 76.103 19.475 73.740 1.00 21.78 277 ARG C C 1
ATOM 6591 O O . ARG C 1 297 ? 75.077 18.897 74.114 1.00 21.15 277 ARG C O 1
ATOM 6599 N N . ASN C 1 298 ? 76.572 20.549 74.360 1.00 20.10 278 ASN C N 1
ATOM 6600 C CA . ASN C 1 298 ? 75.891 21.078 75.533 1.00 20.31 278 ASN C CA 1
ATOM 6601 C C . ASN C 1 298 ? 74.509 21.650 75.177 1.00 19.24 278 ASN C C 1
ATOM 6602 O O . ASN C 1 298 ? 73.553 21.476 75.925 1.00 18.23 278 ASN C O 1
ATOM 6607 N N . ALA C 1 299 ? 74.399 22.301 74.025 1.00 15.87 279 ALA C N 1
ATOM 6608 C CA . ALA C 1 299 ? 73.127 22.868 73.596 1.00 15.40 279 ALA C CA 1
ATOM 6609 C C . ALA C 1 299 ? 72.133 21.760 73.282 1.00 16.09 279 ALA C C 1
ATOM 6610 O O . ALA C 1 299 ? 70.932 21.922 73.475 1.00 17.63 279 ALA C O 1
ATOM 6612 N N . LEU C 1 300 ? 72.645 20.627 72.805 1.00 13.34 280 LEU C N 1
ATOM 6613 C CA . LEU C 1 300 ? 71.808 19.493 72.444 1.00 17.00 280 LEU C CA 1
ATOM 6614 C C . LEU C 1 300 ? 71.215 18.893 73.712 1.00 14.87 280 LEU C C 1
ATOM 6615 O O . LEU C 1 300 ? 70.022 18.661 73.791 1.00 13.76 280 LEU C O 1
ATOM 6620 N N . ALA C 1 301 ? 72.070 18.629 74.690 1.00 15.82 281 ALA C N 1
ATOM 6621 C CA . ALA C 1 301 ? 71.615 18.086 75.964 1.00 17.08 281 ALA C CA 1
ATOM 6622 C C . ALA C 1 301 ? 70.633 19.089 76.586 1.00 17.52 281 ALA C C 1
ATOM 6623 O O . ALA C 1 301 ? 69.589 18.698 77.111 1.00 18.00 281 ALA C O 1
ATOM 6625 N N . PHE C 1 302 ? 70.982 20.377 76.537 1.00 16.78 282 PHE C N 1
ATOM 6626 C CA . PHE C 1 302 ? 70.126 21.429 77.089 1.00 16.35 282 PHE C CA 1
ATOM 6627 C C . PHE C 1 302 ? 68.757 21.375 76.392 1.00 17.24 282 PHE C C 1
ATOM 6628 O O . PHE C 1 302 ? 67.713 21.371 77.053 1.00 14.20 282 PHE C O 1
ATOM 6636 N N . SER C 1 303 ? 68.766 21.327 75.059 1.00 17.29 283 SER C N 1
ATOM 6637 C CA . SER C 1 303 ? 67.521 21.284 74.290 1.00 19.41 283 SER C CA 1
ATOM 6638 C C . SER C 1 303 ? 66.661 20.057 74.590 1.00 18.66 283 SER C C 1
ATOM 6639 O O . SER C 1 303 ? 65.440 20.153 74.672 1.00 16.87 283 SER C O 1
ATOM 6642 N N . ARG C 1 304 ? 67.284 18.898 74.741 1.00 18.64 284 ARG C N 1
ATOM 6643 C CA . ARG C 1 304 ? 66.514 17.701 75.057 1.00 20.19 284 ARG C CA 1
ATOM 6644 C C . ARG C 1 304 ? 65.890 17.783 76.455 1.00 20.96 284 ARG C C 1
ATOM 6645 O O . ARG C 1 304 ? 64.731 17.406 76.647 1.00 19.46 284 ARG C O 1
ATOM 6653 N N . PHE C 1 305 ? 66.660 18.295 77.418 1.00 20.66 285 PHE C N 1
ATOM 6654 C CA . PHE C 1 305 ? 66.196 18.421 78.794 1.00 19.67 285 PHE C CA 1
ATOM 6655 C C . PHE C 1 305 ? 65.096 19.467 78.959 1.00 21.32 285 PHE C C 1
ATOM 6656 O O . PHE C 1 305 ? 64.105 19.230 79.655 1.00 20.16 285 PHE C O 1
ATOM 6664 N N . VAL C 1 306 ? 65.263 20.619 78.316 1.00 20.29 286 VAL C N 1
ATOM 6665 C CA . VAL C 1 306 ? 64.277 21.686 78.442 1.00 20.88 286 VAL C CA 1
ATOM 6666 C C . VAL C 1 306 ? 63.142 21.660 77.415 1.00 21.01 286 VAL C C 1
ATOM 6667 O O . VAL C 1 306 ? 61.999 21.912 77.771 1.00 20.98 286 VAL C O 1
ATOM 6671 N N . LEU C 1 307 ? 63.437 21.352 76.154 1.00 20.61 287 LEU C N 1
ATOM 6672 C CA . LEU C 1 307 ? 62.389 21.339 75.139 1.00 24.67 287 LEU C CA 1
ATOM 6673 C C . LEU C 1 307 ? 61.664 20.009 74.972 1.00 27.68 287 LEU C C 1
ATOM 6674 O O . LEU C 1 307 ? 60.460 19.993 74.706 1.00 27.93 287 LEU C O 1
ATOM 6679 N N . GLY C 1 308 ? 62.390 18.902 75.126 1.00 29.72 288 GLY C N 1
ATOM 6680 C CA . GLY C 1 308 ? 61.779 17.593 74.969 1.00 33.29 288 GLY C CA 1
ATOM 6681 C C . GLY C 1 308 ? 62.579 16.677 74.060 1.00 35.86 288 GLY C C 1
ATOM 6682 O O . GLY C 1 308 ? 63.650 17.039 73.584 1.00 34.83 288 GLY C O 1
ATOM 6683 N N . GLY C 1 309 ? 62.063 15.480 73.812 1.00 38.45 289 GLY C N 1
ATOM 6684 C CA . GLY C 1 309 ? 62.784 14.547 72.969 1.00 41.22 289 GLY C CA 1
ATOM 6685 C C . GLY C 1 309 ? 63.809 13.780 73.787 1.00 44.24 289 GLY C C 1
ATOM 6686 O O . GLY C 1 309 ? 63.707 13.795 75.040 1.00 44.74 289 GLY C O 1
ATOM 6696 N N . LYS D 1 22 ? 81.994 25.272 91.909 1.00 26.89 2 LYS D N 1
ATOM 6697 C CA . LYS D 1 22 ? 81.758 23.833 92.000 1.00 25.94 2 LYS D CA 1
ATOM 6698 C C . LYS D 1 22 ? 80.280 23.502 92.222 1.00 25.37 2 LYS D C 1
ATOM 6699 O O . LYS D 1 22 ? 79.548 24.283 92.846 1.00 22.35 2 LYS D O 1
ATOM 6705 N N . HIS D 1 23 ? 79.843 22.347 91.713 1.00 21.35 3 HIS D N 1
ATOM 6706 C CA . HIS D 1 23 ? 78.445 21.950 91.834 1.00 20.71 3 HIS D CA 1
ATOM 6707 C C . HIS D 1 23 ? 78.207 20.763 92.735 1.00 20.60 3 HIS D C 1
ATOM 6708 O O . HIS D 1 23 ? 78.940 19.787 92.691 1.00 19.70 3 HIS D O 1
ATOM 6715 N N . GLY D 1 24 ? 77.166 20.851 93.554 1.00 21.01 4 GLY D N 1
ATOM 6716 C CA . GLY D 1 24 ? 76.851 19.755 94.443 1.00 19.51 4 GLY D CA 1
ATOM 6717 C C . GLY D 1 24 ? 75.356 19.568 94.582 1.00 18.60 4 GLY D C 1
ATOM 6718 O O . GLY D 1 24 ? 74.556 20.253 93.938 1.00 18.10 4 GLY D O 1
ATOM 6719 N N . ILE D 1 25 ? 74.970 18.623 95.422 1.00 17.97 5 ILE D N 1
ATOM 6720 C CA . ILE D 1 25 ? 73.568 18.370 95.661 1.00 17.40 5 ILE D CA 1
ATOM 6721 C C . ILE D 1 25 ? 73.398 17.960 97.116 1.00 18.99 5 ILE D C 1
ATOM 6722 O O . ILE D 1 25 ? 74.287 17.336 97.698 1.00 19.39 5 ILE D O 1
ATOM 6727 N N . TYR D 1 26 ? 72.272 18.332 97.714 1.00 19.05 6 TYR D N 1
ATOM 6728 C CA . TYR D 1 26 ? 71.985 17.962 99.101 1.00 20.45 6 TYR D CA 1
ATOM 6729 C C . TYR D 1 26 ? 71.460 16.529 99.039 1.00 21.05 6 TYR D C 1
ATOM 6730 O O . TYR D 1 26 ? 70.443 16.260 98.399 1.00 19.65 6 TYR D O 1
ATOM 6739 N N . TYR D 1 27 ? 72.146 15.614 99.716 1.00 22.27 7 TYR D N 1
ATOM 6740 C CA . TYR D 1 27 ? 71.778 14.199 99.667 1.00 22.04 7 TYR D CA 1
ATOM 6741 C C . TYR D 1 27 ? 70.340 13.848 100.044 1.00 21.08 7 TYR D C 1
ATOM 6742 O O . TYR D 1 27 ? 69.814 12.848 99.564 1.00 21.46 7 TYR D O 1
ATOM 6751 N N . SER D 1 28 ? 69.692 14.649 100.882 1.00 19.85 8 SER D N 1
ATOM 6752 C CA . SER D 1 28 ? 68.325 14.322 101.283 1.00 20.85 8 SER D CA 1
ATOM 6753 C C . SER D 1 28 ? 67.288 14.382 100.161 1.00 21.43 8 SER D C 1
ATOM 6754 O O . SER D 1 28 ? 66.104 14.146 100.388 1.00 19.97 8 SER D O 1
ATOM 6757 N N . TYR D 1 29 ? 67.748 14.702 98.957 1.00 19.37 9 TYR D N 1
ATOM 6758 C CA . TYR D 1 29 ? 66.893 14.744 97.776 1.00 19.98 9 TYR D CA 1
ATOM 6759 C C . TYR D 1 29 ? 66.320 13.346 97.553 1.00 21.24 9 TYR D C 1
ATOM 6760 O O . TYR D 1 29 ? 65.183 13.177 97.117 1.00 19.45 9 TYR D O 1
ATOM 6769 N N . TRP D 1 30 ? 67.135 12.344 97.872 1.00 23.14 10 TRP D N 1
ATOM 6770 C CA . TRP D 1 30 ? 66.760 10.943 97.698 1.00 23.15 10 TRP D CA 1
ATOM 6771 C C . TRP D 1 30 ? 66.064 10.317 98.903 1.00 25.32 10 TRP D C 1
ATOM 6772 O O . TRP D 1 30 ? 65.677 9.145 98.846 1.00 27.00 10 TRP D O 1
ATOM 6783 N N . GLU D 1 31 ? 65.891 11.068 99.985 1.00 25.05 11 GLU D N 1
ATOM 6784 C CA . GLU D 1 31 ? 65.287 10.485 101.180 1.00 25.83 11 GLU D CA 1
ATOM 6785 C C . GLU D 1 31 ? 63.919 11.016 101.563 1.00 26.93 11 GLU D C 1
ATOM 6786 O O . GLU D 1 31 ? 63.398 11.936 100.933 1.00 26.40 11 GLU D O 1
ATOM 6792 N N . HIS D 1 32 ? 63.346 10.421 102.610 1.00 25.76 12 HIS D N 1
ATOM 6793 C CA . HIS D 1 32 ? 62.041 10.838 103.110 1.00 26.20 12 HIS D CA 1
ATOM 6794 C C . HIS D 1 32 ? 62.164 11.240 104.574 1.00 26.32 12 HIS D C 1
ATOM 6795 O O . HIS D 1 32 ? 61.297 11.925 105.125 1.00 24.31 12 HIS D O 1
ATOM 6802 N N . GLU D 1 33 ? 63.256 10.816 105.200 1.00 26.54 13 GLU D N 1
ATOM 6803 C CA . GLU D 1 33 ? 63.492 11.115 106.604 1.00 27.73 13 GLU D CA 1
ATOM 6804 C C . GLU D 1 33 ? 64.833 11.817 106.768 1.00 28.15 13 GLU D C 1
ATOM 6805 O O . GLU D 1 33 ? 65.800 11.479 106.086 1.00 26.74 13 GLU D O 1
ATOM 6811 N N . TRP D 1 34 ? 64.892 12.795 107.668 1.00 29.95 14 TRP D N 1
ATOM 6812 C CA . TRP D 1 34 ? 66.137 13.513 107.932 1.00 31.10 14 TRP D CA 1
ATOM 6813 C C . TRP D 1 34 ? 67.149 12.563 108.596 1.00 33.14 14 TRP D C 1
ATOM 6814 O O . TRP D 1 34 ? 68.364 12.712 108.435 1.00 33.35 14 TRP D O 1
ATOM 6825 N N . SER D 1 35 ? 66.642 11.576 109.331 1.00 34.22 15 SER D N 1
ATOM 6826 C CA . SER D 1 35 ? 67.506 10.627 110.036 1.00 35.45 15 SER D CA 1
ATOM 6827 C C . SER D 1 35 ? 68.307 9.679 109.135 1.00 36.81 15 SER D C 1
ATOM 6828 O O . SER D 1 35 ? 69.186 8.955 109.616 1.00 36.17 15 SER D O 1
ATOM 6831 N N . ALA D 1 36 ? 68.012 9.675 107.838 1.00 35.36 16 ALA D N 1
ATOM 6832 C CA . ALA D 1 36 ? 68.737 8.817 106.917 1.00 34.84 16 ALA D CA 1
ATOM 6833 C C . ALA D 1 36 ? 70.172 9.332 106.827 1.00 35.73 16 ALA D C 1
ATOM 6834 O O . ALA D 1 36 ? 70.405 10.508 106.543 1.00 36.22 16 ALA D O 1
ATOM 6836 N N . LYS D 1 37 ? 71.128 8.446 107.082 1.00 34.95 17 LYS D N 1
ATOM 6837 C CA . LYS D 1 37 ? 72.543 8.797 107.069 1.00 35.62 17 LYS D CA 1
ATOM 6838 C C . LYS D 1 37 ? 73.075 9.091 105.672 1.00 33.21 17 LYS D C 1
ATOM 6839 O O . LYS D 1 37 ? 72.539 8.610 104.681 1.00 32.37 17 LYS D O 1
ATOM 6845 N N . PHE D 1 38 ? 74.155 9.856 105.596 1.00 31.25 18 PHE D N 1
ATOM 6846 C CA . PHE D 1 38 ? 74.707 10.220 104.297 1.00 29.43 18 PHE D CA 1
ATOM 6847 C C . PHE D 1 38 ? 75.893 9.397 103.813 1.00 29.38 18 PHE D C 1
ATOM 6848 O O . PHE D 1 38 ? 76.245 9.448 102.635 1.00 27.62 18 PHE D O 1
ATOM 6856 N N . GLY D 1 39 ? 76.508 8.640 104.717 1.00 30.06 19 GLY D N 1
ATOM 6857 C CA . GLY D 1 39 ? 77.654 7.820 104.349 1.00 29.44 19 GLY D CA 1
ATOM 6858 C C . GLY D 1 39 ? 77.607 7.130 102.990 1.00 30.43 19 GLY D C 1
ATOM 6859 O O . GLY D 1 39 ? 78.518 7.324 102.192 1.00 31.22 19 GLY D O 1
ATOM 6860 N N . PRO D 1 40 ? 76.572 6.325 102.687 1.00 31.35 20 PRO D N 1
ATOM 6861 C CA . PRO D 1 40 ? 76.433 5.608 101.406 1.00 32.18 20 PRO D CA 1
ATOM 6862 C C . PRO D 1 40 ? 76.321 6.504 100.167 1.00 33.94 20 PRO D C 1
ATOM 6863 O O . PRO D 1 40 ? 76.485 6.042 99.023 1.00 33.73 20 PRO D O 1
ATOM 6867 N N . TYR D 1 41 ? 76.040 7.784 100.390 1.00 32.54 21 TYR D N 1
ATOM 6868 C CA . TYR D 1 41 ? 75.882 8.717 99.287 1.00 32.00 21 TYR D CA 1
ATOM 6869 C C . TYR D 1 41 ? 77.168 9.325 98.770 1.00 32.87 21 TYR D C 1
ATOM 6870 O O . TYR D 1 41 ? 77.196 9.866 97.662 1.00 32.24 21 TYR D O 1
ATOM 6879 N N . ILE D 1 42 ? 78.235 9.253 99.560 1.00 32.99 22 ILE D N 1
ATOM 6880 C CA . ILE D 1 42 ? 79.492 9.824 99.107 1.00 31.73 22 ILE D CA 1
ATOM 6881 C C . ILE D 1 42 ? 79.785 9.294 97.707 1.00 31.22 22 ILE D C 1
ATOM 6882 O O . ILE D 1 42 ? 79.871 10.062 96.747 1.00 29.99 22 ILE D O 1
ATOM 6887 N N . GLU D 1 43 ? 79.901 7.976 97.585 1.00 29.19 23 GLU D N 1
ATOM 6888 C CA . GLU D 1 43 ? 80.192 7.377 96.292 1.00 29.17 23 GLU D CA 1
ATOM 6889 C C . GLU D 1 43 ? 79.101 7.570 95.245 1.00 27.63 23 GLU D C 1
ATOM 6890 O O . GLU D 1 43 ? 79.400 7.878 94.094 1.00 28.61 23 GLU D O 1
ATOM 6896 N N . LYS D 1 44 ? 77.842 7.390 95.630 1.00 25.46 24 LYS D N 1
ATOM 6897 C CA . LYS D 1 44 ? 76.755 7.550 94.676 1.00 25.31 24 LYS D CA 1
ATOM 6898 C C . LYS D 1 44 ? 76.781 8.928 94.003 1.00 24.66 24 LYS D C 1
ATOM 6899 O O . LYS D 1 44 ? 76.695 9.028 92.781 1.00 22.65 24 LYS D O 1
ATOM 6905 N N . VAL D 1 45 ? 76.902 9.982 94.809 1.00 22.70 25 VAL D N 1
ATOM 6906 C CA . VAL D 1 45 ? 76.917 11.354 94.297 1.00 21.78 25 VAL D CA 1
ATOM 6907 C C . VAL D 1 45 ? 78.160 11.657 93.454 1.00 21.71 25 VAL D C 1
ATOM 6908 O O . VAL D 1 45 ? 78.079 12.330 92.419 1.00 18.97 25 VAL D O 1
ATOM 6912 N N . ALA D 1 46 ? 79.307 11.139 93.889 1.00 22.55 26 ALA D N 1
ATOM 6913 C CA . ALA D 1 46 ? 80.554 11.328 93.153 1.00 23.61 26 ALA D CA 1
ATOM 6914 C C . ALA D 1 46 ? 80.414 10.730 91.748 1.00 23.41 26 ALA D C 1
ATOM 6915 O O . ALA D 1 46 ? 80.833 11.330 90.750 1.00 19.33 26 ALA D O 1
ATOM 6917 N N . LYS D 1 47 ? 79.821 9.541 91.679 1.00 24.40 27 LYS D N 1
ATOM 6918 C CA . LYS D 1 47 ? 79.658 8.860 90.406 1.00 26.23 27 LYS D CA 1
ATOM 6919 C C . LYS D 1 47 ? 78.640 9.499 89.472 1.00 26.55 27 LYS D C 1
ATOM 6920 O O . LYS D 1 47 ? 78.695 9.280 88.257 1.00 26.04 27 LYS D O 1
ATOM 6926 N N . LEU D 1 48 ? 77.715 10.283 90.025 1.00 23.74 28 LEU D N 1
ATOM 6927 C CA . LEU D 1 48 ? 76.731 10.988 89.204 1.00 23.38 28 LEU D CA 1
ATOM 6928 C C . LEU D 1 48 ? 77.397 12.213 88.577 1.00 23.98 28 LEU D C 1
ATOM 6929 O O . LEU D 1 48 ? 76.796 12.889 87.744 1.00 23.69 28 LEU D O 1
ATOM 6934 N N . GLY D 1 49 ? 78.628 12.506 89.004 1.00 23.78 29 GLY D N 1
ATOM 6935 C CA . GLY D 1 49 ? 79.363 13.633 88.446 1.00 24.53 29 GLY D CA 1
ATOM 6936 C C . GLY D 1 49 ? 79.495 14.905 89.273 1.00 23.83 29 GLY D C 1
ATOM 6937 O O . GLY D 1 49 ? 80.165 15.839 88.849 1.00 23.77 29 GLY D O 1
ATOM 6938 N N . PHE D 1 50 ? 78.881 14.953 90.447 1.00 22.97 30 PHE D N 1
ATOM 6939 C CA . PHE D 1 50 ? 78.949 16.154 91.276 1.00 23.56 30 PHE D CA 1
ATOM 6940 C C . PHE D 1 50 ? 80.321 16.369 91.908 1.00 24.77 30 PHE D C 1
ATOM 6941 O O . PHE D 1 50 ? 81.022 15.408 92.211 1.00 24.27 30 PHE D O 1
ATOM 6949 N N . ASP D 1 51 ? 80.695 17.635 92.102 1.00 24.25 31 ASP D N 1
ATOM 6950 C CA . ASP D 1 51 ? 81.969 18.001 92.718 1.00 23.34 31 ASP D CA 1
ATOM 6951 C C . ASP D 1 51 ? 81.817 17.954 94.228 1.00 22.57 31 ASP D C 1
ATOM 6952 O O . ASP D 1 51 ? 82.784 17.792 94.974 1.00 22.54 31 ASP D O 1
ATOM 6957 N N . ILE D 1 52 ? 80.583 18.108 94.673 1.00 21.07 32 ILE D N 1
ATOM 6958 C CA . ILE D 1 52 ? 80.290 18.183 96.086 1.00 20.64 32 ILE D CA 1
ATOM 6959 C C . ILE D 1 52 ? 79.028 17.446 96.492 1.00 21.89 32 ILE D C 1
ATOM 6960 O O . ILE D 1 52 ? 78.114 17.258 95.690 1.00 20.32 32 ILE D O 1
ATOM 6965 N N . ILE D 1 53 ? 79.000 17.005 97.745 1.00 20.60 33 ILE D N 1
ATOM 6966 C CA . ILE D 1 53 ? 77.791 16.430 98.301 1.00 21.25 33 ILE D CA 1
ATOM 6967 C C . ILE D 1 53 ? 77.581 17.238 99.580 1.00 21.64 33 ILE D C 1
ATOM 6968 O O . ILE D 1 53 ? 78.519 17.411 100.369 1.00 20.30 33 ILE D O 1
ATOM 6973 N N . GLU D 1 54 ? 76.383 17.787 99.766 1.00 21.57 34 GLU D N 1
ATOM 6974 C CA . GLU D 1 54 ? 76.128 18.547 100.978 1.00 20.90 34 GLU D CA 1
ATOM 6975 C C . GLU D 1 54 ? 75.431 17.633 101.971 1.00 22.92 34 GLU D C 1
ATOM 6976 O O . GLU D 1 54 ? 74.487 16.914 101.611 1.00 21.38 34 GLU D O 1
ATOM 6982 N N . VAL D 1 55 ? 75.911 17.653 103.217 1.00 22.32 35 VAL D N 1
ATOM 6983 C CA . VAL D 1 55 ? 75.362 16.810 104.270 1.00 23.54 35 VAL D CA 1
ATOM 6984 C C . VAL D 1 55 ? 74.889 17.604 105.485 1.00 24.51 35 VAL D C 1
ATOM 6985 O O . VAL D 1 55 ? 75.194 18.788 105.625 1.00 24.22 35 VAL D O 1
ATOM 6989 N N . ALA D 1 56 ? 74.135 16.938 106.353 1.00 24.82 36 ALA D N 1
ATOM 6990 C CA . ALA D 1 56 ? 73.599 17.564 107.555 1.00 27.97 36 ALA D CA 1
ATOM 6991 C C . ALA D 1 56 ? 74.597 17.403 108.691 1.00 29.11 36 ALA D C 1
ATOM 6992 O O . ALA D 1 56 ? 75.031 16.292 109.001 1.00 29.52 36 ALA D O 1
ATOM 6994 N N . ALA D 1 57 ? 74.957 18.517 109.312 1.00 31.58 37 ALA D N 1
ATOM 6995 C CA . ALA D 1 57 ? 75.925 18.501 110.399 1.00 34.56 37 ALA D CA 1
ATOM 6996 C C . ALA D 1 57 ? 75.492 17.674 111.606 1.00 36.63 37 ALA D C 1
ATOM 6997 O O . ALA D 1 57 ? 76.343 17.126 112.311 1.00 38.48 37 ALA D O 1
ATOM 6999 N N . HIS D 1 58 ? 74.190 17.548 111.844 1.00 39.05 38 HIS D N 1
ATOM 7000 C CA . HIS D 1 58 ? 73.759 16.788 113.008 1.00 42.27 38 HIS D CA 1
ATOM 7001 C C . HIS D 1 58 ? 74.101 15.306 112.904 1.00 42.54 38 HIS D C 1
ATOM 7002 O O . HIS D 1 58 ? 74.167 14.610 113.916 1.00 42.07 38 HIS D O 1
ATOM 7009 N N . HIS D 1 59 ? 74.323 14.818 111.690 1.00 41.42 39 HIS D N 1
ATOM 7010 C CA . HIS D 1 59 ? 74.700 13.417 111.534 1.00 42.22 39 HIS D CA 1
ATOM 7011 C C . HIS D 1 59 ? 76.187 13.320 111.855 1.00 41.72 39 HIS D C 1
ATOM 7012 O O . HIS D 1 59 ? 76.655 12.331 112.421 1.00 40.48 39 HIS D O 1
ATOM 7019 N N . ILE D 1 60 ? 76.924 14.365 111.496 1.00 40.53 40 ILE D N 1
ATOM 7020 C CA . ILE D 1 60 ? 78.347 14.398 111.775 1.00 40.62 40 ILE D CA 1
ATOM 7021 C C . ILE D 1 60 ? 78.558 14.338 113.296 1.00 40.52 40 ILE D C 1
ATOM 7022 O O . ILE D 1 60 ? 79.528 13.741 113.761 1.00 39.34 40 ILE D O 1
ATOM 7027 N N . ASN D 1 61 ? 77.634 14.924 114.064 1.00 39.92 41 ASN D N 1
ATOM 7028 C CA . ASN D 1 61 ? 77.736 14.905 115.525 1.00 41.63 41 ASN D CA 1
ATOM 7029 C C . ASN D 1 61 ? 77.458 13.525 116.126 1.00 43.33 41 ASN D C 1
ATOM 7030 O O . ASN D 1 61 ? 77.729 13.298 117.304 1.00 43.50 41 ASN D O 1
ATOM 7035 N N . GLU D 1 62 ? 76.909 12.610 115.331 1.00 45.27 42 GLU D N 1
ATOM 7036 C CA . GLU D 1 62 ? 76.603 11.266 115.825 1.00 47.70 42 GLU D CA 1
ATOM 7037 C C . GLU D 1 62 ? 77.662 10.228 115.474 1.00 47.81 42 GLU D C 1
ATOM 7038 O O . GLU D 1 62 ? 77.888 9.281 116.224 1.00 48.58 42 GLU D O 1
ATOM 7044 N N . TYR D 1 63 ? 78.307 10.403 114.330 1.00 47.92 43 TYR D N 1
ATOM 7045 C CA . TYR D 1 63 ? 79.336 9.474 113.901 1.00 48.31 43 TYR D CA 1
ATOM 7046 C C . TYR D 1 63 ? 80.491 9.428 114.890 1.00 48.38 43 TYR D C 1
ATOM 7047 O O . TYR D 1 63 ? 80.806 10.423 115.544 1.00 48.30 43 TYR D O 1
ATOM 7056 N N . SER D 1 64 ? 81.116 8.260 114.994 1.00 48.17 44 SER D N 1
ATOM 7057 C CA . SER D 1 64 ? 82.247 8.071 115.888 1.00 47.89 44 SER D CA 1
ATOM 7058 C C . SER D 1 64 ? 83.470 8.526 115.121 1.00 48.26 44 SER D C 1
ATOM 7059 O O . SER D 1 64 ? 83.451 8.564 113.892 1.00 48.97 44 SER D O 1
ATOM 7062 N N . ASP D 1 65 ? 84.534 8.861 115.836 1.00 47.89 45 ASP D N 1
ATOM 7063 C CA . ASP D 1 65 ? 85.748 9.316 115.188 1.00 48.11 45 ASP D CA 1
ATOM 7064 C C . ASP D 1 65 ? 86.259 8.356 114.129 1.00 47.52 45 ASP D C 1
ATOM 7065 O O . ASP D 1 65 ? 86.835 8.785 113.128 1.00 47.72 45 ASP D O 1
ATOM 7070 N N . ALA D 1 66 ? 86.046 7.061 114.337 1.00 46.28 46 ALA D N 1
ATOM 7071 C CA . ALA D 1 66 ? 86.500 6.064 113.371 1.00 45.79 46 ALA D CA 1
ATOM 7072 C C . ALA D 1 66 ? 85.635 6.127 112.110 1.00 45.31 46 ALA D C 1
ATOM 7073 O O . ALA D 1 66 ? 86.139 6.057 110.988 1.00 44.74 46 ALA D O 1
ATOM 7075 N N . GLU D 1 67 ? 84.327 6.257 112.307 1.00 44.56 47 GLU D N 1
ATOM 7076 C CA . GLU D 1 67 ? 83.388 6.334 111.199 1.00 43.49 47 GLU D CA 1
ATOM 7077 C C . GLU D 1 67 ? 83.615 7.603 110.386 1.00 42.75 47 GLU D C 1
ATOM 7078 O O . GLU D 1 67 ? 83.522 7.581 109.152 1.00 42.21 47 GLU D O 1
ATOM 7084 N N . LEU D 1 68 ? 83.910 8.708 111.076 1.00 41.65 48 LEU D N 1
ATOM 7085 C CA . LEU D 1 68 ? 84.151 9.980 110.397 1.00 41.09 48 LEU D CA 1
ATOM 7086 C C . LEU D 1 68 ? 85.398 9.852 109.534 1.00 40.24 48 LEU D C 1
ATOM 7087 O O . LEU D 1 68 ? 85.447 10.345 108.404 1.00 40.75 48 LEU D O 1
ATOM 7092 N N . ALA D 1 69 ? 86.406 9.172 110.062 1.00 38.94 49 ALA D N 1
ATOM 7093 C CA . ALA D 1 69 ? 87.637 8.972 109.314 1.00 38.82 49 ALA D CA 1
ATOM 7094 C C . ALA D 1 69 ? 87.338 8.151 108.062 1.00 37.83 49 ALA D C 1
ATOM 7095 O O . ALA D 1 69 ? 87.889 8.410 106.994 1.00 38.68 49 ALA D O 1
ATOM 7097 N N . THR D 1 70 ? 86.472 7.153 108.198 1.00 37.71 50 THR D N 1
ATOM 7098 C CA . THR D 1 70 ? 86.103 6.310 107.063 1.00 38.55 50 THR D CA 1
ATOM 7099 C C . THR D 1 70 ? 85.418 7.160 105.992 1.00 37.40 50 THR D C 1
ATOM 7100 O O . THR D 1 70 ? 85.710 7.036 104.801 1.00 36.41 50 THR D O 1
ATOM 7104 N N . ILE D 1 71 ? 84.489 8.006 106.433 1.00 36.77 51 ILE D N 1
ATOM 7105 C CA . ILE D 1 71 ? 83.758 8.885 105.531 1.00 35.86 51 ILE D CA 1
ATOM 7106 C C . ILE D 1 71 ? 84.749 9.800 104.834 1.00 34.76 51 ILE D C 1
ATOM 7107 O O . ILE D 1 71 ? 84.727 9.947 103.616 1.00 34.82 51 ILE D O 1
ATOM 7112 N N . ARG D 1 72 ? 85.633 10.398 105.621 1.00 34.82 52 ARG D N 1
ATOM 7113 C CA . ARG D 1 72 ? 86.635 11.301 105.091 1.00 35.25 52 ARG D CA 1
ATOM 7114 C C . ARG D 1 72 ? 87.473 10.631 104.017 1.00 35.57 52 ARG D C 1
ATOM 7115 O O . ARG D 1 72 ? 87.710 11.206 102.950 1.00 34.16 52 ARG D O 1
ATOM 7123 N N . LYS D 1 73 ? 87.918 9.411 104.292 1.00 35.53 53 LYS D N 1
ATOM 7124 C CA . LYS D 1 73 ? 88.735 8.689 103.330 1.00 36.25 53 LYS D CA 1
ATOM 7125 C C . LYS D 1 73 ? 87.898 8.367 102.094 1.00 35.18 53 LYS D C 1
ATOM 7126 O O . LYS D 1 73 ? 88.378 8.436 100.964 1.00 34.30 53 LYS D O 1
ATOM 7132 N N . SER D 1 74 ? 86.638 8.022 102.311 1.00 35.47 54 SER D N 1
ATOM 7133 C CA . SER D 1 74 ? 85.753 7.706 101.198 1.00 36.48 54 SER D CA 1
ATOM 7134 C C . SER D 1 74 ? 85.611 8.907 100.258 1.00 35.97 54 SER D C 1
ATOM 7135 O O . SER D 1 74 ? 85.633 8.751 99.031 1.00 35.85 54 SER D O 1
ATOM 7138 N N . ALA D 1 75 ? 85.466 10.102 100.831 1.00 34.15 55 ALA D N 1
ATOM 7139 C CA . ALA D 1 75 ? 85.330 11.320 100.030 1.00 33.69 55 ALA D CA 1
ATOM 7140 C C . ALA D 1 75 ? 86.595 11.540 99.203 1.00 34.25 55 ALA D C 1
ATOM 7141 O O . ALA D 1 75 ? 86.535 11.875 98.018 1.00 32.88 55 ALA D O 1
ATOM 7143 N N . LYS D 1 76 ? 87.739 11.352 99.849 1.00 34.83 56 LYS D N 1
ATOM 7144 C CA . LYS D 1 76 ? 89.040 11.501 99.211 1.00 35.95 56 LYS D CA 1
ATOM 7145 C C . LYS D 1 76 ? 89.191 10.501 98.058 1.00 35.63 56 LYS D C 1
ATOM 7146 O O . LYS D 1 76 ? 89.539 10.884 96.944 1.00 34.99 56 LYS D O 1
ATOM 7152 N N . ASP D 1 77 ? 88.926 9.224 98.323 1.00 35.85 57 ASP D N 1
ATOM 7153 C CA . ASP D 1 77 ? 89.047 8.196 97.283 1.00 38.46 57 ASP D CA 1
ATOM 7154 C C . ASP D 1 77 ? 88.119 8.455 96.095 1.00 38.30 57 ASP D C 1
ATOM 7155 O O . ASP D 1 77 ? 88.457 8.133 94.960 1.00 38.54 57 ASP D O 1
ATOM 7160 N N . ASN D 1 78 ? 86.949 9.029 96.361 1.00 36.47 58 ASN D N 1
ATOM 7161 C CA . ASN D 1 78 ? 85.987 9.304 95.301 1.00 34.50 58 ASN D CA 1
ATOM 7162 C C . ASN D 1 78 ? 86.113 10.686 94.673 1.00 33.45 58 ASN D C 1
ATOM 7163 O O . ASN D 1 78 ? 85.347 11.037 93.779 1.00 33.09 58 ASN D O 1
ATOM 7168 N N . GLY D 1 79 ? 87.085 11.462 95.143 1.00 32.44 59 GLY D N 1
ATOM 7169 C CA . GLY D 1 79 ? 87.314 12.792 94.605 1.00 31.78 59 GLY D CA 1
ATOM 7170 C C . GLY D 1 79 ? 86.146 13.756 94.725 1.00 32.42 59 GLY D C 1
ATOM 7171 O O . GLY D 1 79 ? 85.872 14.529 93.807 1.00 33.38 59 GLY D O 1
ATOM 7172 N N . ILE D 1 80 ? 85.459 13.727 95.857 1.00 30.71 60 ILE D N 1
ATOM 7173 C CA . ILE D 1 80 ? 84.337 14.621 96.065 1.00 30.17 60 ILE D CA 1
ATOM 7174 C C . ILE D 1 80 ? 84.522 15.407 97.355 1.00 30.40 60 ILE D C 1
ATOM 7175 O O . ILE D 1 80 ? 85.069 14.906 98.334 1.00 29.75 60 ILE D O 1
ATOM 7180 N N . ILE D 1 81 ? 84.065 16.650 97.352 1.00 29.91 61 ILE D N 1
ATOM 7181 C CA . ILE D 1 81 ? 84.198 17.514 98.520 1.00 29.46 61 ILE D CA 1
ATOM 7182 C C . ILE D 1 81 ? 82.904 17.521 99.328 1.00 28.16 61 ILE D C 1
ATOM 7183 O O . ILE D 1 81 ? 81.833 17.333 98.764 1.00 28.93 61 ILE D O 1
ATOM 7188 N N . LEU D 1 82 ? 82.999 17.717 100.641 1.00 26.29 62 LEU D N 1
ATOM 7189 C CA . LEU D 1 82 ? 81.802 17.788 101.473 1.00 25.15 62 LEU D CA 1
ATOM 7190 C C . LEU D 1 82 ? 81.577 19.179 102.032 1.00 26.18 62 LEU D C 1
ATOM 7191 O O . LEU D 1 82 ? 82.522 19.866 102.432 1.00 24.23 62 LEU D O 1
ATOM 7196 N N . THR D 1 83 ? 80.310 19.567 102.062 1.00 23.94 63 THR D N 1
ATOM 7197 C CA . THR D 1 83 ? 79.875 20.829 102.624 1.00 26.14 63 THR D CA 1
ATOM 7198 C C . THR D 1 83 ? 78.752 20.452 103.580 1.00 24.11 63 THR D C 1
ATOM 7199 O O . THR D 1 83 ? 78.164 19.384 103.443 1.00 24.76 63 THR D O 1
ATOM 7203 N N . ALA D 1 84 ? 78.441 21.305 104.543 1.00 22.07 64 ALA D N 1
ATOM 7204 C CA . ALA D 1 84 ? 77.393 20.954 105.485 1.00 22.97 64 ALA D CA 1
ATOM 7205 C C . ALA D 1 84 ? 76.464 22.091 105.897 1.00 23.95 64 ALA D C 1
ATOM 7206 O O . ALA D 1 84 ? 76.795 23.276 105.792 1.00 22.44 64 ALA D O 1
ATOM 7208 N N . GLY D 1 85 ? 75.290 21.702 106.375 1.00 24.38 65 GLY D N 1
ATOM 7209 C CA . GLY D 1 85 ? 74.313 22.660 106.832 1.00 26.92 65 GLY D CA 1
ATOM 7210 C C . GLY D 1 85 ? 74.038 22.358 108.293 1.00 29.56 65 GLY D C 1
ATOM 7211 O O . GLY D 1 85 ? 74.089 21.195 108.709 1.00 27.25 65 GLY D O 1
ATOM 7212 N N . ILE D 1 86 ? 73.784 23.408 109.073 1.00 30.53 66 ILE D N 1
ATOM 7213 C CA . ILE D 1 86 ? 73.466 23.274 110.495 1.00 33.51 66 ILE D CA 1
ATOM 7214 C C . ILE D 1 86 ? 72.069 23.836 110.701 1.00 33.33 66 ILE D C 1
ATOM 7215 O O . ILE D 1 86 ? 71.708 24.860 110.118 1.00 34.14 66 ILE D O 1
ATOM 7220 N N . GLY D 1 87 ? 71.275 23.159 111.519 1.00 33.49 67 GLY D N 1
ATOM 7221 C CA . GLY D 1 87 ? 69.931 23.635 111.786 1.00 31.96 67 GLY D CA 1
ATOM 7222 C C . GLY D 1 87 ? 69.780 23.756 113.285 1.00 31.63 67 GLY D C 1
ATOM 7223 O O . GLY D 1 87 ? 69.451 22.773 113.942 1.00 31.13 67 GLY D O 1
ATOM 7224 N N . PRO D 1 88 ? 70.034 24.943 113.863 1.00 30.27 68 PRO D N 1
ATOM 7225 C CA . PRO D 1 88 ? 69.905 25.104 115.314 1.00 28.85 68 PRO D CA 1
ATOM 7226 C C . PRO D 1 88 ? 68.463 24.888 115.755 1.00 27.88 68 PRO D C 1
ATOM 7227 O O . PRO D 1 88 ? 67.543 25.056 114.968 1.00 25.69 68 PRO D O 1
ATOM 7231 N N . SER D 1 89 ? 68.276 24.542 117.024 1.00 27.41 69 SER D N 1
ATOM 7232 C CA . SER D 1 89 ? 66.948 24.301 117.565 1.00 28.44 69 SER D CA 1
ATOM 7233 C C . SER D 1 89 ? 66.581 25.437 118.497 1.00 29.27 69 SER D C 1
ATOM 7234 O O . SER D 1 89 ? 67.423 26.267 118.842 1.00 28.83 69 SER D O 1
ATOM 7237 N N . LYS D 1 90 ? 65.324 25.474 118.913 1.00 31.37 70 LYS D N 1
ATOM 7238 C CA . LYS D 1 90 ? 64.869 26.533 119.801 1.00 34.35 70 LYS D CA 1
ATOM 7239 C C . LYS D 1 90 ? 65.517 26.386 121.156 1.00 32.94 70 LYS D C 1
ATOM 7240 O O . LYS D 1 90 ? 65.423 27.278 121.987 1.00 32.85 70 LYS D O 1
ATOM 7246 N N . THR D 1 91 ? 66.168 25.252 121.372 1.00 32.62 71 THR D N 1
ATOM 7247 C CA . THR D 1 91 ? 66.812 24.974 122.646 1.00 33.59 71 THR D CA 1
ATOM 7248 C C . THR D 1 91 ? 68.308 25.290 122.620 1.00 32.40 71 THR D C 1
ATOM 7249 O O . THR D 1 91 ? 68.931 25.535 123.655 1.00 31.57 71 THR D O 1
ATOM 7253 N N . LYS D 1 92 ? 68.871 25.289 121.423 1.00 30.18 72 LYS D N 1
ATOM 7254 C CA . LYS D 1 92 ? 70.279 25.558 121.247 1.00 32.48 72 LYS D CA 1
ATOM 7255 C C . LYS D 1 92 ? 70.506 26.483 120.076 1.00 32.23 72 LYS D C 1
ATOM 7256 O O . LYS D 1 92 ? 70.802 26.017 118.991 1.00 33.12 72 LYS D O 1
ATOM 7262 N N . ASN D 1 93 ? 70.353 27.787 120.285 1.00 30.60 73 ASN D N 1
ATOM 7263 C CA . ASN D 1 93 ? 70.599 28.747 119.215 1.00 30.56 73 ASN D CA 1
ATOM 7264 C C . ASN D 1 93 ? 71.264 30.016 119.762 1.00 30.31 73 ASN D C 1
ATOM 7265 O O . ASN D 1 93 ? 71.364 30.213 120.975 1.00 30.29 73 ASN D O 1
ATOM 7270 N N . LEU D 1 94 ? 71.704 30.880 118.860 1.00 25.93 74 LEU D N 1
ATOM 7271 C CA . LEU D 1 94 ? 72.405 32.088 119.257 1.00 24.32 74 LEU D CA 1
ATOM 7272 C C . LEU D 1 94 ? 71.593 33.346 119.389 1.00 23.14 74 LEU D C 1
ATOM 7273 O O . LEU D 1 94 ? 72.107 34.357 119.854 1.00 24.19 74 LEU D O 1
ATOM 7278 N N . SER D 1 95 ? 70.333 33.306 118.990 1.00 22.03 75 SER D N 1
ATOM 7279 C CA . SER D 1 95 ? 69.522 34.514 119.032 1.00 21.91 75 SER D CA 1
ATOM 7280 C C . SER D 1 95 ? 68.531 34.573 120.176 1.00 21.06 75 SER D C 1
ATOM 7281 O O . SER D 1 95 ? 67.875 35.589 120.350 1.00 18.26 75 SER D O 1
ATOM 7284 N N . SER D 1 96 ? 68.417 33.504 120.956 1.00 19.72 76 SER D N 1
ATOM 7285 C CA . SER D 1 96 ? 67.447 33.494 122.058 1.00 22.30 76 SER D CA 1
ATOM 7286 C C . SER D 1 96 ? 67.599 34.604 123.103 1.00 23.41 76 SER D C 1
ATOM 7287 O O . SER D 1 96 ? 68.712 35.037 123.411 1.00 22.37 76 SER D O 1
ATOM 7290 N N . GLU D 1 97 ? 66.469 35.047 123.650 1.00 26.65 77 GLU D N 1
ATOM 7291 C CA . GLU D 1 97 ? 66.456 36.075 124.684 1.00 30.29 77 GLU D CA 1
ATOM 7292 C C . GLU D 1 97 ? 67.004 35.428 125.956 1.00 30.24 77 GLU D C 1
ATOM 7293 O O . GLU D 1 97 ? 67.561 36.101 126.818 1.00 30.65 77 GLU D O 1
ATOM 7299 N N . ASP D 1 98 ? 66.829 34.113 126.054 1.00 28.81 78 ASP D N 1
ATOM 7300 C CA . ASP D 1 98 ? 67.280 33.327 127.199 1.00 29.82 78 ASP D CA 1
ATOM 7301 C C . ASP D 1 98 ? 68.797 33.143 127.194 1.00 28.63 78 ASP D C 1
ATOM 7302 O O . ASP D 1 98 ? 69.351 32.494 126.303 1.00 28.22 78 ASP D O 1
ATOM 7307 N N . ALA D 1 99 ? 69.464 33.688 128.204 1.00 27.28 79 ALA D N 1
ATOM 7308 C CA . ALA D 1 99 ? 70.918 33.578 128.301 1.00 26.53 79 ALA D CA 1
ATOM 7309 C C . ALA D 1 99 ? 71.432 32.129 128.277 1.00 26.11 79 ALA D C 1
ATOM 7310 O O . ALA D 1 99 ? 72.465 31.842 127.660 1.00 24.11 79 ALA D O 1
ATOM 7312 N N . ALA D 1 100 ? 70.723 31.227 128.955 1.00 25.55 80 ALA D N 1
ATOM 7313 C CA . ALA D 1 100 ? 71.125 29.812 129.003 1.00 26.64 80 ALA D CA 1
ATOM 7314 C C . ALA D 1 100 ? 71.050 29.173 127.613 1.00 25.89 80 ALA D C 1
ATOM 7315 O O . ALA D 1 100 ? 71.924 28.384 127.222 1.00 25.97 80 ALA D O 1
ATOM 7317 N N . VAL D 1 101 ? 70.006 29.517 126.867 1.00 25.58 81 VAL D N 1
ATOM 7318 C CA . VAL D 1 101 ? 69.861 28.984 125.517 1.00 23.51 81 VAL D CA 1
ATOM 7319 C C . VAL D 1 101 ? 71.023 29.507 124.662 1.00 23.13 81 VAL D C 1
ATOM 7320 O O . VAL D 1 101 ? 71.636 28.748 123.919 1.00 22.98 81 VAL D O 1
ATOM 7324 N N . ARG D 1 102 ? 71.349 30.792 124.770 1.00 22.85 82 ARG D N 1
ATOM 7325 C CA . ARG D 1 102 ? 72.459 31.316 123.973 1.00 21.75 82 ARG D CA 1
ATOM 7326 C C . ARG D 1 102 ? 73.757 30.585 124.302 1.00 23.38 82 ARG D C 1
ATOM 7327 O O . ARG D 1 102 ? 74.566 30.299 123.411 1.00 23.44 82 ARG D O 1
ATOM 7335 N N . ALA D 1 103 ? 73.960 30.273 125.578 1.00 23.71 83 ALA D N 1
ATOM 7336 C CA . ALA D 1 103 ? 75.165 29.565 125.992 1.00 24.51 83 ALA D CA 1
ATOM 7337 C C . ALA D 1 103 ? 75.116 28.127 125.462 1.00 23.97 83 ALA D C 1
ATOM 7338 O O . ALA D 1 103 ? 76.127 27.588 125.008 1.00 21.94 83 ALA D O 1
ATOM 7340 N N . ALA D 1 104 ? 73.942 27.502 125.521 1.00 24.49 84 ALA D N 1
ATOM 7341 C CA . ALA D 1 104 ? 73.811 26.130 125.001 1.00 25.25 84 ALA D CA 1
ATOM 7342 C C . ALA D 1 104 ? 74.099 26.157 123.491 1.00 24.73 84 ALA D C 1
ATOM 7343 O O . ALA D 1 104 ? 74.749 25.264 122.946 1.00 23.49 84 ALA D O 1
ATOM 7345 N N . GLY D 1 105 ? 73.620 27.208 122.832 1.00 24.70 85 GLY D N 1
ATOM 7346 C CA . GLY D 1 105 ? 73.833 27.353 121.403 1.00 23.76 85 GLY D CA 1
ATOM 7347 C C . GLY D 1 105 ? 75.305 27.487 121.065 1.00 23.98 85 GLY D C 1
ATOM 7348 O O . GLY D 1 105 ? 75.799 26.875 120.116 1.00 22.48 85 GLY D O 1
ATOM 7349 N N . LYS D 1 106 ? 76.025 28.277 121.853 1.00 23.92 86 LYS D N 1
ATOM 7350 C CA . LYS D 1 106 ? 77.447 28.454 121.607 1.00 24.48 86 LYS D CA 1
ATOM 7351 C C . LYS D 1 106 ? 78.189 27.123 121.756 1.00 23.49 86 LYS D C 1
ATOM 7352 O O . LYS D 1 106 ? 79.001 26.758 120.899 1.00 22.33 86 LYS D O 1
ATOM 7358 N N . ALA D 1 107 ? 77.911 26.389 122.835 1.00 23.72 87 ALA D N 1
ATOM 7359 C CA . ALA D 1 107 ? 78.582 25.103 123.059 1.00 24.05 87 ALA D CA 1
ATOM 7360 C C . ALA D 1 107 ? 78.250 24.126 121.923 1.00 25.05 87 ALA D C 1
ATOM 7361 O O . ALA D 1 107 ? 79.116 23.382 121.456 1.00 24.43 87 ALA D O 1
ATOM 7363 N N . PHE D 1 108 ? 76.993 24.125 121.491 1.00 25.92 88 PHE D N 1
ATOM 7364 C CA . PHE D 1 108 ? 76.574 23.255 120.396 1.00 25.73 88 PHE D CA 1
ATOM 7365 C C . PHE D 1 108 ? 77.398 23.576 119.132 1.00 25.36 88 PHE D C 1
ATOM 7366 O O . PHE D 1 108 ? 77.936 22.687 118.465 1.00 24.62 88 PHE D O 1
ATOM 7374 N N . PHE D 1 109 ? 77.495 24.854 118.796 1.00 24.76 89 PHE D N 1
ATOM 7375 C CA . PHE D 1 109 ? 78.257 25.236 117.613 1.00 23.83 89 PHE D CA 1
ATOM 7376 C C . PHE D 1 109 ? 79.733 24.840 117.703 1.00 23.38 89 PHE D C 1
ATOM 7377 O O . PHE D 1 109 ? 80.310 24.360 116.730 1.00 18.94 89 PHE D O 1
ATOM 7385 N N . GLU D 1 110 ? 80.350 25.039 118.866 1.00 23.42 90 GLU D N 1
ATOM 7386 C CA . GLU D 1 110 ? 81.761 24.694 119.001 1.00 25.65 90 GLU D CA 1
ATOM 7387 C C . GLU D 1 110 ? 81.959 23.195 118.851 1.00 24.28 90 GLU D C 1
ATOM 7388 O O . GLU D 1 110 ? 82.876 22.743 118.169 1.00 24.79 90 GLU D O 1
ATOM 7394 N N . ARG D 1 111 ? 81.099 22.421 119.494 1.00 25.16 91 ARG D N 1
ATOM 7395 C CA . ARG D 1 111 ? 81.192 20.974 119.393 1.00 26.37 91 ARG D CA 1
ATOM 7396 C C . ARG D 1 111 ? 80.975 20.578 117.929 1.00 26.33 91 ARG D C 1
ATOM 7397 O O . ARG D 1 111 ? 81.766 19.835 117.356 1.00 26.64 91 ARG D O 1
ATOM 7405 N N . THR D 1 112 ? 79.917 21.101 117.314 1.00 25.62 92 THR D N 1
ATOM 7406 C CA . THR D 1 112 ? 79.621 20.766 115.921 1.00 25.06 92 THR D CA 1
ATOM 7407 C C . THR D 1 112 ? 80.767 21.120 114.986 1.00 25.24 92 THR D C 1
ATOM 7408 O O . THR D 1 112 ? 81.177 20.300 114.149 1.00 25.38 92 THR D O 1
ATOM 7412 N N . LEU D 1 113 ? 81.286 22.336 115.133 1.00 24.16 93 LEU D N 1
ATOM 7413 C CA . LEU D 1 113 ? 82.387 22.807 114.298 1.00 25.72 93 LEU D CA 1
ATOM 7414 C C . LEU D 1 113 ? 83.613 21.894 114.415 1.00 25.89 93 LEU D C 1
ATOM 7415 O O . LEU D 1 113 ? 84.237 21.548 113.411 1.00 26.37 93 LEU D O 1
ATOM 7420 N N . SER D 1 114 ? 83.964 21.505 115.635 1.00 26.12 94 SER D N 1
ATOM 7421 C CA . SER D 1 114 ? 85.112 20.619 115.822 1.00 28.15 94 SER D CA 1
ATOM 7422 C C . SER D 1 114 ? 84.897 19.313 115.050 1.00 27.99 94 SER D C 1
ATOM 7423 O O . SER D 1 114 ? 85.817 18.815 114.396 1.00 29.07 94 SER D O 1
ATOM 7426 N N . ASN D 1 115 ? 83.688 18.766 115.116 1.00 26.82 95 ASN D N 1
ATOM 7427 C CA . ASN D 1 115 ? 83.401 17.525 114.391 1.00 27.69 95 ASN D CA 1
ATOM 7428 C C . ASN D 1 115 ? 83.424 17.745 112.885 1.00 27.14 95 ASN D C 1
ATOM 7429 O O . ASN D 1 115 ? 83.911 16.909 112.138 1.00 27.13 95 ASN D O 1
ATOM 7434 N N . VAL D 1 116 ? 82.905 18.883 112.443 1.00 27.83 96 VAL D N 1
ATOM 7435 C CA . VAL D 1 116 ? 82.885 19.203 111.027 1.00 28.13 96 VAL D CA 1
ATOM 7436 C C . VAL D 1 116 ? 84.327 19.263 110.504 1.00 28.97 96 VAL D C 1
ATOM 7437 O O . VAL D 1 116 ? 84.608 18.810 109.395 1.00 29.74 96 VAL D O 1
ATOM 7441 N N . ALA D 1 117 ? 85.241 19.793 111.315 1.00 27.68 97 ALA D N 1
ATOM 7442 C CA . ALA D 1 117 ? 86.648 19.880 110.913 1.00 28.90 97 ALA D CA 1
ATOM 7443 C C . ALA D 1 117 ? 87.260 18.490 110.670 1.00 29.31 97 ALA D C 1
ATOM 7444 O O . ALA D 1 117 ? 88.135 18.335 109.824 1.00 28.23 97 ALA D O 1
ATOM 7446 N N . LYS D 1 118 ? 86.792 17.486 111.404 1.00 30.44 98 LYS D N 1
ATOM 7447 C CA . LYS D 1 118 ? 87.301 16.126 111.244 1.00 33.07 98 LYS D CA 1
ATOM 7448 C C . LYS D 1 118 ? 87.033 15.565 109.846 1.00 33.94 98 LYS D C 1
ATOM 7449 O O . LYS D 1 118 ? 87.722 14.651 109.398 1.00 33.54 98 LYS D O 1
ATOM 7455 N N . LEU D 1 119 ? 86.037 16.110 109.152 1.00 34.32 99 LEU D N 1
ATOM 7456 C CA . LEU D 1 119 ? 85.726 15.624 107.813 1.00 33.05 99 LEU D CA 1
ATOM 7457 C C . LEU D 1 119 ? 86.321 16.529 106.738 1.00 34.08 99 LEU D C 1
ATOM 7458 O O . LEU D 1 119 ? 86.023 16.385 105.551 1.00 34.04 99 LEU D O 1
ATOM 7463 N N . ASP D 1 120 ? 87.173 17.457 107.162 1.00 34.32 100 ASP D N 1
ATOM 7464 C CA . ASP D 1 120 ? 87.825 18.384 106.246 1.00 35.17 100 ASP D CA 1
ATOM 7465 C C . ASP D 1 120 ? 86.794 19.263 105.511 1.00 34.38 100 ASP D C 1
ATOM 7466 O O . ASP D 1 120 ? 86.897 19.503 104.308 1.00 34.15 100 ASP D O 1
ATOM 7471 N N . ILE D 1 121 ? 85.800 19.736 106.257 1.00 31.70 101 ILE D N 1
ATOM 7472 C CA . ILE D 1 121 ? 84.748 20.593 105.714 1.00 29.71 101 ILE D CA 1
ATOM 7473 C C . ILE D 1 121 ? 85.083 22.060 106.023 1.00 29.64 101 ILE D C 1
ATOM 7474 O O . ILE D 1 121 ? 85.438 22.390 107.149 1.00 26.58 101 ILE D O 1
ATOM 7479 N N . HIS D 1 122 ? 84.978 22.933 105.020 1.00 29.64 102 HIS D N 1
ATOM 7480 C CA . HIS D 1 122 ? 85.310 24.344 105.204 1.00 29.86 102 HIS D CA 1
ATOM 7481 C C . HIS D 1 122 ? 84.176 25.319 105.006 1.00 29.08 102 HIS D C 1
ATOM 7482 O O . HIS D 1 122 ? 84.385 26.523 105.070 1.00 29.03 102 HIS D O 1
ATOM 7489 N N . THR D 1 123 ? 82.976 24.810 104.761 1.00 28.16 103 THR D N 1
ATOM 7490 C CA . THR D 1 123 ? 81.830 25.681 104.567 1.00 26.46 103 THR D CA 1
ATOM 7491 C C . THR D 1 123 ? 80.636 25.120 105.301 1.00 26.23 103 THR D C 1
ATOM 7492 O O . THR D 1 123 ? 80.242 23.970 105.087 1.00 25.82 103 THR D O 1
ATOM 7496 N N . ILE D 1 124 ? 80.069 25.937 106.178 1.00 24.63 104 ILE D N 1
ATOM 7497 C CA . ILE D 1 124 ? 78.897 25.558 106.953 1.00 24.47 104 ILE D CA 1
ATOM 7498 C C . ILE D 1 124 ? 77.859 26.622 106.669 1.00 22.13 104 ILE D C 1
ATOM 7499 O O . ILE D 1 124 ? 78.151 27.809 106.761 1.00 22.58 104 ILE D O 1
ATOM 7504 N N . GLY D 1 125 ? 76.651 26.202 106.310 1.00 21.28 105 GLY D N 1
ATOM 7505 C CA . GLY D 1 125 ? 75.606 27.164 106.007 1.00 19.19 105 GLY D CA 1
ATOM 7506 C C . GLY D 1 125 ? 74.287 26.806 106.641 1.00 19.88 105 GLY D C 1
ATOM 7507 O O . GLY D 1 125 ? 74.095 25.683 107.133 1.00 19.57 105 GLY D O 1
ATOM 7508 N N . GLY D 1 126 ? 73.367 27.764 106.627 1.00 19.06 106 GLY D N 1
ATOM 7509 C CA . GLY D 1 126 ? 72.060 27.539 107.214 1.00 18.39 106 GLY D CA 1
ATOM 7510 C C . GLY D 1 126 ? 71.621 28.785 107.952 1.00 18.62 106 GLY D C 1
ATOM 7511 O O . GLY D 1 126 ? 72.236 29.846 107.803 1.00 17.55 106 GLY D O 1
ATOM 7512 N N . ALA D 1 127 ? 70.558 28.663 108.739 1.00 15.90 107 ALA D N 1
ATOM 7513 C CA . ALA D 1 127 ? 70.042 29.790 109.487 1.00 19.79 107 ALA D CA 1
ATOM 7514 C C . ALA D 1 127 ? 70.819 29.836 110.803 1.00 19.37 107 ALA D C 1
ATOM 7515 O O . ALA D 1 127 ? 70.238 29.761 111.882 1.00 19.45 107 ALA D O 1
ATOM 7517 N N . LEU D 1 128 ? 72.135 29.965 110.692 1.00 19.18 108 LEU D N 1
ATOM 7518 C CA . LEU D 1 128 ? 73.013 29.966 111.857 1.00 20.17 108 LEU D CA 1
ATOM 7519 C C . LEU D 1 128 ? 72.698 31.050 112.875 1.00 20.81 108 LEU D C 1
ATOM 7520 O O . LEU D 1 128 ? 72.981 30.899 114.068 1.00 19.93 108 LEU D O 1
ATOM 7525 N N . HIS D 1 129 ? 72.079 32.124 112.405 1.00 20.88 109 HIS D N 1
ATOM 7526 C CA . HIS D 1 129 ? 71.722 33.252 113.260 1.00 20.32 109 HIS D CA 1
ATOM 7527 C C . HIS D 1 129 ? 70.448 33.009 114.055 1.00 22.31 109 HIS D C 1
ATOM 7528 O O . HIS D 1 129 ? 70.044 33.853 114.852 1.00 21.09 109 HIS D O 1
ATOM 7535 N N . SER D 1 130 ? 69.764 31.899 113.811 1.00 21.92 110 SER D N 1
ATOM 7536 C CA . SER D 1 130 ? 68.574 31.652 114.600 1.00 23.44 110 SER D CA 1
ATOM 7537 C C . SER D 1 130 ? 68.259 30.168 114.646 1.00 24.92 110 SER D C 1
ATOM 7538 O O . SER D 1 130 ? 69.154 29.375 114.931 1.00 24.73 110 SER D O 1
ATOM 7541 N N . TYR D 1 131 ? 67.019 29.778 114.382 1.00 25.05 111 TYR D N 1
ATOM 7542 C CA . TYR D 1 131 ? 66.680 28.361 114.435 1.00 28.92 111 TYR D CA 1
ATOM 7543 C C . TYR D 1 131 ? 65.427 28.028 113.663 1.00 30.96 111 TYR D C 1
ATOM 7544 O O . TYR D 1 131 ? 64.820 28.886 113.037 1.00 29.58 111 TYR D O 1
ATOM 7553 N N . TRP D 1 132 ? 65.048 26.760 113.729 1.00 34.90 112 TRP D N 1
ATOM 7554 C CA . TRP D 1 132 ? 63.846 26.268 113.074 1.00 40.46 112 TRP D CA 1
ATOM 7555 C C . TRP D 1 132 ? 63.290 25.165 113.966 1.00 41.42 112 TRP D C 1
ATOM 7556 O O . TRP D 1 132 ? 64.054 24.415 114.572 1.00 40.75 112 TRP D O 1
ATOM 7567 N N . PRO D 1 133 ? 61.956 25.017 114.035 1.00 42.74 113 PRO D N 1
ATOM 7568 C CA . PRO D 1 133 ? 60.847 25.734 113.393 1.00 43.66 113 PRO D CA 1
ATOM 7569 C C . PRO D 1 133 ? 60.707 27.247 113.584 1.00 44.83 113 PRO D C 1
ATOM 7570 O O . PRO D 1 133 ? 60.932 28.025 112.654 1.00 46.71 113 PRO D O 1
ATOM 7574 N N . ILE D 1 134 ? 60.309 27.631 114.794 1.00 43.76 114 ILE D N 1
ATOM 7575 C CA . ILE D 1 134 ? 60.042 29.016 115.199 1.00 43.10 114 ILE D CA 1
ATOM 7576 C C . ILE D 1 134 ? 58.530 29.099 115.142 1.00 42.85 114 ILE D C 1
ATOM 7577 O O . ILE D 1 134 ? 57.944 29.064 114.064 1.00 42.04 114 ILE D O 1
ATOM 7582 N N . ASP D 1 135 ? 57.898 29.187 116.304 1.00 43.00 115 ASP D N 1
ATOM 7583 C CA . ASP D 1 135 ? 56.447 29.269 116.359 1.00 42.92 115 ASP D CA 1
ATOM 7584 C C . ASP D 1 135 ? 55.951 30.695 116.140 1.00 42.45 115 ASP D C 1
ATOM 7585 O O . ASP D 1 135 ? 56.125 31.567 116.994 1.00 42.26 115 ASP D O 1
ATOM 7590 N N . TYR D 1 136 ? 55.327 30.927 114.991 1.00 41.33 116 TYR D N 1
ATOM 7591 C CA . TYR D 1 136 ? 54.814 32.248 114.668 1.00 41.41 116 TYR D CA 1
ATOM 7592 C C . TYR D 1 136 ? 53.420 32.507 115.237 1.00 42.29 116 TYR D C 1
ATOM 7593 O O . TYR D 1 136 ? 52.757 33.473 114.862 1.00 40.90 116 TYR D O 1
ATOM 7602 N N . SER D 1 137 ? 52.984 31.641 116.147 1.00 44.36 117 SER D N 1
ATOM 7603 C CA . SER D 1 137 ? 51.685 31.814 116.788 1.00 46.20 117 SER D CA 1
ATOM 7604 C C . SER D 1 137 ? 51.950 32.656 118.033 1.00 47.30 117 SER D C 1
ATOM 7605 O O . SER D 1 137 ? 51.021 33.092 118.717 1.00 48.81 117 SER D O 1
ATOM 7608 N N . GLN D 1 138 ? 53.234 32.872 118.316 1.00 47.59 118 GLN D N 1
ATOM 7609 C CA . GLN D 1 138 ? 53.662 33.682 119.452 1.00 47.43 118 GLN D CA 1
ATOM 7610 C C . GLN D 1 138 ? 54.336 34.957 118.940 1.00 46.08 118 GLN D C 1
ATOM 7611 O O . GLN D 1 138 ? 54.813 34.997 117.806 1.00 45.52 118 GLN D O 1
ATOM 7617 N N . PRO D 1 139 ? 54.373 36.018 119.767 1.00 44.46 119 PRO D N 1
ATOM 7618 C CA . PRO D 1 139 ? 54.999 37.286 119.373 1.00 42.70 119 PRO D CA 1
ATOM 7619 C C . PRO D 1 139 ? 56.478 37.134 119.022 1.00 40.17 119 PRO D C 1
ATOM 7620 O O . PRO D 1 139 ? 57.163 36.239 119.518 1.00 39.27 119 PRO D O 1
ATOM 7624 N N . VAL D 1 140 ? 56.966 38.019 118.165 1.00 38.31 120 VAL D N 1
ATOM 7625 C CA . VAL D 1 140 ? 58.354 37.961 117.747 1.00 35.51 120 VAL D CA 1
ATOM 7626 C C . VAL D 1 140 ? 59.092 39.263 118.052 1.00 32.86 120 VAL D C 1
ATOM 7627 O O . VAL D 1 140 ? 58.517 40.352 117.979 1.00 31.38 120 VAL D O 1
ATOM 7631 N N . ASP D 1 141 ? 60.364 39.134 118.412 1.00 28.70 121 ASP D N 1
ATOM 7632 C CA . ASP D 1 141 ? 61.209 40.282 118.727 1.00 27.07 121 ASP D CA 1
ATOM 7633 C C . ASP D 1 141 ? 62.252 40.366 117.624 1.00 24.80 121 ASP D C 1
ATOM 7634 O O . ASP D 1 141 ? 63.375 39.885 117.781 1.00 25.67 121 ASP D O 1
ATOM 7639 N N . LYS D 1 142 ? 61.879 40.976 116.503 1.00 22.51 122 LYS D N 1
ATOM 7640 C CA . LYS D 1 142 ? 62.786 41.060 115.364 1.00 21.55 122 LYS D CA 1
ATOM 7641 C C . LYS D 1 142 ? 64.113 41.757 115.657 1.00 21.92 122 LYS D C 1
ATOM 7642 O O . LYS D 1 142 ? 65.185 41.190 115.414 1.00 18.76 122 LYS D O 1
ATOM 7648 N N . ALA D 1 143 ? 64.033 42.981 116.177 1.00 19.18 123 ALA D N 1
ATOM 7649 C CA . ALA D 1 143 ? 65.227 43.753 116.484 1.00 21.03 123 ALA D CA 1
ATOM 7650 C C . ALA D 1 143 ? 66.145 43.029 117.463 1.00 19.05 123 ALA D C 1
ATOM 7651 O O . ALA D 1 143 ? 67.346 42.984 117.259 1.00 19.34 123 ALA D O 1
ATOM 7653 N N . GLY D 1 144 ? 65.569 42.460 118.515 1.00 19.92 124 GLY D N 1
ATOM 7654 C CA . GLY D 1 144 ? 66.359 41.750 119.502 1.00 21.01 124 GLY D CA 1
ATOM 7655 C C . GLY D 1 144 ? 66.968 40.482 118.939 1.00 20.62 124 GLY D C 1
ATOM 7656 O O . GLY D 1 144 ? 68.125 40.180 119.214 1.00 21.23 124 GLY D O 1
ATOM 7657 N N . ASP D 1 145 ? 66.203 39.734 118.148 1.00 19.39 125 ASP D N 1
ATOM 7658 C CA . ASP D 1 145 ? 66.734 38.493 117.568 1.00 18.66 125 ASP D CA 1
ATOM 7659 C C . ASP D 1 145 ? 67.881 38.809 116.617 1.00 17.70 125 ASP D C 1
ATOM 7660 O O . ASP D 1 145 ? 68.868 38.081 116.551 1.00 16.93 125 ASP D O 1
ATOM 7665 N N . TYR D 1 146 ? 67.749 39.897 115.871 1.00 16.80 126 TYR D N 1
ATOM 7666 C CA . TYR D 1 146 ? 68.811 40.298 114.957 1.00 17.73 126 TYR D CA 1
ATOM 7667 C C . TYR D 1 146 ? 70.100 40.633 115.734 1.00 17.56 126 TYR D C 1
ATOM 7668 O O . TYR D 1 146 ? 71.175 40.118 115.437 1.00 17.22 126 TYR D O 1
ATOM 7677 N N . ALA D 1 147 ? 69.974 41.500 116.732 1.00 17.29 127 ALA D N 1
ATOM 7678 C CA . ALA D 1 147 ? 71.124 41.946 117.518 1.00 17.88 127 ALA D CA 1
ATOM 7679 C C . ALA D 1 147 ? 71.792 40.801 118.281 1.00 19.07 127 ALA D C 1
ATOM 7680 O O . ALA D 1 147 ? 73.020 40.693 118.303 1.00 18.56 127 ALA D O 1
ATOM 7682 N N . ARG D 1 148 ? 70.994 39.953 118.922 1.00 18.91 128 ARG D N 1
ATOM 7683 C CA . ARG D 1 148 ? 71.577 38.821 119.641 1.00 19.96 128 ARG D CA 1
ATOM 7684 C C . ARG D 1 148 ? 72.272 37.896 118.644 1.00 19.65 128 ARG D C 1
ATOM 7685 O O . ARG D 1 148 ? 73.319 37.321 118.939 1.00 18.68 128 ARG D O 1
ATOM 7693 N N . GLY D 1 149 ? 71.698 37.768 117.447 1.00 20.11 129 GLY D N 1
ATOM 7694 C CA . GLY D 1 149 ? 72.295 36.927 116.423 1.00 18.98 129 GLY D CA 1
ATOM 7695 C C . GLY D 1 149 ? 73.649 37.463 115.970 1.00 20.02 129 GLY D C 1
ATOM 7696 O O . GLY D 1 149 ? 74.605 36.709 115.761 1.00 20.47 129 GLY D O 1
ATOM 7697 N N . VAL D 1 150 ? 73.747 38.772 115.804 1.00 18.18 130 VAL D N 1
ATOM 7698 C CA . VAL D 1 150 ? 75.017 39.359 115.399 1.00 19.45 130 VAL D CA 1
ATOM 7699 C C . VAL D 1 150 ? 76.107 39.064 116.453 1.00 19.49 130 VAL D C 1
ATOM 7700 O O . VAL D 1 150 ? 77.203 38.618 116.113 1.00 18.76 130 VAL D O 1
ATOM 7704 N N . GLU D 1 151 ? 75.796 39.299 117.724 1.00 21.40 131 GLU D N 1
ATOM 7705 C CA . GLU D 1 151 ? 76.776 39.056 118.788 1.00 23.04 131 GLU D CA 1
ATOM 7706 C C . GLU D 1 151 ? 77.094 37.561 118.883 1.00 23.39 131 GLU D C 1
ATOM 7707 O O . GLU D 1 151 ? 78.252 37.171 119.057 1.00 20.99 131 GLU D O 1
ATOM 7713 N N . GLY D 1 152 ? 76.053 36.734 118.770 1.00 22.59 132 GLY D N 1
ATOM 7714 C CA . GLY D 1 152 ? 76.238 35.298 118.841 1.00 22.07 132 GLY D CA 1
ATOM 7715 C C . GLY D 1 152 ? 77.176 34.792 117.762 1.00 21.82 132 GLY D C 1
ATOM 7716 O O . GLY D 1 152 ? 78.121 34.063 118.047 1.00 22.20 132 GLY D O 1
ATOM 7717 N N . ILE D 1 153 ? 76.926 35.179 116.518 1.00 20.40 133 ILE D N 1
ATOM 7718 C CA . ILE D 1 153 ? 77.770 34.738 115.411 1.00 20.83 133 ILE D CA 1
ATOM 7719 C C . ILE D 1 153 ? 79.178 35.319 115.542 1.00 21.51 133 ILE D C 1
ATOM 7720 O O . ILE D 1 153 ? 80.161 34.647 115.238 1.00 18.44 133 ILE D O 1
ATOM 7725 N N . ASN D 1 154 ? 79.285 36.569 115.986 1.00 21.67 134 ASN D N 1
ATOM 7726 C CA . ASN D 1 154 ? 80.609 37.173 116.138 1.00 22.95 134 ASN D CA 1
ATOM 7727 C C . ASN D 1 154 ? 81.364 36.328 117.158 1.00 21.84 134 ASN D C 1
ATOM 7728 O O . ASN D 1 154 ? 82.560 36.082 117.019 1.00 22.68 134 ASN D O 1
ATOM 7733 N N . GLY D 1 155 ? 80.632 35.863 118.163 1.00 23.90 135 GLY D N 1
ATOM 7734 C CA . GLY D 1 155 ? 81.210 35.056 119.228 1.00 24.32 135 GLY D CA 1
ATOM 7735 C C . GLY D 1 155 ? 81.736 33.667 118.899 1.00 26.40 135 GLY D C 1
ATOM 7736 O O . GLY D 1 155 ? 82.413 33.066 119.734 1.00 25.89 135 GLY D O 1
ATOM 7737 N N . ILE D 1 156 ? 81.439 33.135 117.712 1.00 24.37 136 ILE D N 1
ATOM 7738 C CA . ILE D 1 156 ? 81.936 31.802 117.361 1.00 22.26 136 ILE D CA 1
ATOM 7739 C C . ILE D 1 156 ? 82.780 31.826 116.092 1.00 21.67 136 ILE D C 1
ATOM 7740 O O . ILE D 1 156 ? 83.376 30.824 115.708 1.00 20.23 136 ILE D O 1
ATOM 7745 N N . ALA D 1 157 ? 82.846 32.987 115.449 1.00 21.73 137 ALA D N 1
ATOM 7746 C CA . ALA D 1 157 ? 83.590 33.128 114.206 1.00 21.88 137 ALA D CA 1
ATOM 7747 C C . ALA D 1 157 ? 85.062 32.729 114.282 1.00 22.56 137 ALA D C 1
ATOM 7748 O O . ALA D 1 157 ? 85.555 32.005 113.421 1.00 21.86 137 ALA D O 1
ATOM 7750 N N . ASP D 1 158 ? 85.774 33.193 115.302 1.00 23.29 138 ASP D N 1
ATOM 7751 C CA . ASP D 1 158 ? 87.196 32.859 115.398 1.00 24.80 138 ASP D CA 1
ATOM 7752 C C . ASP D 1 158 ? 87.412 31.375 115.632 1.00 24.46 138 ASP D C 1
ATOM 7753 O O . ASP D 1 158 ? 88.338 30.782 115.076 1.00 25.05 138 ASP D O 1
ATOM 7758 N N . PHE D 1 159 ? 86.560 30.777 116.455 1.00 24.17 139 PHE D N 1
ATOM 7759 C CA . PHE D 1 159 ? 86.656 29.346 116.718 1.00 26.39 139 PHE D CA 1
ATOM 7760 C C . PHE D 1 159 ? 86.523 28.637 115.357 1.00 26.60 139 PHE D C 1
ATOM 7761 O O . PHE D 1 159 ? 87.303 27.738 115.034 1.00 26.84 139 PHE D O 1
ATOM 7769 N N . ALA D 1 160 ? 85.551 29.072 114.556 1.00 24.66 140 ALA D N 1
ATOM 7770 C CA . ALA D 1 160 ? 85.329 28.499 113.225 1.00 23.93 140 ALA D CA 1
ATOM 7771 C C . ALA D 1 160 ? 86.527 28.793 112.331 1.00 23.64 140 ALA D C 1
ATOM 7772 O O . ALA D 1 160 ? 86.998 27.929 111.584 1.00 22.82 140 ALA D O 1
ATOM 7774 N N . ASN D 1 161 ? 87.015 30.027 112.407 1.00 24.14 141 ASN D N 1
ATOM 7775 C CA . ASN D 1 161 ? 88.147 30.444 111.589 1.00 26.83 141 ASN D CA 1
ATOM 7776 C C . ASN D 1 161 ? 89.393 29.619 111.934 1.00 26.74 141 ASN D C 1
ATOM 7777 O O . ASN D 1 161 ? 90.142 29.222 111.043 1.00 25.82 141 ASN D O 1
ATOM 7782 N N . ASP D 1 162 ? 89.609 29.342 113.215 1.00 27.63 142 ASP D N 1
ATOM 7783 C CA . ASP D 1 162 ? 90.777 28.551 113.595 1.00 30.30 142 ASP D CA 1
ATOM 7784 C C . ASP D 1 162 ? 90.722 27.162 112.967 1.00 32.11 142 ASP D C 1
ATOM 7785 O O . ASP D 1 162 ? 91.753 26.511 112.782 1.00 31.69 142 ASP D O 1
ATOM 7790 N N . LEU D 1 163 ? 89.520 26.702 112.632 1.00 32.17 143 LEU D N 1
ATOM 7791 C CA . LEU D 1 163 ? 89.384 25.393 112.004 1.00 30.76 143 LEU D CA 1
ATOM 7792 C C . LEU D 1 163 ? 89.309 25.532 110.485 1.00 30.79 143 LEU D C 1
ATOM 7793 O O . LEU D 1 163 ? 89.152 24.542 109.770 1.00 31.99 143 LEU D O 1
ATOM 7798 N N . GLY D 1 164 ? 89.439 26.760 109.990 1.00 29.71 144 GLY D N 1
ATOM 7799 C CA . GLY D 1 164 ? 89.403 26.985 108.553 1.00 28.49 144 GLY D CA 1
ATOM 7800 C C . GLY D 1 164 ? 88.005 26.815 107.984 1.00 28.61 144 GLY D C 1
ATOM 7801 O O . GLY D 1 164 ? 87.825 26.320 106.867 1.00 29.66 144 GLY D O 1
ATOM 7802 N N . ILE D 1 165 ? 87.012 27.248 108.750 1.00 25.57 145 ILE D N 1
ATOM 7803 C CA . ILE D 1 165 ? 85.632 27.120 108.340 1.00 24.78 145 ILE D CA 1
ATOM 7804 C C . ILE D 1 165 ? 84.934 28.471 108.145 1.00 25.26 145 ILE D C 1
ATOM 7805 O O . ILE D 1 165 ? 85.043 29.367 108.993 1.00 25.52 145 ILE D O 1
ATOM 7810 N N . ASN D 1 166 ? 84.229 28.619 107.026 1.00 25.00 146 ASN D N 1
ATOM 7811 C CA . ASN D 1 166 ? 83.446 29.831 106.769 1.00 25.26 146 ASN D CA 1
ATOM 7812 C C . ASN D 1 166 ? 82.010 29.570 107.246 1.00 24.60 146 ASN D C 1
ATOM 7813 O O . ASN D 1 166 ? 81.451 28.497 106.994 1.00 23.08 146 ASN D O 1
ATOM 7818 N N . LEU D 1 167 ? 81.424 30.543 107.938 1.00 22.11 147 LEU D N 1
ATOM 7819 C CA . LEU D 1 167 ? 80.051 30.436 108.405 1.00 20.54 147 LEU D CA 1
ATOM 7820 C C . LEU D 1 167 ? 79.184 31.241 107.423 1.00 21.39 147 LEU D C 1
ATOM 7821 O O . LEU D 1 167 ? 79.301 32.473 107.327 1.00 18.11 147 LEU D O 1
ATOM 7826 N N . CYS D 1 168 ? 78.319 30.547 106.689 1.00 19.62 148 CYS D N 1
ATOM 7827 C CA . CYS D 1 168 ? 77.470 31.216 105.707 1.00 20.22 148 CYS D CA 1
ATOM 7828 C C . CYS D 1 168 ? 76.036 31.347 106.195 1.00 20.10 148 CYS D C 1
ATOM 7829 O O . CYS D 1 168 ? 75.341 30.349 106.422 1.00 20.92 148 CYS D O 1
ATOM 7832 N N . ILE D 1 169 ? 75.611 32.600 106.356 1.00 20.58 149 ILE D N 1
ATOM 7833 C CA . ILE D 1 169 ? 74.298 32.955 106.871 1.00 18.73 149 ILE D CA 1
ATOM 7834 C C . ILE D 1 169 ? 73.231 32.933 105.785 1.00 19.17 149 ILE D C 1
ATOM 7835 O O . ILE D 1 169 ? 73.231 33.783 104.894 1.00 19.66 149 ILE D O 1
ATOM 7840 N N . GLU D 1 170 ? 72.320 31.967 105.859 1.00 18.96 150 GLU D N 1
ATOM 7841 C CA . GLU D 1 170 ? 71.273 31.841 104.852 1.00 18.35 150 GLU D CA 1
ATOM 7842 C C . GLU D 1 170 ? 70.089 32.807 104.975 1.00 19.16 150 GLU D C 1
ATOM 7843 O O . GLU D 1 170 ? 69.451 32.933 106.028 1.00 18.61 150 GLU D O 1
ATOM 7849 N N . VAL D 1 171 ? 69.804 33.484 103.870 1.00 17.23 151 VAL D N 1
ATOM 7850 C CA . VAL D 1 171 ? 68.692 34.409 103.785 1.00 16.97 151 VAL D CA 1
ATOM 7851 C C . VAL D 1 171 ? 67.456 33.563 103.439 1.00 18.22 151 VAL D C 1
ATOM 7852 O O . VAL D 1 171 ? 67.450 32.826 102.449 1.00 16.81 151 VAL D O 1
ATOM 7856 N N . LEU D 1 172 ? 66.404 33.676 104.239 1.00 18.24 152 LEU D N 1
ATOM 7857 C CA . LEU D 1 172 ? 65.217 32.849 104.016 1.00 18.33 152 LEU D CA 1
ATOM 7858 C C . LEU D 1 172 ? 63.940 33.628 103.733 1.00 17.43 152 LEU D C 1
ATOM 7859 O O . LEU D 1 172 ? 63.849 34.811 104.033 1.00 16.24 152 LEU D O 1
ATOM 7864 N N . ASN D 1 173 ? 62.941 32.949 103.180 1.00 14.80 153 ASN D N 1
ATOM 7865 C CA . ASN D 1 173 ? 61.677 33.614 102.900 1.00 15.53 153 ASN D CA 1
ATOM 7866 C C . ASN D 1 173 ? 60.934 33.858 104.220 1.00 14.76 153 ASN D C 1
ATOM 7867 O O . ASN D 1 173 ? 61.238 33.228 105.226 1.00 13.22 153 ASN D O 1
ATOM 7872 N N . ARG D 1 174 ? 59.964 34.773 104.197 1.00 14.81 154 ARG D N 1
ATOM 7873 C CA . ARG D 1 174 ? 59.178 35.180 105.380 1.00 16.18 154 ARG D CA 1
ATOM 7874 C C . ARG D 1 174 ? 58.511 34.080 106.206 1.00 16.97 154 ARG D C 1
ATOM 7875 O O . ARG D 1 174 ? 58.343 34.233 107.419 1.00 15.33 154 ARG D O 1
ATOM 7883 N N . PHE D 1 175 ? 58.121 32.990 105.549 1.00 15.38 155 PHE D N 1
ATOM 7884 C CA . PHE D 1 175 ? 57.452 31.887 106.215 1.00 17.32 155 PHE D CA 1
ATOM 7885 C C . PHE D 1 175 ? 58.406 31.074 107.055 1.00 19.77 155 PHE D C 1
ATOM 7886 O O . PHE D 1 175 ? 57.968 30.295 107.896 1.00 21.08 155 PHE D O 1
ATOM 7894 N N . GLU D 1 176 ? 59.705 31.251 106.832 1.00 18.62 156 GLU D N 1
ATOM 7895 C CA . GLU D 1 176 ? 60.689 30.465 107.555 1.00 20.02 156 GLU D CA 1
ATOM 7896 C C . GLU D 1 176 ? 61.607 31.223 108.508 1.00 19.82 156 GLU D C 1
ATOM 7897 O O . GLU D 1 176 ? 62.204 30.619 109.394 1.00 20.55 156 GLU D O 1
ATOM 7903 N N . ASN D 1 177 ? 61.724 32.535 108.327 1.00 19.64 157 ASN D N 1
ATOM 7904 C CA . ASN D 1 177 ? 62.552 33.363 109.205 1.00 20.45 157 ASN D CA 1
ATOM 7905 C C . ASN D 1 177 ? 62.037 34.798 109.159 1.00 19.14 157 ASN D C 1
ATOM 7906 O O . ASN D 1 177 ? 61.505 35.251 108.142 1.00 18.99 157 ASN D O 1
ATOM 7911 N N . HIS D 1 178 ? 62.186 35.520 110.262 1.00 19.42 158 HIS D N 1
ATOM 7912 C CA . HIS D 1 178 ? 61.689 36.890 110.327 1.00 18.57 158 HIS D CA 1
ATOM 7913 C C . HIS D 1 178 ? 62.781 37.932 110.462 1.00 19.37 158 HIS D C 1
ATOM 7914 O O . HIS D 1 178 ? 62.485 39.128 110.535 1.00 18.77 158 HIS D O 1
ATOM 7921 N N . VAL D 1 179 ? 64.033 37.478 110.514 1.00 18.60 159 VAL D N 1
ATOM 7922 C CA . VAL D 1 179 ? 65.182 38.361 110.678 1.00 19.64 159 VAL D CA 1
ATOM 7923 C C . VAL D 1 179 ? 65.881 38.769 109.377 1.00 19.02 159 VAL D C 1
ATOM 7924 O O . VAL D 1 179 ? 66.073 39.953 109.115 1.00 19.49 159 VAL D O 1
ATOM 7928 N N . LEU D 1 180 ? 66.284 37.787 108.579 1.00 17.38 160 LEU D N 1
ATOM 7929 C CA . LEU D 1 180 ? 66.971 38.059 107.322 1.00 17.11 160 LEU D CA 1
ATOM 7930 C C . LEU D 1 180 ? 66.158 37.457 106.169 1.00 18.50 160 LEU D C 1
ATOM 7931 O O . LEU D 1 180 ? 66.105 36.238 105.984 1.00 17.68 160 LEU D O 1
ATOM 7936 N N . ASN D 1 181 ? 65.533 38.331 105.390 1.00 16.41 161 ASN D N 1
ATOM 7937 C CA . ASN D 1 181 ? 64.692 37.903 104.288 1.00 17.11 161 ASN D CA 1
ATOM 7938 C C . ASN D 1 181 ? 65.225 38.315 102.927 1.00 18.07 161 ASN D C 1
ATOM 7939 O O . ASN D 1 181 ? 64.808 37.787 101.900 1.00 16.45 161 ASN D O 1
ATOM 7944 N N . THR D 1 182 ? 66.176 39.236 102.942 1.00 16.13 162 THR D N 1
ATOM 7945 C CA . THR D 1 182 ? 66.738 39.794 101.725 1.00 18.95 162 THR D CA 1
ATOM 7946 C C . THR D 1 182 ? 68.273 39.744 101.702 1.00 18.99 162 THR D C 1
ATOM 7947 O O . THR D 1 182 ? 68.913 39.757 102.752 1.00 16.47 162 THR D O 1
ATOM 7951 N N . ALA D 1 183 ? 68.855 39.690 100.505 1.00 17.43 163 ALA D N 1
ATOM 7952 C CA . ALA D 1 183 ? 70.301 39.677 100.374 1.00 19.21 163 ALA D CA 1
ATOM 7953 C C . ALA D 1 183 ? 70.836 40.952 101.049 1.00 20.28 163 ALA D C 1
ATOM 7954 O O . ALA D 1 183 ? 71.848 40.916 101.740 1.00 20.07 163 ALA D O 1
ATOM 7956 N N . ALA D 1 184 ? 70.142 42.075 100.869 1.00 20.84 164 ALA D N 1
ATOM 7957 C CA . ALA D 1 184 ? 70.581 43.321 101.491 1.00 20.59 164 ALA D CA 1
ATOM 7958 C C . ALA D 1 184 ? 70.583 43.202 103.020 1.00 20.29 164 ALA D C 1
ATOM 7959 O O . ALA D 1 184 ? 71.507 43.678 103.676 1.00 18.92 164 ALA D O 1
ATOM 7961 N N . GLU D 1 185 ? 69.559 42.577 103.594 1.00 17.86 165 GLU D N 1
ATOM 7962 C CA . GLU D 1 185 ? 69.526 42.407 105.048 1.00 17.76 165 GLU D CA 1
ATOM 7963 C C . GLU D 1 185 ? 70.643 41.447 105.456 1.00 17.60 165 GLU D C 1
ATOM 7964 O O . GLU D 1 185 ? 71.279 41.630 106.492 1.00 16.36 165 GLU D O 1
ATOM 7970 N N . GLY D 1 186 ? 70.888 40.432 104.623 1.00 17.48 166 GLY D N 1
ATOM 7971 C CA . GLY D 1 186 ? 71.940 39.476 104.912 1.00 18.18 166 GLY D CA 1
ATOM 7972 C C . GLY D 1 186 ? 73.303 40.143 104.917 1.00 18.39 166 GLY D C 1
ATOM 7973 O O . GLY D 1 186 ? 74.139 39.862 105.771 1.00 17.45 166 GLY D O 1
ATOM 7974 N N . VAL D 1 187 ? 73.524 41.039 103.958 1.00 18.89 167 VAL D N 1
ATOM 7975 C CA . VAL D 1 187 ? 74.789 41.750 103.858 1.00 18.32 167 VAL D CA 1
ATOM 7976 C C . VAL D 1 187 ? 74.990 42.644 105.071 1.00 18.12 167 VAL D C 1
ATOM 7977 O O . VAL D 1 187 ? 76.084 42.737 105.597 1.00 17.77 167 VAL D O 1
ATOM 7981 N N . ALA D 1 188 ? 73.922 43.304 105.496 1.00 18.77 168 ALA D N 1
ATOM 7982 C CA . ALA D 1 188 ? 73.974 44.194 106.644 1.00 19.11 168 ALA D CA 1
ATOM 7983 C C . ALA D 1 188 ? 74.294 43.375 107.895 1.00 19.94 168 ALA D C 1
ATOM 7984 O O . ALA D 1 188 ? 75.072 43.806 108.753 1.00 20.23 168 ALA D O 1
ATOM 7986 N N . PHE D 1 189 ? 73.709 42.186 107.998 1.00 18.03 169 PHE D N 1
ATOM 7987 C CA . PHE D 1 189 ? 73.975 41.348 109.159 1.00 17.54 169 PHE D CA 1
ATOM 7988 C C . PHE D 1 189 ? 75.449 40.942 109.198 1.00 19.14 169 PHE D C 1
ATOM 7989 O O . PHE D 1 189 ? 76.099 41.011 110.245 1.00 16.84 169 PHE D O 1
ATOM 7997 N N . VAL D 1 190 ? 75.965 40.531 108.043 1.00 19.19 170 VAL D N 1
ATOM 7998 C CA . VAL D 1 190 ? 77.337 40.080 107.918 1.00 21.13 170 VAL D CA 1
ATOM 7999 C C . VAL D 1 190 ? 78.332 41.211 108.203 1.00 23.56 170 VAL D C 1
ATOM 8000 O O . VAL D 1 190 ? 79.344 41.003 108.876 1.00 22.47 170 VAL D O 1
ATOM 8004 N N . LYS D 1 191 ? 78.046 42.407 107.701 1.00 23.44 171 LYS D N 1
ATOM 8005 C CA . LYS D 1 191 ? 78.919 43.534 107.981 1.00 24.61 171 LYS D CA 1
ATOM 8006 C C . LYS D 1 191 ? 78.862 43.841 109.482 1.00 25.72 171 LYS D C 1
ATOM 8007 O O . LYS D 1 191 ? 79.887 44.142 110.092 1.00 23.70 171 LYS D O 1
ATOM 8013 N N . ASP D 1 192 ? 77.673 43.756 110.081 1.00 24.39 172 ASP D N 1
ATOM 8014 C CA . ASP D 1 192 ? 77.551 44.020 111.515 1.00 25.05 172 ASP D CA 1
ATOM 8015 C C . ASP D 1 192 ? 78.385 43.019 112.326 1.00 23.81 172 ASP D C 1
ATOM 8016 O O . ASP D 1 192 ? 78.909 43.352 113.389 1.00 23.13 172 ASP D O 1
ATOM 8021 N N . VAL D 1 193 ? 78.511 41.795 111.824 1.00 23.27 173 VAL D N 1
ATOM 8022 C CA . VAL D 1 193 ? 79.306 40.788 112.513 1.00 22.93 173 VAL D CA 1
ATOM 8023 C C . VAL D 1 193 ? 80.785 41.153 112.399 1.00 24.61 173 VAL D C 1
ATOM 8024 O O . VAL D 1 193 ? 81.551 40.996 113.354 1.00 24.90 173 VAL D O 1
ATOM 8028 N N . GLY D 1 194 ? 81.177 41.634 111.225 1.00 24.46 174 GLY D N 1
ATOM 8029 C CA . GLY D 1 194 ? 82.551 42.049 110.998 1.00 27.60 174 GLY D CA 1
ATOM 8030 C C . GLY D 1 194 ? 83.634 40.994 111.144 1.00 29.23 174 GLY D C 1
ATOM 8031 O O . GLY D 1 194 ? 84.648 41.238 111.801 1.00 29.77 174 GLY D O 1
ATOM 8032 N N . LYS D 1 195 ? 83.425 39.831 110.535 1.00 27.61 175 LYS D N 1
ATOM 8033 C CA . LYS D 1 195 ? 84.394 38.738 110.582 1.00 28.84 175 LYS D CA 1
ATOM 8034 C C . LYS D 1 195 ? 84.681 38.261 109.167 1.00 29.95 175 LYS D C 1
ATOM 8035 O O . LYS D 1 195 ? 83.765 38.038 108.362 1.00 30.05 175 LYS D O 1
ATOM 8041 N N . ASN D 1 196 ? 85.959 38.093 108.864 1.00 29.25 176 ASN D N 1
ATOM 8042 C CA . ASN D 1 196 ? 86.350 37.680 107.534 1.00 30.02 176 ASN D CA 1
ATOM 8043 C C . ASN D 1 196 ? 85.802 36.329 107.084 1.00 26.95 176 ASN D C 1
ATOM 8044 O O . ASN D 1 196 ? 85.591 36.125 105.893 1.00 25.95 176 ASN D O 1
ATOM 8049 N N . ASN D 1 197 ? 85.558 35.417 108.022 1.00 24.83 177 ASN D N 1
ATOM 8050 C CA . ASN D 1 197 ? 85.054 34.089 107.661 1.00 23.61 177 ASN D CA 1
ATOM 8051 C C . ASN D 1 197 ? 83.535 33.914 107.807 1.00 22.81 177 ASN D C 1
ATOM 8052 O O . ASN D 1 197 ? 83.036 32.785 107.824 1.00 22.33 177 ASN D O 1
ATOM 8057 N N . VAL D 1 198 ? 82.806 35.025 107.923 1.00 22.02 178 VAL D N 1
ATOM 8058 C CA . VAL D 1 198 ? 81.352 34.984 108.034 1.00 20.82 178 VAL D CA 1
ATOM 8059 C C . VAL D 1 198 ? 80.831 35.594 106.727 1.00 23.22 178 VAL D C 1
ATOM 8060 O O . VAL D 1 198 ? 81.131 36.742 106.401 1.00 23.41 178 VAL D O 1
ATOM 8064 N N . LYS D 1 199 ? 80.056 34.810 105.988 1.00 21.90 179 LYS D N 1
ATOM 8065 C CA . LYS D 1 199 ? 79.557 35.209 104.672 1.00 22.74 179 LYS D CA 1
ATOM 8066 C C . LYS D 1 199 ? 78.041 35.165 104.537 1.00 21.03 179 LYS D C 1
ATOM 8067 O O . LYS D 1 199 ? 77.343 34.615 105.389 1.00 21.75 179 LYS D O 1
ATOM 8073 N N . VAL D 1 200 ? 77.538 35.729 103.445 1.00 20.13 180 VAL D N 1
ATOM 8074 C CA . VAL D 1 200 ? 76.111 35.693 103.181 1.00 20.68 180 VAL D CA 1
ATOM 8075 C C . VAL D 1 200 ? 75.861 34.468 102.311 1.00 19.44 180 VAL D C 1
ATOM 8076 O O . VAL D 1 200 ? 76.704 34.103 101.503 1.00 17.58 180 VAL D O 1
ATOM 8088 N N . LEU D 1 202 ? 72.809 32.694 99.776 1.00 16.03 182 LEU D N 1
ATOM 8089 C CA . LEU D 1 202 ? 71.518 32.909 99.102 1.00 17.20 182 LEU D CA 1
ATOM 8090 C C . LEU D 1 202 ? 70.980 31.594 98.528 1.00 16.74 182 LEU D C 1
ATOM 8091 O O . LEU D 1 202 ? 71.750 30.664 98.251 1.00 16.27 182 LEU D O 1
ATOM 8096 N N . ASP D 1 203 ? 69.668 31.542 98.318 1.00 15.10 183 ASP D N 1
ATOM 8097 C CA . ASP D 1 203 ? 68.983 30.321 97.863 1.00 16.76 183 ASP D CA 1
ATOM 8098 C C . ASP D 1 203 ? 67.879 30.744 96.881 1.00 15.43 183 ASP D C 1
ATOM 8099 O O . ASP D 1 203 ? 67.001 31.514 97.251 1.00 15.10 183 ASP D O 1
ATOM 8104 N N . THR D 1 204 ? 67.912 30.242 95.648 1.00 16.53 184 THR D N 1
ATOM 8105 C CA . THR D 1 204 ? 66.901 30.632 94.655 1.00 15.43 184 THR D CA 1
ATOM 8106 C C . THR D 1 204 ? 65.431 30.425 95.089 1.00 15.87 184 THR D C 1
ATOM 8107 O O . THR D 1 204 ? 64.562 31.197 94.696 1.00 15.13 184 THR D O 1
ATOM 8111 N N . PHE D 1 205 ? 65.154 29.402 95.895 1.00 14.46 185 PHE D N 1
ATOM 8112 C CA . PHE D 1 205 ? 63.787 29.148 96.360 1.00 13.11 185 PHE D CA 1
ATOM 8113 C C . PHE D 1 205 ? 63.306 30.321 97.208 1.00 14.66 185 PHE D C 1
ATOM 8114 O O . PHE D 1 205 ? 62.198 30.838 97.025 1.00 14.31 185 PHE D O 1
ATOM 8122 N N . HIS D 1 206 ? 64.160 30.752 98.127 1.00 13.92 186 HIS D N 1
ATOM 8123 C CA . HIS D 1 206 ? 63.844 31.861 99.012 1.00 16.00 186 HIS D CA 1
ATOM 8124 C C . HIS D 1 206 ? 63.883 33.204 98.285 1.00 16.56 186 HIS D C 1
ATOM 8125 O O . HIS D 1 206 ? 63.027 34.060 98.512 1.00 15.36 186 HIS D O 1
ATOM 8140 N N . ASN D 1 208 ? 63.245 33.703 95.231 1.00 15.60 188 ASN D N 1
ATOM 8141 C CA . ASN D 1 208 ? 62.082 33.735 94.347 1.00 16.49 188 ASN D CA 1
ATOM 8142 C C . ASN D 1 208 ? 60.898 34.400 95.018 1.00 15.10 188 ASN D C 1
ATOM 8143 O O . ASN D 1 208 ? 60.063 34.990 94.355 1.00 15.19 188 ASN D O 1
ATOM 8148 N N . ILE D 1 209 ? 60.831 34.320 96.339 1.00 15.44 189 ILE D N 1
ATOM 8149 C CA . ILE D 1 209 ? 59.734 34.958 97.043 1.00 14.32 189 ILE D CA 1
ATOM 8150 C C . ILE D 1 209 ? 60.030 36.397 97.457 1.00 16.27 189 ILE D C 1
ATOM 8151 O O . ILE D 1 209 ? 59.261 37.317 97.150 1.00 15.34 189 ILE D O 1
ATOM 8156 N N . GLU D 1 210 ? 61.158 36.604 98.126 1.00 14.39 190 GLU D N 1
ATOM 8157 C CA . GLU D 1 210 ? 61.452 37.921 98.674 1.00 13.93 190 GLU D CA 1
ATOM 8158 C C . GLU D 1 210 ? 62.175 38.996 97.869 1.00 15.55 190 GLU D C 1
ATOM 8159 O O . GLU D 1 210 ? 61.964 40.183 98.123 1.00 14.83 190 GLU D O 1
ATOM 8165 N N . GLU D 1 211 ? 63.010 38.604 96.913 1.00 14.57 191 GLU D N 1
ATOM 8166 C CA . GLU D 1 211 ? 63.810 39.575 96.182 1.00 16.70 191 GLU D CA 1
ATOM 8167 C C . GLU D 1 211 ? 63.135 40.348 95.054 1.00 19.79 191 GLU D C 1
ATOM 8168 O O . GLU D 1 211 ? 62.284 39.837 94.336 1.00 18.12 191 GLU D O 1
ATOM 8174 N N . ASP D 1 212 ? 63.546 41.599 94.902 1.00 19.67 192 ASP D N 1
ATOM 8175 C CA . ASP D 1 212 ? 63.030 42.430 93.836 1.00 20.63 192 ASP D CA 1
ATOM 8176 C C . ASP D 1 212 ? 63.664 41.890 92.536 1.00 19.83 192 ASP D C 1
ATOM 8177 O O . ASP D 1 212 ? 63.015 41.834 91.487 1.00 19.14 192 ASP D O 1
ATOM 8182 N N . SER D 1 213 ? 64.915 41.448 92.625 1.00 17.97 193 SER D N 1
ATOM 8183 C CA . SER D 1 213 ? 65.635 40.936 91.455 1.00 18.19 193 SER D CA 1
ATOM 8184 C C . SER D 1 213 ? 66.725 39.928 91.798 1.00 16.80 193 SER D C 1
ATOM 8185 O O . SER D 1 213 ? 67.525 40.152 92.706 1.00 16.93 193 SER D O 1
ATOM 8188 N N . PHE D 1 214 ? 66.772 38.823 91.061 1.00 17.30 194 PHE D N 1
ATOM 8189 C CA . PHE D 1 214 ? 67.777 37.793 91.312 1.00 18.20 194 PHE D CA 1
ATOM 8190 C C . PHE D 1 214 ? 69.170 38.341 91.064 1.00 18.89 194 PHE D C 1
ATOM 8191 O O . PHE D 1 214 ? 70.054 38.210 91.908 1.00 17.78 194 PHE D O 1
ATOM 8199 N N . GLY D 1 215 ? 69.359 38.944 89.895 1.00 18.71 195 GLY D N 1
ATOM 8200 C CA . GLY D 1 215 ? 70.650 39.514 89.563 1.00 17.75 195 GLY D CA 1
ATOM 8201 C C . GLY D 1 215 ? 71.078 40.569 90.576 1.00 20.67 195 GLY D C 1
ATOM 8202 O O . GLY D 1 215 ? 72.245 40.590 91.001 1.00 18.79 195 GLY D O 1
ATOM 8203 N N . ASP D 1 216 ? 70.148 41.431 90.986 1.00 19.55 196 ASP D N 1
ATOM 8204 C CA . ASP D 1 216 ? 70.493 42.484 91.939 1.00 21.42 196 ASP D CA 1
ATOM 8205 C C . ASP D 1 216 ? 70.841 41.919 93.309 1.00 20.10 196 ASP D C 1
ATOM 8206 O O . ASP D 1 216 ? 71.742 42.421 93.974 1.00 18.56 196 ASP D O 1
ATOM 8211 N N . ALA D 1 217 ? 70.141 40.862 93.719 1.00 17.39 197 ALA D N 1
ATOM 8212 C CA . ALA D 1 217 ? 70.399 40.244 95.016 1.00 16.67 197 ALA D CA 1
ATOM 8213 C C . ALA D 1 217 ? 71.818 39.648 95.038 1.00 16.10 197 ALA D C 1
ATOM 8214 O O . ALA D 1 217 ? 72.545 39.795 96.000 1.00 15.43 197 ALA D O 1
ATOM 8216 N N . ILE D 1 218 ? 72.198 38.964 93.970 1.00 17.27 198 ILE D N 1
ATOM 8217 C CA . ILE D 1 218 ? 73.521 38.360 93.901 1.00 16.01 198 ILE D CA 1
ATOM 8218 C C . ILE D 1 218 ? 74.632 39.414 93.837 1.00 17.99 198 ILE D C 1
ATOM 8219 O O . ILE D 1 218 ? 75.660 39.272 94.494 1.00 15.93 198 ILE D O 1
ATOM 8224 N N . ARG D 1 219 ? 74.419 40.461 93.041 1.00 17.41 199 ARG D N 1
ATOM 8225 C CA . ARG D 1 219 ? 75.387 41.539 92.907 1.00 20.25 199 ARG D CA 1
ATOM 8226 C C . ARG D 1 219 ? 75.507 42.240 94.266 1.00 21.17 199 ARG D C 1
ATOM 8227 O O . ARG D 1 219 ? 76.589 42.674 94.661 1.00 18.96 199 ARG D O 1
ATOM 8235 N N . THR D 1 220 ? 74.394 42.341 94.992 1.00 21.03 200 THR D N 1
ATOM 8236 C CA . THR D 1 220 ? 74.412 42.978 96.310 1.00 20.81 200 THR D CA 1
ATOM 8237 C C . THR D 1 220 ? 75.254 42.175 97.288 1.00 22.44 200 THR D C 1
ATOM 8238 O O . THR D 1 220 ? 76.002 42.751 98.087 1.00 19.59 200 THR D O 1
ATOM 8242 N N . ALA D 1 221 ? 75.128 40.849 97.249 1.00 20.43 201 ALA D N 1
ATOM 8243 C CA . ALA D 1 221 ? 75.933 40.029 98.146 1.00 22.24 201 ALA D CA 1
ATOM 8244 C C . ALA D 1 221 ? 77.415 40.208 97.745 1.00 22.77 201 ALA D C 1
ATOM 8245 O O . ALA D 1 221 ? 78.307 40.296 98.593 1.00 22.82 201 ALA D O 1
ATOM 8247 N N . GLY D 1 222 ? 77.657 40.276 96.440 1.00 22.72 202 GLY D N 1
ATOM 8248 C CA . GLY D 1 222 ? 79.004 40.470 95.928 1.00 24.97 202 GLY D CA 1
ATOM 8249 C C . GLY D 1 222 ? 80.094 39.618 96.553 1.00 24.32 202 GLY D C 1
ATOM 8250 O O . GLY D 1 222 ? 79.974 38.399 96.617 1.00 23.39 202 GLY D O 1
ATOM 8251 N N . PRO D 1 223 ? 81.175 40.250 97.038 1.00 24.71 203 PRO D N 1
ATOM 8252 C CA . PRO D 1 223 ? 82.315 39.572 97.666 1.00 24.13 203 PRO D CA 1
ATOM 8253 C C . PRO D 1 223 ? 81.927 38.779 98.915 1.00 22.65 203 PRO D C 1
ATOM 8254 O O . PRO D 1 223 ? 82.670 37.914 99.361 1.00 22.30 203 PRO D O 1
ATOM 8258 N N . LEU D 1 224 ? 80.773 39.086 99.490 1.00 22.19 204 LEU D N 1
ATOM 8259 C CA . LEU D 1 224 ? 80.341 38.400 100.704 1.00 21.00 204 LEU D CA 1
ATOM 8260 C C . LEU D 1 224 ? 79.550 37.104 100.483 1.00 21.31 204 LEU D C 1
ATOM 8261 O O . LEU D 1 224 ? 79.202 36.419 101.450 1.00 21.54 204 LEU D O 1
ATOM 8266 N N . LEU D 1 225 ? 79.259 36.764 99.229 1.00 19.71 205 LEU D N 1
ATOM 8267 C CA . LEU D 1 225 ? 78.511 35.536 98.939 1.00 19.49 205 LEU D CA 1
ATOM 8268 C C . LEU D 1 225 ? 79.457 34.371 99.177 1.00 19.42 205 LEU D C 1
ATOM 8269 O O . LEU D 1 225 ? 80.460 34.251 98.481 1.00 18.19 205 LEU D O 1
ATOM 8274 N N . GLY D 1 226 ? 79.143 33.502 100.134 1.00 19.32 206 GLY D N 1
ATOM 8275 C CA . GLY D 1 226 ? 80.029 32.375 100.396 1.00 20.04 206 GLY D CA 1
ATOM 8276 C C . GLY D 1 226 ? 79.458 30.983 100.132 1.00 20.64 206 GLY D C 1
ATOM 8277 O O . GLY D 1 226 ? 80.183 29.998 100.210 1.00 20.76 206 GLY D O 1
ATOM 8278 N N . HIS D 1 227 ? 78.162 30.898 99.831 1.00 20.43 207 HIS D N 1
ATOM 8279 C CA . HIS D 1 227 ? 77.494 29.624 99.550 1.00 18.64 207 HIS D CA 1
ATOM 8280 C C . HIS D 1 227 ? 76.201 29.932 98.790 1.00 19.50 207 HIS D C 1
ATOM 8281 O O . HIS D 1 227 ? 75.574 30.987 98.983 1.00 19.14 207 HIS D O 1
ATOM 8288 N N . PHE D 1 228 ? 75.777 29.002 97.949 1.00 18.59 208 PHE D N 1
ATOM 8289 C CA . PHE D 1 228 ? 74.603 29.241 97.129 1.00 17.54 208 PHE D CA 1
ATOM 8290 C C . PHE D 1 228 ? 73.803 27.950 96.931 1.00 17.81 208 PHE D C 1
ATOM 8291 O O . PHE D 1 228 ? 74.385 26.897 96.644 1.00 17.73 208 PHE D O 1
ATOM 8299 N N . HIS D 1 229 ? 72.480 28.041 97.102 1.00 17.26 209 HIS D N 1
ATOM 8300 C CA . HIS D 1 229 ? 71.564 26.913 96.920 1.00 16.92 209 HIS D CA 1
ATOM 8301 C C . HIS D 1 229 ? 70.634 27.181 95.748 1.00 17.61 209 HIS D C 1
ATOM 8302 O O . HIS D 1 229 ? 70.182 28.313 95.549 1.00 18.20 209 HIS D O 1
ATOM 8309 N N . THR D 1 230 ? 70.318 26.134 94.998 1.00 17.28 210 THR D N 1
ATOM 8310 C CA . THR D 1 230 ? 69.452 26.259 93.836 1.00 16.14 210 THR D CA 1
ATOM 8311 C C . THR D 1 230 ? 68.290 25.278 93.834 1.00 17.79 210 THR D C 1
ATOM 8312 O O . THR D 1 230 ? 68.335 24.215 94.465 1.00 17.34 210 THR D O 1
ATOM 8316 N N . GLY D 1 231 ? 67.263 25.646 93.079 1.00 17.99 211 GLY D N 1
ATOM 8317 C CA . GLY D 1 231 ? 66.065 24.840 92.939 1.00 15.96 211 GLY D CA 1
ATOM 8318 C C . GLY D 1 231 ? 65.022 25.700 92.243 1.00 15.92 211 GLY D C 1
ATOM 8319 O O . GLY D 1 231 ? 65.134 26.923 92.259 1.00 15.02 211 GLY D O 1
ATOM 8320 N N . GLU D 1 232 ? 64.018 25.090 91.616 1.00 16.04 212 GLU D N 1
ATOM 8321 C CA . GLU D 1 232 ? 62.978 25.891 90.983 1.00 15.56 212 GLU D CA 1
ATOM 8322 C C . GLU D 1 232 ? 62.037 26.463 92.067 1.00 16.68 212 GLU D C 1
ATOM 8323 O O . GLU D 1 232 ? 62.141 26.132 93.270 1.00 13.55 212 GLU D O 1
ATOM 8329 N N . SER D 1 233 ? 61.126 27.336 91.655 1.00 16.09 213 SER D N 1
ATOM 8330 C CA . SER D 1 233 ? 60.232 27.969 92.613 1.00 15.58 213 SER D CA 1
ATOM 8331 C C . SER D 1 233 ? 59.486 26.983 93.490 1.00 15.20 213 SER D C 1
ATOM 8332 O O . SER D 1 233 ? 59.189 27.298 94.645 1.00 17.21 213 SER D O 1
ATOM 8335 N N . ASN D 1 234 ? 59.175 25.804 92.955 1.00 15.61 214 ASN D N 1
ATOM 8336 C CA . ASN D 1 234 ? 58.471 24.799 93.744 1.00 16.54 214 ASN D CA 1
ATOM 8337 C C . ASN D 1 234 ? 59.398 23.673 94.189 1.00 15.39 214 ASN D C 1
ATOM 8338 O O . ASN D 1 234 ? 58.952 22.614 94.627 1.00 15.87 214 ASN D O 1
ATOM 8343 N N . ARG D 1 235 ? 60.694 23.924 94.056 1.00 16.53 215 ARG D N 1
ATOM 8344 C CA . ARG D 1 235 ? 61.755 23.021 94.497 1.00 17.73 215 ARG D CA 1
ATOM 8345 C C . ARG D 1 235 ? 62.128 21.798 93.664 1.00 18.64 215 ARG D C 1
ATOM 8346 O O . ARG D 1 235 ? 62.730 20.858 94.186 1.00 14.25 215 ARG D O 1
ATOM 8354 N N . ARG D 1 236 ? 61.764 21.756 92.391 1.00 18.02 216 ARG D N 1
ATOM 8355 C CA . ARG D 1 236 ? 62.253 20.614 91.658 1.00 20.26 216 ARG D CA 1
ATOM 8356 C C . ARG D 1 236 ? 63.673 20.995 91.198 1.00 18.99 216 ARG D C 1
ATOM 8357 O O . ARG D 1 236 ? 64.151 22.108 91.492 1.00 16.19 216 ARG D O 1
ATOM 8365 N N . VAL D 1 237 ? 64.374 20.081 90.534 1.00 16.07 217 VAL D N 1
ATOM 8366 C CA . VAL D 1 237 ? 65.740 20.365 90.113 1.00 14.56 217 VAL D CA 1
ATOM 8367 C C . VAL D 1 237 ? 65.876 21.484 89.088 1.00 15.29 217 VAL D C 1
ATOM 8368 O O . VAL D 1 237 ? 65.017 21.676 88.246 1.00 17.53 217 VAL D O 1
ATOM 8372 N N . PRO D 1 238 ? 66.986 22.230 89.146 1.00 15.99 218 PRO D N 1
ATOM 8373 C CA . PRO D 1 238 ? 67.263 23.338 88.226 1.00 16.28 218 PRO D CA 1
ATOM 8374 C C . PRO D 1 238 ? 67.124 22.923 86.769 1.00 16.00 218 PRO D C 1
ATOM 8375 O O . PRO D 1 238 ? 67.633 21.876 86.362 1.00 14.39 218 PRO D O 1
ATOM 8379 N N . GLY D 1 239 ? 66.452 23.752 85.981 1.00 16.02 219 GLY D N 1
ATOM 8380 C CA . GLY D 1 239 ? 66.272 23.426 84.581 1.00 17.58 219 GLY D CA 1
ATOM 8381 C C . GLY D 1 239 ? 64.895 22.854 84.267 1.00 18.86 219 GLY D C 1
ATOM 8382 O O . GLY D 1 239 ? 64.529 22.733 83.098 1.00 16.94 219 GLY D O 1
ATOM 8383 N N . LYS D 1 240 ? 64.137 22.469 85.291 1.00 17.91 220 LYS D N 1
ATOM 8384 C CA . LYS D 1 240 ? 62.793 21.945 85.063 1.00 18.67 220 LYS D CA 1
ATOM 8385 C C . LYS D 1 240 ? 61.810 23.109 84.949 1.00 19.37 220 LYS D C 1
ATOM 8386 O O . LYS D 1 240 ? 60.716 22.953 84.412 1.00 19.39 220 LYS D O 1
ATOM 8392 N N . GLY D 1 241 ? 62.195 24.278 85.453 1.00 15.87 221 GLY D N 1
ATOM 8393 C CA . GLY D 1 241 ? 61.263 25.396 85.445 1.00 15.99 221 GLY D CA 1
ATOM 8394 C C . GLY D 1 241 ? 61.630 26.754 84.887 1.00 16.83 221 GLY D C 1
ATOM 8395 O O . GLY D 1 241 ? 62.591 26.900 84.124 1.00 15.91 221 GLY D O 1
ATOM 8396 N N . ARG D 1 242 ? 60.844 27.748 85.306 1.00 17.50 222 ARG D N 1
ATOM 8397 C CA . ARG D 1 242 ? 60.944 29.132 84.858 1.00 19.60 222 ARG D CA 1
ATOM 8398 C C . ARG D 1 242 ? 61.922 30.073 85.558 1.00 19.85 222 ARG D C 1
ATOM 8399 O O . ARG D 1 242 ? 61.934 31.263 85.254 1.00 19.26 222 ARG D O 1
ATOM 8415 N N . PRO D 1 244 ? 65.025 32.358 86.376 1.00 19.46 224 PRO D N 1
ATOM 8416 C CA . PRO D 1 244 ? 65.879 33.053 85.392 1.00 19.87 224 PRO D CA 1
ATOM 8417 C C . PRO D 1 244 ? 67.333 32.574 85.528 1.00 18.55 224 PRO D C 1
ATOM 8418 O O . PRO D 1 244 ? 68.197 33.313 86.014 1.00 16.73 224 PRO D O 1
ATOM 8422 N N . TRP D 1 245 ? 67.609 31.352 85.084 1.00 17.03 225 TRP D N 1
ATOM 8423 C CA . TRP D 1 245 ? 68.949 30.801 85.229 1.00 17.24 225 TRP D CA 1
ATOM 8424 C C . TRP D 1 245 ? 70.023 31.601 84.490 1.00 18.58 225 TRP D C 1
ATOM 8425 O O . TRP D 1 245 ? 71.142 31.760 84.988 1.00 16.92 225 TRP D O 1
ATOM 8436 N N . HIS D 1 246 ? 69.692 32.098 83.300 1.00 17.39 226 HIS D N 1
ATOM 8437 C CA . HIS D 1 246 ? 70.661 32.885 82.541 1.00 17.95 226 HIS D CA 1
ATOM 8438 C C . HIS D 1 246 ? 71.037 34.144 83.326 1.00 17.35 226 HIS D C 1
ATOM 8439 O O . HIS D 1 246 ? 72.215 34.470 83.455 1.00 17.28 226 HIS D O 1
ATOM 8446 N N . GLU D 1 247 ? 70.046 34.838 83.872 1.00 17.03 227 GLU D N 1
ATOM 8447 C CA . GLU D 1 247 ? 70.336 36.037 84.659 1.00 18.34 227 GLU D CA 1
ATOM 8448 C C . GLU D 1 247 ? 71.168 35.686 85.909 1.00 17.95 227 GLU D C 1
ATOM 8449 O O . GLU D 1 247 ? 72.075 36.417 86.294 1.00 16.28 227 GLU D O 1
ATOM 8455 N N . ILE D 1 248 ? 70.854 34.559 86.538 1.00 18.39 228 ILE D N 1
ATOM 8456 C CA . ILE D 1 248 ? 71.568 34.145 87.736 1.00 17.54 228 ILE D CA 1
ATOM 8457 C C . ILE D 1 248 ? 73.024 33.813 87.411 1.00 18.36 228 ILE D C 1
ATOM 8458 O O . ILE D 1 248 ? 73.921 34.259 88.110 1.00 18.60 228 ILE D O 1
ATOM 8463 N N . GLY D 1 249 ? 73.253 33.041 86.352 1.00 18.79 229 GLY D N 1
ATOM 8464 C CA . GLY D 1 249 ? 74.615 32.676 85.974 1.00 19.46 229 GLY D CA 1
ATOM 8465 C C . GLY D 1 249 ? 75.456 33.909 85.692 1.00 21.27 229 GLY D C 1
ATOM 8466 O O . GLY D 1 249 ? 76.613 34.016 86.108 1.00 21.03 229 GLY D O 1
ATOM 8467 N N . LEU D 1 250 ? 74.854 34.860 84.991 1.00 21.56 230 LEU D N 1
ATOM 8468 C CA . LEU D 1 250 ? 75.519 36.110 84.645 1.00 22.22 230 LEU D CA 1
ATOM 8469 C C . LEU D 1 250 ? 75.930 36.894 85.898 1.00 22.58 230 LEU D C 1
ATOM 8470 O O . LEU D 1 250 ? 77.030 37.447 85.960 1.00 20.44 230 LEU D O 1
ATOM 8475 N N . ALA D 1 251 ? 75.042 36.963 86.890 1.00 19.95 231 ALA D N 1
ATOM 8476 C CA . ALA D 1 251 ? 75.356 37.693 88.117 1.00 19.97 231 ALA D CA 1
ATOM 8477 C C . ALA D 1 251 ? 76.449 36.990 88.916 1.00 20.20 231 ALA D C 1
ATOM 8478 O O . ALA D 1 251 ? 77.327 37.644 89.487 1.00 16.77 231 ALA D O 1
ATOM 8480 N N . LEU D 1 252 ? 76.371 35.662 88.976 1.00 20.00 232 LEU D N 1
ATOM 8481 C CA . LEU D 1 252 ? 77.362 34.885 89.701 1.00 22.76 232 LEU D CA 1
ATOM 8482 C C . LEU D 1 252 ? 78.748 35.157 89.106 1.00 24.98 232 LEU D C 1
ATOM 8483 O O . LEU D 1 252 ? 79.713 35.373 89.839 1.00 23.64 232 LEU D O 1
ATOM 8488 N N . ARG D 1 253 ? 78.835 35.171 87.779 1.00 26.51 233 ARG D N 1
ATOM 8489 C CA . ARG D 1 253 ? 80.098 35.431 87.113 1.00 28.40 233 ARG D CA 1
ATOM 8490 C C . ARG D 1 253 ? 80.505 36.881 87.322 1.00 28.45 233 ARG D C 1
ATOM 8491 O O . ARG D 1 253 ? 81.687 37.183 87.501 1.00 28.44 233 ARG D O 1
ATOM 8499 N N . ASP D 1 254 ? 79.523 37.774 87.328 1.00 28.01 234 ASP D N 1
ATOM 8500 C CA . ASP D 1 254 ? 79.786 39.192 87.542 1.00 28.51 234 ASP D CA 1
ATOM 8501 C C . ASP D 1 254 ? 80.578 39.396 88.832 1.00 28.62 234 ASP D C 1
ATOM 8502 O O . ASP D 1 254 ? 81.515 40.200 88.880 1.00 26.61 234 ASP D O 1
ATOM 8507 N N . ILE D 1 255 ? 80.188 38.673 89.880 1.00 25.19 235 ILE D N 1
ATOM 8508 C CA . ILE D 1 255 ? 80.850 38.803 91.173 1.00 24.35 235 ILE D CA 1
ATOM 8509 C C . ILE D 1 255 ? 81.983 37.787 91.314 1.00 24.42 235 ILE D C 1
ATOM 8510 O O . ILE D 1 255 ? 82.502 37.573 92.409 1.00 24.71 235 ILE D O 1
ATOM 8515 N N . ASN D 1 256 ? 82.370 37.175 90.202 1.00 23.39 236 ASN D N 1
ATOM 8516 C CA . ASN D 1 256 ? 83.443 36.190 90.211 1.00 25.90 236 ASN D CA 1
ATOM 8517 C C . ASN D 1 256 ? 83.210 35.122 91.270 1.00 25.58 236 ASN D C 1
ATOM 8518 O O . ASN D 1 256 ? 84.147 34.696 91.944 1.00 24.90 236 ASN D O 1
ATOM 8523 N N . TYR D 1 257 ? 81.964 34.691 91.432 1.00 24.90 237 TYR D N 1
ATOM 8524 C CA . TYR D 1 257 ? 81.673 33.667 92.429 1.00 25.14 237 TYR D CA 1
ATOM 8525 C C . TYR D 1 257 ? 82.384 32.376 92.106 1.00 26.12 237 TYR D C 1
ATOM 8526 O O . TYR D 1 257 ? 82.196 31.782 91.043 1.00 27.78 237 TYR D O 1
ATOM 8535 N N . THR D 1 258 ? 83.181 31.916 93.042 1.00 26.57 238 THR D N 1
ATOM 8536 C CA . THR D 1 258 ? 83.898 30.692 92.806 1.00 27.78 238 THR D CA 1
ATOM 8537 C C . THR D 1 258 ? 83.592 29.698 93.928 1.00 26.33 238 THR D C 1
ATOM 8538 O O . THR D 1 258 ? 84.340 28.751 94.165 1.00 26.20 238 THR D O 1
ATOM 8542 N N . GLY D 1 259 ? 82.469 29.922 94.605 1.00 24.62 239 GLY D N 1
ATOM 8543 C CA . GLY D 1 259 ? 82.055 29.044 95.685 1.00 21.27 239 GLY D CA 1
ATOM 8544 C C . GLY D 1 259 ? 81.243 27.857 95.179 1.00 20.83 239 GLY D C 1
ATOM 8545 O O . GLY D 1 259 ? 81.249 27.545 93.988 1.00 21.47 239 GLY D O 1
ATOM 8546 N N . ALA D 1 260 ? 80.532 27.196 96.087 1.00 17.82 240 ALA D N 1
ATOM 8547 C CA . ALA D 1 260 ? 79.734 26.037 95.731 1.00 18.77 240 ALA D CA 1
ATOM 8548 C C . ALA D 1 260 ? 78.307 26.412 95.319 1.00 17.83 240 ALA D C 1
ATOM 8549 O O . ALA D 1 260 ? 77.724 27.357 95.857 1.00 19.79 240 ALA D O 1
ATOM 8551 N N . VAL D 1 261 ? 77.771 25.671 94.358 1.00 16.68 241 VAL D N 1
ATOM 8552 C CA . VAL D 1 261 ? 76.385 25.824 93.903 1.00 17.48 241 VAL D CA 1
ATOM 8553 C C . VAL D 1 261 ? 75.730 24.467 94.214 1.00 15.75 241 VAL D C 1
ATOM 8554 O O . VAL D 1 261 ? 75.958 23.488 93.523 1.00 16.17 241 VAL D O 1
ATOM 8558 N N . ILE D 1 262 ? 74.931 24.419 95.270 1.00 16.91 242 ILE D N 1
ATOM 8559 C CA . ILE D 1 262 ? 74.285 23.175 95.698 1.00 17.38 242 ILE D CA 1
ATOM 8560 C C . ILE D 1 262 ? 72.791 23.151 95.347 1.00 18.61 242 ILE D C 1
ATOM 8561 O O . ILE D 1 262 ? 72.025 23.981 95.866 1.00 16.89 242 ILE D O 1
ATOM 8574 N N . GLU D 1 264 ? 69.167 21.918 95.827 1.00 16.75 244 GLU D N 1
ATOM 8575 C CA . GLU D 1 264 ? 68.501 21.417 97.031 1.00 18.33 244 GLU D CA 1
ATOM 8576 C C . GLU D 1 264 ? 67.047 21.118 96.672 1.00 17.57 244 GLU D C 1
ATOM 8577 O O . GLU D 1 264 ? 66.129 21.789 97.140 1.00 19.26 244 GLU D O 1
ATOM 8583 N N . PRO D 1 265 ? 66.827 20.091 95.825 1.00 17.06 245 PRO D N 1
ATOM 8584 C CA . PRO D 1 265 ? 65.497 19.690 95.376 1.00 16.75 245 PRO D CA 1
ATOM 8585 C C . PRO D 1 265 ? 64.740 18.849 96.392 1.00 17.64 245 PRO D C 1
ATOM 8586 O O . PRO D 1 265 ? 65.320 17.993 97.062 1.00 19.30 245 PRO D O 1
ATOM 8590 N N . PHE D 1 266 ? 63.442 19.102 96.497 1.00 16.96 246 PHE D N 1
ATOM 8591 C CA . PHE D 1 266 ? 62.569 18.353 97.396 1.00 17.52 246 PHE D CA 1
ATOM 8592 C C . PHE D 1 266 ? 61.311 18.118 96.579 1.00 17.84 246 PHE D C 1
ATOM 8593 O O . PHE D 1 266 ? 60.471 19.011 96.447 1.00 17.01 246 PHE D O 1
ATOM 8601 N N . VAL D 1 267 ? 61.194 16.921 96.014 1.00 17.57 247 VAL D N 1
ATOM 8602 C CA . VAL D 1 267 ? 60.071 16.596 95.147 1.00 16.43 247 VAL D CA 1
ATOM 8603 C C . VAL D 1 267 ? 59.247 15.387 95.571 1.00 20.28 247 VAL D C 1
ATOM 8604 O O . VAL D 1 267 ? 58.323 14.994 94.848 1.00 18.86 247 VAL D O 1
ATOM 8608 N N . LYS D 1 268 ? 59.561 14.817 96.740 1.00 19.57 248 LYS D N 1
ATOM 8609 C CA . LYS D 1 268 ? 58.855 13.639 97.240 1.00 22.50 248 LYS D CA 1
ATOM 8610 C C . LYS D 1 268 ? 58.012 13.903 98.490 1.00 21.86 248 LYS D C 1
ATOM 8611 O O . LYS D 1 268 ? 58.501 14.477 99.464 1.00 20.59 248 LYS D O 1
ATOM 8617 N N . THR D 1 269 ? 56.750 13.477 98.454 1.00 21.42 249 THR D N 1
ATOM 8618 C CA . THR D 1 269 ? 55.839 13.647 99.592 1.00 25.32 249 THR D CA 1
ATOM 8619 C C . THR D 1 269 ? 56.119 12.565 100.618 1.00 25.88 249 THR D C 1
ATOM 8620 O O . THR D 1 269 ? 56.791 11.581 100.316 1.00 25.94 249 THR D O 1
ATOM 8624 N N . GLY D 1 270 ? 55.596 12.745 101.828 1.00 27.05 250 GLY D N 1
ATOM 8625 C CA . GLY D 1 270 ? 55.781 11.743 102.868 1.00 28.94 250 GLY D CA 1
ATOM 8626 C C . GLY D 1 270 ? 56.993 11.866 103.778 1.00 31.03 250 GLY D C 1
ATOM 8627 O O . GLY D 1 270 ? 57.991 12.514 103.445 1.00 32.53 250 GLY D O 1
ATOM 8628 N N . GLY D 1 271 ? 56.901 11.230 104.945 1.00 31.04 251 GLY D N 1
ATOM 8629 C CA . GLY D 1 271 ? 58.000 11.258 105.899 1.00 30.37 251 GLY D CA 1
ATOM 8630 C C . GLY D 1 271 ? 58.216 12.620 106.524 1.00 30.12 251 GLY D C 1
ATOM 8631 O O . GLY D 1 271 ? 57.517 13.577 106.188 1.00 30.20 251 GLY D O 1
ATOM 8632 N N . THR D 1 272 ? 59.179 12.710 107.436 1.00 28.69 252 THR D N 1
ATOM 8633 C CA . THR D 1 272 ? 59.467 13.969 108.103 1.00 29.56 252 THR D CA 1
ATOM 8634 C C . THR D 1 272 ? 59.953 15.040 107.123 1.00 26.49 252 THR D C 1
ATOM 8635 O O . THR D 1 272 ? 59.777 16.228 107.365 1.00 26.59 252 THR D O 1
ATOM 8639 N N . ILE D 1 273 ? 60.570 14.637 106.021 1.00 25.17 253 ILE D N 1
ATOM 8640 C CA . ILE D 1 273 ? 61.031 15.646 105.078 1.00 26.73 253 ILE D CA 1
ATOM 8641 C C . ILE D 1 273 ? 59.825 16.229 104.367 1.00 25.89 253 ILE D C 1
ATOM 8642 O O . ILE D 1 273 ? 59.669 17.445 104.292 1.00 25.57 253 ILE D O 1
ATOM 8647 N N . GLY D 1 274 ? 58.968 15.349 103.859 1.00 26.33 254 GLY D N 1
ATOM 8648 C CA . GLY D 1 274 ? 57.765 15.787 103.169 1.00 26.37 254 GLY D CA 1
ATOM 8649 C C . GLY D 1 274 ? 56.935 16.770 103.976 1.00 26.45 254 GLY D C 1
ATOM 8650 O O . GLY D 1 274 ? 56.444 17.762 103.433 1.00 28.06 254 GLY D O 1
ATOM 8651 N N . SER D 1 275 ? 56.771 16.526 105.272 1.00 25.01 255 SER D N 1
ATOM 8652 C CA . SER D 1 275 ? 55.977 17.444 106.078 1.00 25.23 255 SER D CA 1
ATOM 8653 C C . SER D 1 275 ? 56.755 18.715 106.472 1.00 24.15 255 SER D C 1
ATOM 8654 O O . SER D 1 275 ? 56.190 19.806 106.498 1.00 22.88 255 SER D O 1
ATOM 8657 N N . ASP D 1 276 ? 58.043 18.587 106.775 1.00 23.16 256 ASP D N 1
ATOM 8658 C CA . ASP D 1 276 ? 58.834 19.767 107.144 1.00 22.87 256 ASP D CA 1
ATOM 8659 C C . ASP D 1 276 ? 59.029 20.732 105.976 1.00 22.51 256 ASP D C 1
ATOM 8660 O O . ASP D 1 276 ? 58.985 21.943 106.165 1.00 20.41 256 ASP D O 1
ATOM 8665 N N . ILE D 1 277 ? 59.258 20.195 104.779 1.00 21.58 257 ILE D N 1
ATOM 8666 C CA . ILE D 1 277 ? 59.450 21.031 103.585 1.00 21.08 257 ILE D CA 1
ATOM 8667 C C . ILE D 1 277 ? 58.107 21.346 102.913 1.00 20.24 257 ILE D C 1
ATOM 8668 O O . ILE D 1 277 ? 58.029 22.080 101.930 1.00 19.37 257 ILE D O 1
ATOM 8673 N N . LYS D 1 278 ? 57.045 20.791 103.476 1.00 20.92 258 LYS D N 1
ATOM 8674 C CA . LYS D 1 278 ? 55.699 21.000 102.977 1.00 20.12 258 LYS D CA 1
ATOM 8675 C C . LYS D 1 278 ? 55.551 20.632 101.511 1.00 18.87 258 LYS D C 1
ATOM 8676 O O . LYS D 1 278 ? 55.065 21.426 100.693 1.00 17.03 258 LYS D O 1
ATOM 8682 N N . VAL D 1 279 ? 55.986 19.415 101.197 1.00 18.75 259 VAL D N 1
ATOM 8683 C CA . VAL D 1 279 ? 55.858 18.873 99.854 1.00 19.20 259 VAL D CA 1
ATOM 8684 C C . VAL D 1 279 ? 54.532 18.126 99.930 1.00 20.06 259 VAL D C 1
ATOM 8685 O O . VAL D 1 279 ? 54.488 16.939 100.277 1.00 21.83 259 VAL D O 1
ATOM 8689 N N . TRP D 1 280 ? 53.446 18.820 99.631 1.00 19.48 260 TRP D N 1
ATOM 8690 C CA . TRP D 1 280 ? 52.118 18.215 99.714 1.00 19.45 260 TRP D CA 1
ATOM 8691 C C . TRP D 1 280 ? 51.727 17.377 98.502 1.00 20.77 260 TRP D C 1
ATOM 8692 O O . TRP D 1 280 ? 50.761 16.629 98.561 1.00 22.74 2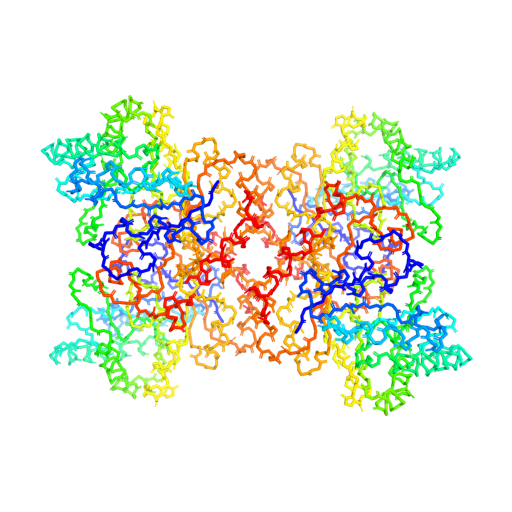60 TRP D O 1
ATOM 8703 N N . ARG D 1 281 ? 52.467 17.496 97.405 1.00 22.54 261 ARG D N 1
ATOM 8704 C CA . ARG D 1 281 ? 52.171 16.725 96.191 1.00 22.10 261 ARG D CA 1
ATOM 8705 C C . ARG D 1 281 ? 53.481 16.272 95.564 1.00 22.92 261 ARG D C 1
ATOM 8706 O O . ARG D 1 281 ? 54.522 16.908 95.749 1.00 20.66 261 ARG D O 1
ATOM 8714 N N . ASP D 1 282 ? 53.440 15.184 94.812 1.00 21.51 262 ASP D N 1
ATOM 8715 C CA . ASP D 1 282 ? 54.651 14.701 94.176 1.00 21.02 262 ASP D CA 1
ATOM 8716 C C . ASP D 1 282 ? 55.059 15.642 93.046 1.00 20.07 262 ASP D C 1
ATOM 8717 O O . ASP D 1 282 ? 54.229 16.062 92.247 1.00 19.60 262 ASP D O 1
ATOM 8722 N N . LEU D 1 283 ? 56.334 15.986 92.981 1.00 17.32 263 LEU D N 1
ATOM 8723 C CA . LEU D 1 283 ? 56.798 16.841 91.904 1.00 20.12 263 LEU D CA 1
ATOM 8724 C C . LEU D 1 283 ? 57.909 16.143 91.114 1.00 21.27 263 LEU D C 1
ATOM 8725 O O . LEU D 1 283 ? 58.632 16.779 90.343 1.00 20.77 263 LEU D O 1
ATOM 8730 N N . SER D 1 284 ? 58.026 14.833 91.307 1.00 22.49 264 SER D N 1
ATOM 8731 C CA . SER D 1 284 ? 59.044 14.014 90.635 1.00 25.78 264 SER D CA 1
ATOM 8732 C C . SER D 1 284 ? 58.471 13.234 89.461 1.00 28.34 264 SER D C 1
ATOM 8733 O O . SER D 1 284 ? 59.206 12.541 88.752 1.00 28.07 264 SER D O 1
ATOM 8736 N N . GLY D 1 285 ? 57.158 13.332 89.272 1.00 30.08 265 GLY D N 1
ATOM 8737 C CA . GLY D 1 285 ? 56.514 12.598 88.200 1.00 32.10 265 GLY D CA 1
ATOM 8738 C C . GLY D 1 285 ? 56.507 11.103 88.494 1.00 32.29 265 GLY D C 1
ATOM 8739 O O . GLY D 1 285 ? 56.622 10.284 87.585 1.00 31.39 265 GLY D O 1
ATOM 8740 N N . GLY D 1 286 ? 56.382 10.746 89.768 1.00 32.10 266 GLY D N 1
ATOM 8741 C CA . GLY D 1 286 ? 56.371 9.343 90.142 1.00 31.42 266 GLY D CA 1
ATOM 8742 C C . GLY D 1 286 ? 57.689 8.628 89.890 1.00 32.37 266 GLY D C 1
ATOM 8743 O O . GLY D 1 286 ? 57.730 7.403 89.792 1.00 33.90 266 GLY D O 1
ATOM 8744 N N . ALA D 1 287 ? 58.772 9.391 89.810 1.00 31.47 267 ALA D N 1
ATOM 8745 C CA . ALA D 1 287 ? 60.104 8.849 89.557 1.00 29.37 267 ALA D CA 1
ATOM 8746 C C . ALA D 1 287 ? 60.602 7.774 90.513 1.00 29.94 267 ALA D C 1
ATOM 8747 O O . ALA D 1 287 ? 60.405 7.854 91.723 1.00 27.53 267 ALA D O 1
ATOM 8749 N N . ASP D 1 288 ? 61.251 6.758 89.958 1.00 29.54 268 ASP D N 1
ATOM 8750 C CA . ASP D 1 288 ? 61.850 5.725 90.791 1.00 30.80 268 ASP D CA 1
ATOM 8751 C C . ASP D 1 288 ? 63.266 6.251 91.028 1.00 31.24 268 ASP D C 1
ATOM 8752 O O . ASP D 1 288 ? 63.636 7.306 90.490 1.00 27.69 268 ASP D O 1
ATOM 8757 N N . ILE D 1 289 ? 64.065 5.542 91.820 1.00 30.66 269 ILE D N 1
ATOM 8758 C CA . ILE D 1 289 ? 65.407 6.031 92.109 1.00 31.24 269 ILE D CA 1
ATOM 8759 C C . ILE D 1 289 ? 66.217 6.308 90.854 1.00 30.73 269 ILE D C 1
ATOM 8760 O O . ILE D 1 289 ? 66.929 7.312 90.781 1.00 30.45 269 ILE D O 1
ATOM 8765 N N . ALA D 1 290 ? 66.110 5.426 89.866 1.00 28.89 270 ALA D N 1
ATOM 8766 C CA . ALA D 1 290 ? 66.832 5.606 88.623 1.00 26.86 270 ALA D CA 1
ATOM 8767 C C . ALA D 1 290 ? 66.417 6.911 87.944 1.00 25.48 270 ALA D C 1
ATOM 8768 O O . ALA D 1 290 ? 67.236 7.585 87.327 1.00 25.03 270 ALA D O 1
ATOM 8770 N N . LYS D 1 291 ? 65.147 7.269 88.039 1.00 23.59 271 LYS D N 1
ATOM 8771 C CA . LYS D 1 291 ? 64.708 8.500 87.413 1.00 24.00 271 LYS D CA 1
ATOM 8772 C C . LYS D 1 291 ? 65.196 9.707 88.228 1.00 23.34 271 LYS D C 1
ATOM 8773 O O . LYS D 1 291 ? 65.543 10.744 87.670 1.00 20.13 271 LYS D O 1
ATOM 8787 N N . ASP D 1 293 ? 67.931 9.923 89.848 1.00 22.71 273 ASP D N 1
ATOM 8788 C CA . ASP D 1 293 ? 69.338 10.072 89.488 1.00 24.09 273 ASP D CA 1
ATOM 8789 C C . ASP D 1 293 ? 69.466 10.799 88.150 1.00 24.42 273 ASP D C 1
ATOM 8790 O O . ASP D 1 293 ? 70.301 11.682 87.987 1.00 23.72 273 ASP D O 1
ATOM 8795 N N . GLU D 1 294 ? 68.634 10.410 87.194 1.00 24.97 274 GLU D N 1
ATOM 8796 C CA . GLU D 1 294 ? 68.661 11.022 85.872 1.00 26.94 274 GLU D CA 1
ATOM 8797 C C . GLU D 1 294 ? 68.321 12.519 85.939 1.00 24.09 274 GLU D C 1
ATOM 8798 O O . GLU D 1 294 ? 68.953 13.324 85.261 1.00 22.17 274 GLU D O 1
ATOM 8804 N N . ASP D 1 295 ? 67.330 12.892 86.747 1.00 22.55 275 ASP D N 1
ATOM 8805 C CA . ASP D 1 295 ? 66.974 14.309 86.857 1.00 22.79 275 ASP D CA 1
ATOM 8806 C C . ASP D 1 295 ? 68.151 15.102 87.426 1.00 21.06 275 ASP D C 1
ATOM 8807 O O . ASP D 1 295 ? 68.479 16.192 86.947 1.00 17.78 275 ASP D O 1
ATOM 8812 N N . ALA D 1 296 ? 68.789 14.535 88.443 1.00 19.19 276 ALA D N 1
ATOM 8813 C CA . ALA D 1 296 ? 69.930 15.186 89.071 1.00 22.22 276 ALA D CA 1
ATOM 8814 C C . ALA D 1 296 ? 71.073 15.300 88.066 1.00 21.89 276 ALA D C 1
ATOM 8815 O O . ALA D 1 296 ? 71.737 16.339 87.967 1.00 21.42 276 ALA D O 1
ATOM 8817 N N . ARG D 1 297 ? 71.288 14.240 87.297 1.00 22.25 277 ARG D N 1
ATOM 8818 C CA . ARG D 1 297 ? 72.351 14.256 86.315 1.00 22.54 277 ARG D CA 1
ATOM 8819 C C . ARG D 1 297 ? 72.087 15.335 85.251 1.00 22.37 277 ARG D C 1
ATOM 8820 O O . ARG D 1 297 ? 72.997 16.086 84.875 1.00 20.03 277 ARG D O 1
ATOM 8828 N N . ASN D 1 298 ? 70.848 15.417 84.768 1.00 19.43 278 ASN D N 1
ATOM 8829 C CA . ASN D 1 298 ? 70.522 16.413 83.754 1.00 20.27 278 ASN D CA 1
ATOM 8830 C C . ASN D 1 298 ? 70.563 17.831 84.331 1.00 19.64 278 ASN D C 1
ATOM 8831 O O . ASN D 1 298 ? 71.024 18.763 83.668 1.00 17.23 278 ASN D O 1
ATOM 8836 N N . ALA D 1 299 ? 70.099 17.987 85.568 1.00 18.92 279 ALA D N 1
ATOM 8837 C CA . ALA D 1 299 ? 70.132 19.300 86.211 1.00 18.21 279 ALA D CA 1
ATOM 8838 C C . ALA D 1 299 ? 71.599 19.725 86.401 1.00 17.78 279 ALA D C 1
ATOM 8839 O O . ALA D 1 299 ? 71.938 20.908 86.277 1.00 17.38 279 ALA D O 1
ATOM 8841 N N . LEU D 1 300 ? 72.473 18.759 86.688 1.00 18.01 280 LEU D N 1
ATOM 8842 C CA . LEU D 1 300 ? 73.898 19.058 86.892 1.00 19.30 280 LEU D CA 1
ATOM 8843 C C . LEU D 1 300 ? 74.495 19.619 85.596 1.00 18.83 280 LEU D C 1
ATOM 8844 O O . LEU D 1 300 ? 75.156 20.663 85.600 1.00 19.51 280 LEU D O 1
ATOM 8849 N N . ALA D 1 301 ? 74.275 18.907 84.494 1.00 15.93 281 ALA D N 1
ATOM 8850 C CA . ALA D 1 301 ? 74.791 19.341 83.196 1.00 17.92 281 ALA D CA 1
ATOM 8851 C C . ALA D 1 301 ? 74.200 20.709 82.841 1.00 18.27 281 ALA D C 1
ATOM 8852 O O . ALA D 1 301 ? 74.897 21.582 82.323 1.00 19.30 281 ALA D O 1
ATOM 8854 N N . PHE D 1 302 ? 72.904 20.884 83.100 1.00 18.12 282 PHE D N 1
ATOM 8855 C CA . PHE D 1 302 ? 72.251 22.159 82.828 1.00 18.26 282 PHE D CA 1
ATOM 8856 C C . PHE D 1 302 ? 72.891 23.279 83.660 1.00 17.41 282 PHE D C 1
ATOM 8857 O O . PHE D 1 302 ? 73.156 24.362 83.148 1.00 17.49 282 PHE D O 1
ATOM 8865 N N . SER D 1 303 ? 73.146 23.019 84.939 1.00 18.17 283 SER D N 1
ATOM 8866 C CA . SER D 1 303 ? 73.747 24.035 85.817 1.00 19.10 283 SER D CA 1
ATOM 8867 C C . SER D 1 303 ? 75.159 24.411 85.374 1.00 20.04 283 SER D C 1
ATOM 8868 O O . SER D 1 303 ? 75.534 25.593 85.365 1.00 18.20 283 SER D O 1
ATOM 8871 N N . ARG D 1 304 ? 75.942 23.403 85.002 1.00 20.21 284 ARG D N 1
ATOM 8872 C CA . ARG D 1 304 ? 77.305 23.646 84.549 1.00 21.15 284 ARG D CA 1
ATOM 8873 C C . ARG D 1 304 ? 77.301 24.474 83.265 1.00 21.93 284 ARG D C 1
ATOM 8874 O O . ARG D 1 304 ? 78.113 25.388 83.094 1.00 20.21 284 ARG D O 1
ATOM 8882 N N . PHE D 1 305 ? 76.356 24.180 82.382 1.00 21.23 285 PHE D N 1
ATOM 8883 C CA . PHE D 1 305 ? 76.274 24.894 81.113 1.00 20.84 285 PHE D CA 1
ATOM 8884 C C . PHE D 1 305 ? 75.717 26.316 81.240 1.00 21.48 285 PHE D C 1
ATOM 8885 O O . PHE D 1 305 ? 76.220 27.238 80.602 1.00 19.67 285 PHE D O 1
ATOM 8893 N N . VAL D 1 306 ? 74.692 26.508 82.067 1.00 20.02 286 VAL D N 1
ATOM 8894 C CA . VAL D 1 306 ? 74.092 27.833 82.197 1.00 19.13 286 VAL D CA 1
ATOM 8895 C C . VAL D 1 306 ? 74.716 28.751 83.249 1.00 21.83 286 VAL D C 1
ATOM 8896 O O . VAL D 1 306 ? 74.847 29.962 83.027 1.00 21.32 286 VAL D O 1
ATOM 8900 N N . LEU D 1 307 ? 75.110 28.183 84.384 1.00 21.91 287 LEU D N 1
ATOM 8901 C CA . LEU D 1 307 ? 75.714 28.962 85.462 1.00 23.54 287 LEU D CA 1
ATOM 8902 C C . LEU D 1 307 ? 77.239 29.087 85.392 1.00 26.90 287 LEU D C 1
ATOM 8903 O O . LEU D 1 307 ? 77.785 30.173 85.579 1.00 28.01 287 LEU D O 1
ATOM 8908 N N . GLY D 1 308 ? 77.930 27.983 85.132 1.00 26.77 288 GLY D N 1
ATOM 8909 C CA . GLY D 1 308 ? 79.378 28.028 85.076 1.00 31.17 288 GLY D CA 1
ATOM 8910 C C . GLY D 1 308 ? 79.979 26.793 85.718 1.00 34.27 288 GLY D C 1
ATOM 8911 O O . GLY D 1 308 ? 79.255 25.930 86.217 1.00 32.85 288 GLY D O 1
ATOM 8912 N N . GLY D 1 309 ? 81.304 26.706 85.710 1.00 37.72 289 GLY D N 1
ATOM 8913 C CA . GLY D 1 309 ? 81.979 25.551 86.277 1.00 41.95 289 GLY D CA 1
ATOM 8914 C C . GLY D 1 309 ? 82.198 24.434 85.260 1.00 45.49 289 GLY D C 1
ATOM 8915 O O . GLY D 1 309 ? 81.796 24.595 84.078 1.00 45.61 289 GLY D O 1
#

CATH classification: 3.20.20.150

Foldseek 3Di:
DEEAEVCQPDQALPDDCQVVLQVRLVLPGQEYEHELVNLLPDDLVVLLVSLVSNVVSNHAYEYEYAAAPQAAQQDPDPNNNVNVLVVVLSSLVSCLSSVYAEYEDQRLGHPDDPPVDDDDQVSSLVRSLVSCLVCQVSNVVSNHAYEHEAAAPNRDDHHLALLSQVVSQVSSPHPRYAYYEVLSCHPDPDLLVSLVSSQPRHAEYEYAENLFHQAPPDDPLLSNLVSCVVSPPPHYYYYGHFDAHHPCNVRVVNPHGPLVPDDVVNSVSVSVSRVVCCVRRND/DEEEEVCLPDQELPDDCQVVLLVRLVLPGQEYEHALVVLLVDDLVVLLVSLVSNVVSNHAYEYEYAAAPQAAQQDPDPNNNVNVLVSVLSSLVSCLSSVYAEYEDQRLGHPDDDVVDPDDQVRSLVRSLVSCLVCQVSNVVSNHAYEHEAAAPNRDDHHLALLSQQVSQVSSPHPRYAYYECLSVHDDPDLLVRLVNSQPRHAEYEYAPVLFHFAPPDDPLLSNLVSCVVSPPPHYYYYGHFDAHHPNNVRSVNVDGPLVPDDVVNSVSVSVSRVVCCVRNHD/DEEEAVCQPDQELPDDCQVVLQVRLVLPGQEYEHELVVLLVDDLVRLLVSLVSNVVSNHAYEYEYAAAQQAAQLDPDPNNNVNVLVVVLSSLVSCLSSVYAEYEDQNLGHPDDDPVDDDDQVSSLVSSLVSCLVCQVSNVVSNHAYEHEAAAPNRDDHHLALLSQVVSQVSSPHPRYAYYEVLSCHPDPDLLVSLVSRQPRHAEYEYAPVLQHFAPPDDPLLSNLVSCVVSPPDHYYYYGHFDAHHPSNVRVVNVDGRLPPDDVVNSVSNSVSVVVCCVRNHD/DEEAEVCQPDQELPDDCQVVLQVRLVLPGQEYEYELVVLLVDDLVRLLVSLVSNVVSNHAYEYEYAAAQQAAQQDPDPNNNVNNLVVVLSSLVSCLSSVYAEYEDQRLGHPDDDPVDDDDQVSSLVSSLVSCLVCQVSNVVSNHAYEHEAAAPNRDDHHLALLSQQVSQVSSPHPRYAYYECLSCHPDPDLLVRLVNSQPRHAEYEYAPVLFAFAPPDDPLLSNLVSCVVSPPPHYYYYGHFDAHHPVNVVVVNVHGPLVPDDPVNSVSVSVSVVVCCVRRHD

Secondary structure (DSSP, 8-state):
-BEEEGGGG-S-TTS-SHHHHHHHHHTT-SEEEEEHHHHTTS-HHHHHHHHHHHHHTT-EEEEE----SSS-SS-S-HHHHHHHHHHHHHHHHHHHHTT--EEEE-TTS-SS--TTS---HHHHHHHHHHHHHHHHHHHHHTT-EEEE----TTT-SS--SHHHHHHHHHHHT-TTEE--BTT---S-S-HHHHHHHHGGG---BB---TTSPPTTS---HHHHHHHHHHTT--S-B-------SHHHHHHTT--S--S-S--S---HHHHHHHHHHHHHH--/-BEEEGGGG-S-TTS-SHHHHHHHHHTT-SEEEEEHHHHTTS-HHHHHHHHHHHHHTT-EEEEE---BTTB-SS-SSHHHHHHHHHHHHHHHHHHHTTT--EEEESTTS-SS--TTS---HHHHHHHHHHHHHHHHHHHHHTT-EEEE----TTT-SS--SHHHHHHHHHHH--TTEE--BS----S-S-HHHHHHHHGGG---BB---TTSPPTTS---HHHHHHHHHHTT--S-B-------SHHHHHHTT--S--SSS--S---HHHHHHHHHHHHHT--/-BEEEGGGG-S-TTS-STTHHHHHHHTT-SEEEEEHHHHTTS-HHHHHHHHHHHHHTT-EEEEE----TTS-TT-SSHHHHHHHHHHHHHHHHHHHTTT--EEEE-TTS-SS--TTS---HHHHHHHHHHHHHHHHHHHHHTT-EEEE----TTT-SS--SHHHHHHHHHHHT-TTEE--BS----S-S-HHHHHHHHGGG---BB---TTSPPTTS---HHHHHHHHHHTT--S-B-------SHHHHHHTT--S--SSS--S---HHHHHHHHHHHHHH--/-BEEEGGGG-S-TTS-STTHHHHHHHTT-SEEEEEHHHHTTS-HHHHHHHHHHHHHTT-EEEEE---BTTB-SS-SSHHHHHHHHHHHHHHHHHHHHTT--EEEESTTS-SS--TTS---HHHHHHHHHHHHHHHHHHHHHTT-EEEE----TTT-SS--SHHHHHHHHHHHT-TTEE--BS----S-S-HHHHHHHHGGG---BB---TTS--TTS---HHHHHHHHHHTT--S-B-------SHHHHHHTT--S--SSS--TT--HHHHHHHHHHHHHT--

B-factor: mean 26.4, std 8.7, range [1.0, 61.39]

Radius of gyration: 32.13 Å; Cα contacts (8 Å, |Δi|>4): 2345; chains: 4; bounding box: 71×80×96 Å

GO terms:
  GO:0050897 cobalt ion binding (F, IDA)
  GO:0030145 manganese ion binding (F, IDA)
  GO:0016857 racemase and epimerase activity, acting on carbohydrates and derivatives (F, IDA)

Solvent-accessible surface area: 40986 Å² total

Sequence (1132 aa):
KHGIYYSYWEHEWSAKFGPYIEKVAKLGFDIIEVAAHHINEYSDAELATIRKSAKDNGIILTAGIGPSKTKNLSSEDAAVRAAGKAFFERTLSNVAKLDIHTIGGALHSYWPIDYSQPVDKAGDYARGVEGINGIADFANDLGINLCIEVLNRFENHVLNTAAEGVAFVKDVGKNNVKVLDTFHNIEEDSFGDAIRTAGPLLGHFHTGESNRRVPGKGRPWHEIGLALRDINYTGAVIEPFVKTGGTIGSDIKVWRDLSGGADIAKDEDARNALAFSRFVLGGKHGIYYSYWEHEWSAKFGPYIEKVAKLGFDIIEVAAHHINEYSDAELATIRKSAKDNGIILTAGIGPSKTKNLSSEDAAVRAAGKAFFERTLSNVAKLDIHTIGGALHSYWPIDYSQPVDKAGDYARGVEGINGIADFANDLGINLCIEVLNRFENHVLNTAAEGVAFVKDVGKNNVKVLDTFHNIEEDSFGDAIRTAGPLLGHFHTGESNRRVPGKGRPWHEIGLALRDINYTGAVIEPFVKTGGTIGSDIKVWRDLSGGADIAKDEDARNALAFSRFVLGGKHGIYYSYWEHEWSAKFGPYIEKVAKLGFDIIEVAAHHINEYSDAELATIRKSAKDNGIILTAGIGPSKTKNLSSEDAAVRAAGKAFFERTLSNVAKLDIHTIGGALHSYWPIDYSQPVDKAGDYARGVEGINGIADFANDLGINLCIEVLNRFENHVLNTAAEGVAFVKDVGKNNVKVLDTFHNIEEDSFGDAIRTAGPLLGHFHTGESNRRVPGKGRPWHEIGLALRDINYTGAVIEPFVKTGGTIGSDIKVWRDLSGGADIAKDEDARNALAFSRFVLGGKHGIYYSYWEHEWSAKFGPYIEKVAKLGFDIIEVAAHHINEYSDAELATIRKSAKDNGIILTAGIGPSKTKNLSSEDAAVRAAGKAFFERTLSNVAKLDIHTIGGALHSYWPIDYSQPVDKAGDYARGVEGINGIADFANDLGINLCIEVLNRFENHVLNTAAEGVAFVKDVGKNNVKVLDTFHNIEEDSFGDAIRTAGPLLGHFHTGESNRRVPGKGRPWHEIGLALRDINYTGAVIEPFVKTGGTIGSDIKVWRDLSGGADIAKDEDARNALAFSRFVLGG

InterPro domains:
  IPR013022 Xylose isomerase-like, TIM barrel domain [PF01261] (22-260)
  IPR036237 Xylose isomerase-like superfamily [SSF51658] (1-262)
  IPR050312 IolE/XylA/MocC-like [PTHR12110] (8-247)

Nearest PDB structures (foldseek):
  2hk1-assembly1_A  TM=9.994E-01  e=7.564E-53  Agrobacterium tumefaciens
  3vnl-assembly1_D  TM=9.888E-01  e=1.119E-37  Ruminiclostridium cellulolyticum H10
  7x7w-assembly1_B-2  TM=9.877E-01  e=1.058E-37  Clostridia bacterium
  8xj1-assembly1_A  TM=9.793E-01  e=2.176E-33  Kroppenstedtia eburnea
  4pgl-assembly2_D  TM=9.540E-01  e=2.433E-28  Pseudomonas cichorii

Organism: Agrobacterium fabrum (strain C58 / ATCC 33970) (NCBI:txid176299)